Protein AF-A0A9P8KBS5-F1 (afdb_monomer_lite)

Foldseek 3Di:
DPDPVVVVVVVVVVVVVDPPLAAAEDELVRVLVCLAPQQAKEKEWEAEPPDPVVVVLRVQLSLLSVLCVPPSYHHYYYYQPPDPVSVVSCVVVVNPDPGWIKMGNGNPDMDTDPADSGNVGVNVLRSQQSDDLEAEDDPVCPVVQLLPAQKRKEFQEAPVCCPLVVQLSVLSVVCRSPYYHYYYPDPVVCVVVVADYRWMWMRGNLDPDIDTDDPVDDRGSVSVVVVVVVVVDQLEEADDRVCPVVCLVVDQKEKEWEAADPVVQSVCSVQCNVVSVVCPPPYRYYYYHCVVCVVVVVLQVDDRPLDGWIKMARSVVRDIGTDPSVDDDDNVSVSVSVVVVVVCVVDDDPQVPDPPPADEDCFFDWDDHPPDFKTKHWHWDALDPVCRVVCPPDPLRIKGKIKMKGAQPPDDPFDDAALAAAEEDAPLPQDAFRVLCSQQVCLVCLLQDSRGMYMYIGFGQHFRMPPHLALQFDAPVLDLPDGDPVSVVRSVVVVLVLVVVLVVLFFCVLDPCSVVSLLVSLQVSLVSSVVVCVSCPSSDSLQRQALLNSLVVQLSVLVSVLVVSVVSVVPDDDDDDCPVSVQLRQAHNYEYFANRQVSQLSNCQVCQARHDAAEYWQHQQLADLQSLLPLPFQLQLVVLVLVLLQVLQVLACVQQVLHHPPDHSVVSVVLLVVLLVVLSVPWDWDAAPPPRHTDTHHSSLLLLLSSLCQQQVQPSSSVNSNLSNCSSVVVSNVNSPCVQQSVLSNDLDRPQDDDDVRDDDSPSSSLSHSLQQHDQAADDSVVLVVSLVSNVVSDPCSRSSSSNRSSRHNNDRHRPDRHDRPHDPPDDDDDQAREHPAAYEYEYECRESGRHPLSRLVSLVRHPFHAYEYEPDTHGTPLSFAFLVVSVVSNCCSPVVDGWGRWDADPPDDSSHTDTHYTYTCAGHSGHNDLPPDPPPPDPDPDDDDPVVVVVSVVVNVSSSSSRVSSVSSSVVVSCSSGPVNPPVVVVVVPDD

Structure (mmCIF, N/CA/C/O backbone):
data_AF-A0A9P8KBS5-F1
#
_entry.id   AF-A0A9P8KBS5-F1
#
loop_
_atom_site.group_PDB
_atom_site.id
_atom_site.type_symbol
_atom_site.label_atom_id
_atom_site.label_alt_id
_atom_site.label_comp_id
_atom_site.label_asym_id
_atom_site.label_entity_id
_atom_site.label_seq_id
_atom_site.pdbx_PDB_ins_code
_atom_site.Cartn_x
_atom_site.Cartn_y
_atom_site.Cartn_z
_atom_site.occupancy
_atom_site.B_iso_or_equiv
_atom_site.auth_seq_id
_atom_site.auth_comp_id
_atom_site.auth_asym_id
_atom_site.auth_atom_id
_atom_site.pdbx_PDB_model_num
ATOM 1 N N . MET A 1 1 ? 46.486 -73.245 -35.243 1.00 39.69 1 MET A N 1
ATOM 2 C CA . MET A 1 1 ? 47.814 -72.654 -35.533 1.00 39.69 1 MET A CA 1
ATOM 3 C C . MET A 1 1 ? 47.855 -72.315 -37.018 1.00 39.69 1 MET A C 1
ATOM 5 O O . MET A 1 1 ? 47.537 -73.196 -37.800 1.00 39.69 1 MET A O 1
ATOM 9 N N . ASN A 1 2 ? 48.178 -71.066 -37.376 1.00 36.69 2 ASN A N 1
ATOM 10 C CA . ASN A 1 2 ? 48.236 -70.492 -38.742 1.00 36.69 2 ASN A CA 1
ATOM 11 C C . ASN A 1 2 ? 46.944 -69.939 -39.381 1.00 36.69 2 ASN A C 1
ATOM 13 O O . ASN A 1 2 ? 46.744 -70.133 -40.569 1.00 36.69 2 ASN A O 1
ATOM 17 N N . PHE A 1 3 ? 46.120 -69.183 -38.640 1.00 28.62 3 PHE A N 1
ATOM 18 C CA . PHE A 1 3 ? 45.193 -68.211 -39.271 1.00 28.62 3 PHE A CA 1
ATOM 19 C C . PHE A 1 3 ? 45.006 -66.898 -38.477 1.00 28.62 3 PHE A C 1
ATOM 21 O O . PHE A 1 3 ? 44.711 -65.875 -39.081 1.00 28.62 3 PHE A O 1
ATOM 28 N N . HIS A 1 4 ? 45.287 -66.867 -37.164 1.00 35.66 4 HIS A N 1
ATOM 29 C CA . HIS A 1 4 ? 45.156 -65.644 -36.346 1.00 35.66 4 HIS A CA 1
ATOM 30 C C . HIS A 1 4 ? 46.374 -64.698 -36.337 1.00 35.66 4 HIS A C 1
ATOM 32 O O . HIS A 1 4 ? 46.210 -63.522 -36.033 1.00 35.66 4 HIS A O 1
ATOM 38 N N . LEU A 1 5 ? 47.577 -65.142 -36.727 1.00 34.41 5 LEU A N 1
ATOM 39 C CA . LEU A 1 5 ? 48.758 -64.258 -36.743 1.00 34.41 5 LEU A CA 1
ATOM 40 C C . LEU A 1 5 ? 48.853 -63.344 -37.981 1.00 34.41 5 LEU A C 1
ATOM 42 O O . LEU A 1 5 ? 49.542 -62.330 -37.925 1.00 34.41 5 LEU A O 1
ATOM 46 N N . CYS A 1 6 ? 48.155 -63.649 -39.082 1.00 28.91 6 CYS A N 1
ATOM 47 C CA . CYS A 1 6 ? 48.215 -62.823 -40.297 1.00 28.91 6 CYS A CA 1
ATOM 48 C C . CYS A 1 6 ? 47.288 -61.599 -40.267 1.00 28.91 6 CYS A C 1
ATOM 50 O O . CYS A 1 6 ? 47.538 -60.655 -41.011 1.00 28.91 6 CYS A O 1
ATOM 52 N N . PHE A 1 7 ? 46.249 -61.583 -39.424 1.00 35.88 7 PHE A N 1
ATOM 53 C CA . PHE A 1 7 ? 45.349 -60.427 -39.304 1.00 35.88 7 PHE A CA 1
ATOM 54 C C . PHE A 1 7 ? 45.917 -59.353 -38.359 1.00 35.88 7 PHE A C 1
ATOM 56 O O . PHE A 1 7 ? 45.890 -58.171 -38.691 1.00 35.88 7 PHE A O 1
ATOM 63 N N . PHE A 1 8 ? 46.548 -59.760 -37.251 1.00 39.03 8 PHE A N 1
ATOM 64 C CA . PHE A 1 8 ? 47.143 -58.835 -36.275 1.00 39.03 8 PHE A CA 1
ATOM 65 C C . PHE A 1 8 ? 48.398 -58.119 -36.785 1.00 39.03 8 PHE A C 1
ATOM 67 O O . PHE A 1 8 ? 48.565 -56.924 -36.552 1.00 39.03 8 PHE A O 1
ATOM 74 N N . PHE A 1 9 ? 49.252 -58.806 -37.553 1.00 36.53 9 PHE A N 1
ATOM 75 C CA . PHE A 1 9 ? 50.387 -58.134 -38.189 1.00 36.53 9 PHE A CA 1
ATOM 76 C C . PHE A 1 9 ? 49.950 -57.178 -39.300 1.00 36.53 9 PHE A C 1
ATOM 78 O O . PHE A 1 9 ? 50.625 -56.177 -39.504 1.00 36.53 9 PHE A O 1
ATOM 85 N N . ASN A 1 10 ? 48.820 -57.431 -39.976 1.00 35.53 10 ASN A N 1
ATOM 86 C CA . ASN A 1 10 ? 48.318 -56.528 -41.010 1.00 35.53 10 ASN A CA 1
ATOM 87 C C . ASN A 1 10 ? 47.709 -55.248 -40.435 1.00 35.53 10 ASN A C 1
ATOM 89 O O . ASN A 1 10 ? 47.923 -54.213 -41.046 1.00 35.53 10 ASN A O 1
ATOM 93 N N . LEU A 1 11 ? 47.050 -55.261 -39.269 1.00 41.53 11 LEU A N 1
ATOM 94 C CA . LEU A 1 11 ? 46.499 -54.033 -38.671 1.00 41.53 11 LEU A CA 1
ATOM 95 C C . LEU A 1 11 ? 47.611 -53.083 -38.179 1.00 41.53 11 LEU A C 1
ATOM 97 O O . LEU A 1 11 ? 47.578 -51.891 -38.468 1.00 41.53 11 LEU A O 1
ATOM 101 N N . LEU A 1 12 ? 48.656 -53.621 -37.536 1.00 39.19 12 LEU A N 1
ATOM 102 C CA . LEU A 1 12 ? 49.833 -52.853 -37.094 1.00 39.19 12 LEU A CA 1
ATOM 103 C C . LEU A 1 12 ? 50.744 -52.405 -38.256 1.00 39.19 12 LEU A C 1
ATOM 105 O O . LEU A 1 12 ? 51.373 -51.352 -38.157 1.00 39.19 12 LEU A O 1
ATOM 109 N N . HIS A 1 13 ? 50.815 -53.159 -39.367 1.00 38.00 13 HIS A N 1
ATOM 110 C CA . HIS A 1 13 ? 51.501 -52.698 -40.587 1.00 38.00 13 HIS A CA 1
ATOM 111 C C . HIS A 1 13 ? 50.674 -51.682 -41.386 1.00 38.00 13 HIS A C 1
ATOM 113 O O . HIS A 1 13 ? 51.266 -50.756 -41.934 1.00 38.00 13 HIS A O 1
ATOM 119 N N . TYR A 1 14 ? 49.339 -51.802 -41.426 1.00 38.22 14 TYR A N 1
ATOM 120 C CA . TYR A 1 14 ? 48.473 -50.794 -42.051 1.00 38.22 14 TYR A CA 1
ATOM 121 C C . TYR A 1 14 ? 48.522 -49.472 -41.273 1.00 38.22 14 TYR A C 1
ATOM 123 O O . TYR A 1 14 ? 48.736 -48.428 -41.876 1.00 38.22 14 TYR A O 1
ATOM 131 N N . LEU A 1 15 ? 48.461 -49.505 -39.936 1.00 41.75 15 LEU A N 1
ATOM 132 C CA . LEU A 1 15 ? 48.542 -48.303 -39.090 1.00 41.75 15 LEU A CA 1
ATOM 133 C C . LEU A 1 15 ? 49.925 -47.624 -39.097 1.00 41.75 15 LEU A C 1
ATOM 135 O O . LEU A 1 15 ? 50.014 -46.427 -38.849 1.00 41.75 15 LEU A O 1
ATOM 139 N N . ARG A 1 16 ? 51.011 -48.344 -39.423 1.00 36.94 16 ARG A N 1
ATOM 140 C CA . ARG A 1 16 ? 52.339 -47.727 -39.632 1.00 36.94 16 ARG A CA 1
ATOM 141 C C . ARG A 1 16 ? 52.550 -47.156 -41.037 1.00 36.94 16 ARG A C 1
ATOM 143 O O . ARG A 1 16 ? 53.460 -46.351 -41.208 1.00 36.94 16 ARG A O 1
ATOM 150 N N . LEU A 1 17 ? 51.757 -47.564 -42.031 1.00 34.84 17 LEU A N 1
ATOM 151 C CA . LEU A 1 17 ? 51.880 -47.106 -43.426 1.00 34.84 17 LEU A CA 1
ATOM 152 C C . LEU A 1 17 ? 50.795 -46.107 -43.848 1.00 34.84 17 LEU A C 1
ATOM 154 O O . LEU A 1 17 ? 50.925 -45.478 -44.896 1.00 34.84 17 LEU A O 1
ATOM 158 N N . THR A 1 18 ? 49.790 -45.879 -43.009 1.00 35.66 18 THR A N 1
ATOM 159 C CA . THR A 1 18 ? 48.864 -44.754 -43.122 1.00 35.66 18 THR A CA 1
ATOM 160 C C . THR A 1 18 ? 48.699 -44.129 -41.741 1.00 35.66 18 THR A C 1
ATOM 162 O O . THR A 1 18 ? 48.008 -44.695 -40.898 1.00 35.66 18 THR A O 1
ATOM 165 N N . GLN A 1 19 ? 49.305 -42.959 -41.504 1.00 41.16 19 GLN A N 1
ATOM 166 C CA . GLN A 1 19 ? 48.768 -41.996 -40.536 1.00 41.16 19 GLN A CA 1
ATOM 167 C C . GLN A 1 19 ? 47.370 -41.608 -41.041 1.00 41.16 19 GLN A C 1
ATOM 169 O O . GLN A 1 19 ? 47.209 -40.627 -41.764 1.00 41.16 19 GLN A O 1
ATOM 174 N N . ALA A 1 20 ? 46.367 -42.438 -40.764 1.00 41.97 20 ALA A N 1
ATOM 175 C CA . ALA A 1 20 ? 44.988 -42.011 -40.880 1.00 41.97 20 ALA A CA 1
ATOM 176 C C . ALA A 1 20 ? 44.767 -41.057 -39.704 1.00 41.97 20 ALA A C 1
ATOM 178 O O . ALA A 1 20 ? 44.837 -41.466 -38.546 1.00 41.97 20 ALA A O 1
ATOM 179 N N . LEU A 1 21 ? 44.619 -39.772 -40.013 1.00 54.41 21 LEU A N 1
ATOM 180 C CA . LEU A 1 21 ? 44.254 -38.709 -39.079 1.00 54.41 21 LEU A CA 1
ATOM 181 C C . LEU A 1 21 ? 42.782 -38.877 -38.659 1.00 54.41 21 LEU A C 1
ATOM 183 O O . LEU A 1 21 ? 41.982 -37.981 -38.879 1.00 54.41 21 LEU A O 1
ATOM 187 N N . ASP A 1 22 ? 42.432 -40.031 -38.090 1.00 67.12 22 ASP A N 1
ATOM 188 C CA . ASP A 1 22 ? 41.061 -40.380 -37.718 1.00 67.12 22 ASP A CA 1
ATOM 189 C C . ASP A 1 22 ? 40.989 -40.892 -36.272 1.00 67.12 22 ASP A C 1
ATOM 191 O O . ASP A 1 22 ? 41.927 -41.497 -35.745 1.00 67.12 22 ASP A O 1
ATOM 195 N N . VAL A 1 23 ? 39.840 -40.667 -35.632 1.00 78.69 23 VAL A N 1
ATOM 196 C CA . VAL A 1 23 ? 39.516 -41.212 -34.308 1.00 78.69 23 VAL A CA 1
ATOM 197 C C . VAL A 1 23 ? 39.249 -42.715 -34.434 1.00 78.69 23 VAL A C 1
ATOM 199 O O . VAL A 1 23 ? 38.368 -43.141 -35.182 1.00 78.69 23 VAL A O 1
ATOM 202 N N . LEU A 1 24 ? 39.993 -43.541 -33.694 1.00 82.06 24 LEU A N 1
ATOM 203 C CA . LEU A 1 24 ? 39.864 -45.000 -33.776 1.00 82.06 24 LEU A CA 1
ATOM 204 C C . LEU A 1 24 ? 38.677 -45.490 -32.945 1.00 82.06 24 LEU A C 1
ATOM 206 O O . LEU A 1 24 ? 38.582 -45.181 -31.764 1.00 82.06 24 LEU A O 1
ATOM 210 N N . ASN A 1 25 ? 37.796 -46.302 -33.523 1.00 81.81 25 ASN A N 1
ATOM 211 C CA . ASN A 1 25 ? 36.689 -46.916 -32.787 1.00 81.81 25 ASN A CA 1
ATOM 212 C C . ASN A 1 25 ? 37.057 -48.361 -32.428 1.00 81.81 25 ASN A C 1
ATOM 214 O O . ASN A 1 25 ? 37.294 -49.168 -33.327 1.00 81.81 25 ASN A O 1
ATOM 218 N N . LEU A 1 26 ? 37.140 -48.671 -31.134 1.00 80.56 26 LEU A N 1
ATOM 219 C CA . LEU A 1 26 ? 37.533 -49.985 -30.621 1.00 80.56 26 LEU A CA 1
ATOM 220 C C . LEU A 1 26 ? 36.399 -50.616 -29.803 1.00 80.56 26 LEU A C 1
ATOM 222 O O . LEU A 1 26 ? 35.664 -49.935 -29.085 1.00 80.56 26 LEU A O 1
ATOM 226 N N . SER A 1 27 ? 36.285 -51.941 -29.870 1.00 76.88 27 SER A N 1
ATOM 227 C CA . SER A 1 27 ? 35.490 -52.723 -28.918 1.00 76.88 27 SER A CA 1
ATOM 228 C C . SER A 1 27 ? 36.181 -52.826 -27.554 1.00 76.88 27 SER A C 1
ATOM 230 O O . SER A 1 27 ? 37.383 -52.581 -27.413 1.00 76.88 27 SER A O 1
ATOM 232 N N . GLY A 1 28 ? 35.434 -53.246 -26.530 1.00 68.12 28 GLY A N 1
ATOM 233 C CA . GLY A 1 28 ? 35.972 -53.418 -25.183 1.00 68.12 28 GLY A CA 1
ATOM 234 C C . GLY A 1 28 ? 37.139 -54.397 -25.064 1.00 68.12 28 GLY A C 1
ATOM 235 O O . GLY A 1 28 ? 38.051 -54.179 -24.265 1.00 68.12 28 GLY A O 1
ATOM 236 N N . ALA A 1 29 ? 37.121 -55.473 -25.854 1.00 69.12 29 ALA A N 1
ATOM 237 C CA . ALA A 1 29 ? 38.201 -56.456 -25.893 1.00 69.12 29 ALA A CA 1
ATOM 238 C C . ALA A 1 29 ? 39.455 -55.886 -26.575 1.00 69.12 29 ALA A C 1
ATOM 240 O O . ALA A 1 29 ? 40.565 -56.080 -26.084 1.00 69.12 29 ALA A O 1
ATOM 241 N N . GLU A 1 30 ? 39.271 -55.120 -27.653 1.00 78.69 30 GLU A N 1
ATOM 242 C CA . GLU A 1 30 ? 40.368 -54.510 -28.406 1.00 78.69 30 GLU A CA 1
ATOM 243 C C . GLU A 1 30 ? 41.089 -53.426 -27.605 1.00 78.69 30 GLU A C 1
ATOM 245 O O . GLU A 1 30 ? 42.309 -53.343 -27.698 1.00 78.69 30 GLU A O 1
ATOM 250 N N . LEU A 1 31 ? 40.380 -52.642 -26.777 1.00 81.88 31 LEU A N 1
ATOM 251 C CA . LEU A 1 31 ? 41.000 -51.615 -25.931 1.00 81.88 31 LEU A CA 1
ATOM 252 C C . LEU A 1 31 ? 42.059 -52.211 -24.990 1.00 81.88 31 LEU A C 1
ATOM 254 O O . LEU A 1 31 ? 43.139 -51.641 -24.841 1.00 81.88 31 LEU A O 1
ATOM 258 N N . ARG A 1 32 ? 41.766 -53.360 -24.371 1.00 74.81 32 ARG A N 1
ATOM 259 C CA . ARG A 1 32 ? 42.677 -54.017 -23.422 1.00 74.81 32 ARG A CA 1
ATOM 260 C C . ARG A 1 32 ? 43.975 -54.434 -24.110 1.00 74.81 32 ARG A C 1
ATOM 262 O O . ARG A 1 32 ? 45.048 -54.018 -23.678 1.00 74.81 32 ARG A O 1
ATOM 269 N N . ASP A 1 33 ? 43.862 -55.141 -25.230 1.00 77.12 33 ASP A N 1
ATOM 270 C CA . ASP A 1 33 ? 45.011 -55.572 -26.034 1.00 77.12 33 ASP A CA 1
ATOM 271 C C . ASP A 1 33 ? 45.800 -54.365 -26.591 1.00 77.12 33 ASP A C 1
ATOM 273 O O . ASP A 1 33 ? 47.031 -54.397 -26.699 1.00 77.12 33 ASP A O 1
ATOM 277 N N . PHE A 1 34 ? 45.111 -53.258 -26.903 1.00 77.62 34 PHE A N 1
ATOM 278 C CA . PHE A 1 34 ? 45.741 -52.010 -27.344 1.00 77.62 34 PHE A CA 1
ATOM 279 C C . PHE A 1 34 ? 46.562 -51.343 -26.238 1.00 77.62 34 PHE A C 1
ATOM 281 O O . PHE A 1 34 ? 47.693 -50.928 -26.484 1.00 77.62 34 PHE A O 1
ATOM 288 N N . THR A 1 35 ? 46.032 -51.275 -25.013 1.00 79.62 35 THR A N 1
ATOM 289 C CA . THR A 1 35 ? 46.755 -50.688 -23.870 1.00 79.62 35 THR A CA 1
ATOM 290 C C . THR A 1 35 ? 47.988 -51.497 -23.458 1.00 79.62 35 THR A C 1
ATOM 292 O O . THR A 1 35 ? 48.911 -50.931 -22.879 1.00 79.62 35 THR A O 1
ATOM 295 N N . GLU A 1 36 ? 48.037 -52.797 -23.771 1.00 78.56 36 GLU A N 1
ATOM 296 C CA . GLU A 1 36 ? 49.203 -53.655 -23.515 1.00 78.56 36 GLU A CA 1
ATOM 297 C C . GLU A 1 36 ? 50.294 -53.533 -24.591 1.00 78.56 36 GLU A C 1
ATOM 299 O O . GLU A 1 36 ? 51.474 -53.734 -24.302 1.00 78.56 36 GLU A O 1
ATOM 304 N N . SER A 1 37 ? 49.917 -53.215 -25.833 1.00 74.62 37 SER A N 1
ATOM 305 C CA . SER A 1 37 ? 50.824 -53.234 -26.991 1.00 74.62 37 SER A CA 1
ATOM 306 C C . SER A 1 37 ? 51.303 -51.853 -27.452 1.00 74.62 37 SER A C 1
ATOM 308 O O . SER A 1 37 ? 52.342 -51.759 -28.112 1.00 74.62 37 SER A O 1
ATOM 310 N N . TYR A 1 38 ? 50.587 -50.777 -27.114 1.00 79.44 38 TYR A N 1
ATOM 311 C CA . TYR A 1 38 ? 50.962 -49.410 -27.471 1.00 79.44 38 TYR A CA 1
ATOM 312 C C . TYR A 1 38 ? 51.816 -48.753 -26.376 1.00 79.44 38 TYR A C 1
ATOM 314 O O . TYR A 1 38 ? 51.430 -48.692 -25.215 1.00 79.44 38 TYR A O 1
ATOM 322 N N . HIS A 1 39 ? 52.986 -48.231 -26.757 1.00 70.94 39 HIS A N 1
ATOM 323 C CA . HIS A 1 39 ? 53.955 -47.620 -25.833 1.00 70.94 39 HIS A CA 1
ATOM 324 C C . HIS A 1 39 ? 53.782 -46.095 -25.650 1.00 70.94 39 HIS A C 1
ATOM 326 O O . HIS A 1 39 ? 54.673 -45.451 -25.104 1.00 70.94 39 HIS A O 1
ATOM 332 N N . GLY A 1 40 ? 52.689 -45.508 -26.147 1.00 75.50 40 GLY A N 1
ATOM 333 C CA . GLY A 1 40 ? 52.348 -44.087 -25.982 1.00 75.50 40 GLY A CA 1
ATOM 334 C C . GLY A 1 40 ? 51.060 -43.882 -25.179 1.00 75.50 40 GLY A C 1
ATOM 335 O O . GLY A 1 40 ? 50.432 -44.845 -24.739 1.00 75.50 40 GLY A O 1
ATOM 336 N N . SER A 1 41 ? 50.648 -42.628 -25.002 1.00 83.94 41 SER A N 1
ATOM 337 C CA . SER A 1 41 ? 49.418 -42.289 -24.275 1.00 83.94 41 SER A CA 1
ATOM 338 C C . SER A 1 41 ? 48.172 -42.459 -25.150 1.00 83.94 41 SER A C 1
ATOM 340 O O . SER A 1 41 ? 48.159 -42.058 -26.314 1.00 83.94 41 SER A O 1
ATOM 342 N N . ILE A 1 42 ? 47.095 -43.006 -24.587 1.00 88.81 42 ILE A N 1
ATOM 343 C CA . ILE A 1 42 ? 45.813 -43.212 -25.278 1.00 88.81 42 ILE A CA 1
ATOM 344 C C . ILE A 1 42 ? 44.729 -42.386 -24.583 1.00 88.81 42 ILE A C 1
ATOM 346 O O . ILE A 1 42 ? 44.486 -42.559 -23.392 1.00 88.81 42 ILE A O 1
ATOM 350 N N . PHE A 1 43 ? 44.059 -41.505 -25.319 1.00 90.81 43 PHE A N 1
ATOM 351 C CA . PHE A 1 43 ? 42.882 -40.765 -24.871 1.00 90.81 43 PHE A CA 1
ATOM 352 C C . PHE A 1 43 ? 41.618 -41.484 -25.351 1.00 90.81 43 PHE A C 1
ATOM 354 O O . PHE A 1 43 ? 41.474 -41.733 -26.545 1.00 90.81 43 PHE A O 1
ATOM 361 N N . VAL A 1 44 ? 40.712 -41.826 -24.438 1.00 92.56 44 VAL A N 1
ATOM 362 C CA . VAL A 1 44 ? 39.555 -42.690 -24.702 1.00 92.56 44 VAL A CA 1
ATOM 363 C C . VAL A 1 44 ? 38.254 -41.979 -24.340 1.00 92.56 44 VAL A C 1
ATOM 365 O O . VAL A 1 44 ? 38.076 -41.565 -23.196 1.00 92.56 44 VAL A O 1
ATOM 368 N N . GLU A 1 45 ? 37.318 -41.894 -25.285 1.00 93.56 45 GLU A N 1
ATOM 369 C CA . GLU A 1 45 ? 35.908 -41.586 -25.023 1.00 93.56 45 GLU A CA 1
ATOM 370 C C . GLU A 1 45 ? 35.099 -42.881 -24.879 1.00 93.56 45 GLU A C 1
ATOM 372 O O . GLU A 1 45 ? 34.974 -43.673 -25.815 1.00 93.56 45 GLU A O 1
ATOM 377 N N . PHE A 1 46 ? 34.470 -43.056 -23.722 1.00 93.00 46 PHE A N 1
ATOM 378 C CA . PHE A 1 46 ? 33.476 -44.095 -23.478 1.00 93.00 46 PHE A CA 1
ATOM 379 C C . PHE A 1 46 ? 32.064 -43.560 -23.729 1.00 93.00 46 PHE A C 1
ATOM 381 O O . PHE A 1 46 ? 31.599 -42.705 -22.974 1.00 93.00 46 PHE A O 1
ATOM 388 N N . TRP A 1 47 ? 31.358 -44.088 -24.732 1.00 90.25 47 TRP A N 1
ATOM 389 C CA . TRP A 1 47 ? 30.060 -43.573 -25.198 1.00 90.25 47 TRP A CA 1
ATOM 390 C C . TRP A 1 47 ? 28.958 -44.656 -25.249 1.00 90.25 47 TRP A C 1
ATOM 392 O O . TRP A 1 47 ? 29.224 -45.835 -25.020 1.00 90.25 47 TRP A O 1
ATOM 402 N N . ALA A 1 48 ? 27.698 -44.267 -25.482 1.00 86.25 48 ALA A N 1
ATOM 403 C CA . ALA A 1 48 ? 26.535 -45.167 -25.612 1.00 86.25 48 ALA A CA 1
ATOM 404 C C . ALA A 1 48 ? 25.498 -44.582 -26.597 1.00 86.25 48 ALA A C 1
ATOM 406 O O . ALA A 1 48 ? 25.541 -43.386 -26.858 1.00 86.25 48 ALA A O 1
ATOM 407 N N . SER A 1 49 ? 24.560 -45.370 -27.133 1.00 82.31 49 SER A N 1
ATOM 408 C CA . SER A 1 49 ? 23.529 -44.898 -28.071 1.00 82.31 49 SER A CA 1
ATOM 409 C C . SER A 1 49 ? 22.102 -45.066 -27.515 1.00 82.31 49 SER A C 1
ATOM 411 O O . SER A 1 49 ? 21.747 -46.154 -27.057 1.00 82.31 49 SER A O 1
ATOM 413 N N . PRO A 1 50 ? 21.233 -44.035 -27.592 1.00 75.44 50 PRO A N 1
ATOM 414 C CA . PRO A 1 50 ? 21.479 -42.688 -28.124 1.00 75.44 50 PRO A CA 1
ATOM 415 C C . PRO A 1 50 ? 22.218 -41.777 -27.123 1.00 75.44 50 PRO A C 1
ATOM 417 O O . PRO A 1 50 ? 21.937 -41.821 -25.925 1.00 75.44 50 PRO A O 1
ATOM 420 N N . CYS A 1 51 ? 23.116 -40.907 -27.608 1.00 78.88 51 CYS A N 1
ATOM 421 C CA . CYS A 1 51 ? 23.849 -39.948 -26.772 1.00 78.88 51 CYS A CA 1
ATOM 422 C C . CYS A 1 51 ? 24.069 -38.604 -27.479 1.00 78.88 51 CYS A C 1
ATOM 424 O O . CYS A 1 51 ? 25.064 -38.398 -28.166 1.00 78.88 51 CYS A O 1
ATOM 426 N N . LEU A 1 52 ? 23.170 -37.652 -27.212 1.00 72.06 52 LEU A N 1
ATOM 427 C CA . LEU A 1 52 ? 23.231 -36.301 -27.780 1.00 72.06 52 LEU A CA 1
ATOM 428 C C . LEU A 1 52 ? 24.543 -35.572 -27.431 1.00 72.06 52 LEU A C 1
ATOM 430 O O . LEU A 1 52 ? 25.069 -34.824 -28.240 1.00 72.06 52 LEU A O 1
ATOM 434 N N . ALA A 1 53 ? 25.083 -35.788 -26.226 1.00 71.81 53 ALA A N 1
ATOM 435 C CA . ALA A 1 53 ? 26.335 -35.166 -25.788 1.00 71.81 53 ALA A CA 1
ATOM 436 C C . ALA A 1 53 ? 27.576 -35.736 -26.500 1.00 71.81 53 ALA A C 1
ATOM 438 O O . ALA A 1 53 ? 28.557 -35.019 -26.664 1.00 71.81 53 ALA A O 1
ATOM 439 N N . CYS A 1 54 ? 27.523 -36.999 -26.933 1.00 81.44 54 CYS A N 1
ATOM 440 C CA . CYS A 1 54 ? 28.597 -37.655 -27.674 1.00 81.44 54 CYS A CA 1
ATOM 441 C C . CYS A 1 54 ? 28.666 -37.097 -29.107 1.00 81.44 54 CYS A C 1
ATOM 443 O O . CYS A 1 54 ? 29.746 -36.777 -29.589 1.00 81.44 54 CYS A O 1
ATOM 445 N N . ASP A 1 55 ? 27.509 -36.839 -29.731 1.00 78.81 55 ASP A N 1
ATOM 446 C CA . ASP A 1 55 ? 27.426 -36.232 -31.070 1.00 78.81 55 ASP A CA 1
ATOM 447 C C . ASP A 1 55 ? 28.088 -34.835 -31.131 1.00 78.81 55 ASP A C 1
ATOM 449 O O . ASP A 1 55 ? 28.628 -34.436 -32.162 1.00 78.81 55 ASP A O 1
ATOM 453 N N . TYR A 1 56 ? 28.084 -34.084 -30.019 1.00 77.25 56 TYR A N 1
ATOM 454 C CA . TYR A 1 56 ? 28.794 -32.801 -29.910 1.00 77.25 56 TYR A CA 1
ATOM 455 C C . TYR A 1 56 ? 30.315 -32.949 -29.734 1.00 77.25 56 TYR A C 1
ATOM 457 O O . TYR A 1 56 ? 31.047 -31.995 -30.009 1.00 77.25 56 TYR A O 1
ATOM 465 N N . LEU A 1 57 ? 30.795 -34.105 -29.263 1.00 84.12 57 LEU A N 1
ATOM 466 C CA . LEU A 1 57 ? 32.203 -34.354 -28.947 1.00 84.12 57 LEU A CA 1
ATOM 467 C C . LEU A 1 57 ? 32.992 -34.899 -30.147 1.00 84.12 57 LEU A C 1
ATOM 469 O O . LEU A 1 57 ? 34.188 -34.635 -30.261 1.00 84.12 57 LEU A O 1
ATOM 473 N N . ASP A 1 58 ? 32.322 -35.572 -31.078 1.00 83.38 58 ASP A N 1
ATOM 474 C CA . ASP A 1 58 ? 32.909 -36.120 -32.308 1.00 83.38 58 ASP A CA 1
ATOM 475 C C . ASP A 1 58 ? 33.795 -35.128 -33.085 1.00 83.38 58 ASP A C 1
ATOM 477 O O . ASP A 1 58 ? 34.985 -35.415 -33.256 1.00 83.38 58 ASP A O 1
ATOM 481 N N . PRO A 1 59 ? 33.318 -33.922 -33.466 1.00 83.50 59 PRO A N 1
ATOM 482 C CA . PRO A 1 59 ? 34.156 -32.963 -34.192 1.00 83.50 59 PRO A CA 1
ATOM 483 C C . PRO A 1 59 ? 35.336 -32.440 -33.355 1.00 83.50 59 PRO A C 1
ATOM 485 O O . PRO A 1 59 ? 36.340 -31.981 -33.901 1.00 83.50 59 PRO A O 1
ATOM 488 N N . VAL A 1 60 ? 35.241 -32.498 -32.022 1.00 84.69 60 VAL A N 1
ATOM 489 C CA . VAL A 1 60 ? 36.318 -32.081 -31.116 1.00 84.69 60 VAL A CA 1
ATOM 490 C C . VAL A 1 60 ? 37.446 -33.108 -31.114 1.00 84.69 60 VAL A C 1
ATOM 492 O O . VAL A 1 60 ? 38.612 -32.721 -31.197 1.00 84.69 60 VAL A O 1
ATOM 495 N N . LEU A 1 61 ? 37.115 -34.400 -31.033 1.00 86.69 61 LEU A N 1
ATOM 496 C CA . LEU A 1 61 ? 38.103 -35.480 -31.029 1.00 86.69 61 LEU A CA 1
ATOM 497 C C . LEU A 1 61 ? 38.816 -35.594 -32.378 1.00 86.69 61 LEU A C 1
ATOM 499 O O . LEU A 1 61 ? 40.037 -35.748 -32.396 1.00 86.69 61 LEU A O 1
ATOM 503 N N . GLU A 1 62 ? 38.090 -35.431 -33.487 1.00 84.75 62 GLU A N 1
ATOM 504 C CA . GLU A 1 62 ? 38.678 -35.353 -34.832 1.00 84.75 62 GLU A CA 1
ATOM 505 C C . GLU A 1 62 ? 39.703 -34.215 -34.924 1.00 84.75 62 GLU A C 1
ATOM 507 O O . GLU A 1 62 ? 40.843 -34.412 -35.346 1.00 84.75 62 GLU A O 1
ATOM 512 N N . GLN A 1 63 ? 39.351 -33.025 -34.428 1.00 82.94 63 GLN A N 1
ATOM 513 C CA . GLN A 1 63 ? 40.281 -31.901 -34.392 1.00 82.94 63 GLN A CA 1
ATOM 514 C C . GLN A 1 63 ? 41.486 -32.162 -33.466 1.00 82.94 63 GLN A C 1
ATOM 516 O O . GLN A 1 63 ? 42.598 -31.737 -33.784 1.00 82.94 63 GLN A O 1
ATOM 521 N N . THR A 1 64 ? 41.315 -32.872 -32.343 1.00 82.81 64 THR A N 1
ATOM 522 C CA . THR A 1 64 ? 42.426 -33.240 -31.447 1.00 82.81 64 THR A CA 1
ATOM 523 C C . THR A 1 64 ? 43.441 -34.149 -32.128 1.00 82.81 64 THR A C 1
ATOM 525 O O . THR A 1 64 ? 44.637 -33.935 -31.929 1.00 82.81 64 THR A O 1
ATOM 528 N N . VAL A 1 65 ? 43.003 -35.115 -32.946 1.00 84.75 65 VAL A N 1
ATOM 529 C CA . VAL A 1 65 ? 43.903 -36.031 -33.675 1.00 84.75 65 VAL A CA 1
ATOM 530 C C . VAL A 1 65 ? 44.917 -35.252 -34.518 1.00 84.75 65 VAL A C 1
ATOM 532 O O . VAL A 1 65 ? 46.109 -35.554 -34.481 1.00 84.75 65 VAL A O 1
ATOM 535 N N . HIS A 1 66 ? 44.477 -34.185 -35.192 1.00 79.44 66 HIS A N 1
ATOM 536 C CA . HIS A 1 66 ? 45.362 -33.307 -35.967 1.00 79.44 66 HIS A CA 1
ATOM 537 C C . HIS A 1 66 ? 46.375 -32.531 -35.117 1.00 79.44 66 HIS A C 1
ATOM 539 O O . HIS A 1 66 ? 47.435 -32.160 -35.614 1.00 79.44 66 HIS A O 1
ATOM 545 N N . LEU A 1 67 ? 46.063 -32.255 -33.850 1.00 76.75 67 LEU A N 1
ATOM 546 C CA . LEU A 1 67 ? 46.912 -31.446 -32.977 1.00 76.75 67 LEU A CA 1
ATOM 547 C C . LEU A 1 67 ? 47.997 -32.261 -32.267 1.00 76.75 67 LEU A C 1
ATOM 549 O O . LEU A 1 67 ? 48.983 -31.668 -31.834 1.00 76.75 67 LEU A O 1
ATOM 553 N N . VAL A 1 68 ? 47.832 -33.581 -32.130 1.00 79.25 68 VAL A N 1
ATOM 554 C CA . VAL A 1 68 ? 48.743 -34.472 -31.374 1.00 79.25 68 VAL A CA 1
ATOM 555 C C . VAL A 1 68 ? 49.448 -35.520 -32.244 1.00 79.25 68 VAL A C 1
ATOM 557 O O . VAL A 1 68 ? 50.103 -36.418 -31.717 1.00 79.25 68 VAL A O 1
ATOM 560 N N . SER A 1 69 ? 49.333 -35.416 -33.572 1.00 67.75 69 SER A N 1
ATOM 561 C CA . SER A 1 69 ? 49.796 -36.430 -34.533 1.00 67.75 69 SER A CA 1
ATOM 562 C C . SER A 1 69 ? 51.295 -36.749 -34.469 1.00 67.75 69 SER A C 1
ATOM 564 O O . SER A 1 69 ? 51.696 -37.853 -34.834 1.00 67.75 69 SER A O 1
ATOM 566 N N . ASP A 1 70 ? 52.114 -35.812 -33.983 1.00 69.69 70 ASP A N 1
ATOM 567 C CA . ASP A 1 70 ? 53.574 -35.951 -33.882 1.00 69.69 70 ASP A CA 1
ATOM 568 C C . ASP A 1 70 ? 54.049 -36.409 -32.488 1.00 69.69 70 ASP A C 1
ATOM 570 O O . ASP A 1 70 ? 55.234 -36.666 -32.282 1.00 69.69 70 ASP A O 1
ATOM 574 N N . ASP A 1 71 ? 53.135 -36.542 -31.524 1.00 69.62 71 ASP A N 1
ATOM 575 C CA . ASP A 1 71 ? 53.458 -36.656 -30.099 1.00 69.62 71 ASP A CA 1
ATOM 576 C C . ASP A 1 71 ? 53.243 -38.071 -29.532 1.00 69.62 71 ASP A C 1
ATOM 578 O O . ASP A 1 71 ? 53.150 -38.230 -28.321 1.00 69.62 71 ASP A O 1
ATOM 582 N N . ASN A 1 72 ? 53.155 -39.108 -30.377 1.00 78.75 72 ASN A N 1
ATOM 583 C CA . ASN A 1 72 ? 52.911 -40.507 -29.976 1.00 78.75 72 ASN A CA 1
ATOM 584 C C . ASN A 1 72 ? 51.695 -40.667 -29.028 1.00 78.75 72 ASN A C 1
ATOM 586 O O . ASN A 1 72 ? 51.769 -41.355 -28.006 1.00 78.75 72 ASN A O 1
ATOM 590 N N . ILE A 1 73 ? 50.595 -39.987 -29.373 1.00 83.81 73 ILE A N 1
ATOM 591 C CA . ILE A 1 73 ? 49.309 -40.000 -28.666 1.00 83.81 73 ILE A CA 1
ATOM 592 C C . ILE A 1 73 ? 48.218 -40.518 -29.609 1.00 83.81 73 ILE A C 1
ATOM 594 O O . ILE A 1 73 ? 48.151 -40.100 -30.764 1.00 83.81 73 ILE A O 1
ATOM 598 N N . LEU A 1 74 ? 47.329 -41.377 -29.105 1.00 86.19 74 LEU A N 1
ATOM 599 C CA . LEU A 1 74 ? 46.171 -41.885 -29.851 1.00 86.19 74 LEU A CA 1
ATOM 600 C C . LEU A 1 74 ? 44.849 -41.422 -29.245 1.00 86.19 74 LEU A C 1
ATOM 602 O O . LEU A 1 74 ? 44.707 -41.395 -28.026 1.00 86.19 74 LEU A O 1
ATOM 606 N N . ILE A 1 75 ? 43.873 -41.114 -30.103 1.00 89.62 75 ILE A N 1
ATOM 607 C CA . ILE A 1 75 ? 42.500 -40.776 -29.710 1.00 89.62 75 ILE A CA 1
ATOM 608 C C . ILE A 1 75 ? 41.571 -41.919 -30.129 1.00 89.62 75 ILE A C 1
ATOM 610 O O . ILE A 1 75 ? 41.558 -42.325 -31.294 1.00 89.62 75 ILE A O 1
ATOM 614 N N . VAL A 1 76 ? 40.815 -42.451 -29.171 1.00 90.94 76 VAL A N 1
ATOM 615 C CA . VAL A 1 76 ? 40.015 -43.671 -29.311 1.00 90.94 76 VAL A CA 1
ATOM 616 C C . VAL A 1 76 ? 38.595 -43.455 -28.783 1.00 90.94 76 VAL A C 1
ATOM 618 O O . VAL A 1 76 ? 38.393 -42.781 -27.776 1.00 90.94 76 VAL A O 1
ATOM 621 N N . LYS A 1 77 ? 37.609 -44.085 -29.422 1.00 91.62 77 LYS A N 1
ATOM 622 C CA . LYS A 1 77 ? 36.228 -44.218 -28.948 1.00 91.62 77 LYS A CA 1
ATOM 623 C C . LYS A 1 77 ? 35.914 -45.671 -28.622 1.00 91.62 77 LYS A C 1
ATOM 625 O O . LYS A 1 77 ? 36.313 -46.568 -29.360 1.00 91.62 77 LYS A O 1
ATOM 630 N N . VAL A 1 78 ? 35.174 -45.894 -27.538 1.00 90.19 78 VAL A N 1
ATOM 631 C CA . VAL A 1 78 ? 34.728 -47.222 -27.098 1.00 90.19 78 VAL A CA 1
ATOM 632 C C . VAL A 1 78 ? 33.250 -47.187 -26.736 1.00 90.19 78 VAL A C 1
ATOM 634 O O . VAL A 1 78 ? 32.816 -46.417 -25.877 1.00 90.19 78 VAL A O 1
ATOM 637 N N . GLN A 1 79 ? 32.466 -48.039 -27.395 1.00 88.06 79 GLN A N 1
ATOM 638 C CA . GLN A 1 79 ? 31.023 -48.109 -27.190 1.00 88.06 79 GLN A CA 1
ATOM 639 C C . GLN A 1 79 ? 30.675 -49.047 -26.026 1.00 88.06 79 GLN A C 1
ATOM 641 O O . GLN A 1 79 ? 30.913 -50.249 -26.083 1.00 88.06 79 GLN A O 1
ATOM 646 N N . CYS A 1 80 ? 30.053 -48.509 -24.980 1.00 87.81 80 CYS A N 1
ATOM 647 C CA . CYS A 1 80 ? 29.768 -49.228 -23.738 1.00 87.81 80 CYS A CA 1
ATOM 648 C C . CYS A 1 80 ? 28.463 -50.034 -23.731 1.00 87.81 80 CYS A C 1
ATOM 650 O O . CYS A 1 80 ? 28.159 -50.665 -22.720 1.00 87.81 80 CYS A O 1
ATOM 652 N N . ASP A 1 81 ? 27.634 -49.969 -24.773 1.00 84.94 81 ASP A N 1
ATOM 653 C CA . ASP A 1 81 ? 26.289 -50.559 -24.775 1.00 84.94 81 ASP A CA 1
ATOM 654 C C . ASP A 1 81 ? 26.005 -51.522 -25.935 1.00 84.94 81 ASP A C 1
ATOM 656 O O . ASP A 1 81 ? 24.878 -52.012 -26.057 1.00 84.94 81 ASP A O 1
ATOM 660 N N . ASN A 1 82 ? 27.028 -51.848 -26.725 1.00 80.50 82 ASN A N 1
ATOM 661 C CA . ASN A 1 82 ? 26.914 -52.742 -27.874 1.00 80.50 82 ASN A CA 1
ATOM 662 C C . ASN A 1 82 ? 26.693 -54.213 -27.457 1.00 80.50 82 ASN A C 1
ATOM 664 O O . ASN A 1 82 ? 25.893 -54.928 -28.060 1.00 80.50 82 ASN A O 1
ATOM 668 N N . SER A 1 83 ? 27.325 -54.661 -26.366 1.00 81.81 83 SER A N 1
ATOM 669 C CA . SER A 1 83 ? 27.153 -56.002 -25.792 1.00 81.81 83 SER A CA 1
ATOM 670 C C . SER A 1 83 ? 27.149 -55.984 -24.253 1.00 81.81 83 SER A C 1
ATOM 672 O O . SER A 1 83 ? 27.439 -54.968 -23.622 1.00 81.81 83 SER A O 1
ATOM 674 N N . ASN A 1 84 ? 26.799 -57.107 -23.612 1.00 80.88 84 ASN A N 1
ATOM 675 C CA . ASN A 1 84 ? 26.911 -57.223 -22.150 1.00 80.88 84 ASN A CA 1
ATOM 676 C C . ASN A 1 84 ? 28.374 -57.222 -21.680 1.00 80.88 84 ASN A C 1
ATOM 678 O O . ASN A 1 84 ? 28.661 -56.683 -20.616 1.00 80.88 84 ASN A O 1
ATOM 682 N N . GLU A 1 85 ? 29.290 -57.750 -22.493 1.00 80.56 85 GLU A N 1
ATOM 683 C CA . GLU A 1 85 ? 30.727 -57.732 -22.207 1.00 80.56 85 GLU A CA 1
ATOM 684 C C . GLU A 1 85 ? 31.280 -56.296 -22.225 1.00 80.56 85 GLU A C 1
ATOM 686 O O . GLU A 1 85 ? 32.023 -55.918 -21.318 1.00 80.56 85 GLU A O 1
ATOM 691 N N . ASP A 1 86 ? 30.839 -55.452 -23.169 1.00 82.56 86 ASP A N 1
ATOM 692 C CA . ASP A 1 86 ? 31.223 -54.031 -23.218 1.00 82.56 86 ASP A CA 1
ATOM 693 C C . ASP A 1 86 ? 30.693 -53.246 -22.005 1.00 82.56 86 ASP A C 1
ATOM 695 O O . ASP A 1 86 ? 31.392 -52.399 -21.441 1.00 82.56 86 ASP A O 1
ATOM 699 N N . ARG A 1 87 ? 29.475 -53.563 -21.540 1.00 83.38 87 ARG A N 1
ATOM 700 C CA . ARG A 1 87 ? 28.888 -52.948 -20.335 1.00 83.38 87 ARG A CA 1
ATOM 701 C C . ARG A 1 87 ? 29.683 -53.282 -19.077 1.00 83.38 87 ARG A C 1
ATOM 703 O O . ARG A 1 87 ? 29.927 -52.391 -18.258 1.00 83.38 87 ARG A O 1
ATOM 710 N N . ASP A 1 88 ? 30.070 -54.544 -18.919 1.00 83.56 88 ASP A N 1
ATOM 711 C CA . ASP A 1 88 ? 30.840 -55.009 -17.764 1.00 83.56 88 ASP A CA 1
ATOM 712 C C . ASP A 1 88 ? 32.272 -54.457 -17.787 1.00 83.56 88 ASP A C 1
ATOM 714 O O . ASP A 1 88 ? 32.791 -54.034 -16.752 1.00 83.56 88 ASP A O 1
ATOM 718 N N . MET A 1 89 ? 32.877 -54.345 -18.971 1.00 86.19 89 MET A N 1
ATOM 719 C CA . MET A 1 89 ? 34.184 -53.719 -19.161 1.00 86.19 89 MET A CA 1
ATOM 720 C C . MET A 1 89 ? 34.163 -52.224 -18.807 1.00 86.19 89 MET A C 1
ATOM 722 O O . MET A 1 89 ? 34.960 -51.795 -17.971 1.00 86.19 89 MET A O 1
ATOM 726 N N . CYS A 1 90 ? 33.204 -51.442 -19.314 1.00 86.75 90 CYS A N 1
ATOM 727 C CA . CYS A 1 90 ? 33.089 -50.028 -18.940 1.00 86.75 90 CYS A CA 1
ATOM 728 C C . CYS A 1 90 ? 32.840 -49.845 -17.431 1.00 86.75 90 CYS A C 1
ATOM 730 O O . CYS A 1 90 ? 33.395 -48.937 -16.812 1.00 86.75 90 CYS A O 1
ATOM 732 N N . ARG A 1 91 ? 32.055 -50.733 -16.800 1.00 84.19 91 ARG A N 1
ATOM 733 C CA . ARG A 1 91 ? 31.893 -50.735 -15.336 1.00 84.19 91 ARG A CA 1
ATOM 734 C C . ARG A 1 91 ? 33.203 -51.030 -14.608 1.00 84.19 91 ARG A C 1
ATOM 736 O O . ARG A 1 91 ? 33.458 -50.399 -13.587 1.00 84.19 91 ARG A O 1
ATOM 743 N N . SER A 1 92 ? 34.034 -51.936 -15.126 1.00 84.62 92 SER A N 1
ATOM 744 C CA . SER A 1 92 ? 35.327 -52.279 -14.517 1.00 84.62 92 SER A CA 1
ATOM 745 C C . SER A 1 92 ? 36.323 -51.110 -14.501 1.00 84.62 92 SER A C 1
ATOM 747 O O . SER A 1 92 ? 37.096 -50.993 -13.554 1.00 84.62 92 SER A O 1
ATOM 749 N N . TYR A 1 93 ? 36.237 -50.194 -15.472 1.00 84.62 93 TYR A N 1
ATOM 750 C CA . TYR A 1 93 ? 37.009 -48.943 -15.496 1.00 84.62 93 TYR A CA 1
ATOM 751 C C . TYR A 1 93 ? 36.349 -47.790 -14.714 1.00 84.62 93 TYR A C 1
ATOM 753 O O . TYR A 1 93 ? 36.871 -46.679 -14.699 1.00 84.62 93 TYR A O 1
ATOM 761 N N . GLY A 1 94 ? 35.218 -48.031 -14.039 1.00 84.19 94 GLY A N 1
ATOM 762 C CA . GLY A 1 94 ? 34.530 -47.024 -13.222 1.00 84.19 94 GLY A CA 1
ATOM 763 C C . GLY A 1 94 ? 33.624 -46.062 -14.003 1.00 84.19 94 GLY A C 1
ATOM 764 O O . GLY A 1 94 ? 33.241 -45.022 -13.473 1.00 84.19 94 GLY A O 1
ATOM 765 N N . VAL A 1 95 ? 33.239 -46.393 -15.242 1.00 86.44 95 VAL A N 1
ATOM 766 C CA . VAL A 1 95 ? 32.419 -45.521 -16.103 1.00 86.44 95 VAL A CA 1
ATOM 767 C C . VAL A 1 95 ? 30.935 -45.574 -15.707 1.00 86.44 95 VAL A C 1
ATOM 769 O O . VAL A 1 95 ? 30.165 -46.441 -16.147 1.00 86.44 95 VAL A O 1
ATOM 772 N N . THR A 1 96 ? 30.500 -44.608 -14.897 1.00 78.56 96 THR A N 1
ATOM 773 C CA . THR A 1 96 ? 29.122 -44.511 -14.371 1.00 78.56 96 THR A CA 1
ATOM 774 C C . THR A 1 96 ? 28.173 -43.694 -15.253 1.00 78.56 96 THR A C 1
ATOM 776 O O . THR A 1 96 ? 26.976 -43.975 -15.268 1.00 78.56 96 THR A O 1
ATOM 779 N N . SER A 1 97 ? 28.690 -42.757 -16.051 1.00 78.88 97 SER A N 1
ATOM 780 C CA . SER A 1 97 ? 27.932 -41.910 -16.988 1.00 78.88 97 SER A CA 1
ATOM 781 C C . SER A 1 97 ? 28.622 -41.864 -18.362 1.00 78.88 97 SER A C 1
ATOM 783 O O . SER A 1 97 ? 29.779 -42.258 -18.478 1.00 78.88 97 SER A O 1
ATOM 785 N N . LYS A 1 98 ? 27.900 -41.525 -19.436 1.00 85.31 98 LYS A N 1
ATOM 786 C CA . LYS A 1 98 ? 28.436 -41.471 -20.810 1.00 85.31 98 LYS A CA 1
ATOM 787 C C . LYS A 1 98 ? 28.021 -40.134 -21.459 1.00 85.31 98 LYS A C 1
ATOM 789 O O . LYS A 1 98 ? 26.857 -39.770 -21.281 1.00 85.31 98 LYS A O 1
ATOM 794 N N . PRO A 1 99 ? 28.914 -39.429 -22.183 1.00 88.44 99 PRO A N 1
ATOM 795 C CA . PRO A 1 99 ? 30.303 -39.806 -22.441 1.00 88.44 99 PRO A CA 1
ATOM 796 C C . PRO A 1 99 ? 31.201 -39.630 -21.202 1.00 88.44 99 PRO A C 1
ATOM 798 O O . PRO A 1 99 ? 30.990 -38.720 -20.406 1.00 88.44 99 PRO A O 1
ATOM 801 N N . THR A 1 100 ? 32.202 -40.498 -21.031 1.00 90.19 100 THR A N 1
ATOM 802 C CA . THR A 1 100 ? 33.293 -40.325 -20.046 1.00 90.19 100 THR A CA 1
ATOM 803 C C . THR A 1 100 ? 34.630 -40.339 -20.778 1.00 90.19 100 THR A C 1
ATOM 805 O O . THR A 1 100 ? 34.865 -41.229 -21.590 1.00 90.19 100 THR A O 1
ATOM 808 N N . LEU A 1 101 ? 35.510 -39.383 -20.474 1.00 92.00 101 LEU A N 1
ATOM 809 C CA . LEU A 1 101 ? 36.829 -39.257 -21.096 1.00 92.00 101 LEU A CA 1
ATOM 810 C C . LEU A 1 101 ? 37.919 -39.740 -20.142 1.00 92.00 101 LEU A C 1
ATOM 812 O O . LEU A 1 101 ? 37.926 -39.363 -18.970 1.00 92.00 101 LEU A O 1
ATOM 816 N N . MET A 1 102 ? 38.844 -40.561 -20.626 1.00 91.00 102 MET A N 1
ATOM 817 C CA . MET A 1 102 ? 39.929 -41.126 -19.821 1.00 91.00 102 MET A CA 1
ATOM 818 C C . MET A 1 102 ? 41.249 -41.135 -20.585 1.00 91.00 102 MET A C 1
ATOM 820 O O . MET A 1 102 ? 41.266 -41.156 -21.810 1.00 91.00 102 MET A O 1
ATOM 824 N N . VAL A 1 103 ? 42.359 -41.153 -19.853 1.00 89.00 103 VAL A N 1
ATOM 825 C CA . VAL A 1 103 ? 43.710 -41.292 -20.408 1.00 89.00 103 VAL A CA 1
ATOM 826 C C . VAL A 1 103 ? 44.356 -42.551 -19.873 1.00 89.00 103 VAL A C 1
ATOM 828 O O . VAL A 1 103 ? 44.286 -42.792 -18.672 1.00 89.00 103 VAL A O 1
ATOM 831 N N . PHE A 1 104 ? 44.999 -43.313 -20.753 1.00 86.75 104 PHE A N 1
ATOM 832 C CA . PHE A 1 104 ? 45.738 -44.534 -20.457 1.00 86.75 104 PHE A CA 1
ATOM 833 C C . PHE A 1 104 ? 47.211 -44.359 -20.835 1.00 86.75 104 PHE A C 1
ATOM 835 O O . PHE A 1 104 ? 47.527 -44.021 -21.973 1.00 86.75 104 PHE A O 1
ATOM 842 N N . ASN A 1 105 ? 48.102 -44.651 -19.891 1.00 78.69 105 ASN A N 1
ATOM 843 C CA . ASN A 1 105 ? 49.557 -44.697 -20.057 1.00 78.69 105 ASN A CA 1
ATOM 844 C C . ASN A 1 105 ? 50.052 -46.129 -19.775 1.00 78.69 105 ASN A C 1
ATOM 846 O O . ASN A 1 105 ? 50.919 -46.357 -18.936 1.00 78.69 105 ASN A O 1
ATOM 850 N N . GLY A 1 106 ? 49.424 -47.113 -20.426 1.00 74.50 106 GLY A N 1
ATOM 851 C CA . GLY A 1 106 ? 49.612 -48.548 -20.185 1.00 74.50 106 GLY A CA 1
ATOM 852 C C . GLY A 1 106 ? 48.374 -49.233 -19.578 1.00 74.50 106 GLY A C 1
ATOM 853 O O . GLY A 1 106 ? 47.384 -48.571 -19.259 1.00 74.50 106 GLY A O 1
ATOM 854 N N . PRO A 1 107 ? 48.405 -50.565 -19.383 1.00 70.25 107 PRO A N 1
ATOM 855 C CA . PRO A 1 107 ? 47.212 -51.371 -19.076 1.00 70.25 107 PRO A CA 1
ATOM 856 C C . PRO A 1 107 ? 46.651 -51.175 -17.657 1.00 70.25 107 PRO A C 1
ATOM 858 O O . PRO A 1 107 ? 45.511 -51.549 -17.374 1.00 70.25 107 PRO A O 1
ATOM 861 N N . HIS A 1 108 ? 47.437 -50.591 -16.748 1.00 72.75 108 HIS A N 1
ATOM 862 C CA . HIS A 1 108 ? 47.066 -50.387 -15.341 1.00 72.75 108 HIS A CA 1
ATOM 863 C C . HIS A 1 108 ? 47.193 -48.933 -14.870 1.00 72.75 108 HIS A C 1
ATOM 865 O O . HIS A 1 108 ? 46.916 -48.649 -13.708 1.00 72.75 108 HIS A O 1
ATOM 871 N N . GLN A 1 109 ? 47.602 -48.015 -15.749 1.00 77.81 109 GLN A N 1
ATOM 872 C CA . GLN A 1 109 ? 47.779 -46.604 -15.418 1.00 77.81 109 GLN A CA 1
ATOM 873 C C . GLN A 1 109 ? 46.790 -45.779 -16.231 1.00 77.81 109 GLN A C 1
ATOM 875 O O . GLN A 1 109 ? 47.044 -45.458 -17.391 1.00 77.81 109 GLN A O 1
ATOM 880 N N . TYR A 1 110 ? 45.653 -45.455 -15.620 1.00 84.88 110 TYR A N 1
ATOM 881 C CA . TYR A 1 110 ? 44.624 -44.651 -16.260 1.00 84.88 110 TYR A CA 1
ATOM 882 C C . TYR A 1 110 ? 43.944 -43.686 -15.294 1.00 84.88 110 TYR A C 1
ATOM 884 O O . TYR A 1 110 ? 43.849 -43.949 -14.096 1.00 84.88 110 TYR A O 1
ATOM 892 N N . GLN A 1 111 ? 43.460 -42.567 -15.828 1.00 79.88 111 GLN A N 1
ATOM 893 C CA . GLN A 1 111 ? 42.772 -41.527 -15.063 1.00 79.88 111 GLN A CA 1
ATOM 894 C C . GLN A 1 111 ? 41.661 -40.863 -15.878 1.00 79.88 111 GLN A C 1
ATOM 896 O O . GLN A 1 111 ? 41.757 -40.757 -17.101 1.00 79.88 111 GLN A O 1
ATOM 901 N N . THR A 1 112 ? 40.612 -40.394 -15.202 1.00 80.25 112 THR A N 1
ATOM 902 C CA . THR A 1 112 ? 39.523 -39.638 -15.836 1.00 80.25 112 THR A CA 1
ATOM 903 C C . THR A 1 112 ? 39.994 -38.236 -16.203 1.00 80.25 112 THR A C 1
ATOM 905 O O . THR A 1 112 ? 40.563 -37.525 -15.377 1.00 80.25 112 THR A O 1
ATOM 908 N N . TYR A 1 113 ? 39.723 -37.816 -17.435 1.00 83.44 113 TYR A N 1
ATOM 909 C CA . TYR A 1 113 ? 39.943 -36.447 -17.873 1.00 83.44 113 TYR A CA 1
ATOM 910 C C . TYR A 1 113 ? 38.756 -35.573 -17.459 1.00 83.44 113 TYR A C 1
ATOM 912 O O . TYR A 1 113 ? 37.631 -35.776 -17.910 1.00 83.44 113 TYR A O 1
ATOM 920 N N . VAL A 1 114 ? 39.025 -34.589 -16.604 1.00 67.31 114 VAL A N 1
ATOM 921 C CA . VAL A 1 114 ? 38.037 -33.624 -16.082 1.00 67.31 114 VAL A CA 1
ATOM 922 C C . VAL A 1 114 ? 38.187 -32.223 -16.690 1.00 67.31 114 VAL A C 1
ATOM 924 O O . VAL A 1 114 ? 37.524 -31.286 -16.259 1.00 67.31 114 VAL A O 1
ATOM 927 N N . GLY A 1 115 ? 39.053 -32.071 -17.698 1.00 62.19 115 GLY A N 1
ATOM 928 C CA . GLY A 1 115 ? 39.276 -30.803 -18.388 1.00 62.19 115 GLY A CA 1
ATOM 929 C C . GLY A 1 115 ? 38.229 -30.496 -19.464 1.00 62.19 115 GLY A C 1
ATOM 930 O O . GLY A 1 115 ? 37.308 -31.268 -19.740 1.00 62.19 115 GLY A O 1
ATOM 931 N N . ARG A 1 116 ? 38.370 -29.333 -20.102 1.00 61.56 116 ARG A N 1
ATOM 932 C CA . ARG A 1 116 ? 37.431 -28.859 -21.127 1.00 61.56 116 ARG A CA 1
ATOM 933 C C . ARG A 1 116 ? 37.440 -29.751 -22.360 1.00 61.56 116 ARG A C 1
ATOM 935 O O . ARG A 1 116 ? 38.485 -30.026 -22.938 1.00 61.56 116 ARG A O 1
ATOM 942 N N . GLN A 1 117 ? 36.247 -30.082 -22.836 1.00 79.62 117 GLN A N 1
ATOM 943 C CA . GLN A 1 117 ? 36.016 -30.864 -24.049 1.00 79.62 117 GLN A CA 1
ATOM 944 C C . GLN A 1 117 ? 36.213 -30.009 -25.318 1.00 79.62 117 GLN A C 1
ATOM 946 O O . GLN A 1 117 ? 35.283 -29.771 -26.082 1.00 79.62 117 GLN A O 1
ATOM 951 N N . ARG A 1 118 ? 37.427 -29.473 -25.507 1.00 75.75 118 ARG A N 1
ATOM 952 C CA . ARG A 1 118 ? 37.867 -28.718 -26.694 1.00 75.75 118 ARG A CA 1
ATOM 953 C C . ARG A 1 118 ? 39.193 -29.271 -27.200 1.00 75.75 118 ARG A C 1
ATOM 955 O O . ARG A 1 118 ? 40.040 -29.670 -26.403 1.00 75.75 118 ARG A O 1
ATOM 962 N N . ALA A 1 119 ? 39.416 -29.192 -28.509 1.00 73.62 119 ALA A N 1
ATOM 963 C CA . ALA A 1 119 ? 40.529 -29.887 -29.142 1.00 73.62 119 ALA A CA 1
ATOM 964 C C . ALA A 1 119 ? 41.899 -29.426 -28.627 1.00 73.62 119 ALA A C 1
ATOM 966 O O . ALA A 1 119 ? 42.747 -30.249 -28.281 1.00 73.62 119 ALA A O 1
ATOM 967 N N . ASN A 1 120 ? 42.070 -28.107 -28.481 1.00 61.44 120 ASN A N 1
ATOM 968 C CA . ASN A 1 120 ? 43.290 -27.497 -27.950 1.00 61.44 120 ASN A CA 1
ATOM 969 C C . ASN A 1 120 ? 43.552 -27.902 -26.490 1.00 61.44 120 ASN A C 1
ATOM 971 O O . ASN A 1 120 ? 44.679 -28.260 -26.161 1.00 61.44 120 ASN A O 1
ATOM 975 N N . SER A 1 121 ? 42.521 -27.911 -25.637 1.00 62.06 121 SER A N 1
ATOM 976 C CA . SER A 1 121 ? 42.635 -28.270 -24.214 1.00 62.06 121 SER A CA 1
ATOM 977 C C . SER A 1 121 ? 43.026 -29.735 -24.016 1.00 62.06 121 SER A C 1
ATOM 979 O O . SER A 1 121 ? 43.908 -30.035 -23.212 1.00 62.06 121 SER A O 1
ATOM 981 N N . ILE A 1 122 ? 42.423 -30.643 -24.789 1.00 76.25 122 ILE A N 1
ATOM 982 C CA . ILE A 1 122 ? 42.776 -32.067 -24.770 1.00 76.25 122 ILE A CA 1
ATOM 983 C C . ILE A 1 122 ? 44.205 -32.259 -25.304 1.00 76.25 122 ILE A C 1
ATOM 985 O O . ILE A 1 122 ? 45.012 -32.942 -24.675 1.00 76.25 122 ILE A O 1
ATOM 989 N N . SER A 1 123 ? 44.561 -31.607 -26.420 1.00 75.56 123 SER A N 1
ATOM 990 C CA . SER A 1 123 ? 45.895 -31.737 -27.024 1.00 75.56 123 SER A CA 1
ATOM 991 C C . SER A 1 123 ? 47.018 -31.253 -26.103 1.00 75.56 123 SER A C 1
ATOM 993 O O . SER A 1 123 ? 48.035 -31.927 -25.958 1.00 75.56 123 SER A O 1
ATOM 995 N N . TRP A 1 124 ? 46.826 -30.116 -25.431 1.00 65.25 124 TRP A N 1
ATOM 996 C CA . TRP A 1 124 ? 47.816 -29.537 -24.530 1.00 65.25 124 TRP A CA 1
ATOM 997 C C . TRP A 1 124 ? 48.061 -30.434 -23.314 1.00 65.25 124 TRP A C 1
ATOM 999 O O . TRP A 1 124 ? 49.211 -30.718 -22.979 1.00 65.25 124 TRP A O 1
ATOM 1009 N N . PHE A 1 125 ? 46.983 -30.946 -22.712 1.00 72.50 125 PHE A N 1
ATOM 1010 C CA . PHE A 1 125 ? 47.058 -31.882 -21.593 1.00 72.50 125 PHE A CA 1
ATOM 1011 C C . PHE A 1 125 ? 47.837 -33.148 -21.965 1.00 72.50 125 PHE A C 1
ATOM 1013 O O . PHE A 1 125 ? 48.758 -33.550 -21.253 1.00 72.50 125 PHE A O 1
ATOM 1020 N N . MET A 1 126 ? 47.524 -33.737 -23.122 1.00 76.25 126 MET A N 1
ATOM 1021 C CA . MET A 1 126 ? 48.172 -34.964 -23.578 1.00 76.25 126 MET A CA 1
ATOM 1022 C C . MET A 1 126 ? 49.658 -34.756 -23.908 1.00 76.25 126 MET A C 1
ATOM 1024 O O . MET A 1 126 ? 50.492 -35.557 -23.492 1.00 76.25 126 MET A O 1
ATOM 1028 N N . LYS A 1 127 ? 50.024 -33.648 -24.569 1.00 74.19 127 LYS A N 1
ATOM 1029 C CA . LYS A 1 127 ? 51.434 -33.309 -24.851 1.00 74.19 127 LYS A CA 1
ATOM 1030 C C . LYS A 1 127 ? 52.255 -33.075 -23.584 1.00 74.19 127 LYS A C 1
ATOM 1032 O O . LYS A 1 127 ? 53.452 -33.350 -23.566 1.00 74.19 127 LYS A O 1
ATOM 1037 N N . ARG A 1 128 ? 51.633 -32.539 -22.529 1.00 67.44 128 ARG A N 1
ATOM 1038 C CA . ARG A 1 128 ? 52.289 -32.288 -21.240 1.00 67.44 128 ARG A CA 1
ATOM 1039 C C . ARG A 1 128 ? 52.582 -33.585 -20.488 1.00 67.44 128 ARG A C 1
ATOM 1041 O O . ARG A 1 128 ? 53.667 -33.711 -19.932 1.00 67.44 128 ARG A O 1
ATOM 1048 N N . LEU A 1 129 ? 51.650 -34.539 -20.515 1.00 66.44 129 LEU A N 1
ATOM 1049 C CA . LEU A 1 129 ? 51.802 -35.850 -19.876 1.00 66.44 129 LEU A CA 1
ATOM 1050 C C . LEU A 1 129 ? 52.878 -36.735 -20.522 1.00 66.44 129 LEU A C 1
ATOM 1052 O O . LEU A 1 129 ? 53.393 -37.626 -19.857 1.00 66.44 129 LEU A O 1
ATOM 1056 N N . ASN A 1 130 ? 53.229 -36.496 -21.789 1.00 68.31 130 ASN A N 1
ATOM 1057 C CA . ASN A 1 130 ? 54.180 -37.330 -22.531 1.00 68.31 130 ASN A CA 1
ATOM 1058 C C . ASN A 1 130 ? 55.654 -36.851 -22.447 1.00 68.31 130 ASN A C 1
ATOM 1060 O O . ASN A 1 130 ? 56.492 -37.269 -23.246 1.00 68.31 130 ASN A O 1
ATOM 1064 N N . ARG A 1 131 ? 55.990 -35.941 -21.517 1.00 65.31 131 ARG A N 1
ATOM 1065 C CA . ARG A 1 131 ? 57.363 -35.433 -21.282 1.00 65.31 131 ARG A CA 1
ATOM 1066 C C . ARG A 1 131 ? 58.055 -36.182 -20.122 1.00 65.31 131 ARG A C 1
ATOM 1068 O O . ARG A 1 131 ? 57.363 -36.797 -19.325 1.00 65.31 131 ARG A O 1
ATOM 1075 N N . PRO A 1 132 ? 59.402 -36.176 -20.015 1.00 63.47 132 PRO A N 1
ATOM 1076 C CA . PRO A 1 132 ? 60.109 -36.715 -18.845 1.00 63.47 132 PRO A CA 1
ATOM 1077 C C . PRO A 1 132 ? 59.943 -35.817 -17.605 1.00 63.47 132 PRO A C 1
ATOM 1079 O O . PRO A 1 132 ? 59.924 -34.592 -17.732 1.00 63.47 132 PRO A O 1
ATOM 1082 N N . SER A 1 133 ? 59.881 -36.423 -16.412 1.00 63.88 133 SER A N 1
ATOM 1083 C CA . SER A 1 133 ? 59.587 -35.736 -15.142 1.00 63.88 133 SER A CA 1
ATOM 1084 C C . SER A 1 133 ? 60.686 -34.790 -14.657 1.00 63.88 133 SER A C 1
ATOM 1086 O O . SER A 1 133 ? 60.380 -33.789 -14.013 1.00 63.88 133 SER A O 1
ATOM 1088 N N . VAL A 1 134 ? 61.952 -35.054 -15.006 1.00 79.00 134 VAL A N 1
ATOM 1089 C CA . VAL A 1 134 ? 63.109 -34.204 -14.673 1.00 79.00 134 VAL A CA 1
ATOM 1090 C C . VAL A 1 134 ? 64.041 -34.070 -15.874 1.00 79.00 134 VAL A C 1
ATOM 1092 O O . VAL A 1 134 ? 64.365 -35.056 -16.536 1.00 79.00 134 VAL A O 1
ATOM 1095 N N . ILE A 1 135 ? 64.508 -32.849 -16.132 1.00 83.44 135 ILE A N 1
ATOM 1096 C CA . ILE A 1 135 ? 65.446 -32.515 -17.209 1.00 83.44 135 ILE A CA 1
ATOM 1097 C C . ILE A 1 135 ? 66.836 -32.254 -16.614 1.00 83.44 135 ILE A C 1
ATOM 1099 O O . ILE A 1 135 ? 66.980 -31.516 -15.641 1.00 83.44 135 ILE A O 1
ATOM 1103 N N . GLU A 1 136 ? 67.886 -32.827 -17.197 1.00 82.88 136 GLU A N 1
ATOM 1104 C CA . GLU A 1 136 ? 69.264 -32.507 -16.804 1.00 82.88 136 GLU A CA 1
ATOM 1105 C C . GLU A 1 136 ? 69.657 -31.105 -17.297 1.00 82.88 136 GLU A C 1
ATOM 1107 O O . GLU A 1 136 ? 69.474 -30.768 -18.471 1.00 82.88 136 GLU A O 1
ATOM 1112 N N . ILE A 1 137 ? 70.188 -30.276 -16.396 1.00 88.94 137 ILE A N 1
ATOM 1113 C CA . ILE A 1 137 ? 70.462 -28.860 -16.645 1.00 88.94 137 ILE A CA 1
ATOM 1114 C C . ILE A 1 137 ? 71.945 -28.627 -16.909 1.00 88.94 137 ILE A C 1
ATOM 1116 O O . ILE A 1 137 ? 72.805 -28.863 -16.054 1.00 88.94 137 ILE A O 1
ATOM 1120 N N . THR A 1 138 ? 72.212 -28.077 -18.091 1.00 86.38 138 THR A N 1
ATOM 1121 C CA . THR A 1 138 ? 73.516 -27.617 -18.560 1.00 86.38 138 THR A CA 1
ATOM 1122 C C . THR A 1 138 ? 73.481 -26.113 -18.817 1.00 86.38 138 THR A C 1
ATOM 1124 O O . THR A 1 138 ? 72.427 -25.475 -18.828 1.00 86.38 138 THR A O 1
ATOM 1127 N N . LYS A 1 139 ? 74.649 -25.515 -19.059 1.00 81.81 139 LYS A N 1
ATOM 1128 C CA . LYS A 1 139 ? 74.755 -24.080 -19.349 1.00 81.81 139 LYS A CA 1
ATOM 1129 C C . LYS A 1 139 ? 74.000 -23.677 -20.623 1.00 81.81 139 LYS A C 1
ATOM 1131 O O . LYS A 1 139 ? 73.585 -22.534 -20.756 1.00 81.81 139 LYS A O 1
ATOM 1136 N N . GLU A 1 140 ? 73.829 -24.607 -21.555 1.00 78.44 140 GLU A N 1
ATOM 1137 C CA . GLU A 1 140 ? 73.216 -24.374 -22.861 1.00 78.44 140 GLU A CA 1
ATOM 1138 C C . GLU A 1 140 ? 71.685 -24.456 -22.831 1.00 78.44 140 GLU A C 1
ATOM 1140 O O . GLU A 1 140 ? 71.038 -23.856 -23.687 1.00 78.44 140 GLU A O 1
ATOM 1145 N N . ASN A 1 141 ? 71.096 -25.193 -21.880 1.00 81.19 141 ASN A N 1
ATOM 1146 C CA . ASN A 1 141 ? 69.650 -25.436 -21.838 1.00 81.19 141 ASN A CA 1
ATOM 1147 C C . ASN A 1 141 ? 68.933 -24.784 -20.644 1.00 81.19 141 ASN A C 1
ATOM 1149 O O . ASN A 1 141 ? 67.701 -24.755 -20.631 1.00 81.19 141 ASN A O 1
ATOM 1153 N N . ILE A 1 142 ? 69.675 -24.242 -19.672 1.00 82.31 142 ILE A N 1
ATOM 1154 C CA . ILE A 1 142 ? 69.105 -23.723 -18.426 1.00 82.31 142 ILE A CA 1
ATOM 1155 C C . ILE A 1 142 ? 68.058 -22.630 -18.665 1.00 82.31 142 ILE A C 1
ATOM 1157 O O . ILE A 1 142 ? 66.989 -22.677 -18.065 1.00 82.31 142 ILE A O 1
ATOM 1161 N N . ASP A 1 143 ? 68.295 -21.707 -19.599 1.00 80.50 143 ASP A N 1
ATOM 1162 C CA . ASP A 1 143 ? 67.348 -20.625 -19.890 1.00 80.50 143 ASP A CA 1
ATOM 1163 C C . ASP A 1 143 ? 66.062 -21.141 -20.544 1.00 80.50 143 ASP A C 1
ATOM 1165 O O . ASP A 1 143 ? 64.969 -20.675 -20.234 1.00 80.50 143 ASP A O 1
ATOM 1169 N N . HIS A 1 144 ? 66.163 -22.178 -21.378 1.00 75.31 144 HIS A N 1
ATOM 1170 C CA . HIS A 1 144 ? 64.988 -22.833 -21.948 1.00 75.31 144 HIS A CA 1
ATOM 1171 C C . HIS A 1 144 ? 64.162 -23.546 -20.866 1.00 75.31 144 HIS A C 1
ATOM 1173 O O . HIS A 1 144 ? 62.930 -23.507 -20.889 1.00 75.31 144 HIS A O 1
ATOM 1179 N N . VAL A 1 145 ? 64.821 -24.178 -19.890 1.00 76.00 145 VAL A N 1
ATOM 1180 C CA . VAL A 1 145 ? 64.124 -24.853 -18.787 1.00 76.00 145 VAL A CA 1
ATOM 1181 C C . VAL A 1 145 ? 63.509 -23.854 -17.804 1.00 76.00 145 VAL A C 1
ATOM 1183 O O . VAL A 1 145 ? 62.375 -24.072 -17.391 1.00 76.00 145 VAL A O 1
ATOM 1186 N N . LYS A 1 146 ? 64.159 -22.716 -17.516 1.00 80.50 146 LYS A N 1
ATOM 1187 C CA . LYS A 1 146 ? 63.563 -21.616 -16.725 1.00 80.50 146 LYS A CA 1
ATOM 1188 C C . LYS A 1 146 ? 62.255 -21.094 -17.329 1.00 80.50 146 LYS A C 1
ATOM 1190 O O . LYS A 1 146 ? 61.371 -20.664 -16.600 1.00 80.50 146 LYS A O 1
ATOM 1195 N N . MET A 1 147 ? 62.130 -21.140 -18.657 1.00 68.31 147 MET A N 1
ATOM 1196 C CA . MET A 1 147 ? 60.930 -20.718 -19.391 1.00 68.31 147 MET A CA 1
ATOM 1197 C C . MET A 1 147 ? 59.898 -21.843 -19.586 1.00 68.31 147 MET A C 1
ATOM 1199 O O . MET A 1 147 ? 58.855 -21.625 -20.208 1.00 68.31 147 MET A O 1
ATOM 1203 N N . SER A 1 148 ? 60.180 -23.055 -19.099 1.00 61.69 148 SER A N 1
ATOM 1204 C CA . SER A 1 148 ? 59.310 -24.219 -19.253 1.00 61.69 148 SER A CA 1
ATOM 1205 C C . SER A 1 148 ? 58.360 -24.329 -18.054 1.00 61.69 148 SER A C 1
ATOM 1207 O O . SER A 1 148 ? 58.796 -24.626 -16.953 1.00 61.69 148 SER A O 1
ATOM 1209 N N . GLY A 1 149 ? 57.055 -24.128 -18.262 1.00 62.38 149 GLY A N 1
ATOM 1210 C CA . GLY A 1 149 ? 56.036 -24.170 -17.194 1.00 62.38 149 GLY A CA 1
ATOM 1211 C C . GLY A 1 149 ? 55.834 -22.833 -16.460 1.00 62.38 149 GLY A C 1
ATOM 1212 O O . GLY A 1 149 ? 56.523 -21.859 -16.749 1.00 62.38 149 GLY A O 1
ATOM 1213 N N . ASP A 1 150 ? 54.853 -22.772 -15.550 1.00 65.12 150 ASP A N 1
ATOM 1214 C CA . ASP A 1 150 ? 54.555 -21.556 -14.761 1.00 65.12 150 ASP A CA 1
ATOM 1215 C C . ASP A 1 150 ? 55.566 -21.353 -13.617 1.00 65.12 150 ASP A C 1
ATOM 1217 O O . ASP A 1 150 ? 55.995 -20.232 -13.340 1.00 65.12 150 ASP A O 1
ATOM 1221 N N . LEU A 1 151 ? 56.018 -22.462 -13.020 1.00 75.19 151 LEU A N 1
ATOM 1222 C CA . LEU A 1 151 ? 57.191 -22.533 -12.151 1.00 75.19 151 LEU A CA 1
ATOM 1223 C C . LEU A 1 151 ? 58.165 -23.580 -12.709 1.00 75.19 151 LEU A C 1
ATOM 1225 O O . LEU A 1 151 ? 57.775 -24.727 -12.963 1.00 75.19 151 LEU A O 1
ATOM 1229 N N . ALA A 1 152 ? 59.427 -23.184 -12.860 1.00 83.88 152 ALA A N 1
ATOM 1230 C CA . ALA A 1 152 ? 60.548 -24.063 -13.160 1.00 83.88 152 ALA A CA 1
ATOM 1231 C C . ALA A 1 152 ? 61.414 -24.232 -11.905 1.00 83.88 152 ALA A C 1
ATOM 1233 O O . ALA A 1 152 ? 61.919 -23.261 -11.341 1.00 83.88 152 ALA A O 1
ATOM 1234 N N . VAL A 1 153 ? 61.580 -25.470 -11.452 1.00 89.00 153 VAL A N 1
ATOM 1235 C CA . VAL A 1 153 ? 62.261 -25.817 -10.202 1.00 89.00 153 VAL A CA 1
ATOM 1236 C C . VAL A 1 153 ? 63.578 -26.500 -10.537 1.00 89.00 153 VAL A C 1
ATOM 1238 O O . VAL A 1 153 ? 63.579 -27.608 -11.066 1.00 89.00 153 VAL A O 1
ATOM 1241 N N . ILE A 1 154 ? 64.705 -25.856 -10.239 1.00 91.44 154 ILE A N 1
ATOM 1242 C CA . ILE A 1 154 ? 66.040 -26.380 -10.545 1.00 91.44 154 ILE A CA 1
ATOM 1243 C C . ILE A 1 154 ? 66.764 -26.751 -9.254 1.00 91.44 154 ILE A C 1
ATOM 1245 O O . ILE A 1 154 ? 67.077 -25.890 -8.431 1.00 91.44 154 ILE A O 1
ATOM 1249 N N . GLY A 1 155 ? 67.046 -28.042 -9.089 1.00 89.56 155 GLY A N 1
ATOM 1250 C CA . GLY A 1 155 ? 67.873 -28.569 -8.011 1.00 89.56 155 GLY A CA 1
ATOM 1251 C C . GLY A 1 155 ? 69.349 -28.586 -8.401 1.00 89.56 155 GLY A C 1
ATOM 1252 O O . GLY A 1 155 ? 69.733 -29.242 -9.366 1.00 89.56 155 GLY A O 1
ATOM 1253 N N . PHE A 1 156 ? 70.187 -27.902 -7.631 1.00 90.12 156 PHE A N 1
ATOM 1254 C CA . PHE A 1 156 ? 71.640 -27.983 -7.718 1.00 90.12 156 PHE A CA 1
ATOM 1255 C C . PHE A 1 156 ? 72.143 -28.907 -6.608 1.00 90.12 156 PHE A C 1
ATOM 1257 O O . PHE A 1 156 ? 72.269 -28.482 -5.461 1.00 90.12 156 PHE A O 1
ATOM 1264 N N . VAL A 1 157 ? 72.371 -30.184 -6.920 1.00 83.75 157 VAL A N 1
ATOM 1265 C CA . VAL A 1 157 ? 72.657 -31.233 -5.924 1.00 83.75 157 VAL A CA 1
ATOM 1266 C C . VAL A 1 157 ? 73.867 -32.054 -6.362 1.00 83.75 157 VAL A C 1
ATOM 1268 O O . VAL A 1 157 ? 73.987 -32.407 -7.531 1.00 83.75 157 VAL A O 1
ATOM 1271 N N . ASP A 1 158 ? 74.772 -32.351 -5.428 1.00 79.38 158 ASP A N 1
ATOM 1272 C CA . ASP A 1 158 ? 75.949 -33.187 -5.689 1.00 79.38 158 ASP A CA 1
ATOM 1273 C C . ASP A 1 158 ? 75.525 -34.631 -6.009 1.00 79.38 158 ASP A C 1
ATOM 1275 O O . ASP A 1 158 ? 74.633 -35.185 -5.365 1.00 79.38 158 ASP A O 1
ATOM 1279 N N . ASP A 1 159 ? 76.185 -35.274 -6.972 1.00 73.06 159 ASP A N 1
ATOM 1280 C CA . ASP A 1 159 ? 75.914 -36.673 -7.316 1.00 73.06 159 ASP A CA 1
ATOM 1281 C C . ASP A 1 159 ? 76.227 -37.644 -6.164 1.00 73.06 159 ASP A C 1
ATOM 1283 O O . ASP A 1 159 ? 75.706 -38.761 -6.144 1.00 73.06 159 ASP A O 1
ATOM 1287 N N . LEU A 1 160 ? 77.052 -37.220 -5.198 1.00 68.12 160 LEU A N 1
ATOM 1288 C CA . LEU A 1 160 ? 77.399 -37.982 -3.996 1.00 68.12 160 LEU A CA 1
ATOM 1289 C C . LEU A 1 160 ? 76.384 -37.824 -2.846 1.00 68.12 160 LEU A C 1
ATOM 1291 O O . LEU A 1 160 ? 76.438 -38.604 -1.894 1.00 68.12 160 LEU A O 1
ATOM 1295 N N . ASP A 1 161 ? 75.462 -36.858 -2.923 1.00 71.56 161 ASP A N 1
ATOM 1296 C CA . ASP A 1 161 ? 74.397 -36.641 -1.934 1.00 71.56 161 ASP A CA 1
ATOM 1297 C C . ASP A 1 161 ? 73.118 -37.382 -2.356 1.00 71.56 161 ASP A C 1
ATOM 1299 O O . ASP A 1 161 ? 72.167 -36.827 -2.916 1.00 71.56 161 ASP A O 1
ATOM 1303 N N . THR A 1 162 ? 73.124 -38.700 -2.135 1.00 72.44 162 THR A N 1
ATOM 1304 C CA . THR A 1 162 ? 72.059 -39.600 -2.596 1.00 72.44 162 THR A CA 1
ATOM 1305 C C . THR A 1 162 ? 70.713 -39.351 -1.917 1.00 72.44 162 THR A C 1
ATOM 1307 O O . THR A 1 162 ? 69.682 -39.686 -2.495 1.00 72.44 162 THR A O 1
ATOM 1310 N N . GLU A 1 163 ? 70.706 -38.778 -0.710 1.00 74.25 163 GLU A N 1
ATOM 1311 C CA . GLU A 1 163 ? 69.486 -38.514 0.062 1.00 74.25 163 GLU A CA 1
ATOM 1312 C C . GLU A 1 163 ? 68.752 -37.287 -0.494 1.00 74.25 163 GLU A C 1
ATOM 1314 O O . GLU A 1 163 ? 67.607 -37.408 -0.932 1.00 74.25 163 GLU A O 1
ATOM 1319 N N . ALA A 1 164 ? 69.435 -36.142 -0.617 1.00 71.25 164 ALA A N 1
ATOM 1320 C CA . ALA A 1 164 ? 68.847 -34.925 -1.183 1.00 71.25 164 ALA A CA 1
ATOM 1321 C C . ALA A 1 164 ? 68.438 -35.105 -2.656 1.00 71.25 164 ALA A C 1
ATOM 1323 O O . ALA A 1 164 ? 67.391 -34.613 -3.086 1.00 71.25 164 ALA A O 1
ATOM 1324 N N . LYS A 1 165 ? 69.237 -35.856 -3.429 1.00 81.81 165 LYS A N 1
ATOM 1325 C CA . LYS A 1 165 ? 68.929 -36.183 -4.827 1.00 81.81 165 LYS A CA 1
ATOM 1326 C C . LYS A 1 165 ? 67.692 -37.077 -4.939 1.00 81.81 165 LYS A C 1
ATOM 1328 O O . LYS A 1 165 ? 66.844 -36.825 -5.789 1.00 81.81 165 LYS A O 1
ATOM 1333 N N . SER A 1 166 ? 67.553 -38.087 -4.078 1.00 80.12 166 SER A N 1
ATOM 1334 C CA . SER A 1 166 ? 66.382 -38.975 -4.070 1.00 80.12 166 SER A CA 1
ATOM 1335 C C . SER A 1 166 ? 65.097 -38.235 -3.688 1.00 80.12 166 SER A C 1
ATOM 1337 O O . SER A 1 166 ? 64.072 -38.416 -4.343 1.00 80.12 166 SER A O 1
ATOM 1339 N N . GLU A 1 167 ? 65.143 -37.377 -2.668 1.00 81.88 167 GLU A N 1
ATOM 1340 C CA . GLU A 1 167 ? 63.990 -36.575 -2.230 1.00 81.88 167 GLU A CA 1
ATOM 1341 C C . GLU A 1 167 ? 63.533 -35.583 -3.314 1.00 81.88 167 GLU A C 1
ATOM 1343 O O . GLU A 1 167 ? 62.336 -35.461 -3.587 1.00 81.88 167 GLU A O 1
ATOM 1348 N N . PHE A 1 168 ? 64.478 -34.925 -3.997 1.00 84.44 168 PHE A N 1
ATOM 1349 C CA . PHE A 1 168 ? 64.173 -34.022 -5.110 1.00 84.44 168 PHE A CA 1
ATOM 1350 C C . PHE A 1 168 ? 63.534 -34.760 -6.294 1.00 84.44 168 PHE A C 1
ATOM 1352 O O . PHE A 1 168 ? 62.501 -34.327 -6.801 1.00 84.44 168 PHE A O 1
ATOM 1359 N N . LEU A 1 169 ? 64.107 -35.897 -6.708 1.00 83.12 169 LEU A N 1
ATOM 1360 C CA . LEU A 1 169 ? 63.578 -36.698 -7.817 1.00 83.12 169 LEU A CA 1
ATOM 1361 C C . LEU A 1 169 ? 62.196 -37.289 -7.495 1.00 83.12 169 LEU A C 1
ATOM 1363 O O . LEU A 1 169 ? 61.313 -37.266 -8.344 1.00 83.12 169 LEU A O 1
ATOM 1367 N N . SER A 1 170 ? 61.982 -37.758 -6.262 1.00 78.38 170 SER A N 1
ATOM 1368 C CA . SER A 1 170 ? 60.678 -38.251 -5.791 1.00 78.38 170 SER A CA 1
ATOM 1369 C C . SER A 1 170 ? 59.600 -37.161 -5.832 1.00 78.38 170 SER A C 1
ATOM 1371 O O . SER A 1 170 ? 58.472 -37.398 -6.263 1.00 78.38 170 SER A O 1
ATOM 1373 N N . THR A 1 171 ? 59.963 -35.936 -5.445 1.00 77.12 171 THR A N 1
ATOM 1374 C CA . THR A 1 171 ? 59.060 -34.774 -5.492 1.00 77.12 171 THR A CA 1
ATOM 1375 C C . THR A 1 171 ? 58.756 -34.342 -6.922 1.00 77.12 171 THR A C 1
ATOM 1377 O O . THR A 1 171 ? 57.627 -33.981 -7.240 1.00 77.12 171 THR A O 1
ATOM 1380 N N . ALA A 1 172 ? 59.751 -34.398 -7.805 1.00 80.75 172 ALA A N 1
ATOM 1381 C CA . ALA A 1 172 ? 59.551 -34.100 -9.215 1.00 80.75 172 ALA A CA 1
ATOM 1382 C C . ALA A 1 172 ? 58.635 -35.123 -9.903 1.00 80.75 172 ALA A C 1
ATOM 1384 O O . ALA A 1 172 ? 57.831 -34.750 -10.753 1.00 80.75 172 ALA A O 1
ATOM 1385 N N . GLU A 1 173 ? 58.713 -36.395 -9.504 1.00 74.81 173 GLU A N 1
ATOM 1386 C CA . GLU A 1 173 ? 57.825 -37.448 -9.999 1.00 74.81 173 GLU A CA 1
ATOM 1387 C C . GLU A 1 173 ? 56.386 -37.267 -9.489 1.00 74.81 173 GLU A C 1
ATOM 1389 O O . GLU A 1 173 ? 55.436 -37.392 -10.260 1.00 74.81 173 GLU A O 1
ATOM 1394 N N . SER A 1 174 ? 56.200 -36.917 -8.210 1.00 69.31 174 SER A N 1
ATOM 1395 C CA . SER A 1 174 ? 54.863 -36.693 -7.637 1.00 69.31 174 SER A CA 1
ATOM 1396 C C . SER A 1 174 ? 54.170 -35.437 -8.178 1.00 69.31 174 SER A C 1
ATOM 1398 O O . SER A 1 174 ? 52.942 -35.389 -8.233 1.00 69.31 174 SER A O 1
ATOM 1400 N N . LEU A 1 175 ? 54.948 -34.446 -8.619 1.00 69.44 175 LEU A N 1
ATOM 1401 C CA . LEU A 1 175 ? 54.476 -33.205 -9.242 1.00 69.44 175 LEU A CA 1
ATOM 1402 C C . LEU A 1 175 ? 54.674 -33.201 -10.768 1.00 69.44 175 LEU A C 1
ATOM 1404 O O . LEU A 1 175 ? 54.631 -32.142 -11.410 1.00 69.44 175 LEU A O 1
ATOM 1408 N N . HIS A 1 176 ? 54.879 -34.380 -11.366 1.00 71.06 176 HIS A N 1
ATOM 1409 C CA . HIS A 1 176 ? 55.083 -34.524 -12.799 1.00 71.06 176 HIS A CA 1
ATOM 1410 C C . HIS A 1 176 ? 53.835 -34.069 -13.566 1.00 71.06 176 HIS A C 1
ATOM 1412 O O . HIS A 1 176 ? 52.712 -34.495 -13.303 1.00 71.06 176 HIS A O 1
ATOM 1418 N N . GLY A 1 177 ? 54.031 -33.152 -14.515 1.00 58.34 177 GLY A N 1
ATOM 1419 C CA . GLY A 1 177 ? 52.932 -32.532 -15.246 1.00 58.34 177 GLY A CA 1
ATOM 1420 C C . GLY A 1 177 ? 52.284 -31.356 -14.508 1.00 58.34 177 GLY A C 1
ATOM 1421 O O . GLY A 1 177 ? 51.328 -30.808 -15.042 1.00 58.34 177 GLY A O 1
ATOM 1422 N N . ILE A 1 178 ? 52.811 -30.917 -13.354 1.00 62.34 178 ILE A N 1
ATOM 1423 C CA . ILE A 1 178 ? 52.364 -29.716 -12.611 1.00 62.34 178 ILE A CA 1
ATOM 1424 C C . ILE A 1 178 ? 53.427 -28.602 -12.647 1.00 62.34 178 ILE A C 1
ATOM 1426 O O . ILE A 1 178 ? 53.096 -27.458 -12.957 1.00 62.34 178 ILE A O 1
ATOM 1430 N N . HIS A 1 179 ? 54.709 -28.928 -12.469 1.00 75.19 179 HIS A N 1
ATOM 1431 C CA . HIS A 1 179 ? 55.834 -27.988 -12.627 1.00 75.19 179 HIS A CA 1
ATOM 1432 C C . HIS A 1 179 ? 56.924 -28.587 -13.523 1.00 75.19 179 HIS A C 1
ATOM 1434 O O . HIS A 1 179 ? 56.954 -29.801 -13.731 1.00 75.19 179 HIS A O 1
ATOM 1440 N N . ALA A 1 180 ? 57.802 -27.752 -14.086 1.00 78.81 180 ALA A N 1
ATOM 1441 C CA . ALA A 1 180 ? 58.984 -28.260 -14.780 1.00 78.81 180 ALA A CA 1
ATOM 1442 C C . ALA A 1 180 ? 60.123 -28.433 -13.779 1.00 78.81 180 ALA A C 1
ATOM 1444 O O . ALA A 1 180 ? 60.474 -27.485 -13.078 1.00 78.81 180 ALA A O 1
ATOM 1445 N N . PHE A 1 181 ? 60.720 -29.622 -13.733 1.00 86.38 181 PHE A N 1
ATOM 1446 C CA . PHE A 1 181 ? 61.846 -29.899 -12.851 1.00 86.38 181 PHE A CA 1
ATOM 1447 C C . PHE A 1 181 ? 63.138 -30.051 -13.644 1.00 86.38 181 PHE A C 1
ATOM 1449 O O . PHE A 1 181 ? 63.207 -30.770 -14.642 1.00 86.38 181 PHE A O 1
ATOM 1456 N N . GLY A 1 182 ? 64.170 -29.364 -13.171 1.00 88.81 182 GLY A N 1
ATOM 1457 C CA . GLY A 1 182 ? 65.536 -29.452 -13.651 1.00 88.81 182 GLY A CA 1
ATOM 1458 C C . GLY A 1 182 ? 66.474 -29.929 -12.547 1.00 88.81 182 GLY A C 1
ATOM 1459 O O . GLY A 1 182 ? 66.274 -29.591 -11.383 1.00 88.81 182 GLY A O 1
ATOM 1460 N N . ILE A 1 183 ? 67.522 -30.674 -12.887 1.00 90.00 183 ILE A N 1
ATOM 1461 C CA . ILE A 1 183 ? 68.586 -31.021 -11.937 1.00 90.00 183 ILE A CA 1
ATOM 1462 C C . ILE A 1 183 ? 69.977 -30.801 -12.538 1.00 90.00 183 ILE A C 1
ATOM 1464 O O . ILE A 1 183 ? 70.206 -31.107 -13.705 1.00 90.00 183 ILE A O 1
ATOM 1468 N N . SER A 1 184 ? 70.914 -30.274 -11.750 1.00 89.50 184 SER A N 1
ATOM 1469 C CA . SER A 1 184 ? 72.325 -30.130 -12.128 1.00 89.50 184 SER A CA 1
ATOM 1470 C C . SER A 1 184 ? 73.248 -30.500 -10.971 1.00 89.50 184 SER A C 1
ATOM 1472 O O . SER A 1 184 ? 73.012 -30.086 -9.838 1.00 89.50 184 SER A O 1
ATOM 1474 N N . SER A 1 185 ? 74.349 -31.196 -11.260 1.00 87.69 185 SER A N 1
ATOM 1475 C CA . SER A 1 185 ? 75.430 -31.445 -10.294 1.00 87.69 185 SER A CA 1
ATOM 1476 C C . SER A 1 185 ? 76.611 -30.470 -10.423 1.00 87.69 185 SER A C 1
ATOM 1478 O O . SER A 1 185 ? 77.623 -30.602 -9.734 1.00 87.69 185 SER A O 1
ATOM 1480 N N . SER A 1 186 ? 76.491 -29.433 -11.265 1.00 88.06 186 SER A N 1
ATOM 1481 C CA . SER A 1 186 ? 77.554 -28.446 -11.489 1.00 88.06 186 SER A CA 1
ATOM 1482 C C . SER A 1 186 ? 77.550 -27.317 -10.450 1.00 88.06 186 SER A C 1
ATOM 1484 O O . SER A 1 186 ? 76.679 -26.443 -10.447 1.00 88.06 186 SER A O 1
ATOM 1486 N N . ARG A 1 187 ? 78.591 -27.278 -9.608 1.00 85.62 187 ARG A N 1
ATOM 1487 C CA . ARG A 1 187 ? 78.813 -26.206 -8.617 1.00 85.62 187 ARG A CA 1
ATOM 1488 C C . ARG A 1 187 ? 79.082 -24.839 -9.263 1.00 85.62 187 ARG A C 1
ATOM 1490 O O . ARG A 1 187 ? 78.690 -23.807 -8.712 1.00 85.62 187 ARG A O 1
ATOM 1497 N N . ASP A 1 188 ? 79.717 -24.827 -10.433 1.00 85.69 188 ASP A N 1
ATOM 1498 C CA . ASP A 1 188 ? 79.993 -23.598 -11.185 1.00 85.69 188 ASP A CA 1
ATOM 1499 C C . ASP A 1 188 ? 78.702 -22.998 -11.756 1.00 85.69 188 ASP A C 1
ATOM 1501 O O . ASP A 1 188 ? 78.511 -21.782 -11.713 1.00 85.69 188 ASP A O 1
ATOM 1505 N N . LEU A 1 189 ? 77.784 -23.852 -12.229 1.00 86.50 189 LEU A N 1
ATOM 1506 C CA . LEU A 1 189 ? 76.482 -23.418 -12.735 1.00 86.50 189 LEU A CA 1
ATOM 1507 C C . LEU A 1 189 ? 75.603 -22.870 -11.602 1.00 86.50 189 LEU A C 1
ATOM 1509 O O . LEU A 1 189 ? 75.038 -21.788 -11.744 1.00 86.50 189 LEU A O 1
ATOM 1513 N N . ALA A 1 190 ? 75.582 -23.541 -10.446 1.00 84.81 190 ALA A N 1
ATOM 1514 C CA . ALA A 1 190 ? 74.891 -23.049 -9.252 1.00 84.81 190 ALA A CA 1
ATOM 1515 C C . ALA A 1 190 ? 75.393 -21.659 -8.824 1.00 84.81 190 ALA A C 1
ATOM 1517 O O . ALA A 1 190 ? 74.601 -20.761 -8.543 1.00 84.81 190 ALA A O 1
ATOM 1518 N N . SER A 1 191 ? 76.714 -21.450 -8.855 1.00 83.88 191 SER A N 1
ATOM 1519 C CA . SER A 1 191 ? 77.327 -20.161 -8.514 1.00 83.88 191 SER A CA 1
ATOM 1520 C C . SER A 1 191 ? 76.948 -19.056 -9.508 1.00 83.88 191 SER A C 1
ATOM 1522 O O . SER A 1 191 ? 76.728 -17.921 -9.095 1.00 83.88 191 SER A O 1
ATOM 1524 N N . SER A 1 192 ? 76.834 -19.372 -10.806 1.00 84.94 192 SER A N 1
ATOM 1525 C CA . SER A 1 192 ? 76.402 -18.398 -11.823 1.00 84.94 192 SER A CA 1
ATOM 1526 C C . SER A 1 192 ? 74.938 -17.968 -11.687 1.00 84.94 192 SER A C 1
ATOM 1528 O O . SER A 1 192 ? 74.580 -16.878 -12.123 1.00 84.94 192 SER A O 1
ATOM 1530 N N . GLU A 1 193 ? 74.123 -18.790 -11.028 1.00 84.94 193 GLU A N 1
ATOM 1531 C CA . GLU A 1 193 ? 72.702 -18.550 -10.763 1.00 84.94 193 GLU A CA 1
ATOM 1532 C C . GLU A 1 193 ? 72.439 -17.975 -9.358 1.00 84.94 193 GLU A C 1
ATOM 1534 O O . GLU A 1 193 ? 71.288 -17.853 -8.947 1.00 84.94 193 GLU A O 1
ATOM 1539 N N . ASN A 1 194 ? 73.491 -17.626 -8.601 1.00 82.56 194 ASN A N 1
ATOM 1540 C CA . ASN A 1 194 ? 73.409 -17.225 -7.187 1.00 82.56 194 ASN A CA 1
ATOM 1541 C C . ASN A 1 194 ? 72.697 -18.258 -6.280 1.00 82.56 194 ASN A C 1
ATOM 1543 O O . ASN A 1 194 ? 72.125 -17.898 -5.248 1.00 82.56 194 ASN A O 1
ATOM 1547 N N . ALA A 1 195 ? 72.751 -19.543 -6.636 1.00 80.75 195 ALA A N 1
ATOM 1548 C CA . ALA A 1 195 ? 72.145 -20.635 -5.882 1.00 80.75 195 ALA A CA 1
ATOM 1549 C C . ALA A 1 195 ? 73.101 -21.208 -4.819 1.00 80.75 195 ALA A C 1
ATOM 1551 O O . ALA A 1 195 ? 74.322 -21.221 -4.996 1.00 80.75 195 ALA A O 1
ATOM 1552 N N . SER A 1 196 ? 72.555 -21.742 -3.720 1.00 79.75 196 SER A N 1
ATOM 1553 C CA . SER A 1 196 ? 73.334 -22.567 -2.785 1.00 79.75 196 SER A CA 1
ATOM 1554 C C . SER A 1 196 ? 73.628 -23.951 -3.384 1.00 79.75 196 SER A C 1
ATOM 1556 O O . SER A 1 196 ? 72.893 -24.428 -4.245 1.00 79.75 196 SER A O 1
ATOM 1558 N N . PHE A 1 197 ? 74.699 -24.609 -2.924 1.00 79.56 197 PHE A N 1
ATOM 1559 C CA . PHE A 1 197 ? 75.084 -25.952 -3.378 1.00 79.56 197 PHE A CA 1
ATOM 1560 C C . PHE A 1 197 ? 75.409 -26.859 -2.170 1.00 79.56 197 PHE A C 1
ATOM 1562 O O . PHE A 1 197 ? 76.480 -26.687 -1.572 1.00 79.56 197 PHE A O 1
ATOM 1569 N N . PRO A 1 198 ? 74.529 -27.805 -1.786 1.00 79.88 198 PRO A N 1
ATOM 1570 C CA . PRO A 1 198 ? 73.257 -28.130 -2.432 1.00 79.88 198 PRO A CA 1
ATOM 1571 C C . PRO A 1 198 ? 72.186 -27.040 -2.240 1.00 79.88 198 PRO A C 1
ATOM 1573 O O . PRO A 1 198 ? 72.215 -26.271 -1.273 1.00 79.88 198 PRO A O 1
ATOM 1576 N N . GLY A 1 199 ? 71.241 -26.947 -3.169 1.00 81.81 199 GLY A N 1
ATOM 1577 C CA . GLY A 1 199 ? 70.169 -25.955 -3.111 1.00 81.81 199 GLY A CA 1
ATOM 1578 C C . GLY A 1 199 ? 69.132 -26.129 -4.207 1.00 81.81 199 GLY A C 1
ATOM 1579 O O . GLY A 1 199 ? 69.395 -26.761 -5.225 1.00 81.81 199 GLY A O 1
ATOM 1580 N N . VAL A 1 200 ? 67.948 -25.556 -4.003 1.00 88.38 200 VAL A N 1
ATOM 1581 C CA . VAL A 1 200 ? 66.878 -25.532 -5.006 1.00 88.38 200 VAL A CA 1
ATOM 1582 C C . VAL A 1 200 ? 66.528 -24.085 -5.317 1.00 88.38 200 VAL A C 1
ATOM 1584 O O . VAL A 1 200 ? 66.340 -23.278 -4.406 1.00 88.38 200 VAL A O 1
ATOM 1587 N N . MET A 1 201 ? 66.442 -23.772 -6.604 1.00 87.56 201 MET A N 1
ATOM 1588 C CA . MET A 1 201 ? 65.993 -22.482 -7.114 1.00 87.56 201 MET A CA 1
ATOM 1589 C C . MET A 1 201 ? 64.655 -22.650 -7.816 1.00 87.56 201 MET A C 1
ATOM 1591 O O . MET A 1 201 ? 64.463 -23.590 -8.586 1.00 87.56 201 MET A O 1
ATOM 1595 N N . VAL A 1 202 ? 63.744 -21.718 -7.570 1.00 86.31 202 VAL A N 1
ATOM 1596 C CA . VAL A 1 202 ? 62.443 -21.654 -8.229 1.00 86.31 202 VAL A CA 1
ATOM 1597 C C . VAL A 1 202 ? 62.411 -20.412 -9.101 1.00 86.31 202 VAL A C 1
ATOM 1599 O O . VAL A 1 202 ? 62.621 -19.294 -8.630 1.00 86.31 202 VAL A O 1
ATOM 1602 N N . TYR A 1 203 ? 62.149 -20.624 -10.381 1.00 82.88 203 TYR A N 1
ATOM 1603 C CA . TYR A 1 203 ? 62.028 -19.585 -11.386 1.00 82.88 203 TYR A CA 1
ATOM 1604 C C . TYR A 1 203 ? 60.562 -19.486 -11.779 1.00 82.88 203 TYR A C 1
ATOM 1606 O O . TYR A 1 203 ? 59.955 -20.473 -12.194 1.00 82.88 203 TYR A O 1
ATOM 1614 N N . ASN A 1 204 ? 59.988 -18.301 -11.617 1.00 74.38 204 ASN A N 1
ATOM 1615 C CA . ASN A 1 204 ? 58.634 -18.015 -12.061 1.00 74.38 204 ASN A CA 1
ATOM 1616 C C . ASN A 1 204 ? 58.716 -17.332 -13.426 1.00 74.38 204 ASN A C 1
ATOM 1618 O O . ASN A 1 204 ? 59.439 -16.351 -13.576 1.00 74.38 204 ASN A O 1
ATOM 1622 N N . ARG A 1 205 ? 57.974 -17.842 -14.414 1.00 64.81 205 ARG A N 1
ATOM 1623 C CA . ARG A 1 205 ? 57.984 -17.307 -15.784 1.00 64.81 205 ARG A CA 1
ATOM 1624 C C . ARG A 1 205 ? 57.606 -15.821 -15.853 1.00 64.81 205 ARG A C 1
ATOM 1626 O O . ARG A 1 205 ? 58.061 -15.119 -16.753 1.00 64.81 205 ARG A O 1
ATOM 1633 N N . ASP A 1 206 ? 56.784 -15.357 -14.918 1.00 54.78 206 ASP A N 1
ATOM 1634 C CA . ASP A 1 206 ? 56.222 -14.008 -14.900 1.00 54.78 206 ASP A CA 1
ATOM 1635 C C . ASP A 1 206 ? 57.009 -13.045 -13.977 1.00 54.78 206 ASP A C 1
ATOM 1637 O O . ASP A 1 206 ? 56.609 -11.895 -13.796 1.00 54.78 206 ASP A O 1
ATOM 1641 N N . SER A 1 207 ? 58.147 -13.485 -13.415 1.00 57.97 207 SER A N 1
ATOM 1642 C CA . SER A 1 207 ? 59.044 -12.694 -12.558 1.00 57.97 207 SER A CA 1
ATOM 1643 C C . SER A 1 207 ? 60.503 -12.814 -13.011 1.00 57.97 207 SER A C 1
ATOM 1645 O O . SER A 1 207 ? 61.037 -13.912 -13.119 1.00 57.97 207 SER A O 1
ATOM 1647 N N . ASP A 1 208 ? 61.203 -11.684 -13.152 1.00 55.53 208 ASP A N 1
ATOM 1648 C CA . ASP A 1 208 ? 62.652 -11.661 -13.440 1.00 55.53 208 ASP A CA 1
ATOM 1649 C C . ASP A 1 208 ? 63.521 -12.127 -12.246 1.00 55.53 208 ASP A C 1
ATOM 1651 O O . ASP A 1 208 ? 64.748 -12.179 -12.335 1.00 55.53 208 ASP A O 1
ATOM 1655 N N . SER A 1 209 ? 62.904 -12.441 -11.100 1.00 60.22 209 SER A N 1
ATOM 1656 C CA . SER A 1 209 ? 63.590 -12.800 -9.851 1.00 60.22 209 SER A CA 1
ATOM 1657 C C . SER A 1 209 ? 63.438 -14.288 -9.537 1.00 60.22 209 SER A C 1
ATOM 1659 O O . SER A 1 209 ? 62.317 -14.774 -9.382 1.00 60.22 209 SER A O 1
ATOM 1661 N N . ALA A 1 210 ? 64.563 -14.992 -9.381 1.00 76.38 210 ALA A N 1
ATOM 1662 C CA . ALA A 1 210 ? 64.597 -16.373 -8.903 1.00 76.38 210 ALA A CA 1
ATOM 1663 C C . ALA A 1 210 ? 64.534 -16.424 -7.368 1.00 76.38 210 ALA A C 1
ATOM 1665 O O . ALA A 1 210 ? 65.162 -15.612 -6.685 1.00 76.38 210 ALA A O 1
ATOM 1666 N N . ILE A 1 211 ? 63.795 -17.389 -6.825 1.00 82.69 211 ILE A N 1
ATOM 1667 C CA . ILE A 1 211 ? 63.577 -17.543 -5.384 1.00 82.69 211 ILE A CA 1
ATOM 1668 C C . ILE A 1 211 ? 64.330 -18.783 -4.908 1.00 82.69 211 ILE A C 1
ATOM 1670 O O . ILE A 1 211 ? 64.125 -19.881 -5.426 1.00 82.69 211 ILE A O 1
ATOM 1674 N N . SER A 1 212 ? 65.212 -18.614 -3.924 1.00 82.56 212 SER A N 1
ATOM 1675 C CA . SER A 1 212 ? 65.956 -19.726 -3.337 1.00 82.56 212 SER A CA 1
ATOM 1676 C C . SER A 1 212 ? 65.145 -20.436 -2.256 1.00 82.56 212 SER A C 1
ATOM 1678 O O . SER A 1 212 ? 64.488 -19.804 -1.425 1.00 82.56 212 SER A O 1
ATOM 1680 N N . PHE A 1 213 ? 65.217 -21.767 -2.244 1.00 81.81 213 PHE A N 1
ATOM 1681 C CA . PHE A 1 213 ? 64.712 -22.564 -1.133 1.00 81.81 213 PHE A CA 1
ATOM 1682 C C . PHE A 1 213 ? 65.481 -22.192 0.152 1.00 81.81 213 PHE A C 1
ATOM 1684 O O . PHE A 1 213 ? 66.717 -22.163 0.125 1.00 81.81 213 PHE A O 1
ATOM 1691 N N . PRO A 1 214 ? 64.800 -21.886 1.275 1.00 79.38 214 PRO A N 1
ATOM 1692 C CA . PRO A 1 214 ? 65.458 -21.370 2.470 1.00 79.38 214 PRO A CA 1
ATOM 1693 C C . PRO A 1 214 ? 66.505 -22.338 3.029 1.00 79.38 214 PRO A C 1
ATOM 1695 O O . PRO A 1 214 ? 66.200 -23.483 3.353 1.00 79.38 214 PRO A O 1
ATOM 1698 N N . THR A 1 215 ? 67.728 -21.851 3.255 1.00 72.12 215 THR A N 1
ATOM 1699 C CA . THR A 1 215 ? 68.824 -22.643 3.850 1.00 72.12 215 THR A CA 1
ATOM 1700 C C . THR A 1 215 ? 68.575 -23.036 5.311 1.00 72.12 215 THR A C 1
ATOM 1702 O O . THR A 1 215 ? 69.295 -23.868 5.859 1.00 72.12 215 THR A O 1
ATOM 1705 N N . SER A 1 216 ? 67.559 -22.451 5.952 1.00 72.25 216 SER A N 1
ATOM 1706 C CA . SER A 1 216 ? 67.080 -22.813 7.288 1.00 72.25 216 SER A CA 1
ATOM 1707 C C . SER A 1 216 ? 66.170 -24.048 7.308 1.00 72.25 216 SER A C 1
ATOM 1709 O O . SER A 1 216 ? 65.862 -24.539 8.394 1.00 72.25 216 SER A O 1
ATOM 1711 N N . MET A 1 217 ? 65.729 -24.544 6.147 1.00 73.00 217 MET A N 1
ATOM 1712 C CA . MET A 1 217 ? 64.847 -25.706 6.017 1.00 73.00 217 MET A CA 1
ATOM 1713 C C . MET A 1 217 ? 65.610 -26.894 5.424 1.00 73.00 217 MET A C 1
ATOM 1715 O O . MET A 1 217 ? 66.410 -26.744 4.504 1.00 73.00 217 MET A O 1
ATOM 1719 N N . THR A 1 218 ? 65.358 -28.098 5.936 1.00 77.69 218 THR A N 1
ATOM 1720 C CA . THR A 1 218 ? 65.906 -29.333 5.357 1.00 77.69 218 THR A CA 1
ATOM 1721 C C . THR A 1 218 ? 65.141 -29.682 4.082 1.00 77.69 218 THR A C 1
ATOM 1723 O O . THR A 1 218 ? 63.908 -29.643 4.081 1.00 77.69 218 THR A O 1
ATOM 1726 N N . LEU A 1 219 ? 65.854 -30.022 3.004 1.00 74.44 219 LEU A N 1
ATOM 1727 C CA . LEU A 1 219 ? 65.255 -30.426 1.733 1.00 74.44 219 LEU A CA 1
ATOM 1728 C C . LEU A 1 219 ? 64.672 -31.842 1.858 1.00 74.44 219 LEU A C 1
ATOM 1730 O O . LEU A 1 219 ? 65.404 -32.824 1.845 1.00 74.44 219 LEU A O 1
ATOM 1734 N N . THR A 1 220 ? 63.353 -31.926 1.999 1.00 77.56 220 THR A N 1
ATOM 1735 C CA . THR A 1 220 ? 62.566 -33.170 2.011 1.00 77.56 220 THR A CA 1
ATOM 1736 C C . THR A 1 220 ? 61.414 -33.001 1.034 1.00 77.56 220 THR A C 1
ATOM 1738 O O . THR A 1 220 ? 61.022 -31.862 0.762 1.00 77.56 220 THR A O 1
ATOM 1741 N N . GLY A 1 221 ? 60.812 -34.085 0.546 1.00 70.06 221 GLY A N 1
ATOM 1742 C CA . GLY A 1 221 ? 59.692 -33.944 -0.384 1.00 70.06 221 GLY A CA 1
ATOM 1743 C C . GLY A 1 221 ? 58.498 -33.174 0.190 1.00 70.06 221 GLY A C 1
ATOM 1744 O O . GLY A 1 221 ? 57.856 -32.403 -0.520 1.00 70.06 221 GLY A O 1
ATOM 1745 N N . GLN A 1 222 ? 58.254 -33.276 1.501 1.00 70.06 222 GLN A N 1
ATOM 1746 C CA . GLN A 1 222 ? 57.186 -32.531 2.169 1.00 70.06 222 GLN A CA 1
ATOM 1747 C C . GLN A 1 222 ? 57.498 -31.031 2.295 1.00 70.06 222 GLN A C 1
ATOM 1749 O O . GLN A 1 222 ? 56.635 -30.200 2.016 1.00 70.06 222 GLN A O 1
ATOM 1754 N N . SER A 1 223 ? 58.719 -30.667 2.701 1.00 78.00 223 SER A N 1
ATOM 1755 C CA . SER A 1 223 ? 59.114 -29.259 2.853 1.00 78.00 223 SER A CA 1
ATOM 1756 C C . SER A 1 223 ? 59.272 -28.556 1.505 1.00 78.00 223 SER A C 1
ATOM 1758 O O . SER A 1 223 ? 58.895 -27.391 1.381 1.00 78.00 223 SER A O 1
ATOM 1760 N N . LEU A 1 224 ? 59.775 -29.263 0.488 1.00 79.12 224 LEU A N 1
ATOM 1761 C CA . LEU A 1 224 ? 59.848 -28.759 -0.878 1.00 79.12 224 LEU A CA 1
ATOM 1762 C C . LEU A 1 224 ? 58.447 -28.594 -1.473 1.00 79.12 224 LEU A C 1
ATOM 1764 O O . LEU A 1 224 ? 58.162 -27.536 -2.021 1.00 79.12 224 LEU A O 1
ATOM 1768 N N . GLY A 1 225 ? 57.556 -29.575 -1.298 1.00 70.38 225 GLY A N 1
ATOM 1769 C CA . GLY A 1 225 ? 56.157 -29.471 -1.723 1.00 70.38 225 GLY A CA 1
ATOM 1770 C C . GLY A 1 225 ? 55.445 -28.256 -1.118 1.00 70.38 225 GLY A C 1
ATOM 1771 O O . GLY A 1 225 ? 54.908 -27.437 -1.855 1.00 70.38 225 GLY A O 1
ATOM 1772 N N . GLN A 1 226 ? 55.537 -28.064 0.204 1.00 71.31 226 GLN A N 1
ATOM 1773 C CA . GLN A 1 226 ? 54.943 -26.906 0.894 1.00 71.31 226 GLN A CA 1
ATOM 1774 C C . GLN A 1 226 ? 55.543 -25.567 0.448 1.00 71.31 226 GLN A C 1
ATOM 1776 O O . GLN A 1 226 ? 54.838 -24.564 0.341 1.00 71.31 226 GLN A O 1
ATOM 1781 N N . PHE A 1 227 ? 56.853 -25.531 0.196 1.00 76.44 227 PHE A N 1
ATOM 1782 C CA . PHE A 1 227 ? 57.510 -24.331 -0.309 1.00 76.44 227 PHE A CA 1
ATOM 1783 C C . PHE A 1 227 ? 57.044 -23.988 -1.726 1.00 76.44 227 PHE A C 1
ATOM 1785 O O . PHE A 1 227 ? 56.744 -22.826 -1.997 1.00 76.44 227 PHE A O 1
ATOM 1792 N N . LEU A 1 228 ? 56.946 -24.987 -2.607 1.00 73.00 228 LEU A N 1
ATOM 1793 C CA . LEU A 1 228 ? 56.460 -24.810 -3.973 1.00 73.00 228 LEU A CA 1
ATOM 1794 C C . LEU A 1 228 ? 54.995 -24.376 -3.991 1.00 73.00 228 LEU A C 1
ATOM 1796 O O . LEU A 1 228 ? 54.681 -23.424 -4.695 1.00 73.00 228 LEU A O 1
ATOM 1800 N N . GLU A 1 229 ? 54.137 -24.966 -3.155 1.00 65.12 229 GLU A N 1
ATOM 1801 C CA . GLU A 1 229 ? 52.757 -24.502 -2.954 1.00 65.12 229 GLU A CA 1
ATOM 1802 C C . GLU A 1 229 ? 52.715 -23.024 -2.537 1.00 65.12 229 GLU A C 1
ATOM 1804 O O . GLU A 1 229 ? 51.993 -22.236 -3.142 1.00 65.12 229 GLU A O 1
ATOM 1809 N N . ALA A 1 230 ? 53.552 -22.602 -1.581 1.00 62.88 230 ALA A N 1
ATOM 1810 C CA . ALA A 1 230 ? 53.614 -21.205 -1.143 1.00 62.88 230 ALA A CA 1
ATOM 1811 C C . ALA A 1 230 ? 54.102 -20.233 -2.237 1.00 62.88 230 ALA A C 1
ATOM 1813 O O . ALA A 1 230 ? 53.694 -19.072 -2.242 1.00 62.88 230 ALA A O 1
ATOM 1814 N N . GLN A 1 231 ? 54.959 -20.686 -3.161 1.00 64.00 231 GLN A N 1
ATOM 1815 C CA . GLN A 1 231 ? 55.404 -19.887 -4.314 1.00 64.00 231 GLN A CA 1
ATOM 1816 C C . GLN A 1 231 ? 54.421 -19.927 -5.496 1.00 64.00 231 GLN A C 1
ATOM 1818 O O . GLN A 1 231 ? 54.515 -19.098 -6.400 1.00 64.00 231 GLN A O 1
ATOM 1823 N N . ASN A 1 232 ? 53.457 -20.851 -5.484 1.00 57.12 232 ASN A N 1
ATOM 1824 C CA . ASN A 1 232 ? 52.460 -21.038 -6.540 1.00 57.12 232 ASN A CA 1
ATOM 1825 C C . ASN A 1 232 ? 51.254 -20.082 -6.426 1.00 57.12 232 ASN A C 1
ATOM 1827 O O . ASN A 1 232 ? 50.301 -20.186 -7.200 1.00 57.12 232 ASN A O 1
ATOM 1831 N N . HIS A 1 233 ? 51.285 -19.131 -5.485 1.00 56.03 233 HIS A N 1
ATOM 1832 C CA . HIS A 1 233 ? 50.223 -18.145 -5.272 1.00 56.03 233 HIS A CA 1
ATOM 1833 C C . HIS A 1 233 ? 50.732 -16.708 -5.486 1.00 56.03 233 HIS A C 1
ATOM 1835 O O . HIS A 1 233 ? 51.091 -16.026 -4.522 1.00 56.03 233 HIS A O 1
ATOM 1841 N N . PRO A 1 234 ? 50.760 -16.201 -6.734 1.00 59.16 234 PRO A N 1
ATOM 1842 C CA . PRO A 1 234 ? 50.971 -14.779 -6.982 1.00 59.16 234 PRO A CA 1
ATOM 1843 C C . PRO A 1 234 ? 49.882 -13.955 -6.278 1.00 59.16 234 PRO A C 1
ATOM 1845 O O . PRO A 1 234 ? 48.708 -14.315 -6.326 1.00 59.16 234 PRO A O 1
ATOM 1848 N N . LEU A 1 235 ? 50.249 -12.818 -5.672 1.00 67.69 235 LEU A N 1
ATOM 1849 C CA . LEU A 1 235 ? 49.287 -11.865 -5.080 1.00 67.69 235 LEU A CA 1
ATOM 1850 C C . LEU A 1 235 ? 48.254 -11.359 -6.101 1.00 67.69 235 LEU A C 1
ATOM 1852 O O . LEU A 1 235 ? 47.142 -10.989 -5.730 1.00 67.69 235 LEU A O 1
ATOM 1856 N N . ILE A 1 236 ? 48.650 -11.338 -7.375 1.00 77.62 236 ILE A N 1
ATOM 1857 C CA . ILE A 1 236 ? 47.805 -11.084 -8.539 1.00 77.62 236 ILE A CA 1
ATOM 1858 C C . ILE A 1 236 ? 48.226 -12.101 -9.601 1.00 77.62 236 ILE A C 1
ATOM 1860 O O . ILE A 1 236 ? 49.364 -12.044 -10.068 1.00 77.62 236 ILE A O 1
ATOM 1864 N N . ARG A 1 237 ? 47.353 -13.045 -9.954 1.00 74.56 237 ARG A N 1
ATOM 1865 C CA . ARG A 1 237 ? 47.594 -14.081 -10.974 1.00 74.56 237 ARG A CA 1
ATOM 1866 C C . ARG A 1 237 ? 46.662 -13.857 -12.166 1.00 74.56 237 ARG A C 1
ATOM 1868 O O . ARG A 1 237 ? 45.617 -13.214 -12.058 1.00 74.56 237 ARG A O 1
ATOM 1875 N N . GLU A 1 238 ? 47.076 -14.324 -13.334 1.00 80.12 238 GLU A N 1
ATOM 1876 C CA . GLU A 1 238 ? 46.206 -14.340 -14.506 1.00 80.12 238 GLU A CA 1
ATOM 1877 C C . GLU A 1 238 ? 45.097 -15.388 -14.326 1.00 80.12 238 GLU A C 1
ATOM 1879 O O . GLU A 1 238 ? 45.342 -16.523 -13.906 1.00 80.12 238 GLU A O 1
ATOM 1884 N N . ILE A 1 239 ? 43.865 -14.976 -14.600 1.00 78.06 239 ILE A N 1
ATOM 1885 C CA . ILE A 1 239 ? 42.670 -15.803 -14.547 1.00 78.06 239 ILE A CA 1
ATOM 1886 C C . ILE A 1 239 ? 42.384 -16.289 -15.960 1.00 78.06 239 ILE A C 1
ATOM 1888 O O . ILE A 1 239 ? 41.980 -15.525 -16.839 1.00 78.06 239 ILE A O 1
ATOM 1892 N N . ASP A 1 240 ? 42.584 -17.584 -16.143 1.00 74.12 240 ASP A N 1
ATOM 1893 C CA . ASP A 1 240 ? 42.292 -18.315 -17.360 1.00 74.12 240 ASP A CA 1
ATOM 1894 C C . ASP A 1 240 ? 41.477 -19.573 -17.025 1.00 74.12 240 ASP A C 1
ATOM 1896 O O . ASP A 1 240 ? 40.977 -19.760 -15.914 1.00 74.12 240 ASP A O 1
ATOM 1900 N N . PHE A 1 241 ? 41.291 -20.447 -18.007 1.00 52.94 241 PHE A N 1
ATOM 1901 C CA . PHE A 1 241 ? 40.489 -21.649 -17.826 1.00 52.94 241 PHE A CA 1
ATOM 1902 C C . PHE A 1 241 ? 41.102 -22.712 -16.909 1.00 52.94 241 PHE A C 1
ATOM 1904 O O . PHE A 1 241 ? 40.341 -23.548 -16.422 1.00 52.94 241 PHE A O 1
ATOM 1911 N N . ASP A 1 242 ? 42.410 -22.668 -16.672 1.00 52.78 242 ASP A N 1
ATOM 1912 C CA . ASP A 1 242 ? 43.138 -23.590 -15.804 1.00 52.78 242 ASP A CA 1
ATOM 1913 C C . ASP A 1 242 ? 43.254 -23.031 -14.375 1.00 52.78 242 ASP A C 1
ATOM 1915 O O . ASP A 1 242 ? 43.320 -23.799 -13.417 1.00 52.78 242 ASP A O 1
ATOM 1919 N N . THR A 1 243 ? 43.221 -21.703 -14.203 1.00 62.06 243 THR A N 1
ATOM 1920 C CA . THR A 1 243 ? 43.360 -21.048 -12.890 1.00 62.06 243 THR A CA 1
ATOM 1921 C C . THR A 1 243 ? 42.030 -20.644 -12.241 1.00 62.06 243 THR A C 1
ATOM 1923 O O . THR A 1 243 ? 41.979 -20.453 -11.024 1.00 62.06 243 THR A O 1
ATOM 1926 N N . PHE A 1 244 ? 40.935 -20.556 -13.009 1.00 63.94 244 PHE A N 1
ATOM 1927 C CA . PHE A 1 244 ? 39.629 -20.075 -12.529 1.00 63.94 244 PHE A CA 1
ATOM 1928 C C . PHE A 1 244 ? 39.025 -20.917 -11.396 1.00 63.94 244 PHE A C 1
ATOM 1930 O O . PHE A 1 244 ? 38.528 -20.360 -10.419 1.00 63.94 244 PHE A O 1
ATOM 1937 N N . ASP A 1 245 ? 39.082 -22.250 -11.481 1.00 59.09 245 ASP A N 1
ATOM 1938 C CA . ASP A 1 245 ? 38.502 -23.121 -10.447 1.00 59.09 245 ASP A CA 1
ATOM 1939 C C . ASP A 1 245 ? 39.276 -23.066 -9.124 1.00 59.09 245 ASP A C 1
ATOM 1941 O O . ASP A 1 245 ? 38.675 -23.185 -8.052 1.00 59.09 245 ASP A O 1
ATOM 1945 N N . ASP A 1 246 ? 40.589 -22.845 -9.182 1.00 59.66 246 ASP A N 1
ATOM 1946 C CA . ASP A 1 246 ? 41.419 -22.640 -7.994 1.00 59.66 246 ASP A CA 1
ATOM 1947 C C . ASP A 1 246 ? 41.119 -21.280 -7.357 1.00 59.66 246 ASP A C 1
ATOM 1949 O O . ASP A 1 246 ? 40.968 -21.180 -6.138 1.00 59.66 246 ASP A O 1
ATOM 1953 N N . TYR A 1 247 ? 40.943 -20.242 -8.176 1.00 64.06 247 TYR A N 1
ATOM 1954 C CA . TYR A 1 247 ? 40.517 -18.914 -7.738 1.00 64.06 247 TYR A CA 1
ATOM 1955 C C . TYR A 1 247 ? 39.140 -18.936 -7.065 1.00 64.06 247 TYR A C 1
ATOM 1957 O O . TYR A 1 247 ? 38.975 -18.390 -5.974 1.00 64.06 247 TYR A O 1
ATOM 1965 N N . ARG A 1 248 ? 38.183 -19.657 -7.660 1.00 61.62 248 ARG A N 1
ATOM 1966 C CA . ARG A 1 248 ? 36.818 -19.816 -7.145 1.00 61.62 248 ARG A CA 1
ATOM 1967 C C . ARG A 1 248 ? 36.763 -20.535 -5.796 1.00 61.62 248 ARG A C 1
ATOM 1969 O O . ARG A 1 248 ? 35.892 -20.257 -4.979 1.00 61.62 248 ARG A O 1
ATOM 1976 N N . LYS A 1 249 ? 37.669 -21.489 -5.566 1.00 60.97 249 LYS A N 1
ATOM 1977 C CA . LYS A 1 249 ? 37.744 -22.256 -4.309 1.00 60.97 249 LYS A CA 1
ATOM 1978 C C . LYS A 1 249 ? 38.527 -21.536 -3.214 1.00 60.97 249 LYS A C 1
ATOM 1980 O O . LYS A 1 249 ? 38.243 -21.750 -2.039 1.00 60.97 249 LYS A O 1
ATOM 1985 N N . SER A 1 250 ? 39.532 -20.745 -3.588 1.00 57.03 250 SER A N 1
ATOM 1986 C CA . SER A 1 250 ? 40.474 -20.120 -2.651 1.00 57.03 250 SER A CA 1
ATOM 1987 C C . SER A 1 250 ? 40.068 -18.716 -2.198 1.00 57.03 250 SER A C 1
ATOM 1989 O O . SER A 1 250 ? 40.575 -18.256 -1.175 1.00 57.03 250 SER A O 1
ATOM 1991 N N . ALA A 1 251 ? 39.154 -18.043 -2.905 1.00 63.09 251 ALA A N 1
ATOM 1992 C CA . ALA A 1 251 ? 38.747 -16.681 -2.584 1.00 63.09 251 ALA A CA 1
ATOM 1993 C C . ALA A 1 251 ? 37.239 -16.459 -2.800 1.00 63.09 251 ALA A C 1
ATOM 1995 O O . ALA A 1 251 ? 36.763 -16.617 -3.921 1.00 63.09 251 ALA A O 1
ATOM 1996 N N . PRO A 1 252 ? 36.483 -16.041 -1.768 1.00 68.38 252 PRO A N 1
ATOM 1997 C CA . PRO A 1 252 ? 35.069 -15.714 -1.921 1.00 68.38 252 PRO A CA 1
ATOM 1998 C C . PRO A 1 252 ? 34.838 -14.384 -2.650 1.00 68.38 252 PRO A C 1
ATOM 2000 O O . PRO A 1 252 ? 33.776 -14.212 -3.224 1.00 68.38 252 PRO A O 1
ATOM 2003 N N . VAL A 1 253 ? 35.813 -13.463 -2.669 1.00 81.56 253 VAL A N 1
ATOM 2004 C CA . VAL A 1 253 ? 35.693 -12.149 -3.327 1.00 81.56 253 VAL A CA 1
ATOM 2005 C C . VAL A 1 253 ? 36.884 -11.897 -4.261 1.00 81.56 253 VAL A C 1
ATOM 2007 O O . VAL A 1 253 ? 38.041 -11.912 -3.824 1.00 81.56 253 VAL A O 1
ATOM 2010 N N . LEU A 1 254 ? 36.603 -11.649 -5.543 1.00 86.00 254 LEU A N 1
ATOM 2011 C CA . LEU A 1 254 ? 37.564 -11.525 -6.640 1.00 86.00 254 LEU A CA 1
ATOM 2012 C C . LEU A 1 254 ? 37.555 -10.131 -7.263 1.00 86.00 254 LEU A C 1
ATOM 2014 O O . LEU A 1 254 ? 36.530 -9.683 -7.754 1.00 86.00 254 LEU A O 1
ATOM 2018 N N . GLY A 1 255 ? 38.709 -9.471 -7.330 1.00 90.75 255 GLY A N 1
ATOM 2019 C CA . GLY A 1 255 ? 38.920 -8.271 -8.143 1.00 90.75 255 GLY A CA 1
ATOM 2020 C C . GLY A 1 255 ? 39.472 -8.630 -9.523 1.00 90.75 255 GLY A C 1
ATOM 2021 O O . GLY A 1 255 ? 40.644 -8.989 -9.637 1.00 90.75 255 GLY A O 1
ATOM 2022 N N . LEU A 1 256 ? 38.655 -8.505 -10.567 1.00 92.44 256 LEU A N 1
ATOM 2023 C CA . LEU A 1 256 ? 38.952 -8.907 -11.942 1.00 92.44 256 LEU A CA 1
ATOM 2024 C C . LEU A 1 256 ? 39.369 -7.706 -12.798 1.00 92.44 256 LEU A C 1
ATOM 2026 O O . LEU A 1 256 ? 38.596 -6.768 -12.992 1.00 92.44 256 LEU A O 1
ATOM 2030 N N . ILE A 1 257 ? 40.588 -7.747 -13.338 1.00 94.31 257 ILE A N 1
ATOM 2031 C CA . ILE A 1 257 ? 41.174 -6.689 -14.173 1.00 94.31 257 ILE A CA 1
ATOM 2032 C C . ILE A 1 257 ? 41.204 -7.161 -15.629 1.00 94.31 257 ILE A C 1
ATOM 2034 O O . ILE A 1 257 ? 42.071 -7.944 -16.007 1.00 94.31 257 ILE A O 1
ATOM 2038 N N . PHE A 1 258 ? 40.291 -6.669 -16.461 1.00 94.25 258 PHE A N 1
ATOM 2039 C CA . PHE A 1 258 ? 40.222 -7.000 -17.883 1.00 94.25 258 PHE A CA 1
ATOM 2040 C C . PHE A 1 258 ? 41.128 -6.085 -18.707 1.00 94.25 258 PHE A C 1
ATOM 2042 O O . PHE A 1 258 ? 40.963 -4.862 -18.719 1.00 94.25 258 PHE A O 1
ATOM 2049 N N . VAL A 1 259 ? 42.071 -6.685 -19.427 1.00 92.88 259 VAL A N 1
ATOM 2050 C CA . VAL A 1 259 ? 43.117 -5.994 -20.195 1.00 92.88 259 VAL A CA 1
ATOM 2051 C C . VAL A 1 259 ? 43.420 -6.771 -21.475 1.00 92.88 259 VAL A C 1
ATOM 2053 O O . VAL A 1 259 ? 43.424 -8.000 -21.469 1.00 92.88 259 VAL A O 1
ATOM 2056 N N . GLN A 1 260 ? 43.671 -6.071 -22.585 1.00 87.81 260 GLN A N 1
ATOM 2057 C CA . GLN A 1 260 ? 43.891 -6.721 -23.885 1.00 87.81 260 GLN A CA 1
ATOM 2058 C C . GLN A 1 260 ? 45.338 -7.180 -24.046 1.00 87.81 260 GLN A C 1
ATOM 2060 O O . GLN A 1 260 ? 45.625 -8.335 -24.366 1.00 87.81 260 GLN A O 1
ATOM 2065 N N . THR A 1 261 ? 46.296 -6.288 -23.796 1.00 85.50 261 THR A N 1
ATOM 2066 C CA . THR A 1 261 ? 47.691 -6.584 -24.123 1.00 85.50 261 THR A CA 1
ATOM 2067 C C . THR A 1 261 ? 48.427 -7.269 -22.972 1.00 85.50 261 THR A C 1
ATOM 2069 O O . THR A 1 261 ? 48.165 -7.046 -21.788 1.00 85.50 261 THR A O 1
ATOM 2072 N N . LYS A 1 262 ? 49.425 -8.092 -23.313 1.00 77.62 262 LYS A N 1
ATOM 2073 C CA . LYS A 1 262 ? 50.344 -8.685 -22.325 1.00 77.62 262 LYS A CA 1
ATOM 2074 C C . LYS A 1 262 ? 51.123 -7.614 -21.543 1.00 77.62 262 LYS A C 1
ATOM 2076 O O . LYS A 1 262 ? 51.399 -7.790 -20.361 1.00 77.62 262 LYS A O 1
ATOM 2081 N N . ALA A 1 263 ? 51.447 -6.490 -22.187 1.00 77.69 263 ALA A N 1
ATOM 2082 C CA . ALA A 1 263 ? 52.137 -5.370 -21.551 1.00 77.69 263 ALA A CA 1
ATOM 2083 C C . ALA A 1 263 ? 51.270 -4.680 -20.479 1.00 77.69 263 ALA A C 1
ATOM 2085 O O . ALA A 1 263 ? 51.773 -4.358 -19.406 1.00 77.69 263 ALA A O 1
ATOM 2086 N N . GLU A 1 264 ? 49.969 -4.505 -20.727 1.00 80.62 264 GLU A N 1
ATOM 2087 C CA . GLU A 1 264 ? 49.026 -3.953 -19.742 1.00 80.62 264 GLU A CA 1
ATOM 2088 C C . GLU A 1 264 ? 48.775 -4.917 -18.578 1.00 80.62 264 GLU A C 1
ATOM 2090 O O . GLU A 1 264 ? 48.764 -4.481 -17.426 1.00 80.62 264 GLU A O 1
ATOM 2095 N N . ARG A 1 265 ? 48.658 -6.227 -18.850 1.00 84.69 265 ARG A N 1
ATOM 2096 C CA . ARG A 1 265 ? 48.609 -7.266 -17.802 1.00 84.69 265 ARG A CA 1
ATOM 2097 C C . ARG A 1 265 ? 49.800 -7.164 -16.857 1.00 84.69 265 ARG A C 1
ATOM 2099 O O . ARG A 1 265 ? 49.610 -7.086 -15.645 1.00 84.69 265 ARG A O 1
ATOM 2106 N N . LEU A 1 266 ? 51.014 -7.087 -17.403 1.00 78.06 266 LEU A N 1
ATOM 2107 C CA . LEU A 1 266 ? 52.242 -6.914 -16.620 1.00 78.06 266 LEU A CA 1
ATOM 2108 C C . LEU A 1 266 ? 52.258 -5.581 -15.858 1.00 78.06 266 LEU A C 1
ATOM 2110 O O . LEU A 1 266 ? 52.654 -5.540 -14.694 1.00 78.06 266 LEU A O 1
ATOM 2114 N N . HIS A 1 267 ? 51.793 -4.492 -16.478 1.00 84.75 267 HIS A N 1
ATOM 2115 C CA . HIS A 1 267 ? 51.725 -3.183 -15.834 1.00 84.75 267 HIS A CA 1
ATOM 2116 C C . HIS A 1 267 ? 50.834 -3.200 -14.584 1.00 84.75 267 HIS A C 1
ATOM 2118 O O . HIS A 1 267 ? 51.290 -2.787 -13.518 1.00 84.75 267 HIS A O 1
ATOM 2124 N N . PHE A 1 268 ? 49.600 -3.703 -14.682 1.00 85.06 268 PHE A N 1
ATOM 2125 C CA . PHE A 1 268 ? 48.674 -3.770 -13.546 1.00 85.06 268 PHE A CA 1
ATOM 2126 C C . PHE A 1 268 ? 49.090 -4.815 -12.511 1.00 85.06 268 PHE A C 1
ATOM 2128 O O . PHE A 1 268 ? 49.021 -4.531 -11.317 1.00 85.06 268 PHE A O 1
ATOM 2135 N N . THR A 1 269 ? 49.615 -5.965 -12.945 1.00 82.56 269 THR A N 1
ATOM 2136 C CA . THR A 1 269 ? 50.161 -6.993 -12.044 1.00 82.56 269 THR A CA 1
ATOM 2137 C C . THR A 1 269 ? 51.282 -6.436 -11.171 1.00 82.56 269 THR A C 1
ATOM 2139 O O . THR A 1 269 ? 51.310 -6.715 -9.978 1.00 82.56 269 THR A O 1
ATOM 2142 N N . ASN A 1 270 ? 52.173 -5.605 -11.722 1.00 80.75 270 ASN A N 1
ATOM 2143 C CA . ASN A 1 270 ? 53.270 -4.998 -10.964 1.00 80.75 270 ASN A CA 1
ATOM 2144 C C . ASN A 1 270 ? 52.819 -3.795 -10.128 1.00 80.75 270 ASN A C 1
ATOM 2146 O O . ASN A 1 270 ? 53.258 -3.621 -8.992 1.00 80.75 270 ASN A O 1
ATOM 2150 N N . SER A 1 271 ? 51.934 -2.964 -10.678 1.00 82.94 271 SER A N 1
ATOM 2151 C CA . SER A 1 271 ? 51.581 -1.669 -10.085 1.00 82.94 271 SER A CA 1
ATOM 2152 C C . SER A 1 271 ? 50.541 -1.783 -8.961 1.00 82.94 271 SER A C 1
ATOM 2154 O O . SER A 1 271 ? 50.448 -0.886 -8.128 1.00 82.94 271 SER A O 1
ATOM 2156 N N . LEU A 1 272 ? 49.781 -2.884 -8.900 1.00 86.06 272 LEU A N 1
ATOM 2157 C CA . LEU A 1 272 ? 48.795 -3.159 -7.846 1.00 86.06 272 LEU A CA 1
ATOM 2158 C C . LEU A 1 272 ? 49.323 -4.062 -6.723 1.00 86.06 272 LEU A C 1
ATOM 2160 O O . LEU A 1 272 ? 48.568 -4.368 -5.804 1.00 86.06 272 LEU A O 1
ATOM 2164 N N . GLN A 1 273 ? 50.599 -4.466 -6.742 1.00 83.44 273 GLN A N 1
ATOM 2165 C CA . GLN A 1 273 ? 51.172 -5.370 -5.732 1.00 83.44 273 GLN A CA 1
ATOM 2166 C C . GLN A 1 273 ? 50.935 -4.890 -4.293 1.00 83.44 273 GLN A C 1
ATOM 2168 O O . GLN A 1 273 ? 50.521 -5.668 -3.436 1.00 83.44 273 GLN A O 1
ATOM 2173 N N . ASP A 1 274 ? 51.156 -3.603 -4.021 1.00 79.56 274 ASP A N 1
ATOM 2174 C CA . ASP A 1 274 ? 50.993 -3.047 -2.673 1.00 79.56 274 ASP A CA 1
ATOM 2175 C C . ASP A 1 274 ? 49.518 -2.949 -2.250 1.00 79.56 274 ASP A C 1
ATOM 2177 O O . ASP A 1 274 ? 49.201 -3.121 -1.070 1.00 79.56 274 ASP A O 1
ATOM 2181 N N . VAL A 1 275 ? 48.610 -2.734 -3.208 1.00 81.44 275 VAL A N 1
ATOM 2182 C CA . VAL A 1 275 ? 47.155 -2.748 -2.987 1.00 81.44 275 VAL A CA 1
ATOM 2183 C C . VAL A 1 275 ? 46.692 -4.176 -2.689 1.00 81.44 275 VAL A C 1
ATOM 2185 O O . VAL A 1 275 ? 46.040 -4.410 -1.673 1.00 81.44 275 VAL A O 1
ATOM 2188 N N . ALA A 1 276 ? 47.106 -5.148 -3.505 1.00 82.38 276 ALA A N 1
ATOM 2189 C CA . ALA A 1 276 ? 46.778 -6.559 -3.324 1.00 82.38 276 ALA A CA 1
ATOM 2190 C C . ALA A 1 276 ? 47.278 -7.105 -1.977 1.00 82.38 276 ALA A C 1
ATOM 2192 O O . ALA A 1 276 ? 46.543 -7.819 -1.302 1.00 82.38 276 ALA A O 1
ATOM 2193 N N . ARG A 1 277 ? 48.477 -6.707 -1.519 1.00 79.56 277 ARG A N 1
ATOM 2194 C CA . ARG A 1 277 ? 48.967 -7.053 -0.168 1.00 79.56 277 ARG A CA 1
ATOM 2195 C C . ARG A 1 277 ? 48.120 -6.443 0.944 1.00 79.56 277 ARG A C 1
ATOM 2197 O O . ARG A 1 277 ? 47.881 -7.096 1.953 1.00 79.56 277 ARG A O 1
ATOM 2204 N N . ARG A 1 278 ? 47.670 -5.193 0.789 1.00 80.00 278 ARG A N 1
ATOM 2205 C CA . ARG A 1 278 ? 46.901 -4.488 1.828 1.00 80.00 278 ARG A CA 1
ATOM 2206 C C . ARG A 1 278 ? 45.519 -5.099 2.059 1.00 80.00 278 ARG A C 1
ATOM 2208 O O . ARG A 1 278 ? 45.044 -5.100 3.191 1.00 80.00 278 ARG A O 1
ATOM 2215 N N . TYR A 1 279 ? 44.897 -5.616 1.003 1.00 76.12 279 TYR A N 1
ATOM 2216 C CA . TYR A 1 279 ? 43.566 -6.230 1.052 1.00 76.12 279 TYR A CA 1
ATOM 2217 C C . TYR A 1 279 ? 43.600 -7.764 0.984 1.00 76.12 279 TYR A C 1
ATOM 2219 O O . TYR A 1 279 ? 42.556 -8.398 0.823 1.00 76.12 279 TYR A O 1
ATOM 2227 N N . GLN A 1 280 ? 44.781 -8.366 1.152 1.00 73.31 280 GLN A N 1
ATOM 2228 C CA . GLN A 1 280 ? 44.973 -9.812 1.137 1.00 73.31 280 GLN A CA 1
ATOM 2229 C C . GLN A 1 280 ? 44.088 -10.495 2.192 1.00 73.31 280 GLN A C 1
ATOM 2231 O O . GLN A 1 280 ? 44.044 -10.085 3.353 1.00 73.31 280 GLN A O 1
ATOM 2236 N N . GLY A 1 281 ? 43.357 -11.532 1.778 1.00 64.62 281 GLY A N 1
ATOM 2237 C CA . GLY A 1 281 ? 42.383 -12.238 2.619 1.00 64.62 281 GLY A CA 1
ATOM 2238 C C . GLY A 1 281 ? 40.995 -11.586 2.690 1.00 64.62 281 GLY A C 1
ATOM 2239 O O . GLY A 1 281 ? 40.088 -12.195 3.249 1.00 64.62 281 GLY A O 1
ATOM 2240 N N . ARG A 1 282 ? 40.806 -10.387 2.115 1.00 73.69 282 ARG A N 1
ATOM 2241 C CA . ARG A 1 282 ? 39.486 -9.752 1.931 1.00 73.69 282 ARG A CA 1
ATOM 2242 C C . ARG A 1 282 ? 39.069 -9.703 0.466 1.00 73.69 282 ARG A C 1
ATOM 2244 O O . ARG A 1 282 ? 37.928 -10.016 0.164 1.00 73.69 282 ARG A O 1
ATOM 2251 N N . ILE A 1 283 ? 39.987 -9.323 -0.423 1.00 82.06 283 ILE A N 1
ATOM 2252 C CA . ILE A 1 283 ? 39.796 -9.338 -1.878 1.00 82.06 283 ILE A CA 1
ATOM 2253 C C . ILE A 1 283 ? 41.040 -9.944 -2.518 1.00 82.06 283 ILE A C 1
ATOM 2255 O O . ILE A 1 283 ? 42.164 -9.538 -2.213 1.00 82.06 283 ILE A O 1
ATOM 2259 N N . THR A 1 284 ? 40.830 -10.889 -3.429 1.00 85.38 284 THR A N 1
ATOM 2260 C CA . THR A 1 284 ? 41.903 -11.503 -4.215 1.00 85.38 284 THR A CA 1
ATOM 2261 C C . THR A 1 284 ? 41.870 -10.943 -5.628 1.00 85.38 284 THR A C 1
ATOM 2263 O O . THR A 1 284 ? 40.836 -10.977 -6.285 1.00 85.38 284 THR A O 1
ATOM 2266 N N . PHE A 1 285 ? 42.992 -10.417 -6.113 1.00 88.38 285 PHE A N 1
ATOM 2267 C CA . PHE A 1 285 ? 43.057 -9.786 -7.429 1.00 88.38 285 PHE A CA 1
ATOM 2268 C C . PHE A 1 285 ? 43.513 -10.776 -8.503 1.00 88.38 285 PHE A C 1
ATOM 2270 O O . PHE A 1 285 ? 44.348 -11.651 -8.255 1.00 88.38 285 PHE A O 1
ATOM 2277 N N . GLY A 1 286 ? 43.006 -10.603 -9.719 1.00 88.88 286 GLY A N 1
ATOM 2278 C CA . GLY A 1 286 ? 43.477 -11.329 -10.889 1.00 88.88 286 GLY A CA 1
ATOM 2279 C C . GLY A 1 286 ? 43.316 -10.529 -12.174 1.00 88.88 286 GLY A C 1
ATOM 2280 O O . GLY A 1 286 ? 42.428 -9.684 -12.296 1.00 88.88 286 GLY A O 1
ATOM 2281 N N . THR A 1 287 ? 44.206 -10.771 -13.133 1.00 90.44 287 THR A N 1
ATOM 2282 C CA . THR A 1 287 ? 44.109 -10.168 -14.472 1.00 90.44 287 THR A CA 1
ATOM 2283 C C . THR A 1 287 ? 43.434 -11.133 -15.433 1.00 90.44 287 THR A C 1
ATOM 2285 O O . THR A 1 287 ? 43.599 -12.337 -15.312 1.00 90.44 287 THR A O 1
ATOM 2288 N N . VAL A 1 288 ? 42.654 -10.619 -16.376 1.00 88.94 288 VAL A N 1
ATOM 2289 C CA . VAL A 1 288 ? 41.872 -11.407 -17.330 1.00 88.94 288 VAL A CA 1
ATOM 2290 C C . VAL A 1 288 ? 42.218 -10.941 -18.738 1.00 88.94 288 VAL A C 1
ATOM 2292 O O . VAL A 1 288 ? 42.157 -9.742 -19.032 1.00 88.94 288 VAL A O 1
ATOM 2295 N N . ASP A 1 289 ? 42.558 -11.885 -19.618 1.00 87.12 289 ASP A N 1
ATOM 2296 C CA . ASP A 1 289 ? 42.751 -11.609 -21.042 1.00 87.12 289 ASP A CA 1
ATOM 2297 C C . ASP A 1 289 ? 41.413 -11.215 -21.683 1.00 87.12 289 ASP A C 1
ATOM 2299 O O . ASP A 1 289 ? 40.527 -12.044 -21.904 1.00 87.12 289 ASP A O 1
ATOM 2303 N N . ALA A 1 290 ? 41.252 -9.932 -21.981 1.00 86.25 290 ALA A N 1
ATOM 2304 C CA . ALA A 1 290 ? 40.013 -9.404 -22.523 1.00 86.25 290 ALA A CA 1
ATOM 2305 C C . ALA A 1 290 ? 39.694 -9.906 -23.944 1.00 86.25 290 ALA A C 1
ATOM 2307 O O . ALA A 1 290 ? 38.520 -9.956 -24.313 1.00 86.25 290 ALA A O 1
ATOM 2308 N N . ASP A 1 291 ? 40.690 -10.329 -24.728 1.00 81.25 291 ASP A N 1
ATOM 2309 C CA . ASP A 1 291 ? 40.450 -10.864 -26.073 1.00 81.25 291 ASP A CA 1
ATOM 2310 C C . ASP A 1 291 ? 39.938 -12.312 -26.015 1.00 81.25 291 ASP A C 1
ATOM 2312 O O . ASP A 1 291 ? 39.165 -12.743 -26.872 1.00 81.25 291 ASP A O 1
ATOM 2316 N N . GLN A 1 292 ? 40.322 -13.063 -24.979 1.00 73.56 292 GLN A N 1
ATOM 2317 C CA . GLN A 1 292 ? 39.892 -14.452 -24.787 1.00 73.56 292 GLN A CA 1
ATOM 2318 C C . GLN A 1 292 ? 38.635 -14.583 -23.916 1.00 73.56 292 GLN A C 1
ATOM 2320 O O . GLN A 1 292 ? 37.782 -15.434 -24.180 1.00 73.56 292 GLN A O 1
ATOM 2325 N N . PHE A 1 293 ? 38.506 -13.745 -22.887 1.00 76.81 293 PHE A N 1
ATOM 2326 C CA . PHE A 1 293 ? 37.479 -13.853 -21.845 1.00 76.81 293 PHE A CA 1
ATOM 2327 C C . PHE A 1 293 ? 36.639 -12.587 -21.687 1.00 76.81 293 PHE A C 1
ATOM 2329 O O . PHE A 1 293 ? 35.800 -12.524 -20.790 1.00 76.81 293 PHE A O 1
ATOM 2336 N N . GLY A 1 294 ? 36.802 -11.587 -22.558 1.00 74.38 294 GLY A N 1
ATOM 2337 C CA . GLY A 1 294 ? 36.084 -10.317 -22.454 1.00 74.38 294 GLY A CA 1
ATOM 2338 C C . GLY A 1 294 ? 34.566 -10.471 -22.404 1.00 74.38 294 GLY A C 1
ATOM 2339 O O . GLY A 1 294 ? 33.904 -9.679 -21.752 1.00 74.38 294 GLY A O 1
ATOM 2340 N N . ALA A 1 295 ? 33.992 -11.520 -23.005 1.00 73.25 295 ALA A N 1
ATOM 2341 C CA . ALA A 1 295 ? 32.549 -11.771 -22.952 1.00 73.25 295 ALA A CA 1
ATOM 2342 C C . ALA A 1 295 ? 32.027 -11.978 -21.514 1.00 73.25 295 ALA A C 1
ATOM 2344 O O . ALA A 1 295 ? 30.862 -11.699 -21.238 1.00 73.25 295 ALA A O 1
ATOM 2345 N N . ALA A 1 296 ? 32.885 -12.427 -20.590 1.00 70.12 296 ALA A N 1
ATOM 2346 C CA . ALA A 1 296 ? 32.549 -12.556 -19.175 1.00 70.12 296 ALA A CA 1
ATOM 2347 C C . ALA A 1 296 ? 32.333 -11.193 -18.496 1.00 70.12 296 ALA A C 1
ATOM 2349 O O . ALA A 1 296 ? 31.577 -11.116 -17.533 1.00 70.12 296 ALA A O 1
ATOM 2350 N N . SER A 1 297 ? 32.908 -10.109 -19.031 1.00 76.31 297 SER A N 1
ATOM 2351 C CA . SER A 1 297 ? 32.764 -8.764 -18.467 1.00 76.31 297 SER A CA 1
ATOM 2352 C C . SER A 1 297 ? 31.311 -8.282 -18.458 1.00 76.31 297 SER A C 1
ATOM 2354 O O . SER A 1 297 ? 30.927 -7.528 -17.573 1.00 76.31 297 SER A O 1
ATOM 2356 N N . VAL A 1 298 ? 30.484 -8.748 -19.403 1.00 75.12 298 VAL A N 1
ATOM 2357 C CA . VAL A 1 298 ? 29.063 -8.369 -19.507 1.00 75.12 298 VAL A CA 1
ATOM 2358 C C . VAL A 1 298 ? 28.275 -8.835 -18.285 1.00 75.12 298 VAL A C 1
ATOM 2360 O O . VAL A 1 298 ? 27.449 -8.093 -17.764 1.00 75.12 298 VAL A O 1
ATOM 2363 N N . LYS A 1 299 ? 28.569 -10.043 -17.785 1.00 70.56 299 LYS A N 1
ATOM 2364 C CA . LYS A 1 299 ? 27.962 -10.565 -16.551 1.00 70.56 299 LYS A CA 1
ATOM 2365 C C . LYS A 1 299 ? 28.403 -9.794 -15.313 1.00 70.56 299 LYS A C 1
ATOM 2367 O O . LYS A 1 299 ? 27.698 -9.806 -14.316 1.00 70.56 299 LYS A O 1
ATOM 2372 N N . LEU A 1 300 ? 29.539 -9.109 -15.411 1.00 77.94 300 LEU A N 1
ATOM 2373 C CA . LEU A 1 300 ? 30.100 -8.308 -14.337 1.00 77.94 300 LEU A CA 1
ATOM 2374 C C . LEU A 1 300 ? 29.680 -6.831 -14.404 1.00 77.94 300 LEU A C 1
ATOM 2376 O O . LEU A 1 300 ? 30.269 -5.996 -13.726 1.00 77.94 300 LEU A O 1
ATOM 2380 N N . GLY A 1 301 ? 28.706 -6.488 -15.255 1.00 72.56 301 GLY A N 1
ATOM 2381 C CA . GLY A 1 301 ? 28.233 -5.112 -15.431 1.00 72.56 301 GLY A CA 1
ATOM 2382 C C . GLY A 1 301 ? 29.187 -4.205 -16.218 1.00 72.56 301 GLY A C 1
ATOM 2383 O O . GLY A 1 301 ? 29.029 -2.987 -16.199 1.00 72.56 301 GLY A O 1
ATOM 2384 N N . LEU A 1 302 ? 30.174 -4.771 -16.922 1.00 82.50 302 LEU A N 1
ATOM 2385 C CA . LEU A 1 302 ? 31.124 -4.031 -17.756 1.00 82.50 302 LEU A CA 1
ATOM 2386 C C . LEU A 1 302 ? 30.734 -4.092 -19.239 1.00 82.50 302 LEU A C 1
ATOM 2388 O O . LEU A 1 302 ? 30.351 -5.137 -19.769 1.00 82.50 302 LEU A O 1
ATOM 2392 N N . THR A 1 303 ? 30.935 -2.987 -19.955 1.00 85.25 303 THR A N 1
ATOM 2393 C CA . THR A 1 303 ? 30.721 -2.902 -21.406 1.00 85.25 303 THR A CA 1
ATOM 2394 C C . THR A 1 303 ? 31.806 -3.677 -22.150 1.00 85.25 303 THR A C 1
ATOM 2396 O O . THR A 1 303 ? 32.992 -3.346 -22.056 1.00 85.25 303 THR A O 1
ATOM 2399 N N . TYR A 1 304 ? 31.394 -4.676 -22.931 1.00 84.56 304 TYR A N 1
ATOM 2400 C CA . TYR A 1 304 ? 32.288 -5.463 -23.781 1.00 84.56 304 TYR A CA 1
ATOM 2401 C C . TYR A 1 304 ? 33.027 -4.584 -24.801 1.00 84.56 304 TYR A C 1
ATOM 2403 O O . TYR A 1 304 ? 32.426 -3.729 -25.451 1.00 84.56 304 TYR A O 1
ATOM 2411 N N . GLY A 1 305 ? 34.331 -4.816 -24.971 1.00 80.44 305 GLY A N 1
ATOM 2412 C CA . GLY A 1 305 ? 35.167 -4.090 -25.935 1.00 80.44 305 GLY A CA 1
ATOM 2413 C C . GLY A 1 305 ? 35.723 -2.754 -25.429 1.00 80.44 305 GLY A C 1
ATOM 2414 O O . GLY A 1 305 ? 36.467 -2.100 -26.158 1.00 80.44 305 GLY A O 1
ATOM 2415 N N . LYS A 1 306 ? 35.398 -2.346 -24.194 1.00 87.19 306 LYS A N 1
ATOM 2416 C CA . LYS A 1 306 ? 35.913 -1.124 -23.564 1.00 87.19 306 LYS A CA 1
ATOM 2417 C C . LYS A 1 306 ? 36.955 -1.478 -22.500 1.00 87.19 306 LYS A C 1
ATOM 2419 O O . LYS A 1 306 ? 36.621 -1.706 -21.340 1.00 87.19 306 LYS A O 1
ATOM 2424 N N . TRP A 1 307 ? 38.217 -1.519 -22.922 1.00 90.12 307 TRP A N 1
ATOM 2425 C CA . TRP A 1 307 ? 39.357 -1.936 -22.103 1.00 90.12 307 TRP A CA 1
ATOM 2426 C C . TRP A 1 307 ? 40.346 -0.780 -21.880 1.00 90.12 307 TRP A C 1
ATOM 2428 O O . TRP A 1 307 ? 40.488 0.070 -22.761 1.00 90.12 307 TRP A O 1
ATOM 2438 N N . PRO A 1 308 ? 41.048 -0.743 -20.736 1.00 92.94 308 PRO A N 1
ATOM 2439 C CA . PRO A 1 308 ? 40.987 -1.712 -19.644 1.00 92.94 308 PRO A CA 1
ATOM 2440 C C . PRO A 1 308 ? 39.777 -1.485 -18.712 1.00 92.94 308 PRO A C 1
ATOM 2442 O O . PRO A 1 308 ? 39.229 -0.385 -18.663 1.00 92.94 308 PRO A O 1
ATOM 2445 N N . ALA A 1 309 ? 39.341 -2.524 -17.996 1.00 92.88 309 ALA A N 1
ATOM 2446 C CA . ALA A 1 309 ? 38.176 -2.470 -17.105 1.00 92.88 309 ALA A CA 1
ATOM 2447 C C . ALA A 1 309 ? 38.400 -3.261 -15.805 1.00 92.88 309 ALA A C 1
ATOM 2449 O O . ALA A 1 309 ? 39.191 -4.203 -15.782 1.00 92.88 309 ALA A O 1
ATOM 2450 N N . PHE A 1 310 ? 37.697 -2.894 -14.731 1.00 94.75 310 PHE A N 1
ATOM 2451 C CA . PHE A 1 310 ? 37.829 -3.527 -13.415 1.00 94.75 310 PHE A CA 1
ATOM 2452 C C . PHE A 1 310 ? 36.458 -3.782 -12.786 1.00 94.75 310 PHE A C 1
ATOM 2454 O O . PHE A 1 310 ? 35.591 -2.916 -12.847 1.00 94.75 310 PHE A O 1
ATOM 2461 N N . ALA A 1 311 ? 36.269 -4.942 -12.164 1.00 91.44 311 ALA A N 1
ATOM 2462 C CA . ALA A 1 311 ? 35.087 -5.255 -11.362 1.00 91.44 311 ALA A CA 1
ATOM 2463 C C . ALA A 1 311 ? 35.472 -6.130 -10.165 1.00 91.44 311 ALA A C 1
ATOM 2465 O O . ALA A 1 311 ? 36.475 -6.840 -10.217 1.00 91.44 311 ALA A O 1
ATOM 2466 N N . VAL A 1 312 ? 34.676 -6.093 -9.099 1.00 89.88 312 VAL A N 1
ATOM 2467 C CA . VAL A 1 312 ? 34.790 -7.009 -7.959 1.00 89.88 312 VAL A CA 1
ATOM 2468 C C . VAL A 1 312 ? 33.572 -7.925 -7.928 1.00 89.88 312 VAL A C 1
ATOM 2470 O O . VAL A 1 312 ? 32.453 -7.438 -7.957 1.00 89.88 312 VAL A O 1
ATOM 2473 N N . GLU A 1 313 ? 33.775 -9.233 -7.865 1.00 84.69 313 GLU A N 1
ATOM 2474 C CA . GLU A 1 313 ? 32.730 -10.260 -7.791 1.00 84.69 313 GLU A CA 1
ATOM 2475 C C . GLU A 1 313 ? 32.827 -10.993 -6.450 1.00 84.69 313 GLU A C 1
ATOM 2477 O O . GLU A 1 313 ? 33.910 -11.425 -6.060 1.00 84.69 313 GLU A O 1
ATOM 2482 N N . ASN A 1 314 ? 31.713 -11.146 -5.741 1.00 79.69 314 ASN A N 1
ATOM 2483 C CA . ASN A 1 314 ? 31.589 -12.042 -4.601 1.00 79.69 314 ASN A CA 1
ATOM 2484 C C . ASN A 1 314 ? 30.911 -13.335 -5.064 1.00 79.69 314 ASN A C 1
ATOM 2486 O O . ASN A 1 314 ? 29.757 -13.351 -5.471 1.00 79.69 314 ASN A O 1
ATOM 2490 N N . ILE A 1 315 ? 31.655 -14.432 -5.006 1.00 70.56 315 ILE A N 1
ATOM 2491 C CA . ILE A 1 315 ? 31.255 -15.746 -5.514 1.00 70.56 315 ILE A CA 1
ATOM 2492 C C . ILE A 1 315 ? 30.252 -16.427 -4.568 1.00 70.56 315 ILE A C 1
ATOM 2494 O O . ILE A 1 315 ? 29.563 -17.363 -4.962 1.00 70.56 315 ILE A O 1
ATOM 2498 N N . LEU A 1 316 ? 30.191 -16.022 -3.293 1.00 61.78 316 LEU A N 1
ATOM 2499 C CA . LEU A 1 316 ? 29.303 -16.667 -2.319 1.00 61.78 316 LEU A CA 1
ATOM 2500 C C . LEU A 1 316 ? 27.838 -16.251 -2.474 1.00 61.78 316 LEU A C 1
ATOM 2502 O O . LEU A 1 316 ? 26.957 -17.042 -2.143 1.00 61.78 316 LEU A O 1
ATOM 2506 N N . ASP A 1 317 ? 27.589 -15.030 -2.942 1.00 60.47 317 ASP A N 1
ATOM 2507 C CA . ASP A 1 317 ? 26.257 -14.434 -3.090 1.00 60.47 317 ASP A CA 1
ATOM 2508 C C . ASP A 1 317 ? 25.994 -13.901 -4.513 1.00 60.47 317 ASP A C 1
ATOM 2510 O O . ASP A 1 317 ? 25.010 -13.198 -4.733 1.00 60.47 317 ASP A O 1
ATOM 2514 N N . ASP A 1 318 ? 26.860 -14.249 -5.475 1.00 62.75 318 ASP A N 1
ATOM 2515 C CA . ASP A 1 318 ? 26.838 -13.810 -6.879 1.00 62.75 318 ASP A CA 1
ATOM 2516 C C . ASP A 1 318 ? 26.784 -12.270 -7.067 1.00 62.75 318 ASP A C 1
ATOM 2518 O O . ASP A 1 318 ? 26.383 -11.774 -8.126 1.00 62.75 318 ASP A O 1
ATOM 2522 N N . ALA A 1 319 ? 27.191 -11.479 -6.063 1.00 66.38 319 ALA A N 1
ATOM 2523 C CA . ALA A 1 319 ? 27.173 -10.019 -6.143 1.00 66.38 319 ALA A CA 1
ATOM 2524 C C . ALA A 1 319 ? 28.337 -9.478 -6.987 1.00 66.38 319 ALA A C 1
ATOM 2526 O O . ALA A 1 319 ? 29.487 -9.886 -6.814 1.00 66.38 319 ALA A O 1
ATOM 2527 N N . VAL A 1 320 ? 28.074 -8.496 -7.860 1.00 78.31 320 VAL A N 1
ATOM 2528 C CA . VAL A 1 320 ? 29.110 -7.888 -8.710 1.00 78.31 320 VAL A CA 1
ATOM 2529 C C . VAL A 1 320 ? 29.116 -6.364 -8.636 1.00 78.31 320 VAL A C 1
ATOM 2531 O O . VAL A 1 320 ? 28.082 -5.711 -8.732 1.00 78.31 320 VAL A O 1
ATOM 2534 N N . TYR A 1 321 ? 30.316 -5.799 -8.534 1.00 85.00 321 TYR A N 1
ATOM 2535 C CA . TYR A 1 321 ? 30.596 -4.378 -8.381 1.00 85.00 321 TYR A CA 1
ATOM 2536 C C . TYR A 1 321 ? 31.547 -3.909 -9.499 1.00 85.00 321 TYR A C 1
ATOM 2538 O O . TYR A 1 321 ? 32.769 -4.020 -9.352 1.00 85.00 321 TYR A O 1
ATOM 2546 N N . PRO A 1 322 ? 31.038 -3.399 -10.635 1.00 89.06 322 PRO A N 1
ATOM 2547 C CA . PRO A 1 322 ? 31.875 -2.828 -11.689 1.00 89.06 322 PRO A CA 1
ATOM 2548 C C . PRO A 1 322 ? 32.415 -1.447 -11.303 1.00 89.06 322 PRO A C 1
ATOM 2550 O O . PRO A 1 322 ? 31.684 -0.598 -10.794 1.00 89.06 322 PRO A O 1
ATOM 2553 N N . LEU A 1 323 ? 33.685 -1.180 -11.612 1.00 87.88 323 LEU A N 1
ATOM 2554 C CA . LEU A 1 323 ? 34.212 0.182 -11.616 1.00 87.88 323 LEU A CA 1
ATOM 2555 C C . LEU A 1 323 ? 33.668 0.915 -12.849 1.00 87.88 323 LEU A C 1
ATOM 2557 O O . LEU A 1 323 ? 33.840 0.439 -13.974 1.00 87.88 323 LEU A O 1
ATOM 2561 N N . ASP A 1 324 ? 33.045 2.079 -12.642 1.00 82.62 324 ASP A N 1
ATOM 2562 C CA . ASP A 1 324 ? 32.483 2.892 -13.725 1.00 82.62 324 ASP A CA 1
ATOM 2563 C C . ASP A 1 324 ? 33.528 3.148 -14.824 1.00 82.62 324 ASP A C 1
ATOM 2565 O O . ASP A 1 324 ? 34.570 3.767 -14.603 1.00 82.62 324 ASP A O 1
ATOM 2569 N N . GLN A 1 325 ? 33.227 2.690 -16.042 1.00 83.12 325 GLN A N 1
ATOM 2570 C CA . GLN A 1 325 ? 34.112 2.819 -17.197 1.00 83.12 325 GLN A CA 1
ATOM 2571 C C . GLN A 1 325 ? 34.184 4.260 -17.748 1.00 83.12 325 GLN A C 1
ATOM 2573 O O . GLN A 1 325 ? 34.823 4.486 -18.781 1.00 83.12 325 GLN A O 1
ATOM 2578 N N . GLN A 1 326 ? 33.505 5.241 -17.144 1.00 78.88 326 GLN A N 1
ATOM 2579 C CA . GLN A 1 326 ? 33.776 6.670 -17.348 1.00 78.88 326 GLN A CA 1
ATOM 2580 C C . GLN A 1 326 ? 35.006 7.152 -16.556 1.00 78.88 326 GLN A C 1
ATOM 2582 O O . GLN A 1 326 ? 35.604 8.169 -16.913 1.00 78.88 326 GLN A O 1
ATOM 2587 N N . ILE A 1 327 ? 35.424 6.411 -15.523 1.00 75.88 327 ILE A N 1
ATOM 2588 C CA . ILE A 1 327 ? 36.609 6.700 -14.713 1.00 75.88 327 ILE A CA 1
ATOM 2589 C C . ILE A 1 327 ? 37.852 6.110 -15.390 1.00 75.88 327 ILE A C 1
ATOM 2591 O O . ILE A 1 327 ? 37.864 4.966 -15.842 1.00 75.88 327 ILE A O 1
ATOM 2595 N N . VAL A 1 328 ? 38.941 6.884 -15.438 1.00 85.25 328 VAL A N 1
ATOM 2596 C CA . VAL A 1 328 ? 40.229 6.385 -15.941 1.00 85.25 328 VAL A CA 1
ATOM 2597 C C . VAL A 1 328 ? 40.799 5.369 -14.953 1.00 85.25 328 VAL A C 1
ATOM 2599 O O . VAL A 1 328 ? 41.104 5.702 -13.804 1.00 85.25 328 VAL A O 1
ATOM 2602 N N . MET A 1 329 ? 40.976 4.131 -15.413 1.00 87.88 329 MET A N 1
ATOM 2603 C CA . MET A 1 329 ? 41.443 3.024 -14.585 1.00 87.88 329 MET A CA 1
ATOM 2604 C C . MET A 1 329 ? 42.920 3.202 -14.196 1.00 87.88 329 MET A C 1
ATOM 2606 O O . MET A 1 329 ? 43.834 2.919 -14.968 1.00 87.88 329 MET A O 1
ATOM 2610 N N . THR A 1 330 ? 43.150 3.690 -12.977 1.00 89.69 330 THR A N 1
ATOM 2611 C CA . THR A 1 330 ? 44.475 3.913 -12.376 1.00 89.69 330 THR A CA 1
ATOM 2612 C C . THR A 1 330 ? 44.577 3.188 -11.035 1.00 89.69 330 THR A C 1
ATOM 2614 O O . THR A 1 330 ? 43.556 2.873 -10.426 1.00 89.69 330 THR A O 1
ATOM 2617 N N . VAL A 1 331 ? 45.797 2.955 -10.534 1.00 88.31 331 VAL A N 1
ATOM 2618 C CA . VAL A 1 331 ? 46.009 2.323 -9.215 1.00 88.31 331 VAL A CA 1
ATOM 2619 C C . VAL A 1 331 ? 45.244 3.042 -8.087 1.00 88.31 331 VAL A C 1
ATOM 2621 O O . VAL A 1 331 ? 44.529 2.355 -7.362 1.00 88.31 331 VAL A O 1
ATOM 2624 N N . PRO A 1 332 ? 45.275 4.388 -7.963 1.00 84.88 332 PRO A N 1
ATOM 2625 C CA . PRO A 1 332 ? 44.500 5.085 -6.933 1.00 84.88 332 PRO A CA 1
ATOM 2626 C C . PRO A 1 332 ? 42.981 4.950 -7.101 1.00 84.88 332 PRO A C 1
ATOM 2628 O O . PRO A 1 332 ? 42.269 4.889 -6.105 1.00 84.88 332 PRO A O 1
ATOM 2631 N N . ALA A 1 333 ? 42.476 4.891 -8.339 1.00 80.31 333 ALA A N 1
ATOM 2632 C CA . ALA A 1 333 ? 41.046 4.703 -8.597 1.00 80.31 333 ALA A CA 1
ATOM 2633 C C . ALA A 1 333 ? 40.582 3.294 -8.195 1.00 80.31 333 ALA A C 1
ATOM 2635 O O . ALA A 1 333 ? 39.557 3.152 -7.533 1.00 80.31 333 ALA A O 1
ATOM 2636 N N . ILE A 1 334 ? 41.374 2.268 -8.530 1.00 90.38 334 ILE A N 1
ATOM 2637 C CA . ILE A 1 334 ? 41.128 0.882 -8.108 1.00 90.38 334 ILE A CA 1
ATOM 2638 C C . ILE A 1 334 ? 41.201 0.777 -6.581 1.00 90.38 334 ILE A C 1
ATOM 2640 O O . ILE A 1 334 ? 40.322 0.184 -5.966 1.00 90.38 334 ILE A O 1
ATOM 2644 N N . GLU A 1 335 ? 42.209 1.381 -5.949 1.00 87.88 335 GLU A N 1
ATOM 2645 C CA . GLU A 1 335 ? 42.368 1.347 -4.493 1.00 87.88 335 GLU A CA 1
ATOM 2646 C C . GLU A 1 335 ? 41.230 2.072 -3.759 1.00 87.88 335 GLU A C 1
ATOM 2648 O O . GLU A 1 335 ? 40.740 1.557 -2.757 1.00 87.88 335 GLU A O 1
ATOM 2653 N N . ALA A 1 336 ? 40.775 3.228 -4.254 1.00 76.25 336 ALA A N 1
ATOM 2654 C CA . ALA A 1 336 ? 39.648 3.962 -3.675 1.00 76.25 336 ALA A CA 1
ATOM 2655 C C . ALA A 1 336 ? 38.327 3.185 -3.794 1.00 76.25 336 ALA A C 1
ATOM 2657 O O . ALA A 1 336 ? 37.554 3.139 -2.838 1.00 76.25 336 ALA A O 1
ATOM 2658 N N . PHE A 1 337 ? 38.100 2.537 -4.938 1.00 82.56 337 PHE A N 1
ATOM 2659 C CA . PHE A 1 337 ? 36.937 1.684 -5.176 1.00 82.56 337 PHE A CA 1
ATOM 2660 C C . PHE A 1 337 ? 36.957 0.421 -4.302 1.00 82.56 337 PHE A C 1
ATOM 2662 O O . PHE A 1 337 ? 35.975 0.068 -3.658 1.00 82.56 337 PHE A O 1
ATOM 2669 N N . VAL A 1 338 ? 38.113 -0.228 -4.180 1.00 83.62 338 VAL A N 1
ATOM 2670 C CA . VAL A 1 338 ? 38.299 -1.365 -3.268 1.00 83.62 338 VAL A CA 1
ATOM 2671 C C . VAL A 1 338 ? 38.101 -0.940 -1.812 1.00 83.62 338 VAL A C 1
ATOM 2673 O O . VAL A 1 338 ? 37.454 -1.649 -1.046 1.00 83.62 338 VAL A O 1
ATOM 2676 N N . LEU A 1 339 ? 38.603 0.233 -1.420 1.00 77.94 339 LEU A N 1
ATOM 2677 C CA . LEU A 1 339 ? 38.420 0.772 -0.075 1.00 77.94 339 LEU A CA 1
ATOM 2678 C C . LEU A 1 339 ? 36.944 1.063 0.232 1.00 77.94 339 LEU A C 1
ATOM 2680 O O . LEU A 1 339 ? 36.517 0.805 1.357 1.00 77.94 339 LEU A O 1
ATOM 2684 N N . SER A 1 340 ? 36.156 1.557 -0.731 1.00 71.06 340 SER A N 1
ATOM 2685 C CA . SER A 1 340 ? 34.715 1.762 -0.528 1.00 71.06 340 SER A CA 1
ATOM 2686 C C . SER A 1 340 ? 33.975 0.440 -0.334 1.00 71.06 340 SER A C 1
ATOM 2688 O O . SER A 1 340 ? 33.108 0.352 0.529 1.00 71.06 340 SER A O 1
ATOM 2690 N N . LEU A 1 341 ? 34.367 -0.610 -1.060 1.00 68.94 341 LEU A N 1
ATOM 2691 C CA . LEU A 1 341 ? 33.798 -1.950 -0.891 1.00 68.94 341 LEU A CA 1
ATOM 2692 C C . LEU A 1 341 ? 34.200 -2.568 0.456 1.00 68.94 341 LEU A C 1
ATOM 2694 O O . LEU A 1 341 ? 33.361 -3.100 1.176 1.00 68.94 341 LEU A O 1
ATOM 2698 N N . VAL A 1 342 ? 35.471 -2.447 0.850 1.00 66.12 342 VAL A N 1
ATOM 2699 C CA . VAL A 1 342 ? 35.978 -3.043 2.095 1.00 66.12 342 VAL A CA 1
ATOM 2700 C C . VAL A 1 342 ? 35.481 -2.304 3.340 1.00 66.12 342 VAL A C 1
ATOM 2702 O O . VAL A 1 342 ? 35.184 -2.945 4.347 1.00 66.12 342 VAL A O 1
ATOM 2705 N N . ASN A 1 343 ? 35.339 -0.979 3.295 1.00 58.34 343 ASN A N 1
ATOM 2706 C CA . ASN A 1 343 ? 34.739 -0.228 4.400 1.00 58.34 343 ASN A CA 1
ATOM 2707 C C . ASN A 1 343 ? 33.233 -0.498 4.542 1.00 58.34 343 ASN A C 1
ATOM 2709 O O . ASN A 1 343 ? 32.717 -0.406 5.652 1.00 58.34 343 ASN A O 1
ATOM 2713 N N . ASN A 1 344 ? 32.565 -0.907 3.460 1.00 48.78 344 ASN A N 1
ATOM 2714 C CA . ASN A 1 344 ? 31.186 -1.395 3.490 1.00 48.78 344 ASN A CA 1
ATOM 2715 C C . ASN A 1 344 ? 31.078 -2.889 3.870 1.00 48.78 344 ASN A C 1
ATOM 2717 O O . ASN A 1 344 ? 30.023 -3.318 4.313 1.00 48.78 344 ASN A O 1
ATOM 2721 N N . SER A 1 345 ? 32.163 -3.676 3.792 1.00 41.47 345 SER A N 1
ATOM 2722 C CA . SER A 1 345 ? 32.172 -5.135 4.051 1.00 41.47 345 SER A CA 1
ATOM 2723 C C . SER A 1 345 ? 32.148 -5.570 5.530 1.00 41.47 345 SER A C 1
ATOM 2725 O O . SER A 1 345 ? 32.347 -6.744 5.841 1.00 41.47 345 SER A O 1
ATOM 2727 N N . ALA A 1 346 ? 31.866 -4.651 6.461 1.00 34.44 346 ALA A N 1
ATOM 2728 C CA . ALA A 1 346 ? 31.298 -5.026 7.762 1.00 34.44 346 ALA A CA 1
ATOM 2729 C C . ALA A 1 346 ? 29.768 -5.227 7.693 1.00 34.44 346 ALA A C 1
ATOM 2731 O O . ALA A 1 346 ? 29.154 -5.549 8.709 1.00 34.44 346 ALA A O 1
ATOM 2732 N N . SER A 1 347 ? 29.176 -5.093 6.504 1.00 29.95 347 SER A N 1
ATOM 2733 C CA . SER A 1 347 ? 27.765 -5.319 6.234 1.00 29.95 347 SER A CA 1
ATOM 2734 C C . SER A 1 347 ? 27.596 -6.230 5.012 1.00 29.95 347 SER A C 1
ATOM 2736 O O . SER A 1 347 ? 28.331 -6.144 4.033 1.00 29.95 347 SER A O 1
ATOM 2738 N N . THR A 1 348 ? 26.649 -7.145 5.172 1.00 32.06 348 THR A N 1
ATOM 2739 C CA . THR A 1 348 ? 25.952 -8.046 4.242 1.00 32.06 348 THR A CA 1
ATOM 2740 C C . THR A 1 348 ? 25.803 -7.586 2.785 1.00 32.06 348 THR A C 1
ATOM 2742 O O . THR A 1 348 ? 25.844 -6.393 2.509 1.00 32.06 348 THR A O 1
ATOM 2745 N N . VAL A 1 349 ? 25.581 -8.565 1.887 1.00 30.80 349 VAL A N 1
ATOM 2746 C CA . VAL A 1 349 ? 24.749 -8.506 0.662 1.00 30.80 349 VAL A CA 1
ATOM 2747 C C . VAL A 1 349 ? 24.180 -7.106 0.422 1.00 30.80 349 VAL A C 1
ATOM 2749 O O . VAL A 1 349 ? 23.364 -6.658 1.228 1.00 30.80 349 VAL A O 1
ATOM 2752 N N . ILE A 1 350 ? 24.549 -6.422 -0.669 1.00 33.56 350 ILE A N 1
ATOM 2753 C CA . ILE A 1 350 ? 23.716 -5.300 -1.123 1.00 33.56 350 ILE A CA 1
ATOM 2754 C C . ILE A 1 350 ? 22.442 -5.922 -1.703 1.00 33.56 350 ILE A C 1
ATOM 2756 O O . ILE A 1 350 ? 22.288 -6.092 -2.911 1.00 33.56 350 ILE A O 1
ATOM 2760 N N . GLU A 1 351 ? 21.527 -6.298 -0.808 1.00 36.34 351 GLU A N 1
ATOM 2761 C CA . GLU A 1 351 ? 20.113 -6.111 -1.068 1.00 36.34 351 GLU A CA 1
ATOM 2762 C C . GLU A 1 351 ? 19.989 -4.649 -1.496 1.00 36.34 351 GLU A C 1
ATOM 2764 O O . GLU A 1 351 ? 20.545 -3.758 -0.852 1.00 36.34 351 GLU A O 1
ATOM 2769 N N . PHE A 1 352 ? 19.333 -4.390 -2.627 1.00 42.31 352 PHE A N 1
ATOM 2770 C CA . PHE A 1 352 ? 18.869 -3.042 -2.916 1.00 42.31 352 PHE A CA 1
ATOM 2771 C C . PHE A 1 352 ? 17.946 -2.650 -1.758 1.00 42.31 352 PHE A C 1
ATOM 2773 O O . PHE A 1 352 ? 16.765 -3.014 -1.734 1.00 42.31 352 PHE A O 1
ATOM 2780 N N . ASP A 1 353 ? 18.503 -1.945 -0.778 1.00 50.44 353 ASP A N 1
ATOM 2781 C CA . ASP A 1 353 ? 17.748 -1.303 0.274 1.00 50.44 353 ASP A CA 1
ATOM 2782 C C . ASP A 1 353 ? 17.068 -0.113 -0.378 1.00 50.44 353 ASP A C 1
ATOM 2784 O O . ASP A 1 353 ? 17.578 1.002 -0.393 1.00 50.44 353 ASP A O 1
ATOM 2788 N N . ASN A 1 354 ? 15.872 -0.391 -0.892 1.00 64.31 354 ASN A N 1
ATOM 2789 C CA . ASN A 1 354 ? 14.860 0.555 -1.319 1.00 64.31 354 ASN A CA 1
ATOM 2790 C C . ASN A 1 354 ? 15.095 1.289 -2.660 1.00 64.31 354 ASN A C 1
ATOM 2792 O O . ASN A 1 354 ? 16.180 1.323 -3.226 1.00 64.31 354 ASN A O 1
ATOM 2796 N N . TYR A 1 355 ? 14.023 1.895 -3.181 1.00 73.94 355 TYR A N 1
ATOM 2797 C CA . TYR A 1 355 ? 13.970 2.632 -4.450 1.00 73.94 355 TYR A CA 1
ATOM 2798 C C . TYR A 1 355 ? 15.032 3.730 -4.641 1.00 73.94 355 TYR A C 1
ATOM 2800 O O . TYR A 1 355 ? 15.113 4.262 -5.743 1.00 73.94 355 TYR A O 1
ATOM 2808 N N . VAL A 1 356 ? 15.815 4.121 -3.631 1.00 67.38 356 VAL A N 1
ATOM 2809 C CA . VAL A 1 356 ? 16.845 5.176 -3.724 1.00 67.38 356 VAL A CA 1
ATOM 2810 C C . VAL A 1 356 ? 17.752 5.001 -4.931 1.00 67.38 356 VAL A C 1
ATOM 2812 O O . VAL A 1 356 ? 17.855 5.933 -5.726 1.00 67.38 356 VAL A O 1
ATOM 2815 N N . ASP A 1 357 ? 18.310 3.810 -5.115 1.00 71.44 357 ASP A N 1
ATOM 2816 C CA . ASP A 1 357 ? 19.347 3.569 -6.122 1.00 71.44 357 ASP A CA 1
ATOM 2817 C C . ASP A 1 357 ? 18.783 3.168 -7.496 1.00 71.44 357 ASP A C 1
ATOM 2819 O O . ASP A 1 357 ? 19.535 2.973 -8.451 1.00 71.44 357 ASP A O 1
ATOM 2823 N N . ILE A 1 358 ? 17.457 3.028 -7.620 1.00 81.12 358 ILE A N 1
ATOM 2824 C CA . ILE A 1 358 ? 16.815 2.693 -8.895 1.00 81.12 358 ILE A CA 1
ATOM 2825 C C . ILE A 1 358 ? 16.735 3.972 -9.740 1.00 81.12 358 ILE A C 1
ATOM 2827 O O . ILE A 1 358 ? 16.067 4.924 -9.309 1.00 81.12 358 ILE A O 1
ATOM 2831 N N . PRO A 1 359 ? 17.376 4.025 -10.924 1.00 84.75 359 PRO A N 1
ATOM 2832 C CA . PRO A 1 359 ? 17.230 5.157 -11.826 1.00 84.75 359 PRO A CA 1
ATOM 2833 C C . PRO A 1 359 ? 15.804 5.204 -12.379 1.00 84.75 359 PRO A C 1
ATOM 2835 O O . PRO A 1 359 ? 15.191 4.175 -12.668 1.00 84.75 359 PRO A O 1
ATOM 2838 N N . SER A 1 360 ? 15.267 6.410 -12.515 1.00 88.25 360 SER A N 1
ATOM 2839 C CA . SER A 1 360 ? 14.028 6.646 -13.245 1.00 88.25 360 SER A CA 1
ATOM 2840 C C . SER A 1 360 ? 14.237 6.481 -14.750 1.00 88.25 360 SER A C 1
ATOM 2842 O O . SER A 1 360 ? 15.334 6.660 -15.283 1.00 88.25 360 SER A O 1
ATOM 2844 N N . SER A 1 361 ? 13.187 6.026 -15.431 1.00 89.00 361 SER A N 1
ATOM 2845 C CA . SER A 1 361 ? 13.181 5.843 -16.877 1.00 89.00 361 SER A CA 1
ATOM 2846 C C . SER A 1 361 ? 11.779 6.045 -17.441 1.00 89.00 361 SER A C 1
ATOM 2848 O O . SER A 1 361 ? 10.777 5.743 -16.797 1.00 89.00 361 SER A O 1
ATOM 2850 N N . THR A 1 362 ? 11.700 6.491 -18.693 1.00 87.12 362 THR A N 1
ATOM 2851 C CA . THR A 1 362 ? 10.451 6.551 -19.473 1.00 87.12 362 THR A CA 1
ATOM 2852 C C . THR A 1 362 ? 9.920 5.172 -19.879 1.00 87.12 362 THR A C 1
ATOM 2854 O O . THR A 1 362 ? 8.804 5.064 -20.377 1.00 87.12 362 THR A O 1
ATOM 2857 N N . THR A 1 363 ? 10.702 4.113 -19.656 1.00 88.12 363 THR A N 1
ATOM 2858 C CA . THR A 1 363 ? 10.344 2.711 -19.919 1.00 88.12 363 THR A CA 1
ATOM 2859 C C . THR A 1 363 ? 10.555 1.876 -18.660 1.00 88.12 363 THR A C 1
ATOM 2861 O O . THR A 1 363 ? 11.372 2.232 -17.814 1.00 88.12 363 THR A O 1
ATOM 2864 N N . LEU A 1 364 ? 9.854 0.748 -18.516 1.00 89.00 364 LEU A N 1
ATOM 2865 C CA . LEU A 1 364 ? 10.036 -0.113 -17.345 1.00 89.00 364 LEU A CA 1
ATOM 2866 C C . LEU A 1 364 ? 11.405 -0.806 -17.378 1.00 89.00 364 LEU A C 1
ATOM 2868 O O . LEU A 1 364 ? 11.670 -1.664 -18.222 1.00 89.00 364 LEU A O 1
ATOM 2872 N N . GLN A 1 365 ? 12.255 -0.450 -16.417 1.00 88.50 365 GLN A N 1
ATOM 2873 C CA . GLN A 1 365 ? 13.533 -1.102 -16.150 1.00 88.50 365 GLN A CA 1
ATOM 2874 C C . GLN A 1 365 ? 13.449 -1.784 -14.786 1.00 88.50 365 GLN A C 1
ATOM 2876 O O . GLN A 1 365 ? 13.424 -1.123 -13.751 1.00 88.50 365 GLN A O 1
ATOM 2881 N N . TRP A 1 366 ? 13.328 -3.111 -14.793 1.00 86.56 366 TRP A N 1
ATOM 2882 C CA . TRP A 1 366 ? 13.132 -3.899 -13.579 1.00 86.56 366 TRP A CA 1
ATOM 2883 C C . TRP A 1 366 ? 14.461 -4.252 -12.910 1.00 86.56 366 TRP A C 1
ATOM 2885 O O . TRP A 1 366 ? 15.341 -4.848 -13.530 1.00 86.56 366 TRP A O 1
ATOM 2895 N N . HIS A 1 367 ? 14.559 -3.961 -11.618 1.00 85.25 367 HIS A N 1
ATOM 2896 C CA . HIS A 1 367 ? 15.675 -4.316 -10.743 1.00 85.25 367 HIS A CA 1
ATOM 2897 C C . HIS A 1 367 ? 15.177 -5.229 -9.629 1.00 85.25 367 HIS A C 1
ATOM 2899 O O . HIS A 1 367 ? 14.056 -5.053 -9.161 1.00 85.25 367 HIS A O 1
ATOM 2905 N N . ARG A 1 368 ? 15.985 -6.192 -9.177 1.00 83.31 368 ARG A N 1
ATOM 2906 C CA . ARG A 1 368 ? 15.628 -6.973 -7.982 1.00 83.31 368 ARG A CA 1
ATOM 2907 C C . ARG A 1 368 ? 15.587 -6.059 -6.757 1.00 83.31 368 ARG A C 1
ATOM 2909 O O . ARG A 1 368 ? 16.431 -5.175 -6.628 1.00 83.31 368 ARG A O 1
ATOM 2916 N N . CYS A 1 369 ? 14.619 -6.273 -5.878 1.00 78.44 369 CYS A N 1
ATOM 2917 C CA . CYS A 1 369 ? 14.441 -5.496 -4.654 1.00 78.44 369 CYS A CA 1
ATOM 2918 C C . CYS A 1 369 ? 13.791 -6.356 -3.565 1.00 78.44 369 CYS A C 1
ATOM 2920 O O . CYS A 1 369 ? 13.097 -7.320 -3.876 1.00 78.44 369 CYS A O 1
ATOM 2922 N N . PHE A 1 370 ? 13.974 -5.979 -2.294 1.00 74.88 370 PHE A N 1
ATOM 2923 C CA . PHE A 1 370 ? 13.314 -6.625 -1.147 1.00 74.88 370 PHE A CA 1
ATOM 2924 C C . PHE A 1 370 ? 13.459 -8.165 -1.126 1.00 74.88 370 PHE A C 1
ATOM 2926 O O . PHE A 1 370 ? 12.480 -8.883 -0.914 1.00 74.88 370 PHE A O 1
ATOM 2933 N N . GLY A 1 371 ? 14.673 -8.669 -1.367 1.00 68.69 371 GLY A N 1
ATOM 2934 C CA . GLY A 1 371 ? 14.976 -10.099 -1.475 1.00 68.69 371 GLY A CA 1
ATOM 2935 C C . GLY A 1 371 ? 14.925 -10.635 -2.913 1.00 68.69 371 GLY A C 1
ATOM 2936 O O . GLY A 1 371 ? 15.180 -9.910 -3.876 1.00 68.69 371 GLY A O 1
ATOM 2937 N N . GLU A 1 372 ? 14.637 -11.932 -3.070 1.00 66.38 372 GLU A N 1
ATOM 2938 C CA . GLU A 1 372 ? 14.657 -12.610 -4.381 1.00 66.38 372 GLU A CA 1
ATOM 2939 C C . GLU A 1 372 ? 13.320 -12.581 -5.138 1.00 66.38 372 GLU A C 1
ATOM 2941 O O . GLU A 1 372 ? 13.307 -12.820 -6.347 1.00 66.38 372 GLU A O 1
ATOM 2946 N N . ASP A 1 373 ? 12.218 -12.282 -4.447 1.00 78.62 373 ASP A N 1
ATOM 2947 C CA . ASP A 1 373 ? 10.863 -12.455 -4.981 1.00 78.62 373 ASP A CA 1
ATOM 2948 C C . ASP A 1 373 ? 10.368 -11.256 -5.798 1.00 78.62 373 ASP A C 1
ATOM 2950 O O . ASP A 1 373 ? 9.510 -11.422 -6.664 1.00 78.62 373 ASP A O 1
ATOM 2954 N N . PHE A 1 374 ? 10.871 -10.045 -5.535 1.00 86.50 374 PHE A N 1
ATOM 2955 C CA . PHE A 1 374 ? 10.299 -8.818 -6.090 1.00 86.50 374 PHE A CA 1
ATOM 2956 C C . PHE A 1 374 ? 11.219 -8.116 -7.085 1.00 86.50 374 PHE A C 1
ATOM 2958 O O . PHE A 1 374 ? 12.450 -8.129 -6.993 1.00 86.50 374 PHE A O 1
ATOM 2965 N N . TYR A 1 375 ? 10.572 -7.432 -8.024 1.00 89.19 375 TYR A N 1
ATOM 2966 C CA . TYR A 1 375 ? 11.205 -6.519 -8.959 1.00 89.19 375 TYR A CA 1
ATOM 2967 C C . TYR A 1 375 ? 10.631 -5.117 -8.786 1.00 89.19 375 TYR A C 1
ATOM 2969 O O . TYR A 1 375 ? 9.422 -4.944 -8.660 1.00 89.19 375 TYR A O 1
ATOM 2977 N N . CYS A 1 376 ? 11.488 -4.108 -8.822 1.00 91.44 376 CYS A N 1
ATOM 2978 C CA . CYS A 1 376 ? 11.129 -2.710 -8.662 1.00 91.44 376 CYS A CA 1
ATOM 2979 C C . CYS A 1 376 ? 11.610 -1.893 -9.863 1.00 91.44 376 CYS A C 1
ATOM 2981 O O . CYS A 1 376 ? 12.652 -2.188 -10.449 1.00 91.44 376 CYS A O 1
ATOM 2983 N N . ALA A 1 377 ? 10.857 -0.856 -10.217 1.00 92.94 377 ALA A N 1
ATOM 2984 C CA . ALA A 1 377 ? 11.186 0.086 -11.283 1.00 92.94 377 ALA A CA 1
ATOM 2985 C C . ALA A 1 377 ? 10.716 1.500 -10.911 1.00 92.94 377 ALA A C 1
ATOM 2987 O O . ALA A 1 377 ? 9.724 1.653 -10.194 1.00 92.94 377 ALA A O 1
ATOM 2988 N N . LYS A 1 378 ? 11.389 2.532 -11.431 1.00 93.75 378 LYS A N 1
ATOM 2989 C CA . LYS A 1 378 ? 10.893 3.915 -11.398 1.00 93.75 378 LYS A CA 1
ATOM 2990 C C . LYS A 1 378 ? 10.452 4.351 -12.790 1.00 93.75 378 LYS A C 1
ATOM 2992 O O . LYS A 1 378 ? 11.291 4.519 -13.671 1.00 93.75 378 LYS A O 1
ATOM 2997 N N . LEU A 1 379 ? 9.149 4.546 -12.975 1.00 95.44 379 LEU A N 1
ATOM 2998 C CA . LEU A 1 379 ? 8.577 4.994 -14.246 1.00 95.44 379 LEU A CA 1
ATOM 2999 C C . LEU A 1 379 ? 8.350 6.505 -14.235 1.00 95.44 379 LEU A C 1
ATOM 3001 O O . LEU A 1 379 ? 7.632 7.028 -13.385 1.00 95.44 379 LEU A O 1
ATOM 3005 N N . GLU A 1 380 ? 8.928 7.199 -15.205 1.00 94.06 380 GLU A N 1
ATOM 3006 C CA . GLU A 1 380 ? 8.724 8.629 -15.413 1.00 94.06 380 GLU A CA 1
ATOM 3007 C C . GLU A 1 380 ? 7.370 8.900 -16.072 1.00 94.06 380 GLU A C 1
ATOM 3009 O O . GLU A 1 380 ? 7.086 8.426 -17.173 1.00 94.06 380 GLU A O 1
ATOM 3014 N N . VAL A 1 381 ? 6.543 9.719 -15.422 1.00 92.75 381 VAL A N 1
ATOM 3015 C CA . VAL A 1 381 ? 5.288 10.231 -15.984 1.00 92.75 381 VAL A CA 1
ATOM 3016 C C . VAL A 1 381 ? 5.219 11.755 -15.869 1.00 92.75 381 VAL A C 1
ATOM 3018 O O . VAL A 1 381 ? 5.851 12.339 -14.987 1.00 92.75 381 VAL A O 1
ATOM 3021 N N . PRO A 1 382 ? 4.434 12.447 -16.711 1.00 90.56 382 PRO A N 1
ATOM 3022 C CA . PRO A 1 382 ? 4.296 13.894 -16.605 1.00 90.56 382 PRO A CA 1
ATOM 3023 C C . PRO A 1 382 ? 3.689 14.336 -15.262 1.00 90.56 382 PRO A C 1
ATOM 3025 O O . PRO A 1 382 ? 2.633 13.855 -14.835 1.00 90.56 382 PRO A O 1
ATOM 3028 N N . MET A 1 383 ? 4.292 15.354 -14.640 1.00 88.75 383 MET A N 1
ATOM 3029 C CA . MET A 1 383 ? 3.699 16.071 -13.503 1.00 88.75 383 MET A CA 1
ATOM 3030 C C . MET A 1 383 ? 2.325 16.637 -13.888 1.00 88.75 383 MET A C 1
ATOM 3032 O O . MET A 1 383 ? 1.334 16.453 -13.175 1.00 88.75 383 MET A O 1
ATOM 3036 N N . ASN A 1 384 ? 2.259 17.266 -15.067 1.00 87.50 384 ASN A N 1
ATOM 3037 C CA . ASN A 1 384 ? 1.041 17.795 -15.665 1.00 87.50 384 ASN A CA 1
ATOM 3038 C C . ASN A 1 384 ? 0.732 17.107 -16.999 1.00 87.50 384 ASN A C 1
ATOM 3040 O O . ASN A 1 384 ? 1.303 17.448 -18.035 1.00 87.50 384 ASN A O 1
ATOM 3044 N N . HIS A 1 385 ? -0.247 16.205 -16.983 1.00 84.69 385 HIS A N 1
ATOM 3045 C CA . HIS A 1 385 ? -0.693 15.473 -18.170 1.00 84.69 385 HIS A CA 1
ATOM 3046 C C . HIS A 1 385 ? -1.260 16.367 -19.288 1.00 84.69 385 HIS A C 1
ATOM 3048 O O . HIS A 1 385 ? -1.216 15.982 -20.452 1.00 84.69 385 HIS A O 1
ATOM 3054 N N . ASN A 1 386 ? -1.737 17.580 -18.980 1.00 78.44 386 ASN A N 1
ATOM 3055 C CA . ASN A 1 386 ? -2.258 18.512 -19.993 1.00 78.44 386 ASN A CA 1
ATOM 3056 C C . ASN A 1 386 ? -1.152 19.244 -20.777 1.00 78.44 386 ASN A C 1
ATOM 3058 O O . ASN A 1 386 ? -1.443 19.863 -21.797 1.00 78.44 386 ASN A O 1
ATOM 3062 N N . LEU A 1 387 ? 0.095 19.203 -20.297 1.00 68.50 387 LEU A N 1
ATOM 3063 C CA . LEU A 1 387 ? 1.260 19.854 -20.911 1.00 68.50 387 LEU A CA 1
ATOM 3064 C C . LEU A 1 387 ? 2.338 18.832 -21.300 1.00 68.50 387 LEU A C 1
ATOM 3066 O O . LEU A 1 387 ? 3.505 19.186 -21.435 1.00 68.50 387 LEU A O 1
ATOM 3070 N N . ALA A 1 388 ? 1.962 17.561 -21.482 1.00 59.59 388 ALA A N 1
ATOM 3071 C CA . ALA A 1 388 ? 2.903 16.468 -21.737 1.00 59.59 388 ALA A CA 1
ATOM 3072 C C . ALA A 1 388 ? 3.798 16.698 -22.975 1.00 59.59 388 ALA A C 1
ATOM 3074 O O . ALA A 1 388 ? 4.922 16.211 -23.019 1.00 59.59 388 ALA A O 1
ATOM 3075 N N . SER A 1 389 ? 3.341 17.485 -23.957 1.00 52.97 389 SER A N 1
ATOM 3076 C CA . SER A 1 389 ? 4.118 17.866 -25.147 1.00 52.97 389 SER A CA 1
ATOM 3077 C C . SER A 1 389 ? 5.107 19.024 -24.934 1.00 52.97 389 SER A C 1
ATOM 3079 O O . SER A 1 389 ? 5.862 19.338 -25.850 1.00 52.97 389 SER A O 1
ATOM 3081 N N . GLU A 1 390 ? 5.080 19.692 -23.777 1.00 50.75 390 GLU A N 1
ATOM 3082 C CA . GLU A 1 390 ? 5.914 20.862 -23.441 1.00 50.75 390 GLU A CA 1
ATOM 3083 C C . GLU A 1 390 ? 7.006 20.550 -22.399 1.00 50.75 390 GLU A C 1
ATOM 3085 O O . GLU A 1 390 ? 7.688 21.468 -21.944 1.00 50.75 390 GLU A O 1
ATOM 3090 N N . ALA A 1 391 ? 7.176 19.282 -22.001 1.00 53.44 391 ALA A N 1
ATOM 3091 C CA . ALA A 1 391 ? 8.205 18.868 -21.048 1.00 53.44 391 ALA A CA 1
ATOM 3092 C C . ALA A 1 391 ? 9.609 19.137 -21.630 1.00 53.44 391 ALA A C 1
ATOM 3094 O O . ALA A 1 391 ? 10.095 18.408 -22.490 1.00 53.44 391 ALA A O 1
ATOM 3095 N N . ASP A 1 392 ? 10.255 20.215 -21.181 1.00 46.34 392 ASP A N 1
ATOM 3096 C CA . ASP A 1 392 ? 11.532 20.717 -21.711 1.00 46.34 392 ASP A CA 1
ATOM 3097 C C . ASP A 1 392 ? 12.777 19.977 -21.185 1.00 46.34 392 ASP A C 1
ATOM 3099 O O . ASP A 1 392 ? 13.899 20.454 -21.355 1.00 46.34 392 ASP A O 1
ATOM 3103 N N . GLY A 1 393 ? 12.595 18.813 -20.555 1.00 47.91 393 GLY A N 1
ATOM 3104 C CA . GLY A 1 393 ? 13.681 18.036 -19.956 1.00 47.91 393 GLY A CA 1
ATOM 3105 C C . GLY A 1 393 ? 14.159 18.552 -18.593 1.00 47.91 393 GLY A C 1
ATOM 3106 O O . GLY A 1 393 ? 15.230 18.156 -18.145 1.00 47.91 393 GLY A O 1
ATOM 3107 N N . SER A 1 394 ? 13.410 19.431 -17.917 1.00 53.88 394 SER A N 1
ATOM 3108 C CA . SER A 1 394 ? 13.672 19.769 -16.511 1.00 53.88 394 SER A CA 1
ATOM 3109 C C . SER A 1 394 ? 13.143 18.689 -15.548 1.00 53.88 394 SER A C 1
ATOM 3111 O O . SER A 1 394 ? 11.957 18.354 -15.602 1.00 53.88 394 SER A O 1
ATOM 3113 N N . ASP A 1 395 ? 13.987 18.212 -14.613 1.00 54.06 395 ASP A N 1
ATOM 3114 C CA . ASP A 1 395 ? 13.682 17.170 -13.594 1.00 54.06 395 ASP A CA 1
ATOM 3115 C C . ASP A 1 395 ? 12.330 17.359 -12.887 1.00 54.06 395 ASP A C 1
ATOM 3117 O O . ASP A 1 395 ? 11.657 16.416 -12.489 1.00 54.06 395 ASP A O 1
ATOM 3121 N N . TYR A 1 396 ? 11.897 18.606 -12.724 1.00 59.78 396 TYR A N 1
ATOM 3122 C CA . TYR A 1 396 ? 10.726 18.960 -11.927 1.00 59.78 396 TYR A CA 1
ATOM 3123 C C . TYR A 1 396 ? 9.405 18.996 -12.706 1.00 59.78 396 TYR A C 1
ATOM 3125 O O . TYR A 1 396 ? 8.383 19.430 -12.171 1.00 59.78 396 TYR A O 1
ATOM 3133 N N . SER A 1 397 ? 9.431 18.577 -13.971 1.00 76.06 397 SER A N 1
ATOM 3134 C CA . SER A 1 397 ? 8.246 18.367 -14.810 1.00 76.06 397 SER A CA 1
ATOM 3135 C C . SER A 1 397 ? 7.777 16.906 -14.824 1.00 76.06 397 SER A C 1
ATOM 3137 O O . SER A 1 397 ? 6.754 16.595 -15.441 1.00 76.06 397 SER A O 1
ATOM 3139 N N . ILE A 1 398 ? 8.485 16.032 -14.103 1.00 87.25 398 ILE A N 1
ATOM 3140 C CA . ILE A 1 398 ? 8.303 14.582 -14.095 1.00 87.25 398 ILE A CA 1
ATOM 3141 C C . ILE A 1 398 ? 7.928 14.114 -12.681 1.00 87.25 398 ILE A C 1
ATOM 3143 O O . ILE A 1 398 ? 8.315 14.709 -11.674 1.00 87.25 398 ILE A O 1
ATOM 3147 N N . VAL A 1 399 ? 7.122 13.059 -12.620 1.00 91.94 399 VAL A N 1
ATOM 3148 C CA . VAL A 1 399 ? 6.878 12.245 -11.431 1.00 91.94 399 VAL A CA 1
ATOM 3149 C C . VAL A 1 399 ? 7.524 10.887 -11.678 1.00 91.94 399 VAL A C 1
ATOM 3151 O O . VAL A 1 399 ? 7.253 10.241 -12.685 1.00 91.94 399 VAL A O 1
ATOM 3154 N N . GLU A 1 400 ? 8.369 10.457 -10.753 1.00 93.44 400 GLU A N 1
ATOM 3155 C CA . GLU A 1 400 ? 9.065 9.175 -10.785 1.00 93.44 400 GLU A CA 1
ATOM 3156 C C . GLU A 1 400 ? 8.246 8.169 -9.970 1.00 93.44 400 GLU A C 1
ATOM 3158 O O . GLU A 1 400 ? 8.397 8.070 -8.748 1.00 93.44 400 GLU A O 1
ATOM 3163 N N . LEU A 1 401 ? 7.320 7.469 -10.629 1.00 95.81 401 LEU A N 1
ATOM 3164 C CA . LEU A 1 401 ? 6.443 6.490 -9.991 1.00 95.81 401 LEU A CA 1
ATOM 3165 C C . LEU A 1 401 ? 7.241 5.269 -9.548 1.00 95.81 401 LEU A C 1
ATOM 3167 O O . LEU A 1 401 ? 7.853 4.593 -10.372 1.00 95.81 401 LEU A O 1
ATOM 3171 N N . ALA A 1 402 ? 7.174 4.942 -8.264 1.00 94.69 402 ALA A N 1
ATOM 3172 C CA . ALA A 1 402 ? 7.702 3.698 -7.734 1.00 94.69 402 ALA A CA 1
ATOM 3173 C C . ALA A 1 402 ? 6.733 2.543 -8.031 1.00 94.69 402 ALA A C 1
ATOM 3175 O O . ALA A 1 402 ? 5.579 2.569 -7.598 1.00 94.69 402 ALA A O 1
ATOM 3176 N N . ILE A 1 403 ? 7.202 1.536 -8.769 1.00 96.81 403 ILE A N 1
ATOM 3177 C CA . ILE A 1 403 ? 6.420 0.370 -9.200 1.00 96.81 403 ILE A CA 1
ATOM 3178 C C . ILE A 1 403 ? 7.087 -0.901 -8.689 1.00 96.81 403 ILE A C 1
ATOM 3180 O O . ILE A 1 403 ? 8.304 -1.042 -8.820 1.00 96.81 403 ILE A O 1
ATOM 3184 N N . ILE A 1 404 ? 6.307 -1.810 -8.105 1.00 94.69 404 ILE A N 1
ATOM 3185 C CA . ILE A 1 404 ? 6.742 -3.135 -7.648 1.00 94.69 404 ILE A CA 1
ATOM 3186 C C . ILE A 1 404 ? 6.010 -4.219 -8.443 1.00 94.69 404 ILE A C 1
ATOM 3188 O O . ILE A 1 404 ? 4.828 -4.079 -8.767 1.00 94.69 404 ILE A O 1
ATOM 3192 N N . MET A 1 405 ? 6.702 -5.313 -8.726 1.00 93.44 405 MET A N 1
ATOM 3193 C CA . MET A 1 405 ? 6.165 -6.514 -9.344 1.00 93.44 405 MET A CA 1
ATOM 3194 C C . MET A 1 405 ? 6.553 -7.736 -8.517 1.00 93.44 405 MET A C 1
ATOM 3196 O O . MET A 1 405 ? 7.729 -7.960 -8.236 1.00 93.44 405 MET A O 1
ATOM 3200 N N . LEU A 1 406 ? 5.554 -8.554 -8.203 1.00 92.50 406 LEU A N 1
ATOM 3201 C CA . LEU A 1 406 ? 5.726 -9.953 -7.842 1.00 92.50 406 LEU A CA 1
ATOM 3202 C C . LEU A 1 406 ? 5.396 -10.801 -9.082 1.00 92.50 406 LEU A C 1
ATOM 3204 O O . LEU A 1 406 ? 4.234 -10.812 -9.508 1.00 92.50 406 LEU A O 1
ATOM 3208 N N . PRO A 1 407 ? 6.375 -11.485 -9.691 1.00 88.75 407 PRO A N 1
ATOM 3209 C CA . PRO A 1 407 ? 6.126 -12.313 -10.856 1.00 88.75 407 PRO A CA 1
ATOM 3210 C C . PRO A 1 407 ? 5.276 -13.540 -10.502 1.00 88.75 407 PRO A C 1
ATOM 3212 O O . PRO A 1 407 ? 5.310 -14.042 -9.378 1.00 88.75 407 PRO A O 1
ATOM 3215 N N . GLY A 1 408 ? 4.530 -14.055 -11.480 1.00 82.75 408 GLY A N 1
ATOM 3216 C CA . GLY A 1 408 ? 3.866 -15.360 -11.394 1.00 82.75 408 GLY A CA 1
ATOM 3217 C C . GLY A 1 408 ? 4.852 -16.466 -10.998 1.00 82.75 408 GLY A C 1
ATOM 3218 O O . GLY A 1 408 ? 6.009 -16.433 -11.412 1.00 82.75 408 GLY A O 1
ATOM 3219 N N . ILE A 1 409 ? 4.408 -17.498 -10.270 1.00 74.12 409 ILE A N 1
ATOM 3220 C CA . ILE A 1 409 ? 5.285 -18.583 -9.762 1.00 74.12 409 ILE A CA 1
ATOM 3221 C C . ILE A 1 409 ? 6.118 -19.252 -10.878 1.00 74.12 409 ILE A C 1
ATOM 3223 O O . ILE A 1 409 ? 7.219 -19.744 -10.644 1.00 74.12 409 ILE A O 1
ATOM 3227 N N . ASN A 1 410 ? 5.620 -19.253 -12.118 1.00 66.19 410 ASN A N 1
ATOM 3228 C CA . ASN A 1 410 ? 6.313 -19.814 -13.283 1.00 66.19 410 ASN A CA 1
ATOM 3229 C C . ASN A 1 410 ? 6.959 -18.757 -14.206 1.00 66.19 410 ASN A C 1
ATOM 3231 O O . ASN A 1 410 ? 7.515 -19.113 -15.251 1.00 66.19 410 ASN A O 1
ATOM 3235 N N . HIS A 1 411 ? 6.891 -17.474 -13.843 1.00 67.00 411 HIS A N 1
ATOM 3236 C CA . HIS A 1 411 ? 7.371 -16.320 -14.607 1.00 67.00 411 HIS A CA 1
ATOM 3237 C C . HIS A 1 411 ? 8.745 -15.867 -14.090 1.00 67.00 411 HIS A C 1
ATOM 3239 O O . HIS A 1 411 ? 8.941 -14.762 -13.601 1.00 67.00 411 HIS A O 1
ATOM 3245 N N . THR A 1 412 ? 9.737 -16.752 -14.176 1.00 56.44 412 THR A N 1
ATOM 3246 C CA . THR A 1 412 ? 11.147 -16.361 -13.983 1.00 56.44 412 THR A CA 1
ATOM 3247 C C . THR A 1 412 ? 11.657 -15.576 -15.197 1.00 56.44 412 THR A C 1
ATOM 3249 O O . THR A 1 412 ? 11.092 -15.727 -16.280 1.00 56.44 412 THR A O 1
ATOM 3252 N N . ALA A 1 413 ? 12.778 -14.854 -15.061 1.00 50.50 413 ALA A N 1
ATOM 3253 C CA . ALA A 1 413 ? 13.402 -13.982 -16.076 1.00 50.50 413 ALA A CA 1
ATOM 3254 C C . ALA A 1 413 ? 13.594 -14.559 -17.507 1.00 50.50 413 ALA A C 1
ATOM 3256 O O . ALA A 1 413 ? 13.941 -13.814 -18.417 1.00 50.50 413 ALA A O 1
ATOM 3257 N N . ASN A 1 414 ? 13.346 -15.856 -17.732 1.00 46.91 414 ASN A N 1
ATOM 3258 C CA . ASN A 1 414 ? 13.431 -16.541 -19.026 1.00 46.91 414 ASN A CA 1
ATOM 3259 C C . ASN A 1 414 ? 12.083 -17.129 -19.541 1.00 46.91 414 ASN A C 1
ATOM 3261 O O . ASN A 1 414 ? 12.116 -17.985 -20.430 1.00 46.91 414 ASN A O 1
ATOM 3265 N N . ARG A 1 415 ? 10.900 -16.759 -18.999 1.00 54.38 415 ARG A N 1
ATOM 3266 C CA . ARG A 1 415 ? 9.568 -17.292 -19.412 1.00 54.38 415 ARG A CA 1
ATOM 3267 C C . ARG A 1 415 ? 8.426 -16.249 -19.408 1.00 54.38 415 ARG A C 1
ATOM 3269 O O . ARG A 1 415 ? 8.572 -15.168 -18.862 1.00 54.38 415 ARG A O 1
ATOM 3276 N N . ASN A 1 416 ? 7.309 -16.596 -20.068 1.00 66.25 416 ASN A N 1
ATOM 3277 C CA . ASN A 1 416 ? 6.169 -15.735 -20.437 1.00 66.25 416 ASN A CA 1
ATOM 3278 C C . ASN A 1 416 ? 5.514 -14.982 -19.266 1.00 66.25 416 ASN A C 1
ATOM 3280 O O . ASN A 1 416 ? 4.677 -15.554 -18.583 1.00 66.25 416 ASN A O 1
ATOM 3284 N N . TYR A 1 417 ? 5.798 -13.688 -19.132 1.00 77.69 417 TYR A N 1
ATOM 3285 C CA . TYR A 1 417 ? 5.017 -12.767 -18.304 1.00 77.69 417 TYR A CA 1
ATOM 3286 C C . TYR A 1 417 ? 3.560 -12.622 -18.792 1.00 77.69 417 TYR A C 1
ATOM 3288 O O . TYR A 1 417 ? 3.224 -12.864 -19.959 1.00 77.69 417 TYR A O 1
ATOM 3296 N N . SER A 1 418 ? 2.692 -12.186 -17.884 1.00 81.56 418 SER A N 1
ATOM 3297 C CA . SER A 1 418 ? 1.270 -11.912 -18.082 1.00 81.56 418 SER A CA 1
ATOM 3298 C C . SER A 1 418 ? 1.090 -10.847 -19.150 1.00 81.56 418 SER A C 1
ATOM 3300 O O . SER A 1 418 ? 1.669 -9.772 -19.059 1.00 81.56 418 SER A O 1
ATOM 3302 N N . VAL A 1 419 ? 0.224 -11.096 -20.137 1.00 79.38 419 VAL A N 1
ATOM 3303 C CA . VAL A 1 419 ? -0.078 -10.080 -21.163 1.00 79.38 419 VAL A CA 1
ATOM 3304 C C . VAL A 1 419 ? -0.641 -8.803 -20.541 1.00 79.38 419 VAL A C 1
ATOM 3306 O O . VAL A 1 419 ? -0.269 -7.719 -20.959 1.00 79.38 419 VAL A O 1
ATOM 3309 N N . ALA A 1 420 ? -1.492 -8.942 -19.525 1.00 85.75 420 ALA A N 1
ATOM 3310 C CA . ALA A 1 420 ? -1.917 -7.846 -18.667 1.00 85.75 420 ALA A CA 1
ATOM 3311 C C . ALA A 1 420 ? -1.686 -8.273 -17.208 1.00 85.75 420 ALA A C 1
ATOM 3313 O O . ALA A 1 420 ? -2.279 -9.279 -16.789 1.00 85.75 420 ALA A O 1
ATOM 3314 N N . PRO A 1 421 ? -0.833 -7.569 -16.446 1.00 91.62 421 PRO A N 1
ATOM 3315 C CA . PRO A 1 421 ? -0.582 -7.888 -15.051 1.00 91.62 421 PRO A CA 1
ATOM 3316 C C . PRO A 1 421 ? -1.794 -7.472 -14.217 1.00 91.62 421 PRO A C 1
ATOM 3318 O O . PRO A 1 421 ? -2.566 -6.595 -14.615 1.00 91.62 421 PRO A O 1
ATOM 3321 N N . LEU A 1 422 ? -1.976 -8.081 -13.046 1.00 94.44 422 LEU A N 1
ATOM 3322 C CA . LEU A 1 422 ? -2.982 -7.602 -12.105 1.00 94.44 422 LEU A CA 1
ATOM 3323 C C . LEU A 1 422 ? -2.412 -6.413 -11.331 1.00 94.44 422 LEU A C 1
ATOM 3325 O O . LEU A 1 422 ? -1.599 -6.601 -10.430 1.00 94.44 422 LEU A O 1
ATOM 3329 N N . ILE A 1 423 ? -2.862 -5.205 -11.675 1.00 97.56 423 ILE A N 1
ATOM 3330 C CA . ILE A 1 423 ? -2.520 -3.986 -10.944 1.00 97.56 423 ILE A CA 1
ATOM 3331 C C . ILE A 1 423 ? -3.385 -3.890 -9.684 1.00 97.56 423 ILE A C 1
ATOM 3333 O O . ILE A 1 423 ? -4.611 -3.972 -9.759 1.00 97.56 423 ILE A O 1
ATOM 3337 N N . VAL A 1 424 ? -2.768 -3.696 -8.522 1.00 96.31 424 VAL A N 1
ATOM 3338 C CA . VAL A 1 424 ? -3.467 -3.653 -7.230 1.00 96.31 424 VAL A CA 1
ATOM 3339 C C . VAL A 1 424 ? -3.315 -2.282 -6.576 1.00 96.31 424 VAL A C 1
ATOM 3341 O O . VAL A 1 424 ? -2.266 -1.655 -6.683 1.00 96.31 424 VAL A O 1
ATOM 3344 N N . ASN A 1 425 ? -4.351 -1.803 -5.881 1.00 96.00 425 ASN A N 1
ATOM 3345 C CA . ASN A 1 425 ? -4.260 -0.598 -5.057 1.00 96.00 425 ASN A CA 1
ATOM 3346 C C . ASN A 1 425 ? -4.981 -0.769 -3.702 1.00 96.00 425 ASN A C 1
ATOM 3348 O O . ASN A 1 425 ? -6.164 -1.124 -3.696 1.00 96.00 425 ASN A O 1
ATOM 3352 N N . PRO A 1 426 ? -4.318 -0.474 -2.563 1.00 88.50 426 PRO A N 1
ATOM 3353 C CA . PRO A 1 426 ? -4.902 -0.642 -1.226 1.00 88.50 426 PRO A CA 1
ATOM 3354 C C . PRO A 1 426 ? -5.901 0.454 -0.822 1.00 88.50 426 PRO A C 1
ATOM 3356 O O . PRO A 1 426 ? -6.650 0.286 0.138 1.00 88.50 426 PRO A O 1
ATOM 3359 N N . GLY A 1 427 ? -5.905 1.599 -1.510 1.00 87.69 427 GLY A N 1
ATOM 3360 C CA . GLY A 1 427 ? -6.716 2.756 -1.148 1.00 87.69 427 GLY A CA 1
ATOM 3361 C C . GLY A 1 427 ? -6.059 3.695 -0.127 1.00 87.69 427 GLY A C 1
ATOM 3362 O O . GLY A 1 427 ? -4.923 4.134 -0.304 1.00 87.69 427 GLY A O 1
ATOM 3363 N N . GLY A 1 428 ? -6.823 4.108 0.890 1.00 82.19 428 GLY A N 1
ATOM 3364 C CA . GLY A 1 428 ? -6.439 5.134 1.870 1.00 82.19 428 GLY A CA 1
ATOM 3365 C C . GLY A 1 428 ? -7.297 6.414 1.793 1.00 82.19 428 GLY A C 1
ATOM 3366 O O . GLY A 1 428 ? -8.188 6.571 2.632 1.00 82.19 428 GLY A O 1
ATOM 3367 N N . PRO A 1 429 ? -7.093 7.345 0.831 1.00 84.31 429 PRO A N 1
ATOM 3368 C CA . PRO A 1 429 ? -5.962 7.461 -0.102 1.00 84.31 429 PRO A CA 1
ATOM 3369 C C . PRO A 1 429 ? -4.616 7.587 0.614 1.00 84.31 429 PRO A C 1
ATOM 3371 O O . PRO A 1 429 ? -4.568 7.715 1.836 1.00 84.31 429 PRO A O 1
ATOM 3374 N N . GLY A 1 430 ? -3.530 7.588 -0.156 1.00 82.81 430 GLY A N 1
ATOM 3375 C CA . GLY A 1 430 ? -2.178 7.751 0.372 1.00 82.81 430 GLY A CA 1
ATOM 3376 C C . GLY A 1 430 ? -1.524 6.453 0.842 1.00 82.81 430 GLY A C 1
ATOM 3377 O O . GLY A 1 430 ? -0.377 6.512 1.260 1.00 82.81 430 GLY A O 1
ATOM 3378 N N . GLY A 1 431 ? -2.207 5.303 0.761 1.00 82.44 431 GLY A N 1
ATOM 3379 C CA . GLY A 1 431 ? -1.602 3.997 1.023 1.00 82.44 431 GLY A CA 1
ATOM 3380 C C . GLY A 1 431 ? -0.541 3.651 -0.024 1.00 82.44 431 GLY A C 1
ATOM 3381 O O . GLY A 1 431 ? -0.775 3.830 -1.221 1.00 82.44 431 GLY A O 1
ATOM 3382 N N . SER A 1 432 ? 0.615 3.157 0.426 1.00 87.25 432 SER A N 1
ATOM 3383 C CA . SER A 1 432 ? 1.688 2.698 -0.461 1.00 87.25 432 SER A CA 1
ATOM 3384 C C . SER A 1 432 ? 1.297 1.377 -1.116 1.00 87.25 432 SER A C 1
ATOM 3386 O O . SER A 1 432 ? 1.072 0.374 -0.439 1.00 87.25 432 SER A O 1
ATOM 3388 N N . GLY A 1 433 ? 1.214 1.375 -2.444 1.00 89.38 433 GLY A N 1
ATOM 3389 C CA . GLY A 1 433 ? 1.005 0.155 -3.209 1.00 89.38 433 GLY A CA 1
ATOM 3390 C C . GLY A 1 433 ? 2.235 -0.752 -3.190 1.00 89.38 433 GLY A C 1
ATOM 3391 O O . GLY A 1 433 ? 2.074 -1.974 -3.249 1.00 89.38 433 GLY A O 1
ATOM 3392 N N . VAL A 1 434 ? 3.431 -0.168 -3.065 1.00 89.12 434 VAL A N 1
ATOM 3393 C CA . VAL A 1 434 ? 4.696 -0.894 -2.920 1.00 89.12 434 VAL A CA 1
ATOM 3394 C C . VAL A 1 434 ? 4.701 -1.726 -1.643 1.00 89.12 434 VAL A C 1
ATOM 3396 O O . VAL A 1 434 ? 4.827 -2.947 -1.720 1.00 89.12 434 VAL A O 1
ATOM 3399 N N . GLU A 1 435 ? 4.498 -1.101 -0.479 1.00 82.12 435 GLU A N 1
ATOM 3400 C CA . GLU A 1 435 ? 4.456 -1.833 0.794 1.00 82.12 435 GLU A CA 1
ATOM 3401 C C . GLU A 1 435 ? 3.323 -2.845 0.832 1.00 82.12 435 GLU A C 1
ATOM 3403 O O . GLU A 1 435 ? 3.497 -3.953 1.340 1.00 82.12 435 GLU A O 1
ATOM 3408 N N . PHE A 1 436 ? 2.176 -2.496 0.251 1.00 81.88 436 PHE A N 1
ATOM 3409 C CA . PHE A 1 436 ? 1.043 -3.402 0.215 1.00 81.88 436 PHE A CA 1
ATOM 3410 C C . PHE A 1 436 ? 1.391 -4.716 -0.491 1.00 81.88 436 PHE A C 1
ATOM 3412 O O . PHE A 1 436 ? 1.118 -5.783 0.048 1.00 81.88 436 PHE A O 1
ATOM 3419 N N . ILE A 1 437 ? 2.059 -4.678 -1.650 1.00 86.12 437 ILE A N 1
ATOM 3420 C CA . ILE A 1 437 ? 2.467 -5.904 -2.357 1.00 86.12 437 ILE A CA 1
ATOM 3421 C C . ILE A 1 437 ? 3.720 -6.541 -1.764 1.00 86.12 437 ILE A C 1
ATOM 3423 O O . ILE A 1 437 ? 3.792 -7.768 -1.731 1.00 86.12 437 ILE A O 1
ATOM 3427 N N . ARG A 1 438 ? 4.659 -5.765 -1.216 1.00 84.12 438 ARG A N 1
ATOM 3428 C CA . ARG A 1 438 ? 5.808 -6.326 -0.490 1.00 84.12 438 ARG A CA 1
ATOM 3429 C C . ARG A 1 438 ? 5.352 -7.262 0.629 1.00 84.12 438 ARG A C 1
ATOM 3431 O O . ARG A 1 438 ? 5.959 -8.301 0.858 1.00 84.12 438 ARG A O 1
ATOM 3438 N N . ASN A 1 439 ? 4.262 -6.906 1.306 1.00 75.75 439 ASN A N 1
ATOM 3439 C CA . ASN A 1 439 ? 3.755 -7.681 2.427 1.00 75.75 439 ASN A CA 1
ATOM 3440 C C . ASN A 1 439 ? 2.631 -8.667 2.048 1.00 75.75 439 ASN A C 1
ATOM 3442 O O . ASN A 1 439 ? 2.555 -9.741 2.639 1.00 75.75 439 ASN A O 1
ATOM 3446 N N . LEU A 1 440 ? 1.773 -8.342 1.069 1.00 78.81 440 LEU A N 1
ATOM 3447 C CA . LEU A 1 440 ? 0.595 -9.149 0.701 1.00 78.81 440 LEU A CA 1
ATOM 3448 C C . LEU A 1 440 ? 0.579 -9.704 -0.721 1.00 78.81 440 LEU A C 1
ATOM 3450 O O . LEU A 1 440 ? -0.362 -10.414 -1.081 1.00 78.81 440 LEU A O 1
ATOM 3454 N N . GLY A 1 441 ? 1.601 -9.432 -1.527 1.00 84.94 441 GLY A N 1
ATOM 3455 C CA . GLY A 1 441 ? 1.659 -9.814 -2.936 1.00 84.94 441 GLY A CA 1
ATOM 3456 C C . GLY A 1 441 ? 1.399 -11.297 -3.161 1.00 84.94 441 GLY A C 1
ATOM 3457 O O . GLY A 1 441 ? 0.518 -11.641 -3.944 1.00 84.94 441 GLY A O 1
ATOM 3458 N N . HIS A 1 442 ? 2.089 -12.165 -2.417 1.00 84.38 442 HIS A N 1
ATOM 3459 C CA . HIS A 1 442 ? 1.933 -13.621 -2.514 1.00 84.38 442 HIS A CA 1
ATOM 3460 C C . HIS A 1 442 ? 0.510 -14.077 -2.181 1.00 84.38 442 HIS A C 1
ATOM 3462 O O . HIS A 1 442 ? -0.065 -14.907 -2.881 1.00 84.38 442 HIS A O 1
ATOM 3468 N N . ALA A 1 443 ? -0.108 -13.486 -1.158 1.00 80.56 443 ALA A N 1
ATOM 3469 C CA . ALA A 1 443 ? -1.473 -13.826 -0.775 1.00 80.56 443 ALA A CA 1
ATOM 3470 C C . ALA A 1 443 ? -2.504 -13.340 -1.813 1.00 80.56 443 ALA A C 1
ATOM 3472 O O . ALA A 1 443 ? -3.437 -14.065 -2.162 1.00 80.56 443 ALA A O 1
ATOM 3473 N N . ILE A 1 444 ? -2.310 -12.145 -2.374 1.00 85.62 444 ILE A N 1
ATOM 3474 C CA . ILE A 1 444 ? -3.139 -11.625 -3.470 1.00 85.62 444 ILE A CA 1
ATOM 3475 C C . ILE A 1 444 ? -2.968 -12.476 -4.733 1.00 85.62 444 ILE A C 1
ATOM 3477 O O . ILE A 1 444 ? -3.950 -12.760 -5.423 1.00 85.62 444 ILE A O 1
ATOM 3481 N N . GLN A 1 445 ? -1.747 -12.927 -5.017 1.00 84.56 445 GLN A N 1
ATOM 3482 C CA . GLN A 1 445 ? -1.451 -13.833 -6.119 1.00 84.56 445 GLN A CA 1
ATOM 3483 C C . GLN A 1 445 ? -2.156 -15.178 -5.928 1.00 84.56 445 GLN A C 1
ATOM 3485 O O . GLN A 1 445 ? -2.816 -15.665 -6.844 1.00 84.56 445 GLN A O 1
ATOM 3490 N N . GLU A 1 446 ? -2.133 -15.744 -4.720 1.00 78.19 446 GLU A N 1
ATOM 3491 C CA . GLU A 1 446 ? -2.933 -16.924 -4.401 1.00 78.19 446 GLU A CA 1
ATOM 3492 C C . GLU A 1 446 ? -4.428 -16.662 -4.635 1.00 78.19 446 GLU A C 1
ATOM 3494 O O . GLU A 1 446 ? -5.092 -17.492 -5.249 1.00 78.19 446 GLU A O 1
ATOM 3499 N N . MET A 1 447 ? -4.972 -15.510 -4.240 1.00 76.12 447 MET A N 1
ATOM 3500 C CA . MET A 1 447 ? -6.388 -15.172 -4.439 1.00 76.12 447 MET A CA 1
ATOM 3501 C C . MET A 1 447 ? -6.784 -15.058 -5.918 1.00 76.12 447 MET A C 1
ATOM 3503 O O . MET A 1 447 ? -7.750 -15.691 -6.361 1.00 76.12 447 MET A O 1
ATOM 3507 N N . ALA A 1 448 ? -6.033 -14.278 -6.694 1.00 78.56 448 ALA A N 1
ATOM 3508 C CA . ALA A 1 448 ? -6.373 -13.933 -8.071 1.00 78.56 448 ALA A CA 1
ATOM 3509 C C . ALA A 1 448 ? -5.888 -14.952 -9.121 1.00 78.56 448 ALA A C 1
ATOM 3511 O O . ALA A 1 448 ? -6.491 -15.054 -10.193 1.00 78.56 448 ALA A O 1
ATOM 3512 N N . GLY A 1 449 ? -4.833 -15.717 -8.821 1.00 74.19 449 GLY A N 1
ATOM 3513 C CA . GLY A 1 449 ? -4.211 -16.711 -9.703 1.00 74.19 449 GLY A CA 1
ATOM 3514 C C . GLY A 1 449 ? -2.683 -16.735 -9.561 1.00 74.19 449 GLY A C 1
ATOM 3515 O O . GLY A 1 449 ? -2.031 -15.718 -9.779 1.00 74.19 449 GLY A O 1
ATOM 3516 N N . HIS A 1 450 ? -2.117 -17.906 -9.232 1.00 76.56 450 HIS A N 1
ATOM 3517 C CA . HIS A 1 450 ? -0.677 -18.110 -8.974 1.00 76.56 450 HIS A CA 1
ATOM 3518 C C . HIS A 1 450 ? 0.230 -17.849 -10.190 1.00 76.56 450 HIS A C 1
ATOM 3520 O O . HIS A 1 450 ? 1.444 -17.708 -10.070 1.00 76.56 450 HIS A O 1
ATOM 3526 N N . ASP A 1 451 ? -0.362 -17.846 -11.377 1.00 73.69 451 ASP A N 1
ATOM 3527 C CA . ASP A 1 451 ? 0.271 -17.630 -12.669 1.00 73.69 451 ASP A CA 1
ATOM 3528 C C . ASP A 1 451 ? 0.265 -16.158 -13.093 1.00 73.69 451 ASP A C 1
ATOM 3530 O O . ASP A 1 451 ? 0.736 -15.844 -14.176 1.00 73.69 451 ASP A O 1
ATOM 3534 N N . ARG A 1 452 ? -0.276 -15.242 -12.284 1.00 81.50 452 ARG A N 1
ATOM 3535 C CA . ARG A 1 452 ? -0.352 -13.823 -12.641 1.00 81.50 452 ARG A CA 1
ATOM 3536 C C . ARG A 1 452 ? 0.777 -13.031 -12.015 1.00 81.50 452 ARG A C 1
ATOM 3538 O O . ARG A 1 452 ? 1.069 -13.175 -10.830 1.00 81.50 452 ARG A O 1
ATOM 3545 N N . ASP A 1 453 ? 1.332 -12.121 -12.803 1.00 90.44 453 ASP A N 1
ATOM 3546 C CA . ASP A 1 453 ? 2.197 -11.076 -12.272 1.00 90.44 453 ASP A CA 1
ATOM 3547 C C . ASP A 1 453 ? 1.321 -10.067 -11.536 1.00 90.44 453 ASP A C 1
ATOM 3549 O O . ASP A 1 453 ? 0.348 -9.536 -12.089 1.00 90.44 453 ASP A O 1
ATOM 3553 N N . ILE A 1 454 ? 1.651 -9.844 -10.269 1.00 93.94 454 ILE A N 1
ATOM 3554 C CA . ILE A 1 454 ? 0.992 -8.862 -9.422 1.00 93.94 454 ILE A CA 1
ATOM 3555 C C . ILE A 1 454 ? 1.848 -7.611 -9.450 1.00 93.94 454 ILE A C 1
ATOM 3557 O O . ILE A 1 454 ? 2.994 -7.622 -9.009 1.00 93.94 454 ILE A O 1
ATOM 3561 N N . VAL A 1 455 ? 1.284 -6.534 -9.980 1.00 96.44 455 VAL A N 1
ATOM 3562 C CA . VAL A 1 455 ? 1.952 -5.241 -10.076 1.00 96.44 455 VAL A CA 1
ATOM 3563 C C . VAL A 1 455 ? 1.235 -4.261 -9.165 1.00 96.44 455 VAL A C 1
ATOM 3565 O O . VAL A 1 455 ? 0.017 -4.288 -9.005 1.00 96.44 455 VAL A O 1
ATOM 3568 N N . SER A 1 456 ? 1.985 -3.374 -8.542 1.00 96.69 456 SER A N 1
ATOM 3569 C CA . SER A 1 456 ? 1.425 -2.261 -7.793 1.00 96.69 456 SER A CA 1
ATOM 3570 C C . SER A 1 456 ? 2.373 -1.084 -7.871 1.00 96.69 456 SER A C 1
ATOM 3572 O O . SER A 1 456 ? 3.515 -1.208 -8.312 1.00 96.69 456 SER A O 1
ATOM 3574 N N . PHE A 1 457 ? 1.880 0.079 -7.490 1.00 96.88 457 PHE A N 1
ATOM 3575 C CA . PHE A 1 457 ? 2.635 1.312 -7.563 1.00 96.88 457 PHE A CA 1
ATOM 3576 C C . PHE A 1 457 ? 2.244 2.228 -6.417 1.00 96.88 457 PHE A C 1
ATOM 3578 O O . PHE A 1 457 ? 1.108 2.196 -5.933 1.00 96.88 457 PHE A O 1
ATOM 3585 N N . ASP A 1 458 ? 3.178 3.074 -6.014 1.00 94.69 458 ASP A N 1
ATOM 3586 C CA . ASP A 1 458 ? 2.862 4.199 -5.154 1.00 94.69 458 ASP A CA 1
ATOM 3587 C C . ASP A 1 458 ? 2.315 5.343 -6.015 1.00 94.69 458 ASP A C 1
ATOM 3589 O O . ASP A 1 458 ? 3.015 5.820 -6.915 1.00 94.69 458 ASP A O 1
ATOM 3593 N N . PRO A 1 459 ? 1.076 5.816 -5.781 1.00 95.25 459 PRO A N 1
ATOM 3594 C CA . PRO A 1 459 ? 0.552 6.963 -6.511 1.00 95.25 459 PRO A CA 1
ATOM 3595 C C . PRO A 1 459 ? 1.465 8.189 -6.396 1.00 95.25 459 PRO A C 1
ATOM 3597 O O . PRO A 1 459 ? 2.228 8.328 -5.440 1.00 95.25 459 PRO A O 1
ATOM 3600 N N . ARG A 1 460 ? 1.356 9.124 -7.346 1.00 93.62 460 ARG A N 1
ATOM 3601 C CA . ARG A 1 460 ? 2.025 10.434 -7.268 1.00 93.62 460 ARG A CA 1
ATOM 3602 C C . ARG A 1 460 ? 1.936 11.032 -5.857 1.00 93.62 460 ARG A C 1
ATOM 3604 O O . ARG A 1 460 ? 0.855 11.125 -5.282 1.00 93.62 460 ARG A O 1
ATOM 3611 N N . GLY A 1 461 ? 3.086 11.403 -5.293 1.00 90.94 461 GLY A N 1
ATOM 3612 C CA . GLY A 1 461 ? 3.210 11.982 -3.952 1.00 90.94 461 GLY A CA 1
ATOM 3613 C C . GLY A 1 461 ? 3.152 11.002 -2.779 1.00 90.94 461 GLY A C 1
ATOM 3614 O O . GLY A 1 461 ? 3.283 11.453 -1.642 1.00 90.94 461 GLY A O 1
ATOM 3615 N N . VAL A 1 462 ? 2.975 9.704 -3.024 1.00 89.69 462 VAL A N 1
ATOM 3616 C CA . VAL A 1 462 ? 2.854 8.659 -1.999 1.00 89.69 462 VAL A CA 1
ATOM 3617 C C . VAL A 1 462 ? 4.144 7.846 -1.898 1.00 89.69 462 VAL A C 1
ATOM 3619 O O . VAL A 1 462 ? 4.788 7.581 -2.907 1.00 89.69 462 VAL A O 1
ATOM 3622 N N . GLY A 1 463 ? 4.496 7.424 -0.680 1.00 83.94 463 GLY A N 1
ATOM 3623 C CA . GLY A 1 463 ? 5.545 6.431 -0.427 1.00 83.94 463 GLY A CA 1
ATOM 3624 C C . GLY A 1 463 ? 6.881 6.749 -1.105 1.00 83.94 463 GLY A C 1
ATOM 3625 O O . GLY A 1 463 ? 7.495 7.788 -0.848 1.00 83.94 463 GLY A O 1
ATOM 3626 N N . TYR A 1 464 ? 7.323 5.833 -1.961 1.00 86.25 464 TYR A N 1
ATOM 3627 C CA . TYR A 1 464 ? 8.587 5.887 -2.688 1.00 86.25 464 TYR A CA 1
ATOM 3628 C C . TYR A 1 464 ? 8.552 6.772 -3.939 1.00 86.25 464 TYR A C 1
ATOM 3630 O O . TYR A 1 464 ? 9.614 7.138 -4.446 1.00 86.25 464 TYR A O 1
ATOM 3638 N N . THR A 1 465 ? 7.366 7.153 -4.416 1.00 90.31 465 THR A N 1
ATOM 3639 C CA . THR A 1 465 ? 7.210 8.001 -5.600 1.00 90.31 465 THR A CA 1
ATOM 3640 C C . THR A 1 465 ? 7.712 9.416 -5.336 1.00 90.31 465 THR A C 1
ATOM 3642 O O . THR A 1 465 ? 7.395 10.036 -4.313 1.00 90.31 465 THR A O 1
ATOM 3645 N N . LYS A 1 466 ? 8.490 9.952 -6.280 1.00 88.44 466 LYS A N 1
ATOM 3646 C CA . LYS A 1 466 ? 9.063 11.298 -6.187 1.00 88.44 466 LYS A CA 1
ATOM 3647 C C . LYS A 1 466 ? 8.460 12.256 -7.217 1.00 88.44 466 LYS A C 1
ATOM 3649 O O . LYS A 1 466 ? 8.117 11.836 -8.318 1.00 88.44 466 LYS A O 1
ATOM 3654 N N . PRO A 1 467 ? 8.340 13.552 -6.878 1.00 88.12 467 PRO A N 1
ATOM 3655 C CA . PRO A 1 467 ? 8.514 14.130 -5.539 1.00 88.12 467 PRO A CA 1
ATOM 3656 C C . PRO A 1 467 ? 7.402 13.696 -4.559 1.00 88.12 467 PRO A C 1
ATOM 3658 O O . PRO A 1 467 ? 6.277 13.423 -4.959 1.00 88.12 467 PRO A O 1
ATOM 3661 N N . THR A 1 468 ? 7.709 13.619 -3.261 1.00 86.06 468 THR A N 1
ATOM 3662 C CA . THR A 1 468 ? 6.734 13.237 -2.219 1.00 86.06 468 THR A CA 1
ATOM 3663 C C . THR A 1 468 ? 5.821 14.402 -1.842 1.00 86.06 468 THR A C 1
ATOM 3665 O O . THR A 1 468 ? 6.261 15.553 -1.815 1.00 86.06 468 THR A O 1
ATOM 3668 N N . ALA A 1 469 ? 4.569 14.114 -1.476 1.00 89.06 469 ALA A N 1
ATOM 3669 C CA . ALA A 1 469 ? 3.692 15.100 -0.853 1.00 89.06 469 ALA A CA 1
ATOM 3670 C C . ALA A 1 469 ? 4.129 15.318 0.605 1.00 89.06 469 ALA A C 1
ATOM 3672 O O . ALA A 1 469 ? 3.844 14.503 1.477 1.00 89.06 469 ALA A O 1
ATOM 3673 N N . ASP A 1 470 ? 4.854 16.404 0.857 1.00 87.38 470 ASP A N 1
ATOM 3674 C CA . ASP A 1 470 ? 5.415 16.731 2.167 1.00 87.38 470 ASP A CA 1
ATOM 3675 C C . ASP A 1 470 ? 5.179 18.203 2.471 1.00 87.38 470 ASP A C 1
ATOM 3677 O O . ASP A 1 470 ? 5.598 19.058 1.692 1.00 87.38 470 ASP A O 1
ATOM 3681 N N . CYS A 1 471 ? 4.528 18.492 3.597 1.00 89.44 471 CYS A N 1
ATOM 3682 C CA . CYS A 1 471 ? 4.261 19.856 4.034 1.00 89.44 471 CYS A CA 1
ATOM 3683 C C . CYS A 1 471 ? 5.269 20.393 5.056 1.00 89.44 471 CYS A C 1
ATOM 3685 O O . CYS A 1 471 ? 5.309 21.600 5.268 1.00 89.44 471 CYS A O 1
ATOM 3687 N N . TYR A 1 472 ? 6.061 19.544 5.716 1.00 88.50 472 TYR A N 1
ATOM 3688 C CA . TYR A 1 472 ? 6.820 19.923 6.916 1.00 88.50 472 TYR A CA 1
ATOM 3689 C C . TYR A 1 472 ? 8.302 20.201 6.663 1.00 88.50 472 TYR A C 1
ATOM 3691 O O . TYR A 1 472 ? 8.945 20.865 7.484 1.00 88.50 472 TYR A O 1
ATOM 3699 N N . THR A 1 473 ? 8.861 19.715 5.557 1.00 86.94 473 THR A N 1
ATOM 3700 C CA . THR A 1 473 ? 10.296 19.852 5.286 1.00 86.94 473 THR A CA 1
ATOM 3701 C C . THR A 1 473 ? 10.607 21.125 4.494 1.00 86.94 473 THR A C 1
ATOM 3703 O O . THR A 1 473 ? 10.211 21.285 3.336 1.00 86.94 473 THR A O 1
ATOM 3706 N N . PHE A 1 474 ? 11.376 22.025 5.118 1.00 86.69 474 PHE A N 1
ATOM 3707 C CA . PHE A 1 474 ? 11.831 23.298 4.545 1.00 86.69 474 PHE A CA 1
ATOM 3708 C C . PHE A 1 474 ? 13.363 23.400 4.583 1.00 86.69 474 PHE A C 1
ATOM 3710 O O . PHE A 1 474 ? 13.947 23.041 5.613 1.00 86.69 474 PHE A O 1
ATOM 3717 N N . PRO A 1 475 ? 14.007 23.944 3.529 1.00 83.88 475 PRO A N 1
ATOM 3718 C CA . PRO A 1 475 ? 15.452 24.134 3.483 1.00 83.88 475 PRO A CA 1
ATOM 3719 C C . PRO A 1 475 ? 15.914 25.210 4.476 1.00 83.88 475 PRO A C 1
ATOM 3721 O O . PRO A 1 475 ? 15.350 26.303 4.544 1.00 83.88 475 PRO A O 1
ATOM 3724 N N . THR A 1 476 ? 16.982 24.927 5.221 1.00 72.88 476 THR A N 1
ATOM 3725 C CA . THR A 1 476 ? 17.586 25.854 6.202 1.00 72.88 476 THR A CA 1
ATOM 3726 C C . THR A 1 476 ? 18.191 27.105 5.568 1.00 72.88 476 THR A C 1
ATOM 3728 O O . THR A 1 476 ? 18.172 28.174 6.174 1.00 72.88 476 THR A O 1
ATOM 3731 N N . SER A 1 477 ? 18.772 26.976 4.374 1.00 64.38 477 SER A N 1
ATOM 3732 C CA . SER A 1 477 ? 19.590 28.017 3.737 1.00 64.38 477 SER A CA 1
ATOM 3733 C C . SER A 1 477 ? 18.783 29.048 2.938 1.00 64.38 477 SER A C 1
ATOM 3735 O O . SER A 1 477 ? 19.369 29.966 2.367 1.00 64.38 477 SER A O 1
ATOM 3737 N N . GLY A 1 478 ? 17.453 28.910 2.862 1.00 56.78 478 GLY A N 1
ATOM 3738 C CA . GLY A 1 478 ? 16.584 29.775 2.051 1.00 56.78 478 GLY A CA 1
ATOM 3739 C C . GLY A 1 478 ? 16.783 29.642 0.531 1.00 56.78 478 GLY A C 1
ATOM 3740 O O . GLY A 1 478 ? 16.094 30.316 -0.230 1.00 56.78 478 GLY A O 1
ATOM 3741 N N . SER A 1 479 ? 17.698 28.774 0.084 1.00 52.94 479 SER A N 1
ATOM 3742 C CA . SER A 1 479 ? 17.898 28.396 -1.315 1.00 52.94 479 SER A CA 1
ATOM 3743 C C . SER A 1 479 ? 17.096 27.136 -1.631 1.00 52.94 479 SER A C 1
ATOM 3745 O O . SER A 1 479 ? 17.081 26.183 -0.857 1.00 52.94 479 SER A O 1
ATOM 3747 N N . SER A 1 480 ? 16.458 27.106 -2.797 1.00 52.72 480 SER A N 1
ATOM 3748 C CA . SER A 1 480 ? 15.614 26.012 -3.291 1.00 52.72 480 SER A CA 1
ATOM 3749 C C . SER A 1 480 ? 16.397 24.785 -3.798 1.00 52.72 480 SER A C 1
ATOM 3751 O O . SER A 1 480 ? 15.881 24.025 -4.625 1.00 52.72 480 SER A O 1
ATOM 3753 N N . SER A 1 481 ? 17.653 24.642 -3.371 1.00 50.75 481 SER A N 1
ATOM 3754 C CA . SER A 1 481 ? 18.601 23.604 -3.778 1.00 50.75 481 SER A CA 1
ATOM 3755 C C . SER A 1 481 ? 18.689 22.522 -2.701 1.00 50.75 481 SER A C 1
ATOM 3757 O O . SER A 1 481 ? 19.018 22.865 -1.570 1.00 50.75 481 SER A O 1
ATOM 3759 N N . ALA A 1 482 ? 18.393 21.276 -3.098 1.00 59.72 482 ALA A N 1
ATOM 3760 C CA . ALA A 1 482 ? 18.518 19.994 -2.388 1.00 59.72 482 ALA A CA 1
ATOM 3761 C C . ALA A 1 482 ? 18.332 20.027 -0.856 1.00 59.72 482 ALA A C 1
ATOM 3763 O O . ALA A 1 482 ? 19.186 20.511 -0.116 1.00 59.72 482 ALA A O 1
ATOM 3764 N N . LEU A 1 483 ? 17.220 19.454 -0.382 1.00 70.38 483 LEU A N 1
ATOM 3765 C CA . LEU A 1 483 ? 16.981 19.216 1.044 1.00 70.38 483 LEU A CA 1
ATOM 3766 C C . LEU A 1 483 ? 18.133 18.393 1.636 1.00 70.38 483 LEU A C 1
ATOM 3768 O O . LEU A 1 483 ? 18.463 17.337 1.103 1.00 70.38 483 LEU A O 1
ATOM 3772 N N . GLY A 1 484 ? 18.730 18.871 2.728 1.00 73.50 484 GLY A N 1
ATOM 3773 C CA . GLY A 1 484 ? 19.698 18.086 3.493 1.00 73.50 484 GLY A CA 1
ATOM 3774 C C . GLY A 1 484 ? 19.014 17.185 4.524 1.00 73.50 484 GLY A C 1
ATOM 3775 O O . GLY A 1 484 ? 17.888 17.458 4.947 1.00 73.50 484 GLY A O 1
ATOM 3776 N N . ASP A 1 485 ? 19.722 16.164 5.010 1.00 75.94 485 ASP A N 1
ATOM 3777 C CA . ASP A 1 485 ? 19.218 15.246 6.047 1.00 75.94 485 ASP A CA 1
ATOM 3778 C C . ASP A 1 485 ? 18.728 15.977 7.304 1.00 75.94 485 ASP A C 1
ATOM 3780 O O . ASP A 1 485 ? 17.725 15.605 7.913 1.00 75.94 485 ASP A O 1
ATOM 3784 N N . SER A 1 486 ? 19.399 17.067 7.684 1.00 78.50 486 SER A N 1
ATOM 3785 C CA . SER A 1 486 ? 19.011 17.888 8.834 1.00 78.50 486 SER A CA 1
ATOM 3786 C C . SER A 1 486 ? 17.669 18.600 8.636 1.00 78.50 486 SER A C 1
ATOM 3788 O O . SER A 1 486 ? 16.913 18.756 9.599 1.00 78.50 486 SER A O 1
ATOM 3790 N N . ASP A 1 487 ? 17.342 19.006 7.405 1.00 83.00 487 ASP A N 1
ATOM 3791 C CA . ASP A 1 487 ? 16.055 19.616 7.081 1.00 83.00 487 ASP A CA 1
ATOM 3792 C C . ASP A 1 487 ? 14.939 18.572 7.169 1.00 83.00 487 ASP A C 1
ATOM 3794 O O . ASP A 1 487 ? 13.908 18.847 7.789 1.00 83.00 487 ASP A O 1
ATOM 3798 N N . ILE A 1 488 ? 15.175 17.369 6.627 1.00 79.56 488 ILE A N 1
ATOM 3799 C CA . ILE A 1 488 ? 14.247 16.228 6.688 1.00 79.56 488 ILE A CA 1
ATOM 3800 C C . IL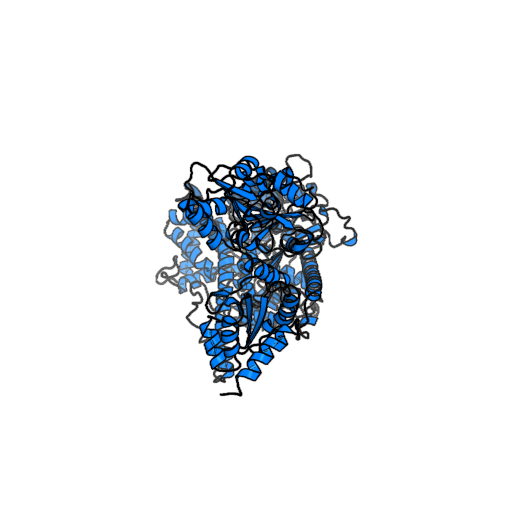E A 1 488 ? 13.973 15.856 8.145 1.00 79.56 488 ILE A C 1
ATOM 3802 O O . ILE A 1 488 ? 12.819 15.839 8.572 1.00 79.56 488 ILE A O 1
ATOM 3806 N N . MET A 1 489 ? 15.019 15.635 8.945 1.00 78.06 489 MET A N 1
ATOM 3807 C CA . MET A 1 489 ? 14.877 15.264 10.356 1.00 78.06 489 MET A CA 1
ATOM 3808 C C . MET A 1 489 ? 14.117 16.321 11.159 1.00 78.06 489 MET A C 1
ATOM 3810 O O . MET A 1 489 ? 13.263 15.985 11.980 1.00 78.06 489 MET A O 1
ATOM 3814 N N . ARG A 1 490 ? 14.367 17.610 10.898 1.00 82.50 490 ARG A N 1
ATOM 3815 C CA . ARG A 1 490 ? 13.605 18.694 11.525 1.00 82.50 490 ARG A CA 1
ATOM 3816 C C . ARG A 1 490 ? 12.140 18.691 11.088 1.00 82.50 490 ARG A C 1
ATOM 3818 O O . ARG A 1 490 ? 11.269 18.877 11.935 1.00 82.50 490 ARG A O 1
ATOM 3825 N N . GLY A 1 491 ? 11.862 18.496 9.799 1.00 83.44 491 GLY A N 1
ATOM 3826 C CA . GLY A 1 491 ? 10.498 18.378 9.278 1.00 83.44 491 GLY A CA 1
ATOM 3827 C C . GLY A 1 491 ? 9.733 17.246 9.965 1.00 83.44 491 GLY A C 1
ATOM 3828 O O . GLY A 1 491 ? 8.645 17.470 10.496 1.00 83.44 491 GLY A O 1
ATOM 3829 N N . GLN A 1 492 ? 10.350 16.066 10.064 1.00 80.06 492 GLN A N 1
ATOM 3830 C CA . GLN A 1 492 ? 9.779 14.905 10.753 1.00 80.06 492 GLN A CA 1
ATOM 3831 C C . GLN A 1 492 ? 9.543 15.161 12.245 1.00 80.06 492 GLN A C 1
ATOM 3833 O O . GLN A 1 492 ? 8.470 14.857 12.766 1.00 80.06 492 GLN A O 1
ATOM 3838 N N . PHE A 1 493 ? 10.504 15.779 12.935 1.00 81.06 493 PHE A N 1
ATOM 3839 C CA . PHE A 1 493 ? 10.343 16.144 14.341 1.00 81.06 493 PHE A CA 1
ATOM 3840 C C . PHE A 1 493 ? 9.175 17.121 14.548 1.00 81.06 493 PHE A C 1
ATOM 3842 O O . PHE A 1 493 ? 8.332 16.904 15.420 1.00 81.06 493 PHE A O 1
ATOM 3849 N N . ASN A 1 494 ? 9.079 18.162 13.715 1.00 85.75 494 ASN A N 1
ATOM 3850 C CA . ASN A 1 494 ? 7.994 19.144 13.775 1.00 85.75 494 ASN A CA 1
ATOM 3851 C C . ASN A 1 494 ? 6.628 18.499 13.513 1.00 85.75 494 ASN A C 1
ATOM 3853 O O . ASN A 1 494 ? 5.658 18.801 14.212 1.00 85.75 494 ASN A O 1
ATOM 3857 N N . ARG A 1 495 ? 6.556 17.595 12.529 1.00 84.75 495 ARG A N 1
ATOM 3858 C CA . ARG A 1 495 ? 5.361 16.806 12.217 1.00 84.75 495 ARG A CA 1
ATOM 3859 C C . ARG A 1 495 ? 4.921 15.984 13.423 1.00 84.75 495 ARG A C 1
ATOM 3861 O O . ARG A 1 495 ? 3.776 16.108 13.855 1.00 84.75 495 ARG A O 1
ATOM 3868 N N . LEU A 1 496 ? 5.831 15.199 14.001 1.00 78.62 496 LEU A N 1
ATOM 3869 C CA . LEU A 1 496 ? 5.551 14.358 15.165 1.00 78.62 496 LEU A CA 1
ATOM 3870 C C . LEU A 1 496 ? 5.088 15.193 16.365 1.00 78.62 496 LEU A C 1
ATOM 3872 O O . LEU A 1 496 ? 4.064 14.888 16.977 1.00 78.62 496 LEU A O 1
ATOM 3876 N N . GLN A 1 497 ? 5.805 16.274 16.673 1.00 82.19 497 GLN A N 1
ATOM 3877 C CA . GLN A 1 497 ? 5.450 17.182 17.760 1.00 82.19 497 GLN A CA 1
ATOM 3878 C C . GLN A 1 497 ? 4.041 17.761 17.566 1.00 82.19 497 GLN A C 1
ATOM 3880 O O . GLN A 1 497 ? 3.242 17.785 18.506 1.00 82.19 497 GLN A O 1
ATOM 3885 N N . PHE A 1 498 ? 3.721 18.212 16.351 1.00 86.81 498 PHE A N 1
ATOM 3886 C CA . PHE A 1 498 ? 2.409 18.766 16.040 1.00 86.81 498 PHE A CA 1
ATOM 3887 C C . PHE A 1 498 ? 1.306 17.706 16.134 1.00 86.81 498 PHE A C 1
ATOM 3889 O O . PHE A 1 498 ? 0.260 17.961 16.730 1.00 86.81 498 PHE A O 1
ATOM 3896 N N . ALA A 1 499 ? 1.548 16.501 15.614 1.00 81.56 499 ALA A N 1
ATOM 3897 C CA . ALA A 1 499 ? 0.598 15.397 15.671 1.00 81.56 499 ALA A CA 1
ATOM 3898 C C . ALA A 1 499 ? 0.263 15.001 17.119 1.00 81.56 499 ALA A C 1
ATOM 3900 O O . ALA A 1 499 ? -0.915 14.881 17.453 1.00 81.56 499 ALA A O 1
ATOM 3901 N N . LEU A 1 500 ? 1.270 14.885 17.995 1.00 79.19 500 LEU A N 1
ATOM 3902 C CA . LEU A 1 500 ? 1.079 14.599 19.424 1.00 79.19 500 LEU A CA 1
ATOM 3903 C C . LEU A 1 500 ? 0.302 15.715 20.138 1.00 79.19 500 LEU A C 1
ATOM 3905 O O . LEU A 1 500 ? -0.613 15.442 20.915 1.00 79.19 500 LEU A O 1
ATOM 3909 N N . SER A 1 501 ? 0.616 16.983 19.844 1.00 85.19 501 SER A N 1
ATOM 3910 C CA . SER A 1 501 ? -0.132 18.120 20.397 1.00 85.19 501 SER A CA 1
ATOM 3911 C C . SER A 1 501 ? -1.601 18.095 19.980 1.00 85.19 501 SER A C 1
ATOM 3913 O O . SER A 1 501 ? -2.470 18.470 20.763 1.00 85.19 501 SER A O 1
ATOM 3915 N N . ASN A 1 502 ? -1.883 17.689 18.743 1.00 84.81 502 ASN A N 1
ATOM 3916 C CA . ASN A 1 502 ? -3.231 17.687 18.192 1.00 84.81 502 ASN A CA 1
ATOM 3917 C C . ASN A 1 502 ? -4.040 16.455 18.634 1.00 84.81 502 ASN A C 1
ATOM 3919 O O . ASN A 1 502 ? -5.268 16.497 18.680 1.00 84.81 502 ASN A O 1
ATOM 3923 N N . GLU A 1 503 ? -3.358 15.362 18.965 1.00 81.56 503 GLU A N 1
ATOM 3924 C CA . GLU A 1 503 ? -3.934 14.168 19.582 1.00 81.56 503 GLU A CA 1
ATOM 3925 C C . GLU A 1 503 ? -4.342 14.414 21.037 1.00 81.56 503 GLU A C 1
ATOM 3927 O O . GLU A 1 503 ? -5.420 13.988 21.447 1.00 81.56 503 GLU A O 1
ATOM 3932 N N . ALA A 1 504 ? -3.553 15.191 21.786 1.00 84.31 504 ALA A N 1
ATOM 3933 C CA . ALA A 1 504 ? -3.887 15.589 23.154 1.00 84.31 504 ALA A CA 1
ATOM 3934 C C . ALA A 1 504 ? -5.200 16.396 23.263 1.00 84.31 504 ALA A C 1
ATOM 3936 O O . ALA A 1 504 ? -5.811 16.427 24.329 1.00 84.31 504 ALA A O 1
ATOM 3937 N N . VAL A 1 505 ? -5.658 17.024 22.170 1.00 91.38 505 VAL A N 1
ATOM 3938 C CA . VAL A 1 505 ? -6.969 17.700 22.095 1.00 91.38 505 VAL A CA 1
ATOM 3939 C C . VAL A 1 505 ? -8.132 16.694 22.116 1.00 91.38 505 VAL A C 1
ATOM 3941 O O . VAL A 1 505 ? -9.206 16.998 22.637 1.00 91.38 505 VAL A O 1
ATOM 3944 N N . GLY A 1 506 ? -7.924 15.490 21.577 1.00 90.38 506 GLY A N 1
ATOM 3945 C CA . GLY A 1 506 ? -8.946 14.455 21.434 1.00 90.38 506 GLY A CA 1
ATOM 3946 C C . GLY A 1 506 ? -9.847 14.621 20.203 1.00 90.38 506 GLY A C 1
ATOM 3947 O O . GLY A 1 506 ? -9.487 15.245 19.203 1.00 90.38 506 GLY A O 1
ATOM 3948 N N . LEU A 1 507 ? -11.030 14.005 20.266 1.00 92.44 507 LEU A N 1
ATOM 3949 C CA . LEU A 1 507 ? -12.075 14.087 19.242 1.00 92.44 507 LEU A CA 1
ATOM 3950 C C . LEU A 1 507 ? -12.786 15.446 19.274 1.00 92.44 507 LEU A C 1
ATOM 3952 O O . LEU A 1 507 ? -12.750 16.171 20.265 1.00 92.44 507 LEU A O 1
ATOM 3956 N N . VAL A 1 508 ? -13.500 15.776 18.195 1.00 92.88 508 VAL A N 1
ATOM 3957 C CA . VAL A 1 508 ? -14.156 17.087 18.023 1.00 92.88 508 VAL A CA 1
ATOM 3958 C C . VAL A 1 508 ? -15.187 17.438 19.108 1.00 92.88 508 VAL A C 1
ATOM 3960 O O . VAL A 1 508 ? -15.504 18.611 19.280 1.00 92.88 508 VAL A O 1
ATOM 3963 N N . ASN A 1 509 ? -15.690 16.454 19.857 1.00 92.75 509 ASN A N 1
ATOM 3964 C CA . ASN A 1 509 ? -16.668 16.616 20.941 1.00 92.75 509 ASN A CA 1
ATOM 3965 C C . ASN A 1 509 ? -16.117 16.226 22.330 1.00 92.75 509 ASN A C 1
ATOM 3967 O O . ASN A 1 509 ? -16.898 16.021 23.266 1.00 92.75 509 ASN A O 1
ATOM 3971 N N . SER A 1 510 ? -14.797 16.078 22.465 1.00 91.38 510 SER A N 1
ATOM 3972 C CA . SER A 1 510 ? -14.170 15.684 23.731 1.00 91.38 510 SER A CA 1
ATOM 3973 C C . SER A 1 510 ? -14.260 16.766 24.799 1.00 91.38 510 SER A C 1
ATOM 3975 O O . SER A 1 510 ? -14.449 16.457 25.972 1.00 91.38 510 SER A O 1
ATOM 3977 N N . THR A 1 511 ? -14.144 18.031 24.396 1.00 91.25 511 THR A N 1
ATOM 3978 C CA . THR A 1 511 ? -14.297 19.215 25.252 1.00 91.25 511 THR A CA 1
ATOM 3979 C C . THR A 1 511 ? -15.034 20.311 24.481 1.00 91.25 511 THR A C 1
ATOM 3981 O O . THR A 1 511 ? -15.124 20.254 23.254 1.00 91.25 511 THR A O 1
ATOM 3984 N N . GLU A 1 512 ? -15.533 21.338 25.175 1.00 89.88 512 GLU A N 1
ATOM 3985 C CA . GLU A 1 512 ? -16.219 22.478 24.539 1.00 89.88 512 GLU A CA 1
ATOM 3986 C C . GLU A 1 512 ? -15.336 23.210 23.512 1.00 89.88 512 GLU A C 1
ATOM 3988 O O . GLU A 1 512 ? -15.836 23.744 22.524 1.00 89.88 512 GLU A O 1
ATOM 3993 N N . SER A 1 513 ? -14.013 23.209 23.713 1.00 94.06 513 SER A N 1
ATOM 3994 C CA . SER A 1 513 ? -13.049 23.860 22.821 1.00 94.06 513 SER A CA 1
ATOM 3995 C C . SER A 1 513 ? -12.465 22.938 21.749 1.00 94.06 513 SER A C 1
ATOM 3997 O O . SER A 1 513 ? -11.747 23.425 20.874 1.00 94.06 513 SER A O 1
ATOM 3999 N N . ALA A 1 514 ? -12.726 21.627 21.806 1.00 94.75 514 ALA A N 1
ATOM 4000 C CA . ALA A 1 514 ? -12.025 20.643 20.982 1.00 94.75 514 ALA A CA 1
ATOM 4001 C C . ALA A 1 514 ? -12.238 20.883 19.483 1.00 94.75 514 ALA A C 1
ATOM 4003 O O . ALA A 1 514 ? -11.263 20.968 18.742 1.00 94.75 514 ALA A O 1
ATOM 4004 N N . LEU A 1 515 ? -13.482 21.088 19.029 1.00 94.75 515 LEU A N 1
ATOM 4005 C CA . LEU A 1 515 ? -13.772 21.387 17.620 1.00 94.75 515 LEU A CA 1
ATOM 4006 C C . LEU A 1 515 ? -12.996 22.615 17.117 1.00 94.75 515 LEU A C 1
ATOM 4008 O O . LEU A 1 515 ? -12.397 22.567 16.046 1.00 94.75 515 LEU A O 1
ATOM 4012 N N . MET A 1 516 ? -12.963 23.696 17.902 1.00 95.25 516 MET A N 1
ATOM 4013 C CA . MET A 1 516 ? -12.246 24.923 17.541 1.00 95.25 516 MET A CA 1
ATOM 4014 C C . MET A 1 516 ? -10.728 24.709 17.482 1.00 95.25 516 MET A C 1
ATOM 4016 O O . MET A 1 516 ? -10.069 25.216 16.575 1.00 95.25 516 MET A O 1
ATOM 4020 N N . GLN A 1 517 ? -10.164 23.959 18.430 1.00 96.00 517 GLN A N 1
ATOM 4021 C CA . GLN A 1 517 ? -8.735 23.636 18.451 1.00 96.00 517 GLN A CA 1
ATOM 4022 C C . GLN A 1 517 ? -8.347 22.731 17.275 1.00 96.00 517 GLN A C 1
ATOM 4024 O O . GLN A 1 517 ? -7.350 22.999 16.606 1.00 96.00 517 GLN A O 1
ATOM 4029 N N . ARG A 1 518 ? -9.166 21.718 16.968 1.00 93.81 518 ARG A N 1
ATOM 4030 C CA . ARG A 1 518 ? -8.966 20.812 15.828 1.00 93.81 518 ARG A CA 1
ATOM 4031 C C . ARG A 1 518 ? -9.089 21.545 14.488 1.00 93.81 518 ARG A C 1
ATOM 4033 O O . ARG A 1 518 ? -8.258 21.325 13.612 1.00 93.81 518 ARG A O 1
ATOM 4040 N N . ASP A 1 519 ? -10.059 22.451 14.341 1.00 95.12 519 ASP A N 1
ATOM 4041 C CA . ASP A 1 519 ? -10.177 23.329 13.165 1.00 95.12 519 ASP A CA 1
ATOM 4042 C C . ASP A 1 519 ? -8.955 24.244 13.015 1.00 95.12 519 ASP A C 1
ATOM 4044 O O . ASP A 1 519 ? -8.366 24.341 11.939 1.00 95.12 519 ASP A O 1
ATOM 4048 N N . SER A 1 520 ? -8.523 24.872 14.111 1.00 95.56 520 SER A N 1
ATOM 4049 C CA . SER A 1 520 ? -7.337 25.735 14.113 1.00 95.56 520 SER A CA 1
ATOM 4050 C C . SER A 1 520 ? -6.089 24.963 13.683 1.00 95.56 520 SER A C 1
ATOM 4052 O O . SER A 1 520 ? -5.291 25.469 12.895 1.00 95.56 520 SER A O 1
ATOM 4054 N N . ALA A 1 521 ? -5.940 23.720 14.150 1.00 93.38 521 ALA A N 1
ATOM 4055 C CA . ALA A 1 521 ? -4.843 22.854 13.752 1.00 93.38 521 ALA A CA 1
ATOM 4056 C C . ALA A 1 521 ? -4.922 22.448 12.270 1.00 93.38 521 ALA A C 1
ATOM 4058 O O . ALA A 1 521 ? -3.909 22.514 11.577 1.00 93.38 521 ALA A O 1
ATOM 4059 N N . ALA A 1 522 ? -6.109 22.098 11.762 1.00 92.69 522 ALA A N 1
ATOM 4060 C CA . ALA A 1 522 ? -6.315 21.803 10.341 1.00 92.69 522 ALA A CA 1
ATOM 4061 C C . ALA A 1 522 ? -5.924 22.997 9.452 1.00 92.69 522 ALA A C 1
ATOM 4063 O O . ALA A 1 522 ? -5.142 22.853 8.512 1.00 92.69 522 ALA A O 1
ATOM 4064 N N . ARG A 1 523 ? -6.378 24.205 9.808 1.00 95.62 523 ARG A N 1
ATOM 4065 C CA . ARG A 1 523 ? -6.034 25.444 9.095 1.00 95.62 523 ARG A CA 1
ATOM 4066 C C . ARG A 1 523 ? -4.540 25.762 9.156 1.00 95.62 523 ARG A C 1
ATOM 4068 O O . ARG A 1 523 ? -3.994 26.249 8.168 1.00 95.62 523 ARG A O 1
ATOM 4075 N N . ALA A 1 524 ? -3.874 25.490 10.279 1.00 94.94 524 ALA A N 1
ATOM 4076 C CA . ALA A 1 524 ? -2.430 25.683 10.412 1.00 94.94 524 ALA A CA 1
ATOM 4077 C C . ALA A 1 524 ? -1.643 24.760 9.465 1.00 94.94 524 ALA A C 1
ATOM 4079 O O . ALA A 1 524 ? -0.740 25.228 8.772 1.00 94.94 524 ALA A O 1
ATOM 4080 N N . VAL A 1 525 ? -2.027 23.481 9.366 1.00 92.25 525 VAL A N 1
ATOM 4081 C CA . VAL A 1 525 ? -1.421 22.537 8.409 1.00 92.25 525 VAL A CA 1
ATOM 4082 C C . VAL A 1 525 ? -1.707 22.965 6.972 1.00 92.25 525 VAL A C 1
ATOM 4084 O O . VAL A 1 525 ? -0.790 23.021 6.160 1.00 92.25 525 VAL A O 1
ATOM 4087 N N . ALA A 1 526 ? -2.940 23.371 6.659 1.00 93.81 526 ALA A N 1
ATOM 4088 C CA . ALA A 1 526 ? -3.285 23.884 5.335 1.00 93.81 526 ALA A CA 1
ATOM 4089 C C . ALA A 1 526 ? -2.446 25.116 4.936 1.00 93.81 526 ALA A C 1
ATOM 4091 O O . ALA A 1 526 ? -2.020 25.234 3.785 1.00 93.81 526 ALA A O 1
ATOM 4092 N N . GLN A 1 527 ? -2.177 26.029 5.876 1.00 95.94 527 GLN A N 1
ATOM 4093 C CA . GLN A 1 527 ? -1.285 27.172 5.659 1.00 95.94 527 GLN A CA 1
ATOM 4094 C C . GLN A 1 527 ? 0.168 26.737 5.452 1.00 95.94 527 GLN A C 1
ATOM 4096 O O . GLN A 1 527 ? 0.836 27.275 4.571 1.00 95.94 527 GLN A O 1
ATOM 4101 N N . LEU A 1 528 ? 0.649 25.763 6.227 1.00 94.44 528 LEU A N 1
ATOM 4102 C CA . LEU A 1 528 ? 1.995 25.210 6.095 1.00 94.44 528 LEU A CA 1
ATOM 4103 C C . LEU A 1 528 ? 2.196 24.560 4.718 1.00 94.44 528 LEU A C 1
ATOM 4105 O O . LEU A 1 528 ? 3.121 24.922 3.993 1.00 94.44 528 LEU A O 1
ATOM 4109 N N . CYS A 1 529 ? 1.273 23.686 4.312 1.00 93.88 529 CYS A N 1
ATOM 4110 C CA . CYS A 1 529 ? 1.272 23.074 2.986 1.00 93.88 529 CYS A CA 1
ATOM 4111 C C . CYS A 1 529 ? 1.216 24.138 1.883 1.00 93.88 529 CYS A C 1
ATOM 4113 O O . CYS A 1 529 ? 1.903 24.017 0.874 1.00 93.88 529 CYS A O 1
ATOM 4115 N N . LYS A 1 530 ? 0.445 25.220 2.069 1.00 95.38 530 LYS A N 1
ATOM 4116 C CA . LYS A 1 530 ? 0.399 26.324 1.101 1.00 95.38 530 LYS A CA 1
ATOM 4117 C C . LYS A 1 530 ? 1.732 27.070 0.988 1.00 95.38 530 LYS A C 1
ATOM 4119 O O . LYS A 1 530 ? 2.122 27.427 -0.118 1.00 95.38 530 LYS A O 1
ATOM 4124 N N . GLN A 1 531 ? 2.439 27.293 2.097 1.00 94.50 531 GLN A N 1
ATOM 4125 C CA . GLN A 1 531 ? 3.788 27.875 2.062 1.00 94.50 531 GLN A CA 1
ATOM 4126 C C . GLN A 1 531 ? 4.769 26.957 1.335 1.00 94.50 531 GLN A C 1
ATOM 4128 O O . GLN A 1 531 ? 5.620 27.433 0.587 1.00 94.50 531 GLN A O 1
ATOM 4133 N N . LYS A 1 532 ? 4.630 25.644 1.528 1.00 90.94 532 LYS A N 1
ATOM 4134 C CA . LYS A 1 532 ? 5.424 24.640 0.827 1.00 90.94 532 LYS A CA 1
ATOM 4135 C C . LYS A 1 532 ? 5.121 24.609 -0.677 1.00 90.94 532 LYS A C 1
ATOM 4137 O O . LYS A 1 532 ? 6.046 24.638 -1.481 1.00 90.94 532 LYS A O 1
ATOM 4142 N N . ASP A 1 533 ? 3.848 24.679 -1.061 1.00 92.94 533 ASP A N 1
ATOM 4143 C CA . ASP A 1 533 ? 3.407 24.860 -2.450 1.00 92.94 533 ASP A CA 1
ATOM 4144 C C . ASP A 1 533 ? 3.987 26.134 -3.090 1.00 92.94 533 ASP A C 1
ATOM 4146 O O . ASP A 1 533 ? 4.475 26.094 -4.218 1.00 92.94 533 ASP A O 1
ATOM 4150 N N . ASP A 1 534 ? 3.988 27.258 -2.366 1.00 93.00 534 ASP A N 1
ATOM 4151 C CA . ASP A 1 534 ? 4.569 28.519 -2.843 1.00 93.00 534 ASP A CA 1
ATOM 4152 C C . ASP A 1 534 ? 6.091 28.447 -2.996 1.00 93.00 534 ASP A C 1
ATOM 4154 O O . ASP A 1 534 ? 6.636 28.979 -3.965 1.00 93.00 534 ASP A O 1
ATOM 4158 N N . LEU A 1 535 ? 6.769 27.772 -2.063 1.00 88.94 535 LEU A N 1
ATOM 4159 C CA . LEU A 1 535 ? 8.211 27.540 -2.107 1.00 88.94 535 LEU A CA 1
ATOM 4160 C C . LEU A 1 535 ? 8.608 26.672 -3.308 1.00 88.94 535 LEU A C 1
ATOM 4162 O O . LEU A 1 535 ? 9.582 26.975 -4.000 1.00 88.94 535 LEU A O 1
ATOM 4166 N N . ASP A 1 536 ? 7.864 25.595 -3.558 1.00 86.38 536 ASP A N 1
ATOM 4167 C CA . ASP A 1 536 ? 8.155 24.661 -4.646 1.00 86.38 536 ASP A CA 1
ATOM 4168 C C . ASP A 1 536 ? 7.706 25.225 -6.011 1.00 86.38 536 ASP A C 1
ATOM 4170 O O . ASP A 1 536 ? 8.299 24.923 -7.055 1.00 86.38 536 ASP A O 1
ATOM 4174 N N . GLY A 1 537 ? 6.700 26.104 -6.020 1.00 87.19 537 GLY A N 1
ATOM 4175 C CA . GLY A 1 537 ? 6.245 26.840 -7.192 1.00 87.19 537 GLY A CA 1
ATOM 4176 C C . GLY A 1 537 ? 5.691 25.915 -8.276 1.00 87.19 537 GLY A C 1
ATOM 4177 O O . GLY A 1 537 ? 4.761 25.147 -8.046 1.00 87.19 537 GLY A O 1
ATOM 4178 N N . LYS A 1 538 ? 6.256 25.980 -9.490 1.00 80.94 538 LYS A N 1
ATOM 4179 C CA . LYS A 1 538 ? 5.870 25.085 -10.601 1.00 80.94 538 LYS A CA 1
ATOM 4180 C C . LYS A 1 538 ? 6.210 23.612 -10.342 1.00 80.94 538 LYS A C 1
ATOM 4182 O O . LYS A 1 538 ? 5.685 22.755 -11.035 1.00 80.94 538 LYS A O 1
ATOM 4187 N N . ARG A 1 539 ? 7.079 23.342 -9.366 1.00 81.81 539 ARG A N 1
ATOM 4188 C CA . ARG A 1 539 ? 7.569 22.005 -9.012 1.00 81.81 539 ARG A CA 1
ATOM 4189 C C . ARG A 1 539 ? 6.714 21.333 -7.938 1.00 81.81 539 ARG A C 1
ATOM 4191 O O . ARG A 1 539 ? 7.013 20.216 -7.533 1.00 81.81 539 ARG A O 1
ATOM 4198 N N . SER A 1 540 ? 5.696 22.030 -7.423 1.00 88.75 540 SER A N 1
ATOM 4199 C CA . SER A 1 540 ? 4.872 21.492 -6.348 1.00 88.75 540 SER A CA 1
ATOM 4200 C C . SER A 1 540 ? 3.958 20.391 -6.865 1.00 88.75 540 SER A C 1
ATOM 4202 O O . SER A 1 540 ? 3.033 20.642 -7.641 1.00 88.75 540 SER A O 1
ATOM 4204 N N . ILE A 1 541 ? 4.166 19.178 -6.360 1.00 90.94 541 ILE A N 1
ATOM 4205 C CA . ILE A 1 541 ? 3.278 18.054 -6.651 1.00 90.94 541 ILE A CA 1
ATOM 4206 C C . ILE A 1 541 ? 1.889 18.234 -6.045 1.00 90.94 541 ILE A C 1
ATOM 4208 O O . ILE A 1 541 ? 0.930 17.684 -6.572 1.00 90.94 541 ILE A O 1
ATOM 4212 N N . LEU A 1 542 ? 1.745 19.059 -4.998 1.00 92.88 542 LEU A N 1
ATOM 4213 C CA . LEU A 1 542 ? 0.500 19.243 -4.240 1.00 92.88 542 LEU A CA 1
ATOM 4214 C C . LEU A 1 542 ? -0.689 19.710 -5.103 1.00 92.88 542 LEU A C 1
ATOM 4216 O O . LEU A 1 542 ? -1.842 19.527 -4.715 1.00 92.88 542 LEU A O 1
ATOM 4220 N N . ARG A 1 543 ? -0.428 20.279 -6.287 1.00 91.81 543 ARG A N 1
ATOM 4221 C CA . ARG A 1 543 ? -1.445 20.722 -7.263 1.00 91.81 543 ARG A CA 1
ATOM 4222 C C . ARG A 1 543 ? -1.925 19.625 -8.214 1.00 91.81 543 ARG A C 1
ATOM 4224 O O . ARG A 1 543 ? -2.848 19.852 -8.996 1.00 91.81 543 ARG A O 1
ATOM 4231 N N . HIS A 1 544 ? -1.278 18.467 -8.176 1.00 92.12 544 HIS A N 1
ATOM 4232 C CA . HIS A 1 544 ? -1.365 17.430 -9.196 1.00 92.12 544 HIS A CA 1
ATOM 4233 C C . HIS A 1 544 ? -1.768 16.060 -8.639 1.00 92.12 544 HIS A C 1
ATOM 4235 O O . HIS A 1 544 ? -1.736 15.096 -9.392 1.00 92.12 544 HIS A O 1
ATOM 4241 N N . LEU A 1 545 ? -2.136 15.965 -7.356 1.00 91.81 545 LEU A N 1
ATOM 4242 C CA . LEU A 1 545 ? -2.364 14.708 -6.622 1.00 91.81 545 LEU A CA 1
ATOM 4243 C C . LEU A 1 545 ? -3.757 14.083 -6.793 1.00 91.81 545 LEU A C 1
ATOM 4245 O O . LEU A 1 545 ? -4.004 13.004 -6.261 1.00 91.81 545 LEU A O 1
ATOM 4249 N N . ASN A 1 546 ? -4.673 14.747 -7.492 1.00 90.25 546 ASN A N 1
ATOM 4250 C CA . ASN A 1 546 ? -6.054 14.285 -7.601 1.00 90.25 546 ASN A CA 1
ATOM 4251 C C . ASN A 1 546 ? -6.178 12.942 -8.351 1.00 90.25 546 ASN A C 1
ATOM 4253 O O . ASN A 1 546 ? -5.354 12.585 -9.198 1.00 90.25 546 ASN A O 1
ATOM 4257 N N . THR A 1 547 ? -7.259 12.210 -8.078 1.00 91.88 547 THR A N 1
ATOM 4258 C CA . THR A 1 547 ? -7.511 10.848 -8.576 1.00 91.88 547 THR A CA 1
ATOM 4259 C C . THR A 1 547 ? -7.405 10.742 -10.100 1.00 91.88 547 THR A C 1
ATOM 4261 O O . THR A 1 547 ? -6.902 9.750 -10.619 1.00 91.88 547 THR A O 1
ATOM 4264 N N . GLN A 1 548 ? -7.850 11.760 -10.844 1.00 89.12 548 GLN A N 1
ATOM 4265 C CA . GLN A 1 548 ? -7.788 11.763 -12.313 1.00 89.12 548 GLN A CA 1
ATOM 4266 C C . GLN A 1 548 ? -6.359 11.661 -12.838 1.00 89.12 548 GLN A C 1
ATOM 4268 O O . GLN A 1 548 ? -6.109 10.987 -13.834 1.00 89.12 548 GLN A O 1
ATOM 4273 N N . ASN A 1 549 ? -5.421 12.339 -12.181 1.00 92.44 549 ASN A N 1
ATOM 4274 C CA . ASN A 1 549 ? -4.027 12.292 -12.574 1.00 92.44 549 ASN A CA 1
ATOM 4275 C C . ASN A 1 549 ? -3.399 10.938 -12.236 1.00 92.44 549 ASN A C 1
ATOM 4277 O O . ASN A 1 549 ? -2.689 10.391 -13.071 1.00 92.44 549 ASN A O 1
ATOM 4281 N N . VAL A 1 550 ? -3.768 10.331 -11.105 1.00 95.56 550 VAL A N 1
ATOM 4282 C CA . VAL A 1 550 ? -3.387 8.943 -10.788 1.00 95.56 550 VAL A CA 1
ATOM 4283 C C . VAL A 1 550 ? -3.979 7.950 -11.803 1.00 95.56 550 VAL A C 1
ATOM 4285 O O . VAL A 1 550 ? -3.315 7.004 -12.211 1.00 95.56 550 VAL A O 1
ATOM 4288 N N . ALA A 1 551 ? -5.211 8.161 -12.275 1.00 95.19 551 ALA A N 1
ATOM 4289 C CA . ALA A 1 551 ? -5.809 7.318 -13.313 1.00 95.19 551 ALA A CA 1
ATOM 4290 C C . ALA A 1 551 ? -5.065 7.436 -14.657 1.00 95.19 551 ALA A C 1
ATOM 4292 O O . ALA A 1 551 ? -4.938 6.452 -15.382 1.00 95.19 551 ALA A O 1
ATOM 4293 N N . ARG A 1 552 ? -4.539 8.620 -14.994 1.00 94.56 552 ARG A N 1
ATOM 4294 C CA . ARG A 1 552 ? -3.645 8.784 -16.152 1.00 94.56 552 ARG A CA 1
ATOM 4295 C C . ARG A 1 552 ? -2.317 8.070 -15.929 1.00 94.56 552 ARG A C 1
ATOM 4297 O O . ARG A 1 552 ? -1.862 7.389 -16.835 1.00 94.56 552 ARG A O 1
ATOM 4304 N N . ASP A 1 553 ? -1.749 8.142 -14.729 1.00 97.12 553 ASP A N 1
ATOM 4305 C CA . ASP A 1 553 ? -0.534 7.396 -14.375 1.00 97.12 553 ASP A CA 1
ATOM 4306 C C . ASP A 1 553 ? -0.721 5.884 -14.574 1.00 97.12 553 ASP A C 1
ATOM 4308 O O . ASP A 1 553 ? 0.130 5.228 -15.165 1.00 97.12 553 ASP A O 1
ATOM 4312 N N . MET A 1 554 ? -1.876 5.332 -14.182 1.00 97.94 554 MET A N 1
ATOM 4313 C CA . MET A 1 554 ? -2.210 3.925 -14.440 1.00 97.94 554 MET A CA 1
ATOM 4314 C C . MET A 1 554 ? -2.231 3.580 -15.933 1.00 97.94 554 MET A C 1
ATOM 4316 O O . MET A 1 554 ? -1.849 2.473 -16.299 1.00 97.94 554 MET A O 1
ATOM 4320 N N . LEU A 1 555 ? -2.661 4.506 -16.798 1.00 95.19 555 LEU A N 1
ATOM 4321 C CA . LEU A 1 555 ? -2.623 4.305 -18.248 1.00 95.19 555 LEU A CA 1
ATOM 4322 C C . LEU A 1 555 ? -1.177 4.205 -18.748 1.00 95.19 555 LEU A C 1
ATOM 4324 O O . LEU A 1 555 ? -0.866 3.285 -19.497 1.00 95.19 555 LEU A O 1
ATOM 4328 N N . TYR A 1 556 ? -0.296 5.091 -18.269 1.00 95.25 556 TYR A N 1
ATOM 4329 C CA . TYR A 1 556 ? 1.140 5.042 -18.565 1.00 95.25 556 TYR A CA 1
ATOM 4330 C C . TYR A 1 556 ? 1.777 3.731 -18.093 1.00 95.25 556 TYR A C 1
ATOM 4332 O O . TYR A 1 556 ? 2.589 3.166 -18.814 1.00 95.25 556 TYR A O 1
ATOM 4340 N N . ILE A 1 557 ? 1.390 3.213 -16.922 1.00 97.25 557 ILE A N 1
ATOM 4341 C CA . ILE A 1 557 ? 1.880 1.914 -16.430 1.00 97.25 557 ILE A CA 1
ATOM 4342 C C . ILE A 1 557 ? 1.456 0.777 -17.370 1.00 97.25 557 ILE A C 1
ATOM 4344 O O . ILE A 1 557 ? 2.272 -0.088 -17.681 1.00 97.25 557 ILE A O 1
ATOM 4348 N N . VAL A 1 558 ? 0.201 0.774 -17.835 1.00 95.31 558 VAL A N 1
ATOM 4349 C CA . VAL A 1 558 ? -0.299 -0.238 -18.783 1.00 95.31 558 VAL A CA 1
ATOM 4350 C C . VAL A 1 558 ? 0.452 -0.161 -20.114 1.00 95.31 558 VAL A C 1
ATOM 4352 O O . VAL A 1 558 ? 0.894 -1.191 -20.614 1.00 95.31 558 VAL A O 1
ATOM 4355 N N . ASP A 1 559 ? 0.623 1.041 -20.666 1.00 93.62 559 ASP A N 1
ATOM 4356 C CA . ASP A 1 559 ? 1.333 1.238 -21.935 1.00 93.62 559 ASP A CA 1
ATOM 4357 C C . ASP A 1 559 ? 2.820 0.841 -21.805 1.00 93.62 559 ASP A C 1
ATOM 4359 O O . ASP A 1 559 ? 3.340 0.090 -22.628 1.00 93.62 559 ASP A O 1
ATOM 4363 N N . ALA A 1 560 ? 3.487 1.240 -20.717 1.00 93.56 560 ALA A N 1
ATOM 4364 C CA . ALA A 1 560 ? 4.887 0.895 -20.467 1.00 93.56 560 ALA A CA 1
ATOM 4365 C C . ALA A 1 560 ? 5.103 -0.611 -20.232 1.00 93.56 560 ALA A C 1
ATOM 4367 O O . ALA A 1 560 ? 6.157 -1.146 -20.585 1.00 93.56 560 ALA A O 1
ATOM 4368 N N . TRP A 1 561 ? 4.119 -1.309 -19.651 1.00 92.31 561 TRP A N 1
ATOM 4369 C CA . TRP A 1 561 ? 4.136 -2.769 -19.530 1.00 92.31 561 TRP A CA 1
ATOM 4370 C C . TRP A 1 561 ? 4.098 -3.451 -20.896 1.00 92.31 561 TRP A C 1
ATOM 4372 O O . TRP A 1 561 ? 4.893 -4.357 -21.150 1.00 92.31 561 TRP A O 1
ATOM 4382 N N . ASP A 1 562 ? 3.206 -3.010 -21.783 1.00 89.31 562 ASP A N 1
ATOM 4383 C CA . ASP A 1 562 ? 3.104 -3.563 -23.133 1.00 89.31 562 ASP A CA 1
ATOM 4384 C C . ASP A 1 562 ? 4.396 -3.352 -23.933 1.00 89.31 562 ASP A C 1
ATOM 4386 O O . ASP A 1 562 ? 4.895 -4.303 -24.541 1.00 89.31 562 ASP A O 1
ATOM 4390 N N . ASP A 1 563 ? 4.970 -2.148 -23.885 1.00 89.31 563 ASP A N 1
ATOM 4391 C CA . ASP A 1 563 ? 6.231 -1.821 -24.562 1.00 89.31 563 ASP A CA 1
ATOM 4392 C C . ASP A 1 563 ? 7.394 -2.691 -24.047 1.00 89.31 563 ASP A C 1
ATOM 4394 O O . ASP A 1 563 ? 8.210 -3.214 -24.822 1.00 89.31 563 ASP A O 1
ATOM 4398 N N . TRP A 1 564 ? 7.453 -2.904 -22.729 1.00 87.81 564 TRP A N 1
ATOM 4399 C CA . TRP A 1 564 ? 8.439 -3.782 -22.101 1.00 87.81 564 TRP A CA 1
ATOM 4400 C C . TRP A 1 564 ? 8.254 -5.257 -22.504 1.00 87.81 564 TRP A C 1
ATOM 4402 O O . TRP A 1 564 ? 9.221 -5.956 -22.826 1.00 87.81 564 TRP A O 1
ATOM 4412 N N . LEU A 1 565 ? 7.010 -5.745 -22.570 1.00 81.62 565 LEU A N 1
ATOM 4413 C CA . LEU A 1 565 ? 6.725 -7.101 -23.046 1.00 81.62 565 LEU A CA 1
ATOM 4414 C C . LEU A 1 565 ? 7.130 -7.309 -24.508 1.00 81.62 565 LEU A C 1
ATOM 4416 O O . LEU A 1 565 ? 7.586 -8.399 -24.865 1.00 81.62 565 LEU A O 1
ATOM 4420 N N . GLU A 1 566 ? 6.943 -6.311 -25.373 1.00 78.56 566 GLU A N 1
ATOM 4421 C CA . GLU A 1 566 ? 7.344 -6.396 -26.781 1.00 78.56 566 GLU A CA 1
ATOM 4422 C C . GLU A 1 566 ? 8.860 -6.521 -26.940 1.00 78.56 566 GLU A C 1
ATOM 4424 O O . GLU A 1 566 ? 9.338 -7.374 -27.697 1.00 78.56 566 GLU A O 1
ATOM 4429 N N . THR A 1 567 ? 9.621 -5.731 -26.180 1.00 72.06 567 THR A N 1
ATOM 4430 C CA . THR A 1 567 ? 11.089 -5.813 -26.163 1.00 72.06 567 THR A CA 1
ATOM 4431 C C . THR A 1 567 ? 11.580 -7.168 -25.643 1.00 72.06 567 THR A C 1
ATOM 4433 O O . THR A 1 567 ? 12.534 -7.731 -26.190 1.00 72.06 567 THR A O 1
ATOM 4436 N N . PHE A 1 568 ? 10.889 -7.754 -24.661 1.00 64.38 568 PHE A N 1
ATOM 4437 C CA . PHE A 1 568 ? 11.183 -9.096 -24.149 1.00 64.38 568 PHE A CA 1
ATOM 4438 C C . PHE A 1 568 ? 10.846 -10.215 -25.159 1.00 64.38 568 PHE A C 1
ATOM 4440 O O . PHE A 1 568 ? 11.653 -11.118 -25.402 1.00 64.38 568 PHE A O 1
ATOM 4447 N N . LYS A 1 569 ? 9.674 -10.157 -25.810 1.00 60.94 569 LYS A N 1
ATOM 4448 C CA . LYS A 1 569 ? 9.217 -11.173 -26.783 1.00 60.94 569 LYS A CA 1
ATOM 4449 C C . LYS A 1 569 ? 10.039 -11.207 -28.071 1.00 60.94 569 LYS A C 1
ATOM 4451 O O . LYS A 1 569 ? 10.169 -12.274 -28.665 1.00 60.94 569 LYS A O 1
ATOM 4456 N N . ALA A 1 570 ? 10.662 -10.098 -28.472 1.00 49.34 570 ALA A N 1
ATOM 4457 C CA . ALA A 1 570 ? 11.598 -10.072 -29.601 1.00 49.34 570 ALA A CA 1
ATOM 4458 C C . ALA A 1 570 ? 12.806 -11.028 -29.431 1.00 49.34 570 ALA A C 1
ATOM 4460 O O . ALA A 1 570 ? 13.468 -11.359 -30.414 1.00 49.34 570 ALA A O 1
ATOM 4461 N N . HIS A 1 571 ? 13.064 -11.506 -28.207 1.00 43.69 571 HIS A N 1
ATOM 4462 C CA . HIS A 1 571 ? 14.191 -12.372 -27.850 1.00 43.69 571 HIS A CA 1
ATOM 4463 C C . HIS A 1 571 ? 13.788 -13.824 -27.511 1.00 43.69 571 HIS A C 1
ATOM 4465 O O . HIS A 1 571 ? 14.640 -14.608 -27.094 1.00 43.69 571 HIS A O 1
ATOM 4471 N N . THR A 1 572 ? 12.518 -14.220 -27.689 1.00 39.19 572 THR A N 1
ATOM 4472 C CA . THR A 1 572 ? 12.014 -15.562 -27.322 1.00 39.19 572 THR A CA 1
ATOM 4473 C C . THR A 1 572 ? 11.196 -16.226 -28.442 1.00 39.19 572 THR A C 1
ATOM 4475 O O . THR A 1 572 ? 10.489 -15.575 -29.206 1.00 39.19 572 THR A O 1
ATOM 4478 N N . THR A 1 573 ? 11.311 -17.554 -28.584 1.00 33.91 573 THR A N 1
ATOM 4479 C CA . THR A 1 573 ? 10.602 -18.332 -29.624 1.00 33.91 573 THR A CA 1
ATOM 4480 C C . THR A 1 573 ? 9.098 -18.453 -29.308 1.00 33.91 573 THR A C 1
ATOM 4482 O O . THR A 1 573 ? 8.770 -18.812 -28.176 1.00 33.91 573 THR A O 1
ATOM 4485 N N . PRO A 1 574 ? 8.171 -18.246 -30.267 1.00 36.38 574 PRO A N 1
ATOM 4486 C CA . PRO A 1 574 ? 6.729 -18.265 -29.987 1.00 36.38 574 PRO A CA 1
ATOM 4487 C C . PRO A 1 574 ? 6.201 -19.660 -29.603 1.00 36.38 574 PRO A C 1
ATOM 4489 O O . PRO A 1 574 ? 6.548 -20.652 -30.248 1.00 36.38 574 PRO A O 1
ATOM 4492 N N . GLN A 1 575 ? 5.295 -19.740 -28.618 1.00 41.94 575 GLN A N 1
ATOM 4493 C CA . GLN A 1 575 ? 4.483 -20.934 -28.328 1.00 41.94 575 GLN A CA 1
ATOM 4494 C C . GLN A 1 575 ? 2.978 -20.638 -28.405 1.00 41.94 575 GLN A C 1
ATOM 4496 O O . GLN A 1 575 ? 2.516 -19.572 -28.018 1.00 41.94 575 GLN A O 1
ATOM 4501 N N . MET A 1 576 ? 2.228 -21.628 -28.901 1.00 36.16 576 MET A N 1
ATOM 4502 C CA . MET A 1 576 ? 0.790 -21.587 -29.182 1.00 36.16 576 MET A CA 1
ATOM 4503 C C . MET A 1 576 ? -0.078 -21.500 -27.914 1.00 36.16 576 MET A C 1
ATOM 4505 O O . MET A 1 576 ? -0.201 -22.494 -27.202 1.00 36.16 576 MET A O 1
ATOM 4509 N N . ASN A 1 577 ? -0.752 -20.361 -27.706 1.00 38.22 577 ASN A N 1
ATOM 4510 C CA . ASN A 1 577 ? -2.168 -20.269 -27.284 1.00 38.22 577 ASN A CA 1
ATOM 4511 C C . ASN A 1 577 ? -2.670 -18.799 -27.301 1.00 38.22 577 ASN A C 1
ATOM 4513 O O . ASN A 1 577 ? -3.086 -18.237 -26.292 1.00 38.22 577 ASN A O 1
ATOM 4517 N N . ASP A 1 578 ? -2.670 -18.169 -28.481 1.00 44.47 578 ASP A N 1
ATOM 4518 C CA . ASP A 1 578 ? -2.771 -16.702 -28.633 1.00 44.47 578 ASP A CA 1
ATOM 4519 C C . ASP A 1 578 ? -4.183 -16.075 -28.658 1.00 44.47 578 ASP A C 1
ATOM 4521 O O . ASP A 1 578 ? -4.322 -14.855 -28.626 1.00 44.47 578 ASP A O 1
ATOM 4525 N N . LYS A 1 579 ? -5.282 -16.843 -28.683 1.00 39.81 579 LYS A N 1
ATOM 4526 C CA . LYS A 1 579 ? -6.608 -16.249 -28.992 1.00 39.81 579 LYS A CA 1
ATOM 4527 C C . LYS A 1 579 ? -7.300 -15.482 -27.855 1.00 39.81 579 LYS A C 1
ATOM 4529 O O . LYS A 1 579 ? -8.149 -14.639 -28.140 1.00 39.81 579 LYS A O 1
ATOM 4534 N N . VAL A 1 580 ? -6.982 -15.768 -26.591 1.00 44.22 580 VAL A N 1
ATOM 4535 C CA . VAL A 1 580 ? -7.475 -14.989 -25.430 1.00 44.22 580 VAL A CA 1
ATOM 4536 C C . VAL A 1 580 ? -6.454 -13.911 -25.026 1.00 44.22 580 VAL A C 1
ATOM 4538 O O . VAL A 1 580 ? -6.842 -12.866 -24.512 1.00 44.22 580 VAL A O 1
ATOM 4541 N N . MET A 1 581 ? -5.171 -14.133 -25.343 1.00 43.09 581 MET A N 1
ATOM 4542 C CA . MET A 1 581 ? -4.033 -13.253 -25.053 1.00 43.09 581 MET A CA 1
ATOM 4543 C C . MET A 1 581 ? -4.017 -11.967 -25.892 1.00 43.09 581 MET A C 1
ATOM 4545 O O . MET A 1 581 ? -3.744 -10.908 -25.342 1.00 43.09 581 MET A O 1
ATOM 4549 N N . GLU A 1 582 ? -4.373 -11.998 -27.179 1.00 51.31 582 GLU A N 1
ATOM 4550 C CA . GLU A 1 582 ? -4.356 -10.783 -28.021 1.00 51.31 582 GLU A CA 1
ATOM 4551 C C . GLU A 1 582 ? -5.396 -9.718 -27.624 1.00 51.31 582 GLU A C 1
ATOM 4553 O O . GLU A 1 582 ? -5.215 -8.542 -27.926 1.00 51.31 582 GLU A O 1
ATOM 4558 N N . ARG A 1 583 ? -6.484 -10.093 -26.934 1.00 56.91 583 ARG A N 1
ATOM 4559 C CA . ARG A 1 583 ? -7.573 -9.160 -26.576 1.00 56.91 583 ARG A CA 1
ATOM 4560 C C . ARG A 1 583 ? -7.296 -8.306 -25.338 1.00 56.91 583 ARG A C 1
ATOM 4562 O O . ARG A 1 583 ? -8.000 -7.323 -25.135 1.00 56.91 583 ARG A O 1
ATOM 4569 N N . SER A 1 584 ? -6.329 -8.702 -24.512 1.00 67.88 584 SER A N 1
ATOM 4570 C CA . SER A 1 584 ? -6.029 -8.047 -23.230 1.00 67.88 584 SER A CA 1
ATOM 4571 C C . SER A 1 584 ? -4.820 -7.115 -23.299 1.00 67.88 584 SER A C 1
ATOM 4573 O O . SER A 1 584 ? -4.529 -6.437 -22.321 1.00 67.88 584 SER A O 1
ATOM 4575 N N . LYS A 1 585 ? -4.119 -7.075 -24.437 1.00 78.81 585 LYS A N 1
ATOM 4576 C CA . LYS A 1 585 ? -3.041 -6.115 -24.672 1.00 78.81 585 LYS A CA 1
ATOM 4577 C C . LYS A 1 585 ? -3.605 -4.694 -24.623 1.00 78.81 585 LYS A C 1
ATOM 4579 O O . LYS A 1 585 ? -4.666 -4.430 -25.190 1.00 78.81 585 LYS A O 1
ATOM 4584 N N . GLY A 1 586 ? -2.926 -3.804 -23.917 1.00 85.75 586 GLY A N 1
ATOM 4585 C CA . GLY A 1 586 ? -3.367 -2.439 -23.673 1.00 85.75 586 GLY A CA 1
ATOM 4586 C C . GLY A 1 586 ? -4.532 -2.348 -22.698 1.00 85.75 586 GLY A C 1
ATOM 4587 O O . GLY A 1 586 ? -5.058 -1.261 -22.491 1.00 85.75 586 GLY A O 1
ATOM 4588 N N . MET A 1 587 ? -4.979 -3.440 -22.084 1.00 92.00 587 MET A N 1
ATOM 4589 C CA . MET A 1 587 ? -6.139 -3.416 -21.200 1.00 92.00 587 MET A CA 1
ATOM 4590 C C . MET A 1 587 ? -5.705 -3.487 -19.741 1.00 92.00 587 MET A C 1
ATOM 4592 O O . MET A 1 587 ? -4.900 -4.327 -19.352 1.00 92.00 587 MET A O 1
ATOM 4596 N N . LEU A 1 588 ? -6.309 -2.651 -18.901 1.00 95.81 588 LEU A N 1
ATOM 4597 C CA . LEU A 1 588 ? -6.094 -2.680 -17.465 1.00 95.81 588 LEU A CA 1
ATOM 4598 C C . LEU A 1 588 ? -6.776 -3.911 -16.843 1.00 95.81 588 LEU A C 1
ATOM 4600 O O . LEU A 1 588 ? -7.993 -4.096 -16.977 1.00 95.81 588 LEU A O 1
ATOM 4604 N N . SER A 1 589 ? -6.001 -4.717 -16.113 1.00 95.44 589 SER A N 1
ATOM 4605 C CA . SER A 1 589 ? -6.509 -5.663 -15.116 1.00 95.44 589 SER A CA 1
ATOM 4606 C C . SER A 1 589 ? -6.257 -5.090 -13.719 1.00 95.44 589 SER A C 1
ATOM 4608 O O . SER A 1 589 ? -5.106 -4.854 -13.372 1.00 95.44 589 SER A O 1
ATOM 4610 N N . PHE A 1 590 ? -7.302 -4.837 -12.926 1.00 97.81 590 PHE A N 1
ATOM 4611 C CA . PHE A 1 590 ? -7.207 -4.059 -11.685 1.00 97.81 590 PHE A CA 1
ATOM 4612 C C . PHE A 1 590 ? -7.988 -4.653 -10.508 1.00 97.81 590 PHE A C 1
ATOM 4614 O O . PHE A 1 590 ? -9.121 -5.112 -10.672 1.00 97.81 590 PHE A O 1
ATOM 4621 N N . LEU A 1 591 ? -7.403 -4.577 -9.312 1.00 97.25 591 LEU A N 1
ATOM 4622 C CA . LEU A 1 591 ? -8.048 -4.849 -8.027 1.00 97.25 591 LEU A CA 1
ATOM 4623 C C . LEU A 1 591 ? -7.850 -3.645 -7.097 1.00 97.25 591 LEU A C 1
ATOM 4625 O O . LEU A 1 591 ? -6.740 -3.381 -6.637 1.00 97.25 591 LEU A O 1
ATOM 4629 N N . GLY A 1 592 ? -8.929 -2.911 -6.832 1.00 96.50 592 GLY A N 1
ATOM 4630 C CA . GLY A 1 592 ? -8.907 -1.735 -5.965 1.00 96.50 592 GLY A CA 1
ATOM 4631 C C . GLY A 1 592 ? -9.704 -1.959 -4.690 1.00 96.50 592 GLY A C 1
ATOM 4632 O O . GLY A 1 592 ? -10.877 -2.325 -4.768 1.00 96.50 592 GLY A O 1
ATOM 4633 N N . PHE A 1 593 ? -9.091 -1.675 -3.543 1.00 94.12 593 PHE A N 1
ATOM 4634 C CA . PHE A 1 593 ? -9.743 -1.713 -2.234 1.00 94.12 593 PHE A CA 1
ATOM 4635 C C . PHE A 1 593 ? -10.049 -0.306 -1.728 1.00 94.12 593 PHE A C 1
ATOM 4637 O O . PHE A 1 593 ? -9.250 0.612 -1.929 1.00 94.12 593 PHE A O 1
ATOM 4644 N N . SER A 1 594 ? -11.170 -0.121 -1.028 1.00 92.12 594 SER A N 1
ATOM 4645 C CA . SER A 1 594 ? -11.488 1.136 -0.339 1.00 92.12 594 SER A CA 1
ATOM 4646 C C . SER A 1 594 ? -11.436 2.340 -1.297 1.00 92.12 594 SER A C 1
ATOM 4648 O O . SER A 1 594 ? -12.056 2.323 -2.357 1.00 92.12 594 SER A O 1
ATOM 4650 N N . TYR A 1 595 ? -10.658 3.388 -1.007 1.00 92.06 595 TYR A N 1
ATOM 4651 C CA . TYR A 1 595 ? -10.412 4.499 -1.941 1.00 92.06 595 TYR A CA 1
ATOM 4652 C C . TYR A 1 595 ? -9.904 4.054 -3.331 1.00 92.06 595 TYR A C 1
ATOM 4654 O O . TYR A 1 595 ? -10.214 4.700 -4.331 1.00 92.06 595 TYR A O 1
ATOM 4662 N N . GLY A 1 596 ? -9.199 2.924 -3.437 1.00 94.94 596 GLY A N 1
ATOM 4663 C CA . GLY A 1 596 ? -8.818 2.318 -4.714 1.00 94.94 596 GLY A CA 1
ATOM 4664 C C . GLY A 1 596 ? -10.023 2.021 -5.618 1.00 94.94 596 GLY A C 1
ATOM 4665 O O . GLY A 1 596 ? -9.887 2.014 -6.840 1.00 94.94 596 GLY A O 1
ATOM 4666 N N . THR A 1 597 ? -11.228 1.872 -5.054 1.00 96.00 597 THR A N 1
ATOM 4667 C CA . THR A 1 597 ? -12.478 1.768 -5.824 1.00 96.00 597 THR A CA 1
ATOM 4668 C C . THR A 1 597 ? -12.862 3.069 -6.525 1.00 96.00 597 THR A C 1
ATOM 4670 O O . THR A 1 597 ? -13.324 3.033 -7.666 1.00 96.00 597 THR A O 1
ATOM 4673 N N . LEU A 1 598 ? -12.617 4.224 -5.893 1.00 92.00 598 LEU A N 1
ATOM 4674 C CA . LEU A 1 598 ? -12.799 5.536 -6.516 1.00 92.00 598 LEU A CA 1
ATOM 4675 C C . LEU A 1 598 ? -11.794 5.734 -7.654 1.00 92.00 598 LEU A C 1
ATOM 4677 O O . LEU A 1 598 ? -12.170 6.210 -8.727 1.00 92.00 598 LEU A O 1
ATOM 4681 N N . LEU A 1 599 ? -10.541 5.316 -7.448 1.00 95.06 599 LEU A N 1
ATOM 4682 C CA . LEU A 1 599 ? -9.504 5.330 -8.480 1.00 95.06 599 LEU A CA 1
ATOM 4683 C C . LEU A 1 599 ? -9.883 4.451 -9.680 1.00 95.06 599 LEU A C 1
ATOM 4685 O O . LEU A 1 599 ? -9.885 4.931 -10.814 1.00 95.06 599 LEU A O 1
ATOM 4689 N N . GLY A 1 600 ? -10.287 3.202 -9.438 1.00 96.06 600 GLY A N 1
ATOM 4690 C CA . GLY A 1 600 ? -10.725 2.283 -10.490 1.00 96.06 600 GLY A CA 1
ATOM 4691 C C . GLY A 1 600 ? -11.953 2.789 -11.253 1.00 96.06 600 GLY A C 1
ATOM 4692 O O . GLY A 1 600 ? -11.952 2.805 -12.482 1.00 96.06 600 GLY A O 1
ATOM 4693 N N . ALA A 1 601 ? -12.974 3.292 -10.550 1.00 93.81 601 ALA A N 1
ATOM 4694 C CA . ALA A 1 601 ? -14.160 3.877 -11.182 1.00 93.81 601 ALA A CA 1
ATOM 4695 C C . ALA A 1 601 ? -13.830 5.139 -12.005 1.00 93.81 601 ALA A C 1
ATOM 4697 O O . ALA A 1 601 ? -14.409 5.354 -13.075 1.00 93.81 601 ALA A O 1
ATOM 4698 N N . THR A 1 602 ? -12.877 5.952 -11.539 1.00 92.06 602 THR A N 1
ATOM 4699 C CA . THR A 1 602 ? -12.368 7.120 -12.272 1.00 92.06 602 THR A CA 1
ATOM 4700 C C . THR A 1 602 ? -11.662 6.688 -13.554 1.00 92.06 602 THR A C 1
ATOM 4702 O O . THR A 1 602 ? -12.002 7.190 -14.626 1.00 92.06 602 THR A O 1
ATOM 4705 N N . PHE A 1 603 ? -10.763 5.700 -13.476 1.00 94.94 603 PHE A N 1
ATOM 4706 C CA . PHE A 1 603 ? -10.096 5.127 -14.646 1.00 94.94 603 PHE A CA 1
ATOM 4707 C C . PHE A 1 603 ? -11.111 4.566 -15.649 1.00 94.94 603 PHE A C 1
ATOM 4709 O O . PHE A 1 603 ? -11.074 4.926 -16.821 1.00 94.94 603 PHE A O 1
ATOM 4716 N N . ALA A 1 604 ? -12.074 3.762 -15.192 1.00 94.44 604 ALA A N 1
ATOM 4717 C CA . ALA A 1 604 ? -13.116 3.184 -16.043 1.00 94.44 604 ALA A CA 1
ATOM 4718 C C . ALA A 1 604 ? -14.012 4.230 -16.719 1.00 94.44 604 ALA A C 1
ATOM 4720 O O . ALA A 1 604 ? -14.557 3.977 -17.790 1.00 94.44 604 ALA A O 1
ATOM 4721 N N . THR A 1 605 ? -14.156 5.411 -16.117 1.00 90.94 605 THR A N 1
ATOM 4722 C CA . THR A 1 605 ? -14.906 6.527 -16.706 1.00 90.94 605 THR A CA 1
ATOM 4723 C C . THR A 1 605 ? -14.074 7.308 -17.721 1.00 90.94 605 THR A C 1
ATOM 4725 O O . THR A 1 605 ? -14.606 7.740 -18.740 1.00 90.94 605 THR A O 1
ATOM 4728 N N . MET A 1 606 ? -12.780 7.502 -17.455 1.00 89.38 606 MET A N 1
ATOM 4729 C CA . MET A 1 606 ? -11.874 8.250 -18.335 1.00 89.38 606 MET A CA 1
ATOM 4730 C C . MET A 1 606 ? -11.403 7.422 -19.536 1.00 89.38 606 MET A C 1
ATOM 4732 O O . MET A 1 606 ? -11.253 7.961 -20.630 1.00 89.38 606 MET A O 1
ATOM 4736 N N . PHE A 1 607 ? -11.200 6.119 -19.337 1.00 93.12 607 PHE A N 1
ATOM 4737 C CA . PHE A 1 607 ? -10.642 5.181 -20.310 1.00 93.12 607 PHE A CA 1
ATOM 4738 C C . PHE A 1 607 ? -11.500 3.906 -20.415 1.00 93.12 607 PHE A C 1
ATOM 4740 O O . PHE A 1 607 ? -10.996 2.800 -20.203 1.00 93.12 607 PHE A O 1
ATOM 4747 N N . PRO A 1 608 ? -12.802 4.020 -20.744 1.00 92.69 608 PRO A N 1
ATOM 4748 C CA . PRO A 1 608 ? -13.718 2.874 -20.775 1.00 92.69 608 PRO A CA 1
ATOM 4749 C C . PRO A 1 608 ? -13.282 1.770 -21.748 1.00 92.69 608 PRO A C 1
ATOM 4751 O O . PRO A 1 608 ? -13.553 0.589 -21.512 1.00 92.69 608 PRO A O 1
ATOM 4754 N N . ASP A 1 609 ? -12.564 2.141 -22.810 1.00 92.38 609 ASP A N 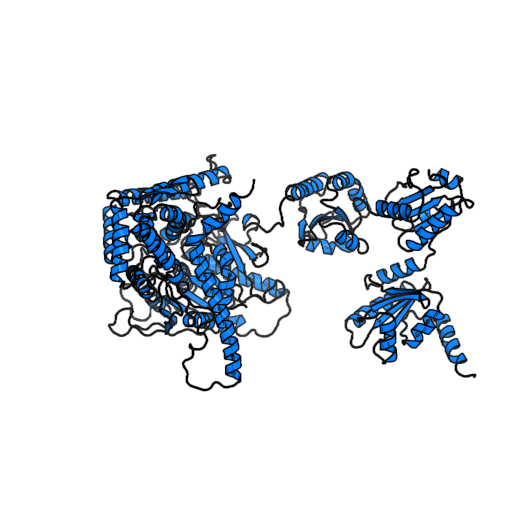1
ATOM 4755 C CA . ASP A 1 609 ? -12.049 1.226 -23.831 1.00 92.38 609 ASP A CA 1
ATOM 4756 C C . ASP A 1 609 ? -10.741 0.525 -23.436 1.00 92.38 609 ASP A C 1
ATOM 4758 O O . ASP A 1 609 ? -10.239 -0.310 -24.180 1.00 92.38 609 ASP A O 1
ATOM 4762 N N . ARG A 1 610 ? -10.180 0.852 -22.266 1.00 93.94 610 ARG A N 1
ATOM 4763 C CA . ARG A 1 610 ? -8.924 0.292 -21.744 1.00 93.94 610 ARG A CA 1
ATOM 4764 C C . ARG A 1 610 ? -9.172 -0.656 -20.564 1.00 93.94 610 ARG A C 1
ATOM 4766 O O . ARG A 1 610 ? -8.299 -0.833 -19.722 1.00 93.94 610 ARG A O 1
ATOM 4773 N N . ILE A 1 611 ? -10.368 -1.244 -20.460 1.00 95.00 611 ILE A N 1
ATOM 4774 C CA . ILE A 1 611 ? -10.777 -2.105 -19.337 1.00 95.00 611 ILE A CA 1
ATOM 4775 C C . ILE A 1 611 ? -10.765 -3.576 -19.741 1.00 95.00 611 ILE A C 1
ATOM 4777 O O . ILE A 1 611 ? -11.590 -4.011 -20.544 1.00 95.00 611 ILE A O 1
ATOM 4781 N N . GLY A 1 612 ? -9.864 -4.347 -19.126 1.00 93.12 612 GLY A N 1
ATOM 4782 C CA . GLY A 1 612 ? -9.759 -5.796 -19.297 1.00 93.12 612 GLY A CA 1
ATOM 4783 C C . GLY A 1 612 ? -10.505 -6.561 -18.208 1.00 93.12 612 GLY A C 1
ATOM 4784 O O . GLY A 1 612 ? -11.454 -7.290 -18.491 1.00 93.12 612 GLY A O 1
ATOM 4785 N N . ARG A 1 613 ? -10.084 -6.406 -16.950 1.00 93.38 613 ARG A N 1
ATOM 4786 C CA . ARG A 1 613 ? -10.742 -6.976 -15.759 1.00 93.38 613 ARG A CA 1
ATOM 4787 C C . ARG A 1 613 ? -10.644 -5.970 -14.624 1.00 93.38 613 ARG A C 1
ATOM 4789 O O . ARG A 1 613 ? -9.580 -5.422 -14.398 1.00 93.38 613 ARG A O 1
ATOM 4796 N N . MET A 1 614 ? -11.717 -5.715 -13.893 1.00 97.69 614 MET A N 1
ATOM 4797 C CA . MET A 1 614 ? -11.673 -4.756 -12.794 1.00 97.69 614 MET A CA 1
ATOM 4798 C C . MET A 1 614 ? -12.598 -5.174 -11.656 1.00 97.69 614 MET A C 1
ATOM 4800 O O . MET A 1 614 ? -13.813 -5.249 -11.842 1.00 97.69 614 MET A O 1
ATOM 4804 N N . VAL A 1 615 ? -12.005 -5.420 -10.487 1.00 98.25 615 VAL A N 1
ATOM 4805 C CA . VAL A 1 615 ? -12.711 -5.695 -9.231 1.00 98.25 615 VAL A CA 1
ATOM 4806 C C . VAL A 1 615 ? -12.539 -4.508 -8.291 1.00 98.25 615 VAL A C 1
ATOM 4808 O O . VAL A 1 615 ? -11.414 -4.088 -8.021 1.00 98.25 615 VAL A O 1
ATOM 4811 N N . LEU A 1 616 ? -13.657 -3.972 -7.804 1.00 98.50 616 LEU A N 1
ATOM 4812 C CA . LEU A 1 616 ? -13.706 -2.855 -6.864 1.00 98.50 616 LEU A CA 1
ATOM 4813 C C . LEU A 1 616 ? -14.364 -3.331 -5.560 1.00 98.50 616 LEU A C 1
ATOM 4815 O O . LEU A 1 616 ? -15.557 -3.636 -5.555 1.00 98.50 616 LEU A O 1
ATOM 4819 N N . ASP A 1 617 ? -13.590 -3.409 -4.478 1.00 97.31 617 ASP A N 1
ATOM 4820 C CA . ASP A 1 617 ? -13.989 -3.97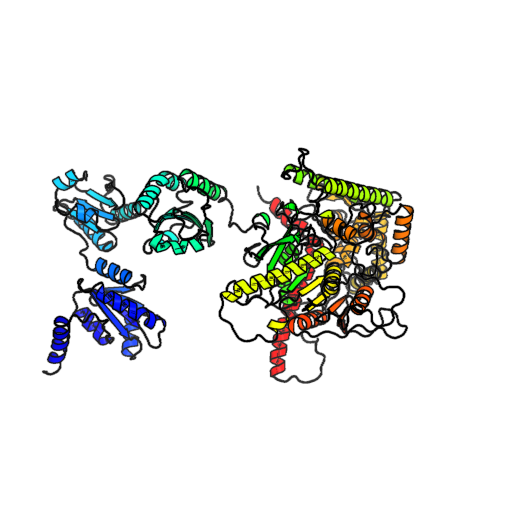9 -3.184 1.00 97.31 617 ASP A CA 1
ATOM 4821 C C . ASP A 1 617 ? -13.957 -2.929 -2.056 1.00 97.31 617 ASP A C 1
ATOM 4823 O O . ASP A 1 617 ? -12.983 -2.194 -1.918 1.00 97.31 617 ASP A O 1
ATOM 4827 N N . GLY A 1 618 ? -15.027 -2.834 -1.260 1.00 95.38 618 GLY A N 1
ATOM 4828 C CA . GLY A 1 618 ? -15.208 -1.760 -0.271 1.00 95.38 618 GLY A CA 1
ATOM 4829 C C . GLY A 1 618 ? -15.431 -0.414 -0.960 1.00 95.38 618 GLY A C 1
ATOM 4830 O O . GLY A 1 618 ? -14.543 0.431 -1.065 1.00 95.38 618 GLY A O 1
ATOM 4831 N N . VAL A 1 619 ? -16.622 -0.244 -1.530 1.00 94.38 619 VAL A N 1
ATOM 4832 C CA . VAL A 1 619 ? -16.849 0.721 -2.611 1.00 94.38 619 VAL A CA 1
ATOM 4833 C C . VAL A 1 619 ? -17.175 2.123 -2.098 1.00 94.38 619 VAL A C 1
ATOM 4835 O O . VAL A 1 619 ? -18.159 2.338 -1.392 1.00 94.38 619 VAL A O 1
ATOM 4838 N N . VAL A 1 620 ? -16.399 3.113 -2.538 1.00 90.56 620 VAL A N 1
ATOM 4839 C CA . VAL A 1 620 ? -16.622 4.534 -2.241 1.00 90.56 620 VAL A CA 1
ATOM 4840 C C . VAL A 1 620 ? -17.709 5.120 -3.148 1.00 90.56 620 VAL A C 1
ATOM 4842 O O . VAL A 1 620 ? -17.661 4.991 -4.371 1.00 90.56 620 VAL A O 1
ATOM 4845 N N . ASP A 1 621 ? -18.677 5.829 -2.556 1.00 86.12 621 ASP A N 1
ATOM 4846 C CA . ASP A 1 621 ? -19.712 6.555 -3.304 1.00 86.12 621 ASP A CA 1
ATOM 4847 C C . ASP A 1 621 ? -19.146 7.858 -3.903 1.00 86.12 621 ASP A C 1
ATOM 4849 O O . ASP A 1 621 ? -19.052 8.895 -3.241 1.00 86.12 621 ASP A O 1
ATOM 4853 N N . ALA A 1 622 ? -18.810 7.813 -5.193 1.00 79.62 622 ALA A N 1
ATOM 4854 C CA . ALA A 1 622 ? -18.278 8.944 -5.956 1.00 79.62 622 ALA A CA 1
ATOM 4855 C C . ALA A 1 622 ? -19.328 10.029 -6.302 1.00 79.62 622 ALA A C 1
ATOM 4857 O O . ALA A 1 622 ? -19.044 10.947 -7.075 1.00 79.62 622 ALA A O 1
ATOM 4858 N N . ALA A 1 623 ? -20.572 9.919 -5.816 1.00 70.81 623 ALA A N 1
ATOM 4859 C CA . ALA A 1 623 ? -21.627 10.901 -6.080 1.00 70.81 623 ALA A CA 1
ATOM 4860 C C . ALA A 1 623 ? -21.511 12.178 -5.235 1.00 70.81 623 ALA A C 1
ATOM 4862 O O . ALA A 1 623 ? -22.023 13.224 -5.643 1.00 70.81 623 ALA A O 1
ATOM 4863 N N . SER A 1 624 ? -20.904 12.093 -4.046 1.00 68.88 624 SER A N 1
ATOM 4864 C CA . SER A 1 624 ? -20.841 1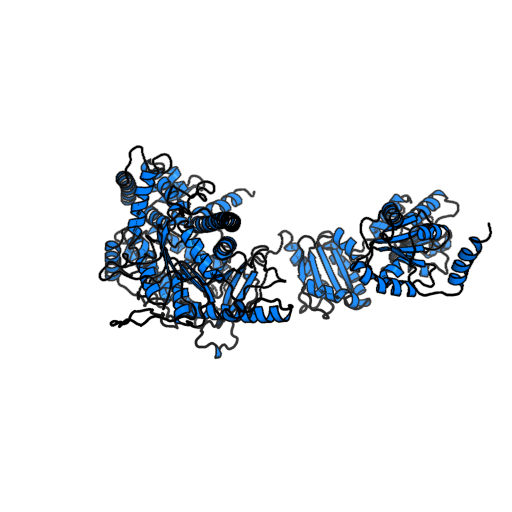3.215 -3.106 1.00 68.88 624 SER A CA 1
ATOM 4865 C C . SER A 1 624 ? -19.742 14.205 -3.480 1.00 68.88 624 SER A C 1
ATOM 4867 O O . SER A 1 624 ? -18.621 13.823 -3.798 1.00 68.88 624 SER A O 1
ATOM 4869 N N . SER A 1 625 ? -20.041 15.499 -3.363 1.00 64.81 625 SER A N 1
ATOM 4870 C CA . SER A 1 625 ? -19.056 16.573 -3.522 1.00 64.81 625 SER A CA 1
ATOM 4871 C C . SER A 1 625 ? -18.087 16.704 -2.342 1.00 64.81 625 SER A C 1
ATOM 4873 O O . SER A 1 625 ? -17.059 17.358 -2.495 1.00 64.81 625 SER A O 1
ATOM 4875 N N . ASN A 1 626 ? -18.423 16.098 -1.197 1.00 71.69 626 ASN A N 1
ATOM 4876 C CA . ASN A 1 626 ? -17.620 16.020 0.022 1.00 71.69 626 ASN A CA 1
ATOM 4877 C C . ASN A 1 626 ? -17.796 14.617 0.621 1.00 71.69 626 ASN A C 1
ATOM 4879 O O . ASN A 1 626 ? -18.712 14.381 1.414 1.00 71.69 626 ASN A O 1
ATOM 4883 N N . ILE A 1 627 ? -16.957 13.666 0.209 1.00 70.00 627 ILE A N 1
ATOM 4884 C CA . ILE A 1 627 ? -17.087 12.243 0.577 1.00 70.00 627 ILE A CA 1
ATOM 4885 C C . ILE A 1 627 ? -17.064 12.059 2.107 1.00 70.00 627 ILE A C 1
ATOM 4887 O O . ILE A 1 627 ? -17.871 11.311 2.658 1.00 70.00 627 ILE A O 1
ATOM 4891 N N . ALA A 1 628 ? -16.216 12.819 2.808 1.00 67.44 628 ALA A N 1
ATOM 4892 C CA . ALA A 1 628 ? -16.052 12.723 4.260 1.00 67.44 628 ALA A CA 1
ATOM 4893 C C . ALA A 1 628 ? -17.230 13.282 5.088 1.00 67.44 628 ALA A C 1
ATOM 4895 O O . ALA A 1 628 ? -17.346 12.962 6.266 1.00 67.44 628 ALA A O 1
ATOM 4896 N N . PHE A 1 629 ? -18.109 14.097 4.494 1.00 71.50 629 PHE A N 1
ATOM 4897 C CA . PHE A 1 629 ? -19.296 14.654 5.167 1.00 71.50 629 PHE A CA 1
ATOM 4898 C C . PHE A 1 629 ? -20.606 14.175 4.534 1.00 71.50 629 PHE A C 1
ATOM 4900 O O . PHE A 1 629 ? -21.670 14.735 4.804 1.00 71.50 629 PHE A O 1
ATOM 4907 N N . ALA A 1 630 ? -20.549 13.170 3.658 1.00 73.25 630 ALA A N 1
ATOM 4908 C CA . ALA A 1 630 ? -21.744 12.661 3.009 1.00 73.25 630 ALA A CA 1
ATOM 4909 C C . ALA A 1 630 ? -22.641 11.971 4.060 1.00 73.25 630 ALA A C 1
ATOM 4911 O O . ALA A 1 630 ? -22.160 11.089 4.768 1.00 73.25 630 ALA A O 1
ATOM 4912 N N . PRO A 1 631 ? -23.948 12.299 4.149 1.00 65.00 631 PRO A N 1
ATOM 4913 C CA . PRO A 1 631 ? -24.850 11.719 5.156 1.00 65.00 631 PRO A CA 1
ATOM 4914 C C . PRO A 1 631 ? -24.987 10.195 5.094 1.00 65.00 631 PRO A C 1
ATOM 4916 O O . PRO A 1 631 ? -25.496 9.575 6.014 1.00 65.00 631 PRO A O 1
ATOM 4919 N N . GLY A 1 632 ? -24.599 9.602 3.970 1.00 76.69 632 GLY A N 1
ATOM 4920 C CA . GLY A 1 632 ? -24.653 8.170 3.747 1.00 76.69 632 GLY A CA 1
ATOM 4921 C C . GLY A 1 632 ? -23.388 7.409 4.147 1.00 76.69 632 GLY A C 1
ATOM 4922 O O . GLY A 1 632 ? -23.348 6.189 4.017 1.00 76.69 632 GLY A O 1
ATOM 4923 N N . THR A 1 633 ? -22.351 8.125 4.568 1.00 77.75 633 THR A N 1
ATOM 4924 C CA . THR A 1 633 ? -21.120 7.547 5.099 1.00 77.75 633 THR A CA 1
ATOM 4925 C C . THR A 1 633 ? -21.371 7.146 6.557 1.00 77.75 633 THR A C 1
ATOM 4927 O O . THR A 1 633 ? -22.046 7.881 7.273 1.00 77.75 633 THR A O 1
ATOM 4930 N N . LEU A 1 634 ? -20.841 5.997 6.996 1.00 87.44 634 LEU A N 1
ATOM 4931 C CA . LEU A 1 634 ? -21.007 5.406 8.344 1.00 87.44 634 LEU A CA 1
ATOM 4932 C C . LEU A 1 634 ? -22.361 4.765 8.685 1.00 87.44 634 LEU A C 1
ATOM 4934 O O . LEU A 1 634 ? -22.538 4.345 9.826 1.00 87.44 634 LEU A O 1
ATOM 4938 N N . GLU A 1 635 ? -23.314 4.651 7.757 1.00 90.00 635 GLU A N 1
ATOM 4939 C CA . GLU A 1 635 ? -24.655 4.117 8.086 1.00 90.00 635 GLU A CA 1
ATOM 4940 C C . GLU A 1 635 ? -24.639 2.676 8.646 1.00 90.00 635 GLU A C 1
ATOM 4942 O O . GLU A 1 635 ? -25.582 2.269 9.318 1.00 90.00 635 GLU A O 1
ATOM 4947 N N . ASP A 1 636 ? -23.564 1.919 8.404 1.00 93.12 636 ASP A N 1
ATOM 4948 C CA . ASP A 1 636 ? -23.354 0.565 8.931 1.00 93.12 636 ASP A CA 1
ATOM 4949 C C . ASP A 1 636 ? -22.470 0.510 10.191 1.00 93.12 636 ASP A C 1
ATOM 4951 O O . ASP A 1 636 ? -22.445 -0.520 10.864 1.00 93.12 636 ASP A O 1
ATOM 4955 N N . ALA A 1 637 ? -21.776 1.593 10.563 1.00 94.31 637 ALA A N 1
ATOM 4956 C CA . ALA A 1 637 ? -20.784 1.572 11.644 1.00 94.31 637 ALA A CA 1
ATOM 4957 C C . ALA A 1 637 ? -21.392 1.192 13.003 1.00 94.31 637 ALA A C 1
ATOM 4959 O O . ALA A 1 637 ? -20.860 0.338 13.712 1.00 94.31 637 ALA A O 1
ATOM 4960 N N . ASP A 1 638 ? -22.543 1.775 13.340 1.00 96.00 638 ASP A N 1
ATOM 4961 C CA . ASP A 1 638 ? -23.243 1.482 14.594 1.00 96.00 638 ASP A CA 1
ATOM 4962 C C . ASP A 1 638 ? -23.762 0.036 14.621 1.00 96.00 638 ASP A C 1
ATOM 4964 O O . ASP A 1 638 ? -23.752 -0.599 15.672 1.00 96.00 638 ASP A O 1
ATOM 4968 N N . THR A 1 639 ? -24.124 -0.528 13.461 1.00 96.00 639 THR A N 1
ATOM 4969 C CA . THR A 1 639 ? -24.558 -1.932 13.367 1.00 96.00 639 THR A CA 1
ATOM 4970 C C . THR A 1 639 ? -23.398 -2.887 13.642 1.00 96.00 639 THR A C 1
ATOM 4972 O O . THR A 1 639 ? -23.545 -3.816 14.434 1.00 96.00 639 THR A O 1
ATOM 4975 N N . VAL A 1 640 ? -22.221 -2.642 13.052 1.00 96.44 640 VAL A N 1
ATOM 4976 C CA . VAL A 1 640 ? -21.013 -3.443 13.330 1.00 96.44 640 VAL A CA 1
ATOM 4977 C C . VAL A 1 640 ? -20.621 -3.335 14.809 1.00 96.44 640 VAL A C 1
ATOM 4979 O O . VAL A 1 640 ? -20.247 -4.329 15.435 1.00 96.44 640 VAL A O 1
ATOM 4982 N N . TYR A 1 641 ? -20.771 -2.150 15.405 1.00 97.19 641 TYR A N 1
ATOM 4983 C CA . TYR A 1 641 ? -20.548 -1.949 16.835 1.00 97.19 641 TYR A CA 1
ATOM 4984 C C . TYR A 1 641 ? -21.558 -2.707 17.713 1.00 97.19 641 TYR A C 1
ATOM 4986 O O . TYR A 1 641 ? -21.161 -3.336 18.691 1.00 97.19 641 TYR A O 1
ATOM 4994 N N . ASP A 1 642 ? -22.840 -2.744 17.358 1.00 97.44 642 ASP A N 1
ATOM 4995 C CA . ASP A 1 642 ? -23.828 -3.541 18.095 1.00 97.44 642 ASP A CA 1
ATOM 4996 C C . ASP A 1 642 ? -23.541 -5.051 18.000 1.00 97.44 642 ASP A C 1
ATOM 4998 O O . ASP A 1 642 ? -23.725 -5.805 18.969 1.00 97.44 642 ASP A O 1
ATOM 5002 N N . LEU A 1 643 ? -23.024 -5.502 16.853 1.00 96.56 643 LEU A N 1
ATOM 5003 C CA . LEU A 1 643 ? -22.626 -6.892 16.635 1.00 96.56 643 LEU A CA 1
ATOM 5004 C C . LEU A 1 643 ? -21.446 -7.318 17.518 1.00 96.56 643 LEU A C 1
ATOM 5006 O O . LEU A 1 643 ? -21.420 -8.473 17.945 1.00 96.56 643 LEU A O 1
ATOM 5010 N N . PHE A 1 644 ? -20.546 -6.406 17.908 1.00 97.31 644 PHE A N 1
ATOM 5011 C CA . PHE A 1 644 ? -19.515 -6.693 18.918 1.00 97.31 644 PHE A CA 1
ATOM 5012 C C . PHE A 1 644 ? -20.134 -7.248 20.210 1.00 97.31 644 PHE A C 1
ATOM 5014 O O . PHE A 1 644 ? -19.681 -8.270 20.734 1.00 97.31 644 PHE A O 1
ATOM 5021 N N . PHE A 1 645 ? -21.206 -6.627 20.708 1.00 98.00 645 PHE A N 1
ATOM 5022 C CA . PHE A 1 645 ? -21.862 -7.065 21.942 1.00 98.00 645 PHE A CA 1
ATOM 5023 C C . PHE A 1 645 ? -22.548 -8.413 21.782 1.00 98.00 645 PHE A C 1
ATOM 5025 O O . PHE A 1 645 ? -22.462 -9.264 22.672 1.00 98.00 645 PHE A O 1
ATOM 5032 N N . LYS A 1 646 ? -23.222 -8.606 20.645 1.00 97.12 646 LYS A N 1
ATOM 5033 C CA . LYS A 1 646 ? -23.885 -9.863 20.305 1.00 97.12 646 LYS A CA 1
ATOM 5034 C C . LYS A 1 646 ? -22.877 -11.006 20.247 1.00 97.12 646 LYS A C 1
ATOM 5036 O O . LYS A 1 646 ? -23.034 -11.985 20.974 1.00 97.12 646 LYS A O 1
ATOM 5041 N N . TYR A 1 647 ? -21.824 -10.864 19.448 1.00 96.56 647 TYR A N 1
ATOM 5042 C CA . TYR A 1 647 ? -20.815 -11.903 19.272 1.00 96.56 647 TYR A CA 1
ATOM 5043 C C . TYR A 1 647 ? -20.032 -12.181 20.553 1.00 96.56 647 TYR A C 1
ATOM 5045 O O . TYR A 1 647 ? -19.800 -13.344 20.879 1.00 96.56 647 TYR A O 1
ATOM 5053 N N . CYS A 1 648 ? -19.699 -11.152 21.335 1.00 97.56 648 CYS A N 1
ATOM 5054 C CA . CYS A 1 648 ? -19.036 -11.338 22.623 1.00 97.56 648 CYS A CA 1
ATOM 5055 C C . CYS A 1 648 ? -19.906 -12.131 23.617 1.00 97.56 648 CYS A C 1
ATOM 5057 O O . CYS A 1 648 ? -19.408 -13.045 24.278 1.00 97.56 648 CYS A O 1
ATOM 5059 N N . ALA A 1 649 ? -21.204 -11.817 23.712 1.00 97.56 649 ALA A N 1
ATOM 5060 C CA . ALA A 1 649 ? -22.131 -12.543 24.580 1.00 97.56 649 ALA A CA 1
ATOM 5061 C C . ALA A 1 649 ? -22.334 -13.996 24.112 1.00 97.56 649 ALA A C 1
ATOM 5063 O O . ALA A 1 649 ? -22.260 -14.913 24.928 1.00 97.56 649 ALA A O 1
ATOM 5064 N N . GLU A 1 650 ? -22.509 -14.221 22.803 1.00 95.94 650 GLU A N 1
ATOM 5065 C CA . GLU A 1 650 ? -22.603 -15.566 22.208 1.00 95.94 650 GLU A CA 1
ATOM 5066 C C . GLU A 1 650 ? -21.334 -16.402 22.447 1.00 95.94 650 GLU A C 1
ATOM 5068 O O . GLU A 1 650 ? -21.414 -17.612 22.665 1.00 95.94 650 GLU A O 1
ATOM 5073 N N . ALA A 1 651 ? -20.157 -15.770 22.423 1.00 95.69 651 ALA A N 1
ATOM 5074 C CA . ALA A 1 651 ? -18.879 -16.431 22.672 1.00 95.69 651 ALA A CA 1
ATOM 5075 C C . ALA A 1 651 ? -18.693 -16.841 24.147 1.00 95.69 651 ALA A C 1
ATOM 5077 O O . ALA A 1 651 ? -17.995 -17.821 24.434 1.00 95.69 651 ALA A O 1
ATOM 5078 N N . GLY A 1 652 ? -19.320 -16.110 25.074 1.00 96.44 652 GLY A N 1
ATOM 5079 C CA . GLY A 1 652 ? -19.277 -16.356 26.513 1.00 96.44 652 GLY A CA 1
ATOM 5080 C C . GLY A 1 652 ? -17.926 -16.029 27.176 1.00 96.44 652 GLY A C 1
ATOM 5081 O O . GLY A 1 652 ? -16.928 -15.751 26.500 1.00 96.44 652 GLY A O 1
ATOM 5082 N N . PRO A 1 653 ? -17.848 -16.106 28.519 1.00 95.25 653 PRO A N 1
ATOM 5083 C CA . PRO A 1 653 ? -16.692 -15.650 29.306 1.00 95.25 653 PRO A CA 1
ATOM 5084 C C . PRO A 1 653 ? -15.399 -16.438 29.064 1.00 95.25 653 PRO A C 1
ATOM 5086 O O . PRO A 1 653 ? -14.319 -15.987 29.431 1.00 95.25 653 PRO A O 1
ATOM 5089 N N . ARG A 1 654 ? -15.483 -17.629 28.454 1.00 93.56 654 ARG A N 1
ATOM 5090 C CA . ARG A 1 654 ? -14.298 -18.429 28.101 1.00 93.56 654 ARG A CA 1
ATOM 5091 C C . ARG A 1 654 ? -13.544 -17.881 26.890 1.00 93.56 654 ARG A C 1
ATOM 5093 O O . ARG A 1 654 ? -12.364 -18.181 26.749 1.00 93.56 654 ARG A O 1
ATOM 5100 N N . LYS A 1 655 ? -14.226 -17.148 26.007 1.00 92.88 655 LYS A N 1
ATOM 5101 C CA . LYS A 1 655 ? -13.664 -16.629 24.751 1.00 92.88 655 LYS A CA 1
ATOM 5102 C C . LYS A 1 655 ? -13.637 -15.103 24.715 1.00 92.88 655 LYS A C 1
ATOM 5104 O O . LYS A 1 655 ? -12.644 -14.533 24.278 1.00 92.88 655 LYS A O 1
ATOM 5109 N N . CYS A 1 656 ? -14.699 -14.443 25.175 1.00 96.75 656 CYS A N 1
ATOM 5110 C CA . CYS A 1 656 ? -14.748 -12.989 25.261 1.00 96.75 656 CYS A CA 1
ATOM 5111 C C . CYS A 1 656 ? -14.401 -12.522 26.683 1.00 96.75 656 CYS A C 1
ATOM 5113 O O . CYS A 1 656 ? -15.156 -12.774 27.620 1.00 96.75 656 CYS A O 1
ATOM 5115 N N . ALA A 1 657 ? -13.280 -11.810 26.846 1.00 96.00 657 ALA A N 1
ATOM 5116 C CA . ALA A 1 657 ? -12.735 -11.433 28.157 1.00 96.00 657 ALA A CA 1
ATOM 5117 C C . ALA A 1 657 ? -13.691 -10.583 29.014 1.00 96.00 657 ALA A C 1
ATOM 5119 O O . ALA A 1 657 ? -13.764 -10.749 30.235 1.00 96.00 657 ALA A O 1
ATOM 5120 N N . ILE A 1 658 ? -14.452 -9.687 28.380 1.00 95.94 658 ILE A N 1
ATOM 5121 C CA . ILE A 1 658 ? -15.395 -8.824 29.092 1.00 95.94 658 ILE A CA 1
ATOM 5122 C C . ILE A 1 658 ? -16.680 -9.568 29.482 1.00 95.94 658 ILE A C 1
ATOM 5124 O O . ILE A 1 658 ? -17.332 -9.147 30.434 1.00 95.94 658 ILE A O 1
ATOM 5128 N N . ALA A 1 659 ? -17.046 -10.662 28.804 1.00 97.50 659 ALA A N 1
ATOM 5129 C CA . ALA A 1 659 ? -18.266 -11.419 29.089 1.00 97.50 659 ALA A CA 1
ATOM 5130 C C . ALA A 1 659 ? -18.212 -12.146 30.449 1.00 97.50 659 ALA A C 1
ATOM 5132 O O . ALA A 1 659 ? -17.148 -12.382 31.026 1.00 97.50 659 ALA A O 1
ATOM 5133 N N . ARG A 1 660 ? -19.386 -12.485 30.977 1.00 96.31 660 ARG A N 1
ATOM 5134 C CA . ARG A 1 660 ? -19.683 -13.155 32.249 1.00 96.31 660 ARG A CA 1
ATOM 5135 C C . ARG A 1 660 ? -20.730 -14.242 32.006 1.00 96.31 660 ARG A C 1
ATOM 5137 O O . ARG A 1 660 ? -21.445 -14.224 31.005 1.00 96.31 660 ARG A O 1
ATOM 5144 N N . ASP A 1 661 ? -20.807 -15.208 32.916 1.00 95.69 661 ASP A N 1
ATOM 5145 C CA . ASP A 1 661 ? -21.768 -16.307 32.800 1.00 95.69 661 ASP A CA 1
ATOM 5146 C C . ASP A 1 661 ? -23.211 -15.776 32.804 1.00 95.69 661 ASP A C 1
ATOM 5148 O O . ASP A 1 661 ? -23.618 -15.062 33.719 1.00 95.69 661 ASP A O 1
ATOM 5152 N N . GLY A 1 662 ? -23.984 -16.147 31.779 1.00 94.94 662 GLY A N 1
ATOM 5153 C CA . GLY A 1 662 ? -25.385 -15.738 31.622 1.00 94.94 662 GLY A CA 1
ATOM 5154 C C . GLY A 1 662 ? -25.605 -14.349 31.011 1.00 94.94 662 GLY A C 1
ATOM 5155 O O . GLY A 1 662 ? -26.753 -13.911 30.931 1.00 94.94 662 GLY A O 1
ATOM 5156 N N . ASP A 1 663 ? -24.543 -13.666 30.575 1.00 97.44 663 ASP A N 1
ATOM 5157 C CA . ASP A 1 663 ? -24.659 -12.385 29.881 1.00 97.44 663 ASP A CA 1
ATOM 5158 C C . ASP A 1 663 ? -25.476 -12.479 28.590 1.00 97.44 663 ASP A C 1
ATOM 5160 O O . ASP A 1 663 ? -25.327 -13.408 27.795 1.00 97.44 663 ASP A O 1
ATOM 5164 N N . HIS A 1 664 ? -26.244 -11.425 28.325 1.00 97.75 664 HIS A N 1
ATOM 5165 C CA . HIS A 1 664 ? -26.771 -11.127 26.997 1.00 97.75 664 HIS A CA 1
ATOM 5166 C C . HIS A 1 664 ? -26.034 -9.914 26.406 1.00 97.75 664 HIS A C 1
ATOM 5168 O O . HIS A 1 664 ? -25.334 -9.188 27.114 1.00 97.75 664 HIS A O 1
ATOM 5174 N N . ALA A 1 665 ? -26.228 -9.639 25.111 1.00 97.50 665 ALA A N 1
ATOM 5175 C CA . ALA A 1 665 ? -25.572 -8.520 24.419 1.00 97.50 665 ALA A CA 1
ATOM 5176 C C . ALA A 1 665 ? -25.704 -7.181 25.177 1.00 97.50 665 ALA A C 1
ATOM 5178 O O . ALA A 1 665 ? -24.732 -6.450 25.351 1.00 97.50 665 ALA A O 1
ATOM 5179 N N . HIS A 1 666 ? -26.891 -6.890 25.715 1.00 97.69 666 HIS A N 1
ATOM 5180 C CA . HIS A 1 666 ? -27.153 -5.648 26.442 1.00 97.69 666 HIS A CA 1
ATOM 5181 C C . HIS A 1 666 ? -26.378 -5.525 27.772 1.00 97.69 666 HIS A C 1
ATOM 5183 O O . HIS A 1 666 ? -26.106 -4.410 28.218 1.00 97.69 666 HIS A O 1
ATOM 5189 N N . ASP A 1 667 ? -25.992 -6.636 28.407 1.00 98.06 667 ASP A N 1
ATOM 5190 C CA . ASP A 1 667 ? -25.159 -6.618 29.616 1.00 98.06 667 ASP A CA 1
ATOM 5191 C C . ASP A 1 667 ? -23.711 -6.256 29.280 1.00 98.06 667 ASP A C 1
ATOM 5193 O O . ASP A 1 667 ? -23.086 -5.462 29.993 1.00 98.06 667 ASP A O 1
ATOM 5197 N N . VAL A 1 668 ? -23.201 -6.782 28.158 1.00 97.88 668 VAL A N 1
ATOM 5198 C CA . VAL A 1 668 ? -21.878 -6.428 27.627 1.00 97.88 668 VAL A CA 1
ATOM 5199 C C . VAL A 1 668 ? -21.850 -4.956 27.228 1.00 97.88 668 VAL A C 1
ATOM 5201 O O . VAL A 1 668 ? -20.952 -4.226 27.651 1.00 97.88 668 VAL A O 1
ATOM 5204 N N . ALA A 1 669 ? -22.878 -4.498 26.509 1.00 97.44 669 ALA A N 1
ATOM 5205 C CA . ALA A 1 669 ? -23.035 -3.099 26.127 1.00 97.44 669 ALA A CA 1
ATOM 5206 C C . ALA A 1 669 ? -23.036 -2.167 27.346 1.00 97.44 669 ALA A C 1
ATOM 5208 O O . ALA A 1 669 ? -22.335 -1.155 27.355 1.00 97.44 669 ALA A O 1
ATOM 5209 N N . ARG A 1 670 ? -23.749 -2.534 28.422 1.00 97.44 670 ARG A N 1
ATOM 5210 C CA . ARG A 1 670 ? -23.777 -1.759 29.673 1.00 97.44 670 ARG A CA 1
ATOM 5211 C C . ARG A 1 670 ? -22.386 -1.629 30.300 1.00 97.44 670 ARG A C 1
ATOM 5213 O O . ARG A 1 670 ? -22.035 -0.547 30.766 1.00 97.44 670 ARG A O 1
ATOM 5220 N N . ARG A 1 671 ? -21.588 -2.704 30.307 1.00 95.88 671 ARG A N 1
ATOM 5221 C CA . ARG A 1 671 ? -20.210 -2.683 30.834 1.00 95.88 671 ARG A CA 1
ATOM 5222 C C . ARG A 1 671 ? -19.280 -1.809 29.998 1.00 95.88 671 ARG A C 1
ATOM 5224 O O . ARG A 1 671 ? -18.557 -1.003 30.577 1.00 95.88 671 ARG A O 1
ATOM 5231 N N . VAL A 1 672 ? -19.334 -1.916 28.670 1.00 95.44 672 VAL A N 1
ATOM 5232 C CA . VAL A 1 672 ? -18.544 -1.064 27.762 1.00 95.44 672 VAL A CA 1
ATOM 5233 C C . VAL A 1 672 ? -18.935 0.408 27.897 1.00 95.44 672 VAL A C 1
ATOM 5235 O O . VAL A 1 672 ? -18.065 1.266 28.043 1.00 95.44 672 VAL A O 1
ATOM 5238 N N . ALA A 1 673 ? -20.235 0.708 27.939 1.00 94.94 673 ALA A N 1
ATOM 5239 C CA . ALA A 1 673 ? -20.731 2.067 28.128 1.00 94.94 673 ALA A CA 1
ATOM 5240 C C . ALA A 1 673 ? -20.283 2.666 29.471 1.00 94.94 673 ALA A C 1
ATOM 5242 O O . ALA A 1 673 ? -19.855 3.817 29.510 1.00 94.94 673 ALA A O 1
ATOM 5243 N N . ALA A 1 674 ? -20.319 1.888 30.559 1.00 94.19 674 ALA A N 1
ATOM 5244 C CA . ALA A 1 674 ? -19.826 2.326 31.866 1.00 94.19 674 ALA A CA 1
ATOM 5245 C C . ALA A 1 674 ? -18.317 2.626 31.847 1.00 94.19 674 ALA A C 1
ATOM 5247 O O . ALA A 1 674 ? -17.879 3.622 32.420 1.00 94.19 674 ALA A O 1
ATOM 5248 N N . ALA A 1 675 ? -17.532 1.804 31.147 1.00 91.50 675 ALA A N 1
ATOM 5249 C CA . ALA A 1 675 ? -16.101 2.020 30.945 1.00 91.50 675 ALA A CA 1
ATOM 5250 C C . ALA A 1 675 ? -15.820 3.341 30.202 1.00 91.50 675 ALA A C 1
ATOM 5252 O O . ALA A 1 675 ? -15.039 4.171 30.670 1.00 91.50 675 ALA A O 1
ATOM 5253 N N . LEU A 1 676 ? -16.498 3.573 29.072 1.00 92.19 676 LEU A N 1
ATOM 5254 C CA . LEU A 1 676 ? -16.370 4.821 28.314 1.00 92.19 676 LEU A CA 1
ATOM 5255 C C . LEU A 1 676 ? -16.820 6.037 29.133 1.00 92.19 676 LEU A C 1
ATOM 5257 O O . LEU A 1 676 ? -16.159 7.073 29.100 1.00 92.19 676 LEU A O 1
ATOM 5261 N N . GLN A 1 677 ? -17.914 5.915 29.886 1.00 93.19 677 GLN A N 1
ATOM 5262 C CA . GLN A 1 677 ? -18.417 6.991 30.737 1.00 93.19 677 GLN A CA 1
ATOM 5263 C C . GLN A 1 677 ? -17.419 7.351 31.845 1.00 93.19 677 GLN A C 1
ATOM 5265 O O . GLN A 1 677 ? -17.141 8.531 32.046 1.00 93.19 677 GLN A O 1
ATOM 5270 N N . SER A 1 678 ? -16.814 6.354 32.499 1.00 92.25 678 SER A N 1
ATOM 5271 C CA . SER A 1 678 ? -15.786 6.580 33.522 1.00 92.25 678 SER A CA 1
ATOM 5272 C C . SER A 1 678 ? -14.598 7.377 32.974 1.00 92.25 678 SER A C 1
ATOM 5274 O O . SER A 1 678 ? -14.165 8.333 33.612 1.00 92.25 678 SER A O 1
ATOM 5276 N N . LEU A 1 679 ? -14.125 7.056 31.765 1.00 92.19 679 LEU A N 1
ATOM 5277 C CA . LEU A 1 679 ? -13.040 7.804 31.117 1.00 92.19 679 LEU A CA 1
ATOM 5278 C C . LEU A 1 679 ? -13.431 9.219 30.689 1.00 92.19 679 LEU A C 1
ATOM 5280 O O . LEU A 1 679 ? -12.563 10.085 30.555 1.00 92.19 679 LEU A O 1
ATOM 5284 N N . ARG A 1 680 ? -14.721 9.448 30.429 1.00 90.88 680 ARG A N 1
ATOM 5285 C CA . ARG A 1 680 ? -15.242 10.771 30.082 1.00 90.88 680 ARG A CA 1
ATOM 5286 C C . ARG A 1 680 ? -15.305 11.687 31.301 1.00 90.88 680 ARG A C 1
ATOM 5288 O O . ARG A 1 680 ? -15.095 12.886 31.163 1.00 90.88 680 ARG A O 1
ATOM 5295 N N . GLU A 1 681 ? -15.566 11.121 32.474 1.00 90.94 681 GLU A N 1
ATOM 5296 C CA . GLU A 1 681 ? -15.538 11.832 33.755 1.00 90.94 681 GLU A CA 1
ATOM 5297 C C . GLU A 1 681 ? -14.104 12.076 34.234 1.00 90.94 681 GLU A C 1
ATOM 5299 O O . GLU A 1 681 ? -13.779 13.175 34.685 1.00 90.94 681 GLU A O 1
ATOM 5304 N N . GLN A 1 682 ? -13.233 11.071 34.110 1.00 91.44 682 GLN A N 1
ATOM 5305 C CA . GLN A 1 682 ? -11.844 11.163 34.536 1.00 91.44 682 GLN A CA 1
ATOM 5306 C C . GLN A 1 682 ? -10.930 10.312 33.648 1.00 91.44 682 GLN A C 1
ATOM 5308 O O . GLN A 1 682 ? -11.043 9.089 33.597 1.00 91.44 682 GLN A O 1
ATOM 5313 N N . SER A 1 683 ? -9.962 10.958 32.990 1.00 92.56 683 SER A N 1
ATOM 5314 C CA . SER A 1 683 ? -8.911 10.240 32.258 1.00 92.56 683 SER A CA 1
ATOM 5315 C C . SER A 1 683 ? -8.035 9.428 33.211 1.00 92.56 683 SER A C 1
ATOM 5317 O O . SER A 1 683 ? -7.727 9.871 34.322 1.00 92.56 683 SER A O 1
ATOM 5319 N N . LEU A 1 684 ? -7.595 8.256 32.760 1.00 91.81 684 LEU A N 1
ATOM 5320 C CA . LEU A 1 684 ? -6.694 7.409 33.533 1.00 91.81 684 LEU A CA 1
ATOM 5321 C C . LEU A 1 684 ? -5.254 7.882 33.367 1.00 91.81 684 LEU A C 1
ATOM 5323 O O . LEU A 1 684 ? -4.782 8.082 32.249 1.00 91.81 684 LEU A O 1
ATOM 5327 N N . VAL A 1 685 ? -4.552 8.032 34.485 1.00 91.88 685 VAL A N 1
ATOM 5328 C CA . VAL A 1 685 ? -3.152 8.461 34.529 1.00 91.88 685 VAL A CA 1
ATOM 5329 C C . VAL A 1 685 ? -2.293 7.370 35.154 1.00 91.88 685 VAL A C 1
ATOM 5331 O O . VAL A 1 685 ? -2.681 6.755 36.148 1.00 91.88 685 VAL A O 1
ATOM 5334 N N . GLY A 1 686 ? -1.103 7.162 34.600 1.00 89.25 686 GLY A N 1
ATOM 5335 C CA . GLY A 1 686 ? -0.176 6.163 35.112 1.00 89.25 686 GLY A CA 1
ATOM 5336 C C . GLY A 1 686 ? 1.167 6.184 34.403 1.00 89.25 686 GLY A C 1
ATOM 5337 O O . GLY A 1 686 ? 1.473 7.077 33.613 1.00 89.25 686 GLY A O 1
ATOM 5338 N N . VAL A 1 687 ? 1.997 5.195 34.712 1.00 84.25 687 VAL A N 1
ATOM 5339 C CA . VAL A 1 687 ? 3.345 5.060 34.159 1.00 84.25 687 VAL A CA 1
ATOM 5340 C C . VAL A 1 687 ? 3.440 3.709 33.473 1.00 84.25 687 VAL A C 1
ATOM 5342 O O . VAL A 1 687 ? 3.151 2.684 34.089 1.00 84.25 687 VAL A O 1
ATOM 5345 N N . HIS A 1 688 ? 3.862 3.703 32.210 1.00 80.31 688 HIS A N 1
ATOM 5346 C CA . HIS A 1 688 ? 4.057 2.468 31.466 1.00 80.31 688 HIS A CA 1
ATOM 5347 C C . HIS A 1 688 ? 5.103 1.592 32.170 1.00 80.31 688 HIS A C 1
ATOM 5349 O O . HIS A 1 688 ? 6.218 2.035 32.465 1.00 80.31 688 HIS A O 1
ATOM 5355 N N . ALA A 1 689 ? 4.741 0.345 32.474 1.00 76.75 689 ALA A N 1
ATOM 5356 C CA . ALA A 1 689 ? 5.514 -0.485 33.393 1.00 76.75 689 ALA A CA 1
ATOM 5357 C C . ALA A 1 689 ? 6.926 -0.809 32.873 1.00 76.75 689 ALA A C 1
ATOM 5359 O O . ALA A 1 689 ? 7.865 -0.824 33.676 1.00 76.75 689 ALA A O 1
ATOM 5360 N N . ALA A 1 690 ? 7.078 -1.023 31.560 1.00 74.38 690 ALA A N 1
ATOM 5361 C CA . ALA A 1 690 ? 8.348 -1.391 30.930 1.00 74.38 690 ALA A CA 1
ATOM 5362 C C . ALA A 1 690 ? 9.237 -0.173 30.628 1.00 74.38 690 ALA A C 1
ATOM 5364 O O . ALA A 1 690 ? 10.389 -0.124 31.040 1.00 74.38 690 ALA A O 1
ATOM 5365 N N . THR A 1 691 ? 8.685 0.842 29.966 1.00 78.12 691 THR A N 1
ATOM 5366 C CA . THR A 1 691 ? 9.436 2.017 29.473 1.00 78.12 691 THR A CA 1
ATOM 5367 C C . THR A 1 691 ? 9.550 3.142 30.501 1.00 78.12 691 THR A C 1
ATOM 5369 O O . THR A 1 691 ? 10.263 4.113 30.269 1.00 78.12 691 THR A O 1
ATOM 5372 N N . LYS A 1 692 ? 8.827 3.050 31.626 1.00 81.81 692 LYS A N 1
ATOM 5373 C CA . LYS A 1 692 ? 8.744 4.085 32.671 1.00 81.81 692 LYS A CA 1
ATOM 5374 C C . LYS A 1 692 ? 8.286 5.459 32.164 1.00 81.81 692 LYS A C 1
ATOM 5376 O O . LYS A 1 692 ? 8.532 6.470 32.818 1.00 81.81 692 LYS A O 1
ATOM 5381 N N . THR A 1 693 ? 7.575 5.507 31.038 1.00 80.69 693 THR A N 1
ATOM 5382 C CA . THR A 1 693 ? 7.021 6.750 30.492 1.00 80.69 693 THR A CA 1
ATOM 5383 C C . THR A 1 693 ? 5.694 7.114 31.164 1.00 80.69 693 THR A C 1
ATOM 5385 O O . THR A 1 693 ? 4.830 6.244 31.319 1.00 80.69 693 THR A O 1
ATOM 5388 N N . PRO A 1 694 ? 5.491 8.387 31.556 1.00 87.69 694 PRO A N 1
ATOM 5389 C CA . PRO A 1 694 ? 4.174 8.887 31.934 1.00 87.69 694 PRO A CA 1
ATOM 5390 C C . PRO A 1 694 ? 3.181 8.677 30.794 1.00 87.69 694 PRO A C 1
ATOM 5392 O O . PRO A 1 694 ? 3.521 8.855 29.626 1.00 87.69 694 PRO A O 1
ATOM 5395 N N . SER A 1 695 ? 1.955 8.297 31.130 1.00 85.88 695 SER A N 1
ATOM 5396 C CA . SER A 1 695 ? 0.943 7.962 30.138 1.00 85.88 695 SER A CA 1
ATOM 5397 C C . SER A 1 695 ? -0.459 8.308 30.621 1.00 85.88 695 SER A C 1
ATOM 5399 O O . SER A 1 695 ? -0.769 8.224 31.813 1.00 85.88 695 SER A O 1
ATOM 5401 N N . ILE A 1 696 ? -1.297 8.719 29.673 1.00 88.56 696 ILE A N 1
ATOM 5402 C CA . ILE A 1 696 ? -2.677 9.135 29.903 1.00 88.56 696 ILE A CA 1
ATOM 5403 C C . ILE A 1 696 ? -3.550 8.362 28.922 1.00 88.56 696 ILE A C 1
ATOM 5405 O O . ILE A 1 696 ? -3.267 8.357 27.728 1.00 88.56 696 ILE A O 1
ATOM 5409 N N . ILE A 1 697 ? -4.599 7.714 29.424 1.00 90.00 697 ILE A N 1
ATOM 5410 C CA . ILE A 1 697 ? -5.612 7.051 28.603 1.00 90.00 697 ILE A CA 1
ATOM 5411 C C . ILE A 1 697 ? -6.889 7.879 28.688 1.00 90.00 697 ILE A C 1
ATOM 5413 O O . ILE A 1 697 ? -7.437 8.099 29.771 1.00 90.00 697 ILE A O 1
ATOM 5417 N N . THR A 1 698 ? -7.352 8.351 27.534 1.00 91.38 698 THR A N 1
ATOM 5418 C CA . THR A 1 698 ? -8.521 9.228 27.423 1.00 91.38 698 THR A CA 1
ATOM 5419 C C . THR A 1 698 ? -9.719 8.495 26.828 1.00 91.38 698 THR A C 1
ATOM 5421 O O . THR A 1 698 ? -9.585 7.472 26.152 1.00 91.38 698 THR A O 1
ATOM 5424 N N . TRP A 1 699 ? -10.911 9.064 27.020 1.00 93.38 699 TRP A N 1
ATOM 5425 C CA . TRP A 1 699 ? -12.128 8.613 26.342 1.00 93.38 699 TRP A CA 1
ATOM 5426 C C . TRP A 1 699 ? -11.981 8.611 24.811 1.00 93.38 699 TRP A C 1
ATOM 5428 O O . TRP A 1 699 ? -12.413 7.668 24.151 1.00 93.38 699 TRP A O 1
ATOM 5438 N N . SER A 1 700 ? -11.321 9.628 24.246 1.00 92.19 700 SER A N 1
ATOM 5439 C CA . SER A 1 700 ? -11.071 9.733 22.803 1.00 92.19 700 SER A CA 1
ATOM 5440 C C . SER A 1 700 ? -10.250 8.579 22.256 1.00 92.19 700 SER A C 1
ATOM 5442 O O . SER A 1 700 ? -10.556 8.097 21.171 1.00 92.19 700 SER A O 1
ATOM 5444 N N . MET A 1 701 ? -9.246 8.120 23.009 1.00 89.69 701 MET A N 1
ATOM 5445 C CA . MET A 1 701 ? -8.412 6.995 22.593 1.00 89.69 701 MET A CA 1
ATOM 5446 C C . MET A 1 701 ? -9.233 5.711 22.502 1.00 89.69 701 MET A C 1
ATOM 5448 O O . MET A 1 701 ? -9.228 5.062 21.464 1.00 89.69 701 MET A O 1
ATOM 5452 N N . LEU A 1 702 ? -10.003 5.366 23.540 1.00 91.44 702 LEU A N 1
ATOM 5453 C CA . LEU A 1 702 ? -10.821 4.147 23.498 1.00 91.44 702 LEU A CA 1
ATOM 5454 C C . LEU A 1 702 ? -11.949 4.237 22.468 1.00 91.44 702 LEU A C 1
ATOM 5456 O O . LEU A 1 702 ? -12.246 3.243 21.807 1.00 91.44 702 LEU A O 1
ATOM 5460 N N . LYS A 1 703 ? -12.555 5.419 22.293 1.00 92.94 703 LYS A N 1
ATOM 5461 C CA . LYS A 1 703 ? -13.583 5.621 21.267 1.00 92.94 703 LYS A CA 1
ATOM 5462 C C . LYS A 1 703 ? -13.015 5.544 19.843 1.00 92.94 703 LYS A C 1
ATOM 5464 O O . LYS A 1 703 ? -13.665 4.994 18.959 1.00 92.94 703 LYS A O 1
ATOM 5469 N N . GLY A 1 704 ? -11.808 6.058 19.618 1.00 90.44 704 GLY A N 1
ATOM 5470 C CA . GLY A 1 704 ? -11.099 5.889 18.351 1.00 90.44 704 GLY A CA 1
ATOM 5471 C C . GLY A 1 704 ? -10.715 4.429 18.107 1.00 90.44 704 GLY A C 1
ATOM 5472 O O . GLY A 1 704 ? -10.982 3.905 17.033 1.00 90.44 704 GLY A O 1
ATOM 5473 N N . ALA A 1 705 ? -10.180 3.746 19.122 1.00 89.38 705 ALA A N 1
ATOM 5474 C CA . ALA A 1 705 ? -9.752 2.354 19.014 1.00 89.38 705 ALA A CA 1
ATOM 5475 C C . ALA A 1 705 ? -10.918 1.397 18.737 1.00 89.38 705 ALA A C 1
ATOM 5477 O O . ALA A 1 705 ? -10.794 0.497 17.911 1.00 89.38 705 ALA A O 1
ATOM 5478 N N . ILE A 1 706 ? -12.081 1.607 19.367 1.00 92.25 706 ILE A N 1
ATOM 5479 C CA . ILE A 1 706 ? -13.249 0.778 19.064 1.00 92.25 706 ILE A CA 1
ATOM 5480 C C . ILE A 1 706 ? -13.770 1.019 17.644 1.00 92.25 706 ILE A C 1
ATOM 5482 O O . ILE A 1 706 ? -14.121 0.049 16.982 1.00 92.25 706 ILE A O 1
ATOM 5486 N N . PHE A 1 707 ? -13.748 2.258 17.138 1.00 92.00 707 PHE A N 1
ATOM 5487 C CA . PHE A 1 707 ? -14.065 2.531 15.733 1.00 92.00 707 PHE A CA 1
ATOM 5488 C C . PHE A 1 707 ? -13.069 1.848 14.784 1.00 92.00 707 PHE A C 1
ATOM 5490 O O . PHE A 1 707 ? -13.481 1.195 13.830 1.00 92.00 707 PHE A O 1
ATOM 5497 N N . GLY A 1 708 ? -11.769 1.924 15.086 1.00 87.00 708 GLY A N 1
ATOM 5498 C CA . GLY A 1 708 ? -10.726 1.206 14.351 1.00 87.00 708 GLY A CA 1
ATOM 5499 C C . GLY A 1 708 ? -10.955 -0.306 14.334 1.00 87.00 708 GLY A C 1
ATOM 5500 O O . GLY A 1 708 ? -10.820 -0.939 13.292 1.00 87.00 708 GLY A O 1
ATOM 5501 N N . SER A 1 709 ? -11.421 -0.884 15.447 1.00 89.38 709 SER A N 1
ATOM 5502 C CA . SER A 1 709 ? -11.729 -2.318 15.526 1.00 89.38 709 SER A CA 1
ATOM 5503 C C . SER A 1 709 ? -12.867 -2.765 14.600 1.00 89.38 709 SER A C 1
ATOM 5505 O O . SER A 1 709 ? -12.948 -3.949 14.275 1.00 89.38 709 SER A O 1
ATOM 5507 N N . LEU A 1 710 ? -13.726 -1.838 14.150 1.00 92.69 710 LEU A N 1
ATOM 5508 C CA . LEU A 1 710 ? -14.807 -2.148 13.212 1.00 92.69 710 LEU A CA 1
ATOM 5509 C C . LEU A 1 710 ? -14.272 -2.495 11.817 1.00 92.69 710 LEU A C 1
ATOM 5511 O O . LEU A 1 710 ? -14.977 -3.165 11.076 1.00 92.69 710 LEU A O 1
ATOM 5515 N N . TYR A 1 711 ? -13.053 -2.074 11.451 1.00 87.62 711 TYR A N 1
ATOM 5516 C CA . TYR A 1 711 ? -12.461 -2.388 10.143 1.00 87.62 711 TYR A CA 1
ATOM 5517 C C . TYR A 1 711 ? -12.244 -3.890 9.956 1.00 87.62 711 TYR A C 1
ATOM 5519 O O . TYR A 1 711 ? -12.549 -4.415 8.890 1.00 87.62 711 TYR A O 1
ATOM 5527 N N . SER A 1 712 ? -11.770 -4.573 11.001 1.00 87.06 712 SER A N 1
ATOM 5528 C CA . SER A 1 712 ? -11.464 -6.007 10.971 1.00 87.06 712 SER A CA 1
ATOM 5529 C C . SER A 1 712 ? -11.993 -6.694 12.237 1.00 87.06 712 SER A C 1
ATOM 5531 O O . SER A 1 712 ? -11.212 -6.999 13.149 1.00 87.06 712 SER A O 1
ATOM 5533 N N . PRO A 1 713 ? -13.317 -6.926 12.334 1.00 91.19 713 PRO A N 1
ATOM 5534 C CA . PRO A 1 713 ? -13.962 -7.430 13.545 1.00 91.19 713 PRO A CA 1
ATOM 5535 C C . PRO A 1 713 ? -13.405 -8.764 14.049 1.00 91.19 713 PRO A C 1
ATOM 5537 O O . PRO A 1 713 ? -13.196 -8.932 15.251 1.00 91.19 713 PRO A O 1
ATOM 5540 N N . VAL A 1 714 ? -13.137 -9.711 13.142 1.00 88.44 714 VAL A N 1
ATOM 5541 C CA . VAL A 1 714 ? -12.722 -11.087 13.479 1.00 88.44 714 VAL A CA 1
ATOM 5542 C C . VAL A 1 714 ? -11.484 -11.114 14.373 1.00 88.44 714 VAL A C 1
ATOM 5544 O O . VAL A 1 714 ? -11.431 -11.874 15.343 1.00 88.44 714 VAL A O 1
ATOM 5547 N N . THR A 1 715 ? -10.514 -10.259 14.073 1.00 82.25 715 THR A N 1
ATOM 5548 C CA . THR A 1 715 ? -9.224 -10.172 14.762 1.00 82.25 715 THR A CA 1
ATOM 5549 C C . THR A 1 715 ? -9.217 -9.110 15.862 1.00 82.25 715 THR A C 1
ATOM 5551 O O . THR A 1 715 ? -8.608 -9.313 16.912 1.00 82.25 715 THR A O 1
ATOM 5554 N N . SER A 1 716 ? -9.922 -7.991 15.668 1.00 85.81 716 SER A N 1
ATOM 5555 C CA . SER A 1 716 ? -9.815 -6.819 16.547 1.00 85.81 716 SER A CA 1
ATOM 5556 C C . SER A 1 716 ? -10.795 -6.854 17.722 1.00 85.81 716 SER A C 1
ATOM 5558 O O . SER A 1 716 ? -10.498 -6.321 18.795 1.00 85.81 716 SER A O 1
ATOM 5560 N N . PHE A 1 717 ? -11.953 -7.509 17.572 1.00 93.31 717 PHE A N 1
ATOM 5561 C CA . PHE A 1 717 ? -12.956 -7.596 18.638 1.00 93.31 717 PHE A CA 1
ATOM 5562 C C . PHE A 1 717 ? -12.466 -8.346 19.890 1.00 93.31 717 PHE A C 1
ATOM 5564 O O . PHE A 1 717 ? -12.705 -7.861 21.001 1.00 93.31 717 PHE A O 1
ATOM 5571 N N . PRO A 1 718 ? -11.748 -9.482 19.782 1.00 91.44 718 PRO A N 1
ATOM 5572 C CA . PRO A 1 718 ? -11.157 -10.132 20.951 1.00 91.44 718 PRO A CA 1
ATOM 5573 C C . PRO A 1 718 ? -10.224 -9.209 21.746 1.00 91.44 718 PRO A C 1
ATOM 5575 O O . PRO A 1 718 ? -10.311 -9.164 22.976 1.00 91.44 718 PRO A O 1
ATOM 5578 N N . LEU A 1 719 ? -9.386 -8.435 21.050 1.00 86.75 719 LEU A N 1
ATOM 5579 C CA . LEU A 1 719 ? -8.430 -7.520 21.669 1.00 86.75 719 LEU A CA 1
ATOM 5580 C C . LEU A 1 719 ? -9.130 -6.338 22.350 1.00 86.75 719 LEU A C 1
ATOM 5582 O O . LEU A 1 719 ? -8.865 -6.052 23.518 1.00 86.75 719 LEU A O 1
ATOM 5586 N N . ILE A 1 720 ? -10.080 -5.682 21.674 1.00 91.00 720 ILE A N 1
ATOM 5587 C CA . ILE A 1 720 ? -10.797 -4.556 22.285 1.00 91.00 720 ILE A CA 1
ATOM 5588 C C . ILE A 1 720 ? -11.660 -5.015 23.474 1.00 91.00 720 ILE A C 1
ATOM 5590 O O . ILE A 1 720 ? -11.738 -4.316 24.485 1.00 91.00 720 ILE A O 1
ATOM 5594 N N . ALA A 1 721 ? -12.235 -6.225 23.428 1.00 95.38 721 ALA A N 1
ATOM 5595 C CA . ALA A 1 721 ? -12.937 -6.812 24.570 1.00 95.38 721 ALA A CA 1
ATOM 5596 C C . ALA A 1 721 ? -12.016 -7.025 25.779 1.00 95.38 721 ALA A C 1
ATOM 5598 O O . ALA A 1 721 ? -12.443 -6.817 26.914 1.00 95.38 721 ALA A O 1
ATOM 5599 N N . GLN A 1 722 ? -10.760 -7.413 25.553 1.00 93.69 722 GLN A N 1
ATOM 5600 C CA . GLN A 1 722 ? -9.763 -7.542 26.615 1.00 93.69 722 GLN A CA 1
ATOM 5601 C C . GLN A 1 722 ? -9.418 -6.185 27.239 1.00 93.69 722 GLN A C 1
ATOM 5603 O O . GLN A 1 722 ? -9.404 -6.062 28.463 1.00 93.69 722 GLN A O 1
ATOM 5608 N N . ILE A 1 723 ? -9.228 -5.149 26.418 1.00 91.94 723 ILE A N 1
ATOM 5609 C CA . ILE A 1 723 ? -8.952 -3.785 26.894 1.00 91.94 723 ILE A CA 1
ATOM 5610 C C . ILE A 1 723 ? -10.114 -3.257 27.750 1.00 91.94 723 ILE A C 1
ATOM 5612 O O . ILE A 1 723 ? -9.893 -2.732 28.844 1.00 91.94 723 ILE A O 1
ATOM 5616 N N . TYR A 1 724 ? -11.361 -3.439 27.307 1.00 94.75 724 TYR A N 1
ATOM 5617 C CA . TYR A 1 724 ? -12.523 -3.047 28.109 1.00 94.75 724 TYR A CA 1
ATOM 5618 C C . TYR A 1 724 ? -12.664 -3.858 29.401 1.00 94.75 724 TYR A C 1
ATOM 5620 O O . TYR A 1 724 ? -13.130 -3.319 30.406 1.00 94.75 724 TYR A O 1
ATOM 5628 N N . ASP A 1 725 ? -12.257 -5.129 29.414 1.00 94.94 725 ASP A N 1
ATOM 5629 C CA . ASP A 1 725 ? -12.247 -5.936 30.636 1.00 94.94 725 ASP A CA 1
ATOM 5630 C C . ASP A 1 725 ? -11.204 -5.438 31.648 1.00 94.94 725 ASP A C 1
ATOM 5632 O O . ASP A 1 725 ? -11.525 -5.339 32.833 1.00 94.94 725 ASP A O 1
ATOM 5636 N N . TYR A 1 726 ? -10.003 -5.036 31.207 1.00 93.38 726 TYR A N 1
ATOM 5637 C CA . TYR A 1 726 ? -9.011 -4.411 32.092 1.00 93.38 726 TYR A CA 1
ATOM 5638 C C . TYR A 1 726 ? -9.548 -3.129 32.732 1.00 93.38 726 TYR A C 1
ATOM 5640 O O . TYR A 1 726 ? -9.403 -2.932 33.940 1.00 93.38 726 TYR A O 1
ATOM 5648 N N . LEU A 1 727 ? -10.241 -2.295 31.951 1.00 91.31 727 LEU A N 1
ATOM 5649 C CA . LEU A 1 727 ? -10.904 -1.091 32.453 1.00 91.31 727 LEU A CA 1
ATOM 5650 C C . LEU A 1 727 ? -12.013 -1.420 33.448 1.00 91.31 727 LEU A C 1
ATOM 5652 O O . LEU A 1 727 ? -12.084 -0.821 34.518 1.00 91.31 727 LEU A O 1
ATOM 5656 N N . HIS A 1 728 ? -12.836 -2.417 33.141 1.00 90.94 728 HIS A N 1
ATOM 5657 C CA . HIS A 1 728 ? -13.912 -2.850 34.021 1.00 90.94 728 HIS A CA 1
ATOM 5658 C C . HIS A 1 728 ? -13.404 -3.432 35.354 1.00 90.94 728 HIS A C 1
ATOM 5660 O O . HIS A 1 728 ? -14.043 -3.236 36.387 1.00 90.94 728 HIS A O 1
ATOM 5666 N N . ARG A 1 729 ? -12.264 -4.135 35.354 1.00 91.00 729 ARG A N 1
ATOM 5667 C CA . ARG A 1 729 ? -11.650 -4.714 36.565 1.00 91.00 729 ARG A CA 1
ATOM 5668 C C . ARG A 1 729 ? -10.751 -3.740 37.333 1.00 91.00 729 ARG A C 1
ATOM 5670 O O . ARG A 1 729 ? -10.355 -4.063 38.450 1.00 91.00 729 ARG A O 1
ATOM 5677 N N . GLY A 1 730 ? -10.421 -2.583 36.757 1.00 89.62 730 GLY A N 1
ATOM 5678 C CA . GLY A 1 730 ? -9.469 -1.632 37.337 1.00 89.62 730 GLY A CA 1
ATOM 5679 C C . GLY A 1 730 ? -8.004 -2.079 37.237 1.00 89.62 730 GLY A C 1
ATOM 5680 O O . GLY A 1 730 ? -7.189 -1.697 38.076 1.00 89.62 730 GLY A O 1
ATOM 5681 N N . ASP A 1 731 ? -7.646 -2.890 36.235 1.00 90.62 731 ASP A N 1
ATOM 5682 C CA . ASP A 1 731 ? -6.257 -3.301 35.991 1.00 90.62 731 ASP A CA 1
ATOM 5683 C C . ASP A 1 731 ? -5.498 -2.219 35.209 1.00 90.62 731 ASP A C 1
ATOM 5685 O O . ASP A 1 731 ? -5.315 -2.278 33.991 1.00 90.62 731 ASP A O 1
ATOM 5689 N N . HIS A 1 732 ? -5.073 -1.178 35.928 1.00 86.44 732 HIS A N 1
ATOM 5690 C CA . HIS A 1 732 ? -4.405 -0.029 35.317 1.00 86.44 732 HIS A CA 1
ATOM 5691 C C . HIS A 1 732 ? -3.063 -0.402 34.669 1.00 86.44 732 HIS A C 1
ATOM 5693 O O . HIS A 1 732 ? -2.704 0.173 33.645 1.00 86.44 732 HIS A O 1
ATOM 5699 N N . ASN A 1 733 ? -2.329 -1.378 35.213 1.00 85.00 733 ASN A N 1
ATOM 5700 C CA . ASN A 1 733 ? -1.040 -1.781 34.646 1.00 85.00 733 ASN A CA 1
ATOM 5701 C C . ASN A 1 733 ? -1.220 -2.421 33.264 1.00 85.00 733 ASN A C 1
ATOM 5703 O O . ASN A 1 733 ? -0.506 -2.051 32.330 1.00 85.00 733 ASN A O 1
ATOM 5707 N N . ALA A 1 734 ? -2.189 -3.331 33.122 1.00 86.31 734 ALA A N 1
ATOM 5708 C CA . ALA A 1 734 ? -2.502 -3.957 31.840 1.00 86.31 734 ALA A CA 1
ATOM 5709 C C . ALA A 1 734 ? -3.046 -2.944 30.816 1.00 86.31 734 ALA A C 1
ATOM 5711 O O . ALA A 1 734 ? -2.670 -2.987 29.643 1.00 86.31 734 ALA A O 1
ATOM 5712 N N . LEU A 1 735 ? -3.864 -1.978 31.254 1.00 86.75 735 LEU A N 1
ATOM 5713 C CA . LEU A 1 735 ? -4.337 -0.887 30.393 1.00 86.75 735 LEU A CA 1
ATOM 5714 C C . LEU A 1 735 ? -3.199 -0.022 29.866 1.00 86.75 735 LEU A C 1
ATOM 5716 O O . LEU A 1 735 ? -3.126 0.224 28.665 1.00 86.75 735 LEU A O 1
ATOM 5720 N N . HIS A 1 736 ? -2.300 0.429 30.744 1.00 85.25 736 HIS A N 1
ATOM 5721 C CA . HIS A 1 736 ? -1.163 1.240 30.322 1.00 85.25 736 HIS A CA 1
ATOM 5722 C C . HIS A 1 736 ? -0.247 0.453 29.381 1.00 85.25 736 HIS A C 1
ATOM 5724 O O . HIS A 1 736 ? 0.203 1.016 28.388 1.00 85.25 736 HIS A O 1
ATOM 5730 N N . ALA A 1 737 ? -0.054 -0.849 29.611 1.00 82.31 737 ALA A N 1
ATOM 5731 C CA . ALA A 1 737 ? 0.665 -1.728 28.686 1.00 82.31 737 ALA A CA 1
ATOM 5732 C C . ALA A 1 737 ? -0.031 -1.903 27.319 1.00 82.31 737 ALA A C 1
ATOM 5734 O O . ALA A 1 737 ? 0.636 -2.249 26.349 1.00 82.31 737 ALA A O 1
ATOM 5735 N N . SER A 1 738 ? -1.339 -1.630 27.229 1.00 81.88 738 SER A N 1
ATOM 5736 C CA . SER A 1 738 ? -2.136 -1.731 25.995 1.00 81.88 738 SER A CA 1
ATOM 5737 C C . SER A 1 738 ? -2.133 -0.443 25.151 1.00 81.88 738 SER A C 1
ATOM 5739 O O . SER A 1 738 ? -2.809 -0.360 24.126 1.00 81.88 738 SER A O 1
ATOM 5741 N N . ILE A 1 739 ? -1.416 0.603 25.580 1.00 80.25 739 ILE A N 1
ATOM 5742 C CA . ILE A 1 739 ? -1.375 1.901 24.889 1.00 80.25 739 ILE A CA 1
ATOM 5743 C C . ILE A 1 739 ? -0.863 1.803 23.447 1.00 80.25 739 ILE A C 1
ATOM 5745 O O . ILE A 1 739 ? -1.468 2.452 22.590 1.00 80.25 739 ILE A O 1
ATOM 5749 N N . PRO A 1 740 ? 0.198 1.034 23.135 1.00 74.38 740 PRO A N 1
ATOM 5750 C CA . PRO A 1 740 ? 0.638 0.876 21.754 1.00 74.38 740 PRO A CA 1
ATOM 5751 C C . PRO A 1 740 ? -0.449 0.273 20.861 1.00 74.38 740 PRO A C 1
ATOM 5753 O O . PRO A 1 740 ? -0.675 0.799 19.780 1.00 74.38 740 PRO A O 1
ATOM 5756 N N . GLN A 1 741 ? -1.174 -0.743 21.350 1.00 74.12 741 GLN A N 1
ATOM 5757 C CA . GLN A 1 741 ? -2.297 -1.382 20.651 1.00 74.12 741 GLN A CA 1
ATOM 5758 C C . GLN A 1 741 ? -3.468 -0.413 20.436 1.00 74.12 741 GLN A C 1
ATOM 5760 O O . GLN A 1 741 ? -4.146 -0.459 19.416 1.00 74.12 741 GLN A O 1
ATOM 5765 N N . LEU A 1 742 ? -3.719 0.485 21.395 1.00 77.88 742 LEU A N 1
ATOM 5766 C CA . LEU A 1 742 ? -4.714 1.544 21.227 1.00 77.88 742 LEU A CA 1
ATOM 5767 C C . LEU A 1 742 ? -4.289 2.542 20.146 1.00 77.88 742 LEU A C 1
ATOM 5769 O O . LEU A 1 742 ? -5.103 2.891 19.299 1.00 77.88 742 LEU A O 1
ATOM 5773 N N . HIS A 1 743 ? -3.035 3.005 20.167 1.00 74.06 743 HIS A N 1
ATOM 5774 C CA . HIS A 1 743 ? -2.547 3.981 19.187 1.00 74.06 743 HIS A CA 1
ATOM 5775 C C . HIS A 1 743 ? -2.584 3.425 17.774 1.00 74.06 743 HIS A C 1
ATOM 5777 O O . HIS A 1 743 ? -3.004 4.131 16.864 1.00 74.06 743 HIS A O 1
ATOM 5783 N N . SER A 1 744 ? -2.197 2.169 17.598 1.00 66.44 744 SER A N 1
ATOM 5784 C CA . SER A 1 744 ? -2.226 1.510 16.304 1.00 66.44 744 SER A CA 1
ATOM 5785 C C . SER A 1 744 ? -3.670 1.366 15.786 1.00 66.44 744 SER A C 1
ATOM 5787 O O . SER A 1 744 ? -3.941 1.724 14.643 1.00 66.44 744 SER A O 1
ATOM 5789 N N . MET A 1 745 ? -4.651 1.003 16.627 1.00 72.00 745 MET A N 1
ATOM 5790 C CA . MET A 1 745 ? -6.065 0.981 16.200 1.00 72.00 745 MET A CA 1
ATOM 5791 C C . MET A 1 745 ? -6.615 2.366 15.811 1.00 72.00 745 MET A C 1
ATOM 5793 O O . MET A 1 745 ? -7.576 2.458 15.050 1.00 72.00 745 MET A O 1
ATOM 5797 N N . ILE A 1 746 ? -6.057 3.450 16.359 1.00 71.19 746 ILE A N 1
ATOM 5798 C CA . ILE A 1 746 ? -6.479 4.831 16.065 1.00 71.19 746 ILE A CA 1
ATOM 5799 C C . ILE A 1 746 ? -5.742 5.388 14.835 1.00 71.19 746 ILE A C 1
ATOM 5801 O O . ILE A 1 746 ? -6.281 6.237 14.121 1.00 71.19 746 ILE A O 1
ATOM 5805 N N . ARG A 1 747 ? -4.492 4.967 14.607 1.00 60.47 747 ARG A N 1
ATOM 5806 C CA . ARG A 1 747 ? -3.552 5.552 13.642 1.00 60.47 747 ARG A CA 1
ATOM 5807 C C . ARG A 1 747 ? -2.902 4.460 12.800 1.00 60.47 747 ARG A C 1
ATOM 5809 O O . ARG A 1 747 ? -2.262 3.568 13.331 1.00 60.47 747 ARG A O 1
ATOM 5816 N N . GLN A 1 748 ? -2.844 4.671 11.488 1.00 45.62 748 GLN A N 1
ATOM 5817 C CA . GLN A 1 748 ? -1.926 3.937 10.604 1.00 45.62 748 GLN A CA 1
ATOM 5818 C C . GLN A 1 748 ? -0.456 4.415 10.717 1.00 45.62 748 GLN A C 1
ATOM 5820 O O . GLN A 1 748 ? 0.321 4.287 9.780 1.00 45.62 748 GLN A O 1
ATOM 5825 N N . GLN A 1 749 ? -0.060 5.027 11.839 1.00 42.28 749 GLN A N 1
ATOM 5826 C CA . GLN A 1 749 ? 1.302 5.521 12.069 1.00 42.28 749 GLN A CA 1
ATOM 5827 C C . GLN A 1 749 ? 1.887 4.847 13.309 1.00 42.28 749 GLN A C 1
ATOM 5829 O O . GLN A 1 749 ? 1.352 4.980 14.410 1.00 42.28 749 GLN A O 1
ATOM 5834 N N . SER A 1 750 ? 3.025 4.175 13.143 1.00 34.31 750 SER A N 1
ATOM 5835 C CA . SER A 1 750 ? 3.817 3.669 14.264 1.00 34.31 750 SER A CA 1
ATOM 5836 C C . SER A 1 750 ? 4.740 4.770 14.790 1.00 34.31 750 SER A C 1
ATOM 5838 O O . SER A 1 750 ? 5.627 5.235 14.086 1.00 34.31 750 SER A O 1
ATOM 5840 N N . TYR A 1 751 ? 4.565 5.171 16.049 1.00 33.69 751 TYR A N 1
ATOM 5841 C CA . TYR A 1 751 ? 5.367 6.217 16.707 1.00 33.69 751 TYR A CA 1
ATOM 5842 C C . TYR A 1 751 ? 6.755 5.743 17.168 1.00 33.69 751 TYR A C 1
ATOM 5844 O O . TYR A 1 751 ? 7.526 6.536 17.705 1.00 33.69 751 TYR A O 1
ATOM 5852 N N . CYS A 1 752 ? 7.052 4.448 17.028 1.00 31.73 752 CYS A N 1
ATOM 5853 C CA . CYS A 1 752 ? 8.215 3.806 17.646 1.00 31.73 752 CYS A CA 1
ATOM 5854 C C . CYS A 1 752 ? 9.182 3.155 16.651 1.00 31.73 752 CYS A C 1
ATOM 5856 O O . CYS A 1 752 ? 10.189 2.604 17.088 1.00 31.73 752 CYS A O 1
ATOM 5858 N N . LEU A 1 753 ? 8.910 3.226 15.345 1.00 33.03 753 LEU A N 1
ATOM 5859 C CA . LEU A 1 753 ? 9.882 2.811 14.338 1.00 33.03 753 LEU A CA 1
ATOM 5860 C C . LEU A 1 753 ? 10.826 3.990 14.072 1.00 33.03 753 LEU A C 1
ATOM 5862 O O . LEU A 1 753 ? 10.332 5.096 13.823 1.00 33.03 753 LEU A O 1
ATOM 5866 N N . PRO A 1 754 ? 12.161 3.814 14.140 1.00 28.55 754 PRO A N 1
ATOM 5867 C CA . PRO A 1 754 ? 13.055 4.817 13.584 1.00 28.55 754 PRO A CA 1
ATOM 5868 C C . PRO A 1 754 ? 12.660 4.978 12.111 1.00 28.55 754 PRO A C 1
ATOM 5870 O O . PRO A 1 754 ? 12.542 3.968 11.413 1.00 28.55 754 PRO A O 1
ATOM 5873 N N . PRO A 1 755 ? 12.391 6.200 11.624 1.00 32.91 755 PRO A N 1
ATOM 5874 C CA . PRO A 1 755 ? 12.115 6.371 10.216 1.00 32.91 755 PRO A CA 1
ATOM 5875 C C . PRO A 1 755 ? 13.386 5.951 9.485 1.00 32.91 755 PRO A C 1
ATOM 5877 O O . PRO A 1 755 ? 14.404 6.642 9.538 1.00 32.91 755 PRO A O 1
ATOM 5880 N N . THR A 1 756 ? 13.340 4.815 8.791 1.00 34.34 756 THR A N 1
ATOM 5881 C CA . THR A 1 756 ? 14.185 4.696 7.606 1.00 34.34 756 THR A CA 1
ATOM 5882 C C . THR A 1 756 ? 13.813 5.895 6.729 1.00 34.34 756 THR A C 1
ATOM 5884 O O . THR A 1 756 ? 12.655 6.326 6.743 1.00 34.34 756 THR A O 1
ATOM 5887 N N . GLN A 1 757 ? 14.754 6.470 5.975 1.00 39.66 757 GLN A N 1
ATOM 5888 C CA . GLN A 1 757 ? 14.515 7.622 5.077 1.00 39.66 757 GLN A CA 1
ATOM 5889 C C . GLN A 1 757 ? 13.367 7.404 4.055 1.00 39.66 757 GLN A C 1
ATOM 5891 O O . GLN A 1 757 ? 13.029 8.292 3.271 1.00 39.66 757 GLN A O 1
ATOM 5896 N N . HIS A 1 758 ? 12.748 6.228 4.088 1.00 42.69 758 HIS A N 1
ATOM 5897 C CA . HIS A 1 758 ? 11.866 5.647 3.105 1.00 42.69 758 HIS A CA 1
ATOM 5898 C C . HIS A 1 758 ? 10.516 5.203 3.668 1.00 42.69 758 HIS A C 1
ATOM 5900 O O . HIS A 1 758 ? 9.596 4.963 2.891 1.00 42.69 758 HIS A O 1
ATOM 5906 N N . SER A 1 759 ? 10.362 5.152 4.997 1.00 38.28 759 SER A N 1
ATOM 5907 C CA . SER A 1 759 ? 9.118 4.736 5.638 1.00 38.28 759 SER A CA 1
ATOM 5908 C C . SER A 1 759 ? 8.276 5.921 6.135 1.00 38.28 759 SER A C 1
ATOM 5910 O O . SER A 1 759 ? 8.430 6.384 7.262 1.00 38.28 759 SER A O 1
ATOM 5912 N N . PHE A 1 760 ? 7.386 6.356 5.239 1.00 48.19 760 PHE A N 1
ATOM 5913 C CA . PHE A 1 760 ? 5.969 6.722 5.427 1.00 48.19 760 PHE A CA 1
ATOM 5914 C C . PHE A 1 760 ? 5.560 7.851 6.389 1.00 48.19 760 PHE A C 1
ATOM 5916 O O . PHE A 1 760 ? 5.517 7.689 7.605 1.00 48.19 760 PHE A O 1
ATOM 5923 N N . ASP A 1 761 ? 5.008 8.923 5.806 1.00 50.34 761 ASP A N 1
ATOM 5924 C CA . ASP A 1 761 ? 3.822 9.562 6.380 1.00 50.34 761 ASP A CA 1
ATOM 5925 C C . ASP A 1 761 ? 2.653 9.479 5.388 1.00 50.34 761 ASP A C 1
ATOM 5927 O O . ASP A 1 761 ? 2.635 10.152 4.358 1.00 50.34 761 ASP A O 1
ATOM 5931 N N . LEU A 1 762 ? 1.658 8.653 5.719 1.00 52.62 762 LEU A N 1
ATOM 5932 C CA . LEU A 1 762 ? 0.386 8.586 5.001 1.00 52.62 762 LEU A CA 1
ATOM 5933 C C . LEU A 1 762 ? -0.368 9.924 5.074 1.00 52.62 762 LEU A C 1
ATOM 5935 O O . LEU A 1 762 ? -1.129 10.233 4.170 1.00 52.62 762 LEU A O 1
ATOM 5939 N N . GLY A 1 763 ? -0.174 10.719 6.131 1.00 65.38 763 GLY A N 1
ATOM 5940 C CA . GLY A 1 763 ? -1.003 11.868 6.487 1.00 65.38 763 GLY A CA 1
ATOM 5941 C C . GLY A 1 763 ? -0.974 13.010 5.476 1.00 65.38 763 GLY A C 1
ATOM 5942 O O . GLY A 1 763 ? -2.035 13.435 5.020 1.00 65.38 763 GLY A O 1
ATOM 5943 N N . ASP A 1 764 ? 0.207 13.505 5.104 1.00 84.25 764 ASP A N 1
ATOM 5944 C CA . ASP A 1 764 ? 0.320 14.642 4.178 1.00 84.25 764 ASP A CA 1
ATOM 5945 C C . ASP A 1 764 ? -0.186 14.280 2.778 1.00 84.25 764 ASP A C 1
ATOM 5947 O O . ASP A 1 764 ? -0.987 15.022 2.203 1.00 84.25 764 ASP A O 1
ATOM 5951 N N . ALA A 1 765 ? 0.211 13.117 2.254 1.00 86.06 765 ALA A N 1
ATOM 5952 C CA . ALA A 1 765 ? -0.262 12.623 0.966 1.00 86.06 765 ALA A CA 1
ATOM 5953 C C . ALA A 1 765 ? -1.769 12.335 0.994 1.00 86.06 765 ALA A C 1
ATOM 5955 O O . ALA A 1 765 ? -2.503 12.842 0.148 1.00 86.06 765 ALA A O 1
ATOM 5956 N N . GLN A 1 766 ? -2.261 11.599 1.996 1.00 84.94 766 GLN A N 1
ATOM 5957 C CA . GLN A 1 766 ? -3.685 11.294 2.160 1.00 84.94 766 GLN A CA 1
ATOM 5958 C C . GLN A 1 766 ? -4.531 12.564 2.238 1.00 84.94 766 GLN A C 1
ATOM 5960 O O . GLN A 1 766 ? -5.544 12.658 1.545 1.00 84.94 766 GLN A O 1
ATOM 5965 N N . ASN A 1 767 ? -4.132 13.534 3.066 1.00 86.50 767 ASN A N 1
ATOM 5966 C CA . ASN A 1 767 ? -4.845 14.799 3.192 1.00 86.50 767 ASN A CA 1
ATOM 5967 C C . ASN A 1 767 ? -4.794 15.564 1.872 1.00 86.50 767 ASN A C 1
ATOM 5969 O O . ASN A 1 767 ? -5.838 15.963 1.370 1.00 86.50 767 ASN A O 1
ATOM 5973 N N . SER A 1 768 ? -3.618 15.708 1.263 1.00 90.19 768 SER A N 1
ATOM 5974 C CA . SER A 1 768 ? -3.471 16.464 0.018 1.00 90.19 768 SER A CA 1
ATOM 5975 C C . SER A 1 768 ? -4.297 15.863 -1.123 1.00 90.19 768 SER A C 1
ATOM 5977 O O . SER A 1 768 ? -5.021 16.600 -1.792 1.00 90.19 768 SER A O 1
ATOM 5979 N N . ILE A 1 769 ? -4.273 14.535 -1.289 1.00 90.81 769 ILE A N 1
ATOM 5980 C CA . ILE A 1 769 ? -5.096 13.805 -2.265 1.00 90.81 769 ILE A CA 1
ATOM 5981 C C . ILE A 1 769 ? -6.582 14.027 -1.959 1.00 90.81 769 ILE A C 1
ATOM 5983 O O . ILE A 1 769 ? -7.308 14.572 -2.790 1.00 90.81 769 ILE A O 1
ATOM 5987 N N . ARG A 1 770 ? -7.028 13.715 -0.733 1.00 88.31 770 ARG A N 1
ATOM 5988 C CA . ARG A 1 770 ? -8.434 13.856 -0.317 1.00 88.31 770 ARG A CA 1
ATOM 5989 C C . ARG A 1 770 ? -8.956 15.273 -0.536 1.00 88.31 770 ARG A C 1
ATOM 5991 O O . ARG A 1 770 ? -10.064 15.444 -1.036 1.00 88.31 770 ARG A O 1
ATOM 5998 N N . CYS A 1 771 ? -8.179 16.289 -0.169 1.00 89.81 771 CYS A N 1
ATOM 5999 C CA . CYS A 1 771 ? -8.573 17.683 -0.338 1.00 89.81 771 CYS A CA 1
ATOM 6000 C C . CYS A 1 771 ? -8.559 18.116 -1.809 1.00 89.81 771 CYS A C 1
ATOM 6002 O O . CYS A 1 771 ? -9.342 18.988 -2.181 1.00 89.81 771 CYS A O 1
ATOM 6004 N N . SER A 1 772 ? -7.709 17.507 -2.642 1.00 89.06 772 SER A N 1
ATOM 6005 C CA . SER A 1 772 ? -7.670 17.748 -4.087 1.00 89.06 772 SER A CA 1
ATOM 6006 C C . SER A 1 772 ? -8.814 17.083 -4.859 1.00 89.06 772 SER A C 1
ATOM 6008 O O . SER A 1 772 ? -9.142 17.557 -5.942 1.00 89.06 772 SER A O 1
ATOM 6010 N N . ASP A 1 773 ? -9.449 16.050 -4.293 1.00 87.06 773 ASP A N 1
ATOM 6011 C CA . ASP A 1 773 ? -10.550 15.287 -4.904 1.00 87.06 773 ASP A CA 1
ATOM 6012 C C . ASP A 1 773 ? -11.953 15.756 -4.510 1.00 87.06 773 ASP A C 1
ATOM 6014 O O . ASP A 1 773 ? -12.960 15.204 -4.958 1.00 87.06 773 ASP A O 1
ATOM 6018 N N . GLN A 1 774 ? -12.049 16.799 -3.692 1.00 79.81 774 GLN A N 1
ATOM 6019 C CA . GLN A 1 774 ? -13.325 17.360 -3.266 1.00 79.81 774 GLN A CA 1
ATOM 6020 C C . GLN A 1 774 ? -13.381 18.868 -3.482 1.00 79.81 774 GLN A C 1
ATOM 6022 O O . GLN A 1 774 ? -12.422 19.518 -3.903 1.00 79.81 774 GLN A O 1
ATOM 6027 N N . ASN A 1 775 ? -14.545 19.450 -3.203 1.00 78.94 775 ASN A N 1
ATOM 6028 C CA . ASN A 1 775 ? -14.663 20.898 -3.232 1.00 78.94 775 ASN A CA 1
ATOM 6029 C C . ASN A 1 775 ? -13.826 21.540 -2.136 1.00 78.94 775 ASN A C 1
ATOM 6031 O O . ASN A 1 775 ? -13.721 21.024 -1.025 1.00 78.94 775 ASN A O 1
ATOM 6035 N N . ARG A 1 776 ? -13.314 22.737 -2.432 1.00 81.75 776 ARG A N 1
ATOM 6036 C CA . ARG A 1 776 ? -12.672 23.570 -1.418 1.00 81.75 776 ARG A CA 1
ATOM 6037 C C . ARG A 1 776 ? -13.613 23.751 -0.233 1.00 81.75 776 ARG A C 1
ATOM 6039 O O . ARG A 1 776 ? -14.698 24.317 -0.372 1.00 81.75 776 ARG A O 1
ATOM 6046 N N . LEU A 1 777 ? -13.157 23.288 0.922 1.00 86.06 777 LEU A N 1
ATOM 6047 C CA . LEU A 1 777 ? -13.854 23.413 2.185 1.00 86.06 777 LEU A CA 1
ATOM 6048 C C . LEU A 1 777 ? -13.263 24.594 2.956 1.00 86.06 777 LEU A C 1
ATOM 6050 O O . LEU A 1 777 ? -12.063 24.642 3.218 1.00 86.06 777 LEU A O 1
ATOM 6054 N N . ASN A 1 778 ? -14.100 25.565 3.306 1.00 91.12 778 ASN A N 1
ATOM 6055 C CA . ASN A 1 778 ? -13.728 26.670 4.188 1.00 91.12 778 ASN A CA 1
ATOM 6056 C C . ASN A 1 778 ? -14.914 27.029 5.090 1.00 91.12 778 ASN A C 1
ATOM 6058 O O . ASN A 1 778 ? -15.454 28.130 5.024 1.00 91.12 778 ASN A O 1
ATOM 6062 N N . ALA A 1 779 ? -15.339 26.051 5.880 1.00 92.12 779 ALA A N 1
ATOM 6063 C CA . ALA A 1 779 ? -16.450 26.140 6.808 1.00 92.12 779 ALA A CA 1
ATOM 6064 C C . ALA A 1 779 ? -16.055 26.888 8.091 1.00 92.12 779 ALA A C 1
ATOM 6066 O O . ALA A 1 779 ? -14.950 26.741 8.623 1.00 92.12 779 ALA A O 1
ATOM 6067 N N . THR A 1 780 ? -16.984 27.682 8.603 1.00 95.38 780 THR A N 1
ATOM 6068 C CA . THR A 1 780 ? -16.951 28.288 9.934 1.00 95.38 780 THR A CA 1
ATOM 6069 C C . THR A 1 780 ? -17.223 27.240 11.019 1.00 95.38 780 THR A C 1
ATOM 6071 O O . THR A 1 780 ? -17.760 26.168 10.744 1.00 95.38 780 THR A O 1
ATOM 6074 N N . ILE A 1 781 ? -16.895 27.543 12.281 1.00 95.00 781 ILE A N 1
ATOM 6075 C CA . ILE A 1 781 ? -17.176 26.630 13.404 1.00 95.00 781 ILE A CA 1
ATOM 6076 C C . ILE A 1 781 ? -18.666 26.232 13.485 1.00 95.00 781 ILE A C 1
ATOM 6078 O O . ILE A 1 781 ? -18.926 25.039 13.631 1.00 95.00 781 ILE A O 1
ATOM 6082 N N . PRO A 1 782 ? -19.654 27.143 13.334 1.00 96.25 782 PRO A N 1
ATOM 6083 C CA . PRO A 1 782 ? -21.066 26.750 13.301 1.00 96.25 782 PRO A CA 1
ATOM 6084 C C . PRO A 1 782 ? -21.427 25.794 12.154 1.00 96.25 782 PRO A C 1
ATOM 6086 O O . PRO A 1 782 ? -22.216 24.877 12.356 1.00 96.25 782 PRO A O 1
ATOM 6089 N N . GLU A 1 783 ? -20.839 25.960 10.967 1.00 94.25 783 GLU A N 1
ATOM 6090 C CA . GLU A 1 783 ? -21.074 25.062 9.823 1.00 94.25 783 GLU A CA 1
ATOM 6091 C C . GLU A 1 783 ? -20.430 23.682 10.038 1.00 94.25 783 GLU A C 1
ATOM 6093 O O . GLU A 1 783 ? -21.019 22.651 9.700 1.00 94.25 783 GLU A O 1
ATOM 6098 N N . LEU A 1 784 ? -19.242 23.636 10.650 1.00 93.38 784 LEU A N 1
ATOM 6099 C CA . LEU A 1 784 ? -18.610 22.380 11.062 1.00 93.38 784 LEU A CA 1
ATOM 6100 C C . LEU A 1 784 ? -19.422 21.673 12.151 1.00 93.38 784 LEU A C 1
ATOM 6102 O O . LEU A 1 784 ? -19.585 20.455 12.095 1.00 93.38 784 LEU A O 1
ATOM 6106 N N . LEU A 1 785 ? -19.967 22.426 13.111 1.00 92.88 785 LEU A N 1
ATOM 6107 C CA . LEU A 1 785 ? -20.860 21.890 14.134 1.00 92.88 785 LEU A CA 1
ATOM 6108 C C . LEU A 1 785 ? -22.130 21.318 13.498 1.00 92.88 785 LEU A C 1
ATOM 6110 O O . LEU A 1 785 ? -22.508 20.199 13.818 1.00 92.88 785 LEU A O 1
ATOM 6114 N N . GLN A 1 786 ? -22.734 22.022 12.539 1.00 92.38 786 GLN A N 1
ATOM 6115 C CA . GLN A 1 786 ? -23.884 21.515 11.789 1.00 92.38 786 GLN A CA 1
ATOM 6116 C C . GLN A 1 786 ? -23.549 20.227 11.019 1.00 92.38 786 GLN A C 1
ATOM 6118 O O . GLN A 1 786 ? -24.366 19.307 10.960 1.00 92.38 786 GLN A O 1
ATOM 6123 N N . SER A 1 787 ? -22.343 20.136 10.453 1.00 90.12 787 SER A N 1
ATOM 6124 C CA . SER A 1 787 ? -21.867 18.927 9.768 1.00 90.12 787 SER A CA 1
ATOM 6125 C C . SER A 1 787 ? -21.721 17.757 10.747 1.00 90.12 787 SER A C 1
ATOM 6127 O O . SER A 1 787 ? -22.203 16.657 10.474 1.00 90.12 787 SER A O 1
ATOM 6129 N N . PHE A 1 788 ? -21.148 18.006 11.929 1.00 91.88 788 PHE A N 1
ATOM 6130 C CA . PHE A 1 788 ? -21.080 17.027 13.013 1.00 91.88 788 PHE A CA 1
ATOM 6131 C C . PHE A 1 788 ? -22.474 16.612 13.512 1.00 91.88 788 PHE A C 1
ATOM 6133 O O . PHE A 1 788 ? -22.736 15.425 13.694 1.00 91.88 788 PHE A O 1
ATOM 6140 N N . GLU A 1 789 ? -23.405 17.551 13.686 1.00 91.69 789 GLU A N 1
ATOM 6141 C CA . GLU A 1 789 ? -24.792 17.258 14.067 1.00 91.69 789 GLU A CA 1
ATOM 6142 C C . GLU A 1 789 ? -25.504 16.406 13.011 1.00 91.69 789 GLU A C 1
ATOM 6144 O O . GLU A 1 789 ? -26.256 15.495 13.347 1.00 91.69 789 GLU A O 1
ATOM 6149 N N . SER A 1 790 ? -25.249 16.664 11.726 1.00 90.31 790 SER A N 1
ATOM 6150 C CA . SER A 1 790 ? -25.796 15.856 10.636 1.00 90.31 790 SER A CA 1
ATOM 6151 C C . SER A 1 790 ? -25.259 14.427 10.672 1.00 90.31 790 SER A C 1
ATOM 6153 O O . SER A 1 790 ? -26.042 13.488 10.562 1.00 90.31 790 SER A O 1
ATOM 6155 N N . LEU A 1 791 ? -23.947 14.252 10.844 1.00 89.56 791 LEU A N 1
ATOM 6156 C CA . LEU A 1 791 ? -23.326 12.928 10.924 1.00 89.56 791 LEU A CA 1
ATOM 6157 C C . LEU A 1 791 ? -23.713 12.184 12.210 1.00 89.56 791 LEU A C 1
ATOM 6159 O O . LEU A 1 791 ? -23.946 10.982 12.176 1.00 89.56 791 LEU A O 1
ATOM 6163 N N . SER A 1 792 ? -23.840 12.880 13.341 1.00 92.50 792 SER A N 1
ATOM 6164 C CA . SER A 1 792 ? -24.190 12.257 14.631 1.00 92.50 792 SER A CA 1
ATOM 6165 C C . SER A 1 792 ? -25.642 11.783 14.714 1.00 92.50 792 SER A C 1
ATOM 6167 O O . SER A 1 792 ? -25.975 10.990 15.590 1.00 92.50 792 SER A O 1
ATOM 6169 N N . ARG A 1 793 ? -26.507 12.212 13.784 1.00 92.38 793 ARG A N 1
ATOM 6170 C CA . ARG A 1 793 ? -27.833 11.602 13.571 1.00 92.38 793 ARG A CA 1
ATOM 6171 C C . ARG A 1 793 ? -27.765 10.255 12.852 1.00 92.38 793 ARG A C 1
ATOM 6173 O O . ARG A 1 793 ? -28.751 9.527 12.883 1.00 92.38 793 ARG A O 1
ATOM 6180 N N . VAL A 1 794 ? -26.653 9.968 12.177 1.00 90.56 794 VAL A N 1
ATOM 6181 C CA . VAL A 1 794 ? -26.438 8.745 11.393 1.00 90.56 794 VAL A CA 1
ATOM 6182 C C . VAL A 1 794 ? -25.650 7.722 12.200 1.00 90.56 794 VAL A C 1
ATOM 6184 O O . VAL A 1 794 ? -26.026 6.557 12.207 1.00 90.56 794 VAL A O 1
ATOM 6187 N N . SER A 1 795 ? -24.583 8.151 12.879 1.00 93.69 795 SER A N 1
ATOM 6188 C CA . SER A 1 795 ? -23.716 7.254 13.644 1.00 93.69 795 SER A CA 1
ATOM 6189 C C . SER A 1 795 ? -23.180 7.893 14.925 1.00 93.69 795 SER A C 1
ATOM 6191 O O . SER A 1 795 ? -22.803 9.071 14.959 1.00 93.69 795 SER A O 1
ATOM 6193 N N . LEU A 1 796 ? -23.042 7.073 15.968 1.00 93.19 796 LEU A N 1
ATOM 6194 C CA . LEU A 1 796 ? -22.343 7.402 17.210 1.00 93.19 796 LEU A CA 1
ATOM 6195 C C . LEU A 1 796 ? -20.859 7.748 16.999 1.00 93.19 796 LEU A C 1
ATOM 6197 O O . LEU A 1 796 ? -20.265 8.375 17.880 1.00 93.19 796 LEU A O 1
ATOM 6201 N N . PHE A 1 797 ? -20.266 7.373 15.863 1.00 93.38 797 PHE A N 1
ATOM 6202 C CA . PHE A 1 797 ? -18.859 7.601 15.511 1.00 93.38 797 PHE A CA 1
ATOM 6203 C C . PHE A 1 797 ? -18.618 8.833 14.636 1.00 93.38 797 PHE A C 1
ATOM 6205 O O . PHE A 1 797 ? -17.510 9.033 14.133 1.00 93.38 797 PHE A O 1
ATOM 6212 N N . ALA A 1 798 ? -19.622 9.699 14.486 1.00 92.44 798 ALA A N 1
ATOM 6213 C CA . ALA A 1 798 ? -19.486 10.960 13.764 1.00 92.44 798 ALA A CA 1
ATOM 6214 C C . ALA A 1 798 ? -18.283 11.794 14.230 1.00 92.44 798 ALA A C 1
ATOM 6216 O O . ALA A 1 798 ? -17.582 12.384 13.419 1.00 92.44 798 ALA A O 1
ATOM 6217 N N . ASP A 1 799 ? -18.002 11.827 15.529 1.00 91.75 799 ASP A N 1
ATOM 6218 C CA . ASP A 1 799 ? -16.873 12.559 16.106 1.00 91.75 799 ASP A CA 1
ATOM 6219 C C . ASP A 1 799 ? -15.507 11.979 15.729 1.00 91.75 799 ASP A C 1
ATOM 6221 O O . ASP A 1 799 ? -14.568 12.739 15.482 1.00 91.75 799 ASP A O 1
ATOM 6225 N N . VAL A 1 800 ? -15.398 10.650 15.664 1.00 90.25 800 VAL A N 1
ATOM 6226 C CA . VAL A 1 800 ? -14.202 9.960 15.171 1.00 90.25 800 VAL A CA 1
ATOM 6227 C C . VAL A 1 800 ? -14.009 10.272 13.692 1.00 90.25 800 VAL A C 1
ATOM 6229 O O . VAL A 1 800 ? -12.933 10.715 13.289 1.00 90.25 800 VAL A O 1
ATOM 6232 N N . PHE A 1 801 ? -15.066 10.122 12.896 1.00 87.94 801 PHE A N 1
ATOM 6233 C CA . PHE A 1 801 ? -14.990 10.267 11.447 1.00 87.94 801 PHE A CA 1
ATOM 6234 C C . PHE A 1 801 ? -14.846 11.715 10.969 1.00 87.94 801 PHE A C 1
ATOM 6236 O O . PHE A 1 801 ? -14.251 11.959 9.923 1.00 87.94 801 PHE A O 1
ATOM 6243 N N . MET A 1 802 ? -15.289 12.708 11.748 1.00 88.19 802 MET A N 1
ATOM 6244 C CA . MET A 1 802 ? -15.024 14.127 11.462 1.00 88.19 802 MET A CA 1
ATOM 6245 C C . MET A 1 802 ? -13.524 14.406 11.275 1.00 88.19 802 MET A C 1
ATOM 6247 O O . MET A 1 802 ? -13.165 15.290 10.498 1.00 88.19 802 MET A O 1
ATOM 6251 N N . ASN A 1 803 ? -12.637 13.629 11.910 1.00 83.56 803 ASN A N 1
ATOM 6252 C CA . ASN A 1 803 ? -11.188 13.748 11.719 1.00 83.56 803 ASN A CA 1
ATOM 6253 C C . ASN A 1 803 ? -10.709 13.379 10.305 1.00 83.56 803 ASN A C 1
ATOM 6255 O O . ASN A 1 803 ? -9.591 13.736 9.947 1.00 83.56 803 ASN A O 1
ATOM 6259 N N . VAL A 1 804 ? -11.533 12.708 9.498 1.00 81.81 804 VAL A N 1
ATOM 6260 C CA . VAL A 1 804 ? -11.241 12.380 8.095 1.00 81.81 804 VAL A CA 1
ATOM 6261 C C . VAL A 1 804 ? -11.441 13.612 7.205 1.00 81.81 804 VAL A C 1
ATOM 6263 O O . VAL A 1 804 ? -10.601 13.921 6.361 1.00 81.81 804 VAL A O 1
ATOM 6266 N N . GLY A 1 805 ? -12.544 14.343 7.384 1.00 81.88 805 GLY A N 1
ATOM 6267 C CA . GLY A 1 805 ? -12.882 15.496 6.539 1.00 81.88 805 GLY A CA 1
ATOM 6268 C C . GLY A 1 805 ? -12.288 16.823 7.011 1.00 81.88 805 GLY A C 1
ATOM 6269 O O . GLY A 1 805 ? -11.929 17.668 6.191 1.00 81.88 805 GLY A O 1
ATOM 6270 N N . LEU A 1 806 ? -12.170 17.008 8.330 1.00 89.50 806 LEU A N 1
ATOM 6271 C CA . LEU A 1 806 ? -11.746 18.266 8.947 1.00 89.50 806 LEU A CA 1
ATOM 6272 C C . LEU A 1 806 ? -10.365 18.778 8.491 1.00 89.50 806 LEU A C 1
ATOM 6274 O O . LEU A 1 806 ? -10.259 19.990 8.302 1.00 89.50 806 LEU A O 1
ATOM 6278 N N . PRO A 1 807 ? -9.335 17.935 8.248 1.00 89.19 807 PRO A N 1
ATOM 6279 C CA . PRO A 1 807 ? -8.031 18.395 7.756 1.00 89.19 807 PRO A CA 1
ATOM 6280 C C . PRO A 1 807 ? -8.085 19.204 6.453 1.00 89.19 807 PRO A C 1
ATOM 6282 O O . PRO A 1 807 ? -7.191 20.003 6.196 1.00 89.19 807 PRO A O 1
ATOM 6285 N N . CYS A 1 808 ? -9.144 19.053 5.650 1.00 90.88 808 CYS A N 1
ATOM 6286 C CA . CYS A 1 808 ? -9.317 19.830 4.424 1.00 90.88 808 CYS A CA 1
ATOM 6287 C C . CYS A 1 808 ? -9.883 21.235 4.636 1.00 90.88 808 CYS A C 1
ATOM 6289 O O . CYS A 1 808 ? -9.957 22.009 3.678 1.00 90.88 808 CYS A O 1
ATOM 6291 N N . ASN A 1 809 ? -10.296 21.592 5.855 1.00 92.75 809 ASN A N 1
ATOM 6292 C CA . ASN A 1 809 ? -10.860 22.908 6.103 1.00 92.75 809 ASN A CA 1
ATOM 6293 C C . ASN A 1 809 ? -9.783 24.000 6.024 1.00 92.75 809 ASN A C 1
ATOM 6295 O O . ASN A 1 809 ? -8.800 23.990 6.761 1.00 92.75 809 ASN A O 1
ATOM 6299 N N . GLY A 1 810 ? -9.977 24.968 5.129 1.00 92.69 810 GLY A N 1
ATOM 6300 C CA . GLY A 1 810 ? -8.990 26.011 4.843 1.00 92.69 810 GLY A CA 1
ATOM 6301 C C . GLY A 1 810 ? -7.907 25.600 3.839 1.00 92.69 810 GLY A C 1
ATOM 6302 O O . GLY A 1 810 ? -6.996 26.393 3.590 1.00 92.69 810 GLY A O 1
ATOM 6303 N N . TRP A 1 811 ? -8.005 24.412 3.227 1.00 92.81 811 TRP A N 1
ATOM 6304 C CA . TRP A 1 811 ? -7.087 23.980 2.172 1.00 92.81 811 TRP A CA 1
ATOM 6305 C C . TRP A 1 811 ? -7.195 24.895 0.946 1.00 92.81 811 TRP A C 1
ATOM 6307 O O . TRP A 1 811 ? -8.248 25.009 0.315 1.00 92.81 811 TRP A O 1
ATOM 6317 N N . SER A 1 812 ? -6.101 25.586 0.619 1.00 91.19 812 SER A N 1
ATOM 6318 C CA . SER A 1 812 ? -6.093 26.655 -0.394 1.00 91.19 812 SER A CA 1
ATOM 6319 C C . SER A 1 812 ? -5.288 26.327 -1.652 1.00 91.19 812 SER A C 1
ATOM 6321 O O . SER A 1 812 ? -5.326 27.098 -2.616 1.00 91.19 812 SER A O 1
ATOM 6323 N N . ILE A 1 813 ? -4.606 25.179 -1.680 1.00 92.25 813 ILE A N 1
ATOM 6324 C CA . ILE A 1 813 ? -3.843 24.726 -2.846 1.00 92.25 813 ILE A CA 1
ATOM 6325 C C . ILE A 1 813 ? -4.837 24.314 -3.948 1.00 92.25 813 ILE A C 1
ATOM 6327 O O . ILE A 1 813 ? -5.739 23.513 -3.693 1.00 92.25 813 ILE A O 1
ATOM 6331 N N . PRO A 1 814 ? -4.768 24.905 -5.155 1.00 84.50 814 PRO A N 1
ATOM 6332 C CA . PRO A 1 814 ? -5.608 24.495 -6.275 1.00 84.50 814 PRO A CA 1
ATOM 6333 C C . PRO A 1 814 ? -5.173 23.132 -6.820 1.00 84.50 814 PRO A C 1
ATOM 6335 O O . PRO A 1 814 ? -3.992 22.926 -7.074 1.00 84.50 814 PRO A O 1
ATOM 6338 N N . SER A 1 815 ? -6.142 22.257 -7.085 1.00 85.31 815 SER A N 1
ATOM 6339 C CA . SER A 1 815 ? -5.940 21.148 -8.018 1.00 85.31 815 SER A CA 1
ATOM 6340 C C . SER A 1 815 ? -5.992 21.702 -9.442 1.00 85.31 815 SER A C 1
ATOM 6342 O O . SER A 1 815 ? -6.896 22.483 -9.757 1.00 85.31 815 SER A O 1
ATOM 6344 N N . ILE A 1 816 ? -5.018 21.356 -10.286 1.00 79.94 816 ILE A N 1
ATOM 6345 C CA . ILE A 1 816 ? -4.963 21.847 -11.674 1.00 79.94 816 ILE A CA 1
ATOM 6346 C C . ILE A 1 816 ? -6.088 21.257 -12.522 1.00 79.94 816 ILE A C 1
ATOM 6348 O O . ILE A 1 816 ? -6.677 21.972 -13.332 1.00 79.94 816 ILE A O 1
ATOM 6352 N N . ASP A 1 817 ? -6.445 19.999 -12.274 1.00 75.06 817 ASP A N 1
ATOM 6353 C CA . ASP A 1 817 ? -7.635 19.390 -12.848 1.00 75.06 817 ASP A CA 1
ATOM 6354 C C . ASP A 1 817 ? -8.793 19.446 -11.846 1.00 75.06 817 ASP A C 1
ATOM 6356 O O . ASP A 1 817 ? -8.647 19.154 -10.654 1.00 75.06 817 ASP A O 1
ATOM 6360 N N . SER A 1 818 ? -9.973 19.826 -12.335 1.00 68.69 818 SER A N 1
ATOM 6361 C CA . SER A 1 818 ? -11.183 19.809 -11.511 1.00 68.69 818 SER A CA 1
ATOM 6362 C C . SER A 1 818 ? -11.570 18.365 -11.179 1.00 68.69 818 SER A C 1
ATOM 6364 O O . SER A 1 818 ? -11.642 17.567 -12.115 1.00 68.69 818 SER A O 1
ATOM 6366 N N . PRO A 1 819 ? -11.894 18.038 -9.910 1.00 68.50 819 PRO A N 1
ATOM 6367 C CA . PRO A 1 819 ? -12.245 16.679 -9.507 1.00 68.50 819 PRO A CA 1
ATOM 6368 C C . PRO A 1 819 ? -13.300 16.061 -10.421 1.00 68.50 819 PRO A C 1
ATOM 6370 O O . PRO A 1 819 ? -14.321 16.700 -10.715 1.00 68.50 819 PRO A O 1
ATOM 6373 N N . LEU A 1 820 ? -13.079 14.813 -10.850 1.00 68.19 820 LEU A N 1
ATOM 6374 C CA . LEU A 1 820 ? -14.076 14.101 -11.639 1.00 68.19 820 LEU A CA 1
ATOM 6375 C C . LEU A 1 820 ? -15.279 13.817 -10.750 1.00 68.19 820 LEU A C 1
ATOM 6377 O O . LEU A 1 820 ? -15.243 12.957 -9.874 1.00 68.19 820 LEU A O 1
ATOM 6381 N N . ARG A 1 821 ? -16.374 14.527 -10.996 1.00 65.31 821 ARG A N 1
ATOM 6382 C CA . ARG A 1 821 ? -17.629 14.229 -10.326 1.00 65.31 821 ARG A CA 1
ATOM 6383 C C . ARG A 1 821 ? -18.388 13.196 -11.124 1.00 65.31 821 ARG A C 1
ATOM 6385 O O . ARG A 1 821 ? -18.946 13.500 -12.176 1.00 65.31 821 ARG A O 1
ATOM 6392 N N . MET A 1 822 ? -18.514 12.005 -10.560 1.00 61.72 822 MET A N 1
ATOM 6393 C CA . MET A 1 822 ? -19.512 11.042 -11.004 1.00 61.72 822 MET A CA 1
ATOM 6394 C C . MET A 1 822 ? -20.870 11.459 -10.410 1.00 61.72 822 MET A C 1
ATOM 6396 O O . MET A 1 822 ? -21.504 10.727 -9.658 1.00 61.72 822 MET A O 1
ATOM 6400 N N . THR A 1 823 ? -21.304 12.698 -10.641 1.00 53.81 823 THR A N 1
ATOM 6401 C CA . THR A 1 823 ? -22.621 13.169 -10.196 1.00 53.81 823 THR A CA 1
ATOM 6402 C C . THR A 1 823 ? -23.691 12.660 -11.146 1.00 53.81 823 THR A C 1
ATOM 6404 O O . THR A 1 823 ? -23.490 12.620 -12.355 1.00 53.81 823 THR A O 1
ATOM 6407 N N . VAL A 1 824 ? -24.846 12.306 -10.595 1.00 41.75 824 VAL A N 1
ATOM 6408 C CA . VAL A 1 824 ? -26.080 12.093 -11.356 1.00 41.75 824 VAL A CA 1
ATOM 6409 C C . VAL A 1 824 ? -26.625 13.493 -11.682 1.00 41.75 824 VAL A C 1
ATOM 6411 O O . VAL A 1 824 ? -26.923 14.212 -10.730 1.00 41.75 824 VAL A O 1
ATOM 6414 N N . PRO A 1 825 ? -26.727 13.956 -12.946 1.00 38.19 825 PRO A N 1
ATOM 6415 C CA . PRO A 1 825 ? -27.523 15.147 -13.224 1.00 38.19 825 PRO A CA 1
ATOM 6416 C C . PRO A 1 825 ? -28.957 14.953 -12.719 1.00 38.19 825 PRO A C 1
ATOM 6418 O O . PRO A 1 825 ? -29.546 13.896 -12.952 1.00 38.19 825 PRO A O 1
ATOM 6421 N N . ASP A 1 826 ? -29.531 15.963 -12.068 1.00 31.19 826 ASP A N 1
ATOM 6422 C CA . ASP A 1 826 ? -30.958 15.980 -11.743 1.00 31.19 826 ASP A CA 1
ATOM 6423 C C . ASP A 1 826 ? -31.770 15.747 -13.032 1.00 31.19 826 ASP A C 1
ATOM 6425 O O . ASP A 1 826 ? -31.767 16.579 -13.941 1.00 31.19 826 ASP A O 1
ATOM 6429 N N . GLY A 1 827 ? -32.430 14.586 -13.138 1.00 35.38 827 GLY A N 1
ATOM 6430 C CA . GLY A 1 827 ? -33.249 14.215 -14.301 1.00 35.38 827 GLY A CA 1
ATOM 6431 C C . GLY A 1 827 ? -32.780 13.009 -15.125 1.00 35.38 827 GLY A C 1
ATOM 6432 O O . GLY A 1 827 ? -32.939 13.014 -16.346 1.00 35.38 827 GLY A O 1
ATOM 6433 N N . TRP A 1 828 ? -32.249 11.951 -14.501 1.00 38.62 828 TRP A N 1
ATOM 6434 C CA . TRP A 1 828 ? -32.004 10.683 -15.200 1.00 38.62 828 TRP A CA 1
ATOM 6435 C C . TRP A 1 828 ? -33.298 10.067 -15.750 1.00 38.62 828 TRP A C 1
ATOM 6437 O O . TRP A 1 828 ? -34.132 9.549 -15.011 1.00 38.62 828 TRP A O 1
ATOM 6447 N N . LYS A 1 829 ? -33.409 10.070 -17.082 1.00 33.50 829 LYS A N 1
ATOM 6448 C CA . LYS A 1 829 ? -34.088 9.015 -17.837 1.00 33.50 829 LYS A CA 1
ATOM 6449 C C . LYS A 1 829 ? -33.101 7.853 -18.012 1.00 33.50 829 LYS A C 1
ATOM 6451 O O . LYS A 1 829 ? -32.085 8.022 -18.671 1.00 33.50 829 LYS A O 1
ATOM 6456 N N . GLU A 1 830 ? -33.405 6.733 -17.368 1.00 40.97 830 GLU A N 1
ATOM 6457 C CA . GLU A 1 830 ? -33.065 5.310 -17.603 1.00 40.97 830 GLU A CA 1
ATOM 6458 C C . GLU A 1 830 ? -31.792 4.809 -18.353 1.00 40.97 830 GLU A C 1
ATOM 6460 O O . GLU A 1 830 ? -31.615 3.597 -18.359 1.00 40.97 830 GLU A O 1
ATOM 6465 N N . THR A 1 831 ? -30.857 5.589 -18.925 1.00 44.28 831 THR A N 1
ATOM 6466 C CA . THR A 1 831 ? -29.720 4.994 -19.694 1.00 44.28 831 THR A CA 1
ATOM 6467 C C . THR A 1 831 ? -28.327 5.643 -19.550 1.00 44.28 831 THR A C 1
ATOM 6469 O O . THR A 1 831 ? -27.464 5.400 -20.386 1.00 44.28 831 THR A O 1
ATOM 6472 N N . GLY A 1 832 ? -28.038 6.442 -18.517 1.00 60.22 832 GLY A N 1
ATOM 6473 C CA . GLY A 1 832 ? -26.752 7.163 -18.362 1.00 60.22 832 GLY A CA 1
ATOM 6474 C C . GLY A 1 832 ? -25.530 6.348 -17.889 1.00 60.22 832 GLY A C 1
ATOM 6475 O O . GLY A 1 832 ? -24.668 6.910 -17.220 1.00 60.22 832 GLY A O 1
ATOM 6476 N N . GLN A 1 833 ? -25.463 5.040 -18.153 1.00 77.50 833 GLN A N 1
ATOM 6477 C CA . GLN A 1 833 ? -24.385 4.172 -17.656 1.00 77.50 833 GLN A CA 1
ATOM 6478 C C . GLN A 1 833 ? -23.101 4.299 -18.491 1.00 77.50 833 GLN A C 1
ATOM 6480 O O . GLN A 1 833 ? -23.161 4.348 -19.720 1.00 77.50 833 GLN A O 1
ATOM 6485 N N . THR A 1 834 ? -21.935 4.280 -17.841 1.00 85.44 834 THR A N 1
ATOM 6486 C CA . THR A 1 834 ? -20.642 4.147 -18.524 1.00 85.44 834 THR A CA 1
ATOM 6487 C C . THR A 1 834 ? -20.522 2.730 -19.078 1.00 85.44 834 THR A C 1
ATOM 6489 O O . THR A 1 834 ? -20.591 1.756 -18.327 1.00 85.44 834 THR A O 1
ATOM 6492 N N . ASN A 1 835 ? -20.351 2.607 -20.392 1.00 90.25 835 ASN A N 1
ATOM 6493 C CA . ASN A 1 835 ? -20.117 1.328 -21.053 1.00 90.25 835 ASN A CA 1
ATOM 6494 C C . ASN A 1 835 ? -18.611 1.100 -21.205 1.00 90.25 835 ASN A C 1
ATOM 6496 O O . ASN A 1 835 ? -17.943 1.915 -21.833 1.00 90.25 835 ASN A O 1
ATOM 6500 N N . THR A 1 836 ? -18.091 0.021 -20.628 1.00 93.19 836 THR A N 1
ATOM 6501 C CA . THR A 1 836 ? -16.665 -0.334 -20.646 1.00 93.19 836 THR A CA 1
ATOM 6502 C C . THR A 1 836 ? -16.416 -1.537 -21.555 1.00 93.19 836 THR A C 1
ATOM 6504 O O . THR A 1 836 ? -17.321 -2.333 -21.805 1.00 93.19 836 THR A O 1
ATOM 6507 N N . SER A 1 837 ? -15.179 -1.710 -22.033 1.00 92.88 837 SER A N 1
ATOM 6508 C CA . SER A 1 837 ? -14.795 -2.845 -22.895 1.00 92.88 837 SER A CA 1
ATOM 6509 C C . SER A 1 837 ? -15.014 -4.218 -22.250 1.00 92.88 837 SER A C 1
ATOM 6511 O O . SER A 1 837 ? -15.256 -5.205 -22.947 1.00 92.88 837 SER A O 1
ATOM 6513 N N . PHE A 1 838 ? -14.986 -4.278 -20.919 1.00 94.94 838 PHE A N 1
ATOM 6514 C CA . PHE A 1 838 ? -15.400 -5.439 -20.147 1.00 94.94 838 PHE A CA 1
ATOM 6515 C C . PHE A 1 838 ? -16.195 -4.996 -18.908 1.00 94.94 838 PHE A C 1
ATOM 6517 O O . PHE A 1 838 ? -15.818 -3.990 -18.294 1.00 94.94 838 PHE A O 1
ATOM 6524 N N . PRO A 1 839 ? -17.271 -5.702 -18.508 1.00 96.75 839 PRO A N 1
ATOM 6525 C CA . PRO A 1 839 ? -18.044 -5.322 -17.330 1.00 96.75 839 PRO A CA 1
ATOM 6526 C C . PRO A 1 839 ? -17.232 -5.392 -16.031 1.00 96.75 839 PRO A C 1
ATOM 6528 O O . PRO A 1 839 ? -16.519 -6.366 -15.778 1.00 96.75 839 PRO A O 1
ATOM 6531 N N . LEU A 1 840 ? -17.365 -4.368 -15.188 1.00 97.75 840 LEU A N 1
ATOM 6532 C CA . LEU A 1 840 ? -16.743 -4.305 -13.860 1.00 97.75 840 LEU A CA 1
ATOM 6533 C C . LEU A 1 840 ? -17.409 -5.292 -12.888 1.00 97.75 840 LEU A C 1
ATOM 6535 O O . LEU A 1 840 ? -18.575 -5.652 -13.062 1.00 97.75 840 LEU A O 1
ATOM 6539 N N . LEU A 1 841 ? -16.690 -5.679 -11.835 1.00 98.38 841 LEU A N 1
ATOM 6540 C CA . LEU A 1 841 ? -17.228 -6.414 -10.692 1.00 98.38 841 LEU A CA 1
ATOM 6541 C C . LEU A 1 841 ? -17.071 -5.589 -9.409 1.00 98.38 841 LEU A C 1
ATOM 6543 O O . LEU A 1 841 ? -15.969 -5.194 -9.043 1.00 98.38 841 LEU A O 1
ATOM 6547 N N . PHE A 1 842 ? -18.178 -5.361 -8.714 1.00 98.31 842 PHE A N 1
ATOM 6548 C CA . PHE A 1 842 ? -18.215 -4.685 -7.421 1.00 98.31 842 PHE A CA 1
ATOM 6549 C C . PHE A 1 842 ? -18.423 -5.698 -6.292 1.00 98.31 842 PHE A C 1
ATOM 6551 O O . PHE A 1 842 ? -19.272 -6.586 -6.405 1.00 98.31 842 PHE A O 1
ATOM 6558 N N . VAL A 1 843 ? -17.675 -5.546 -5.201 1.00 98.12 843 VAL A N 1
ATOM 6559 C CA . VAL A 1 843 ? -17.795 -6.360 -3.986 1.00 98.12 843 VAL A CA 1
ATOM 6560 C C . VAL A 1 843 ? -18.053 -5.437 -2.799 1.00 98.12 843 VAL A C 1
ATOM 6562 O O . VAL A 1 843 ? -17.454 -4.368 -2.673 1.00 98.12 843 VAL A O 1
ATOM 6565 N N . SER A 1 844 ? -19.009 -5.788 -1.947 1.00 96.56 844 SER A N 1
ATOM 6566 C CA . SER A 1 844 ? -19.307 -5.023 -0.735 1.00 96.56 844 SER A CA 1
ATOM 6567 C C . SER A 1 844 ? -19.785 -5.943 0.375 1.00 96.56 844 SER A C 1
ATOM 6569 O O . SER A 1 844 ? -20.509 -6.903 0.112 1.00 96.56 844 SER A O 1
ATOM 6571 N N . ASN A 1 845 ? -19.414 -5.627 1.611 1.00 95.88 845 ASN A N 1
ATOM 6572 C CA . ASN A 1 845 ? -19.935 -6.328 2.776 1.00 95.88 845 ASN A CA 1
ATOM 6573 C C . ASN A 1 845 ? -21.350 -5.842 3.104 1.00 95.88 845 ASN A C 1
ATOM 6575 O O . ASN A 1 845 ? -21.688 -4.679 2.861 1.00 95.88 845 ASN A O 1
ATOM 6579 N N . THR A 1 846 ? -22.168 -6.714 3.693 1.00 94.94 846 THR A N 1
ATOM 6580 C CA . THR A 1 846 ? -23.498 -6.353 4.205 1.00 94.94 846 THR A CA 1
ATOM 6581 C C . THR A 1 846 ? -23.414 -5.213 5.218 1.00 94.94 846 THR A C 1
ATOM 6583 O O . THR A 1 846 ? -24.253 -4.306 5.183 1.00 94.94 846 THR A O 1
ATOM 6586 N N . HIS A 1 847 ? -22.391 -5.236 6.080 1.00 95.12 847 HIS A N 1
ATOM 6587 C CA . HIS A 1 847 ? -22.117 -4.188 7.058 1.00 95.12 847 HIS A CA 1
ATOM 6588 C C . HIS A 1 847 ? -20.658 -3.724 6.991 1.00 95.12 847 HIS A C 1
ATOM 6590 O O . HIS A 1 847 ? -19.795 -4.207 7.723 1.00 95.12 847 HIS A O 1
ATOM 6596 N N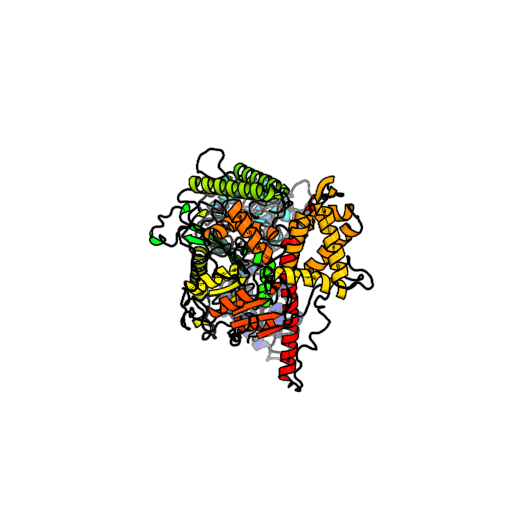 . ASP A 1 848 ? -20.391 -2.745 6.129 1.00 95.00 848 ASP A N 1
ATOM 6597 C CA . ASP A 1 848 ? -19.088 -2.085 6.050 1.00 95.00 848 ASP A CA 1
ATOM 6598 C C . ASP A 1 848 ? -19.132 -0.730 6.780 1.00 95.00 848 ASP A C 1
ATOM 6600 O O . ASP A 1 848 ? -19.872 0.164 6.357 1.00 95.00 848 ASP A O 1
ATOM 6604 N N . PRO A 1 849 ? -18.347 -0.531 7.857 1.00 92.69 849 PRO A N 1
ATOM 6605 C CA . PRO A 1 849 ? -18.433 0.673 8.680 1.00 92.69 849 PRO A CA 1
ATOM 6606 C C . PRO A 1 849 ? -17.977 1.952 7.958 1.00 92.69 849 PRO A C 1
ATOM 6608 O O . PRO A 1 849 ? -18.261 3.045 8.445 1.00 92.69 849 PRO A O 1
ATOM 6611 N N . ILE A 1 850 ? -17.290 1.844 6.814 1.00 88.56 850 ILE A N 1
ATOM 6612 C CA . ILE A 1 850 ? -16.664 2.968 6.097 1.00 88.56 850 ILE A CA 1
ATOM 6613 C C . ILE A 1 850 ? -17.251 3.150 4.702 1.00 88.56 850 ILE A C 1
ATOM 6615 O O . ILE A 1 850 ? -17.548 4.279 4.302 1.00 88.56 850 ILE A O 1
ATOM 6619 N N . THR A 1 851 ? -17.452 2.046 3.981 1.00 91.25 851 THR A N 1
ATOM 6620 C CA . THR A 1 851 ? -18.007 1.991 2.621 1.00 91.25 851 THR A CA 1
ATOM 6621 C C . THR A 1 851 ? -19.277 1.137 2.582 1.00 91.25 851 THR A C 1
ATOM 6623 O O . THR A 1 851 ? -19.250 0.027 2.052 1.00 91.25 851 THR A O 1
ATOM 6626 N N . PRO A 1 852 ? -20.400 1.639 3.139 1.00 92.38 852 PRO A N 1
ATOM 6627 C CA . PRO A 1 852 ? -21.639 0.883 3.317 1.00 92.38 852 PRO A CA 1
ATOM 6628 C C . PRO A 1 852 ? -22.149 0.215 2.041 1.00 92.38 852 PRO A C 1
ATOM 6630 O O . PRO A 1 852 ? -22.002 0.765 0.946 1.00 92.38 852 PRO A O 1
ATOM 6633 N N . LEU A 1 853 ? -22.879 -0.897 2.184 1.00 92.62 853 LEU A N 1
ATOM 6634 C CA . LEU A 1 853 ? -23.437 -1.688 1.073 1.00 92.62 853 LEU A CA 1
ATOM 6635 C C . LEU A 1 853 ? -24.144 -0.830 0.004 1.00 92.62 853 LEU A C 1
ATOM 6637 O O . LEU A 1 853 ? -24.038 -1.069 -1.203 1.00 92.62 853 LEU A O 1
ATOM 6641 N N . ARG A 1 854 ? -24.857 0.213 0.447 1.00 89.12 854 ARG A N 1
ATOM 6642 C CA . ARG A 1 854 ? -25.577 1.154 -0.420 1.00 89.12 854 ARG A CA 1
ATOM 6643 C C . ARG A 1 854 ? -24.664 1.847 -1.436 1.00 89.12 854 ARG A C 1
ATOM 6645 O O . ARG A 1 854 ? -25.116 2.115 -2.551 1.00 89.12 854 ARG A O 1
ATOM 6652 N N . ALA A 1 855 ? -23.421 2.155 -1.068 1.00 89.44 855 ALA A N 1
ATOM 6653 C CA . ALA A 1 855 ? -22.441 2.778 -1.953 1.00 89.44 855 ALA A CA 1
ATOM 6654 C C . ALA A 1 855 ? -22.059 1.837 -3.105 1.00 89.44 855 ALA A C 1
ATOM 6656 O O . ALA A 1 855 ? -22.132 2.238 -4.268 1.00 89.44 855 ALA A O 1
ATOM 6657 N N . GLY A 1 856 ? -21.772 0.568 -2.797 1.00 91.94 856 GLY A N 1
ATOM 6658 C CA . GLY A 1 856 ? -21.464 -0.462 -3.791 1.00 91.94 856 GLY A CA 1
ATOM 6659 C C . GLY A 1 856 ? -22.582 -0.676 -4.805 1.00 91.94 856 GLY A C 1
ATOM 6660 O O . GLY A 1 856 ? -22.335 -0.638 -6.009 1.00 91.94 856 GLY A O 1
ATOM 6661 N N . ILE A 1 857 ? -23.828 -0.797 -4.338 1.00 90.69 857 ILE A N 1
ATOM 6662 C CA . ILE A 1 857 ? -24.998 -0.972 -5.216 1.00 90.69 857 ILE A CA 1
ATOM 6663 C C . ILE A 1 857 ? -25.154 0.225 -6.164 1.00 90.69 857 ILE A C 1
ATOM 6665 O O . ILE A 1 857 ? -25.329 0.052 -7.372 1.00 90.69 857 ILE A O 1
ATOM 6669 N N . ARG A 1 858 ? -25.067 1.451 -5.632 1.00 87.06 858 ARG A N 1
ATOM 6670 C CA . ARG A 1 858 ? -25.200 2.679 -6.431 1.00 87.06 858 ARG A CA 1
ATOM 6671 C C . ARG A 1 858 ? -24.095 2.820 -7.465 1.00 87.06 858 ARG A C 1
ATOM 6673 O O . ARG A 1 858 ? -24.371 3.242 -8.585 1.00 87.06 858 ARG A O 1
ATOM 6680 N N . MET A 1 859 ? -22.860 2.495 -7.095 1.00 88.44 859 MET A N 1
ATOM 6681 C CA . MET A 1 859 ? -21.723 2.580 -8.005 1.00 88.44 859 MET A CA 1
ATOM 6682 C C . MET A 1 859 ? -21.785 1.501 -9.086 1.00 88.44 859 MET A C 1
ATOM 6684 O O . MET A 1 859 ? -21.580 1.829 -10.252 1.00 88.44 859 MET A O 1
ATOM 6688 N N . ALA A 1 860 ? -22.184 0.271 -8.753 1.00 92.25 860 ALA A N 1
ATOM 6689 C CA . ALA A 1 860 ? -22.402 -0.788 -9.738 1.00 92.25 860 ALA A CA 1
ATOM 6690 C C . ALA A 1 860 ? 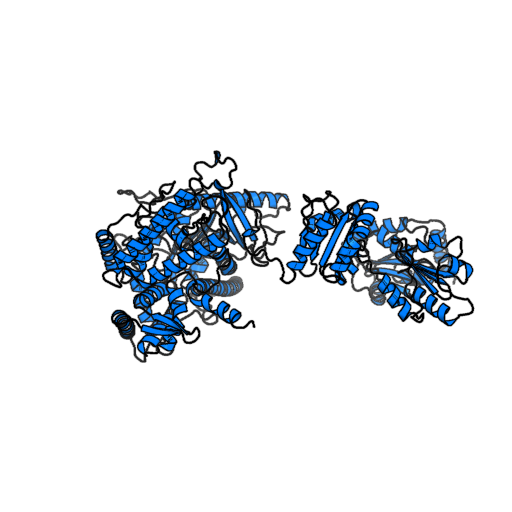-23.452 -0.395 -10.789 1.00 92.25 860 ALA A C 1
ATOM 6692 O O . ALA A 1 860 ? -23.244 -0.587 -11.984 1.00 92.25 860 ALA A O 1
ATOM 6693 N N . GLN A 1 861 ? -24.542 0.259 -10.377 1.00 87.31 861 GLN A N 1
ATOM 6694 C CA . GLN A 1 861 ? -25.587 0.734 -11.293 1.00 87.31 861 GLN A CA 1
ATOM 6695 C C . GLN A 1 861 ? -25.121 1.811 -12.285 1.00 87.31 861 GLN A C 1
ATOM 6697 O O . GLN A 1 861 ? -25.837 2.087 -13.249 1.00 87.31 861 GLN A O 1
ATOM 6702 N N . ARG A 1 862 ? -23.942 2.415 -12.095 1.00 85.44 862 ARG A N 1
ATOM 6703 C CA . ARG A 1 862 ? -23.386 3.428 -13.010 1.00 85.44 862 ARG A CA 1
ATOM 6704 C C . ARG A 1 862 ? -22.634 2.837 -14.189 1.00 85.44 862 ARG A C 1
ATOM 6706 O O . ARG A 1 862 ? -22.374 3.567 -15.139 1.00 85.44 862 ARG A O 1
ATOM 6713 N N . PHE A 1 863 ? -22.311 1.551 -14.146 1.00 90.56 863 PHE A N 1
ATOM 6714 C CA . PHE A 1 863 ? -21.565 0.875 -15.197 1.00 90.56 863 PHE A CA 1
ATOM 6715 C C . PHE A 1 863 ? -22.450 -0.163 -15.880 1.00 90.56 863 PHE A C 1
ATOM 6717 O O . PHE A 1 863 ? -23.132 -0.958 -15.229 1.00 90.56 863 PHE A O 1
ATOM 6724 N N . TYR A 1 864 ? -22.472 -0.135 -17.210 1.00 90.88 864 TYR A N 1
ATOM 6725 C CA . TYR A 1 864 ? -23.322 -1.022 -17.992 1.00 90.88 864 TYR A CA 1
ATOM 6726 C C . TYR A 1 864 ? -22.891 -2.478 -17.793 1.00 90.88 864 TYR A C 1
ATOM 6728 O O . TYR A 1 864 ? -21.728 -2.829 -17.981 1.00 90.88 864 TYR A O 1
ATOM 6736 N N . GLY A 1 865 ? -23.838 -3.330 -17.395 1.00 92.00 865 GLY A N 1
ATOM 6737 C CA . GLY A 1 865 ? -23.598 -4.761 -17.196 1.00 92.00 865 GLY A CA 1
ATOM 6738 C C . GLY A 1 865 ? -22.691 -5.121 -16.014 1.00 92.00 865 GLY A C 1
ATOM 6739 O O . GLY A 1 865 ? -22.319 -6.287 -15.907 1.00 92.00 865 GLY A O 1
ATOM 6740 N N . ALA A 1 866 ? -22.334 -4.171 -15.141 1.00 95.75 866 ALA A N 1
ATOM 6741 C CA . ALA A 1 866 ? -21.452 -4.443 -14.011 1.00 95.75 866 ALA A CA 1
ATOM 6742 C C . ALA A 1 866 ? -22.070 -5.444 -13.024 1.00 95.75 866 ALA A C 1
ATOM 6744 O O . ALA A 1 866 ? -23.225 -5.302 -12.618 1.00 95.75 866 ALA A O 1
ATOM 6745 N N . GLY A 1 867 ? -21.282 -6.446 -12.639 1.00 97.00 867 GLY A N 1
ATOM 6746 C CA . GLY A 1 867 ? -21.665 -7.459 -11.663 1.00 97.00 867 GLY A CA 1
ATOM 6747 C C . GLY A 1 867 ? -21.523 -6.964 -10.229 1.00 97.00 867 GLY A C 1
ATOM 6748 O O . GLY A 1 867 ? -20.741 -6.053 -9.947 1.00 97.00 867 GLY A O 1
ATOM 6749 N N . PHE A 1 868 ? -22.267 -7.582 -9.313 1.00 97.56 868 PHE A N 1
ATOM 6750 C CA . PHE A 1 868 ? -22.230 -7.238 -7.894 1.00 97.56 868 PHE A CA 1
ATOM 6751 C C . PHE A 1 868 ? -22.274 -8.481 -7.003 1.00 97.56 868 PHE A C 1
ATOM 6753 O O . PHE A 1 868 ? -23.087 -9.381 -7.226 1.00 97.56 868 PHE A O 1
ATOM 6760 N N . ILE A 1 869 ? -21.408 -8.505 -5.989 1.00 97.44 869 ILE A N 1
ATOM 6761 C CA . ILE A 1 869 ? -21.387 -9.502 -4.918 1.00 97.44 869 ILE A CA 1
ATOM 6762 C C . ILE A 1 869 ? -21.585 -8.778 -3.587 1.00 97.44 869 ILE A C 1
ATOM 6764 O O . ILE A 1 869 ? -20.810 -7.888 -3.234 1.00 97.44 869 ILE A O 1
ATOM 6768 N N . GLU A 1 870 ? -22.597 -9.201 -2.835 1.00 97.06 870 GLU A N 1
ATOM 6769 C CA . GLU A 1 870 ? -22.697 -8.915 -1.406 1.00 97.06 870 GLU A CA 1
ATOM 6770 C C . GLU A 1 870 ? -22.021 -10.052 -0.635 1.00 97.06 870 GLU A C 1
ATOM 6772 O O . GLU A 1 870 ? -22.452 -11.204 -0.723 1.00 97.06 870 GLU A O 1
ATOM 6777 N N . GLN A 1 871 ? -20.967 -9.743 0.115 1.00 96.62 871 GLN A N 1
ATOM 6778 C CA . GLN A 1 871 ? -20.442 -10.645 1.132 1.00 96.62 871 GLN A CA 1
ATOM 6779 C C . GLN A 1 871 ? -21.251 -10.444 2.414 1.00 96.62 871 GLN A C 1
ATOM 6781 O O . GLN A 1 871 ? -21.294 -9.339 2.954 1.00 96.62 871 GLN A O 1
ATOM 6786 N N . GLU A 1 872 ? -21.895 -11.504 2.897 1.00 95.25 872 GLU A N 1
ATOM 6787 C CA . GLU A 1 872 ? -22.729 -11.473 4.101 1.00 95.25 872 GLU A CA 1
ATOM 6788 C C . GLU A 1 872 ? -21.863 -11.489 5.354 1.00 95.25 872 GLU A C 1
ATOM 6790 O O . GLU A 1 872 ? -21.749 -12.502 6.039 1.00 95.25 872 GLU A O 1
ATOM 6795 N N . GLY A 1 873 ? -21.216 -10.353 5.594 1.00 93.12 873 GLY A N 1
ATOM 6796 C CA . GLY A 1 873 ? -20.237 -10.172 6.646 1.00 93.12 873 GLY A CA 1
ATOM 6797 C C . GLY A 1 873 ? -20.095 -8.733 7.116 1.00 93.12 873 GLY A C 1
ATOM 6798 O O . GLY A 1 873 ? -20.732 -7.802 6.602 1.00 93.12 873 GLY A O 1
ATOM 6799 N N . GLU A 1 874 ? -19.226 -8.576 8.105 1.00 93.75 874 GLU A N 1
ATOM 6800 C CA . GLU A 1 874 ? -18.929 -7.322 8.777 1.00 93.75 874 GLU A CA 1
ATOM 6801 C C . GLU A 1 874 ? -17.488 -6.857 8.558 1.00 93.75 874 GLU A C 1
ATOM 6803 O O . GLU A 1 874 ? -16.551 -7.645 8.480 1.00 93.75 874 GLU A O 1
ATOM 6808 N N . GLY A 1 875 ? -17.300 -5.541 8.545 1.00 92.56 875 GLY A N 1
ATOM 6809 C CA . GLY A 1 875 ? -15.985 -4.914 8.460 1.00 92.56 875 GLY A CA 1
ATOM 6810 C C . GLY A 1 875 ? -15.700 -4.297 7.101 1.00 92.56 875 GLY A C 1
ATOM 6811 O O . GLY A 1 875 ? -16.563 -4.259 6.224 1.00 92.56 875 GLY A O 1
ATOM 6812 N N . HIS A 1 876 ? -14.510 -3.727 6.951 1.00 92.00 876 HIS A N 1
ATOM 6813 C CA . HIS A 1 876 ? -14.169 -2.900 5.804 1.00 92.00 876 HIS A CA 1
ATOM 6814 C C . HIS A 1 876 ? -13.524 -3.711 4.677 1.00 92.00 876 HIS A C 1
ATOM 6816 O O . HIS A 1 876 ? -12.468 -4.311 4.880 1.00 92.00 876 HIS A O 1
ATOM 6822 N N . CYS A 1 877 ? -14.125 -3.652 3.481 1.00 92.88 877 CYS A N 1
ATOM 6823 C CA . CYS A 1 877 ? -13.797 -4.500 2.323 1.00 92.88 877 CYS A CA 1
ATOM 6824 C C . CYS A 1 877 ? -14.032 -6.002 2.584 1.00 92.88 877 CYS A C 1
ATOM 6826 O O . CYS A 1 877 ? -14.066 -6.470 3.724 1.00 92.88 877 CYS A O 1
ATOM 6828 N N . SER A 1 878 ? -14.158 -6.800 1.522 1.00 91.56 878 SER A N 1
ATOM 6829 C CA . SER A 1 878 ? -14.382 -8.248 1.642 1.00 91.56 878 SER A CA 1
ATOM 6830 C C . SER A 1 878 ? -13.274 -8.962 2.407 1.00 91.56 878 SER A C 1
ATOM 6832 O O . SER A 1 878 ? -13.511 -9.993 3.030 1.00 91.56 878 SER A O 1
ATOM 6834 N N . ILE A 1 879 ? -12.070 -8.394 2.434 1.00 86.88 879 ILE A N 1
ATOM 6835 C CA . ILE A 1 879 ? -10.946 -8.948 3.183 1.00 86.88 879 ILE A CA 1
ATOM 6836 C C . ILE A 1 879 ? -11.160 -8.940 4.698 1.00 86.88 879 ILE A C 1
ATOM 6838 O O . ILE A 1 879 ? -10.423 -9.633 5.372 1.00 86.88 879 ILE A O 1
ATOM 6842 N N . ALA A 1 880 ? -12.146 -8.233 5.260 1.00 88.31 880 ALA A N 1
ATOM 6843 C CA . ALA A 1 880 ? -12.401 -8.244 6.705 1.00 88.31 880 ALA A CA 1
ATOM 6844 C C . ALA A 1 880 ? -12.814 -9.628 7.246 1.00 88.31 880 ALA A C 1
ATOM 6846 O O . ALA A 1 880 ? -12.480 -9.968 8.382 1.00 88.31 880 ALA A O 1
ATOM 6847 N N . GLU A 1 881 ? -13.465 -10.456 6.422 1.00 88.38 881 GLU A N 1
ATOM 6848 C CA . GLU A 1 881 ? -13.938 -11.804 6.771 1.00 88.38 881 GLU A CA 1
ATOM 6849 C C . GLU A 1 881 ? -13.694 -12.785 5.620 1.00 88.38 881 GLU A C 1
ATOM 6851 O O . GLU A 1 881 ? -13.801 -12.430 4.447 1.00 88.38 881 GLU A O 1
ATOM 6856 N N . VAL A 1 882 ? -13.378 -14.044 5.926 1.00 86.88 882 VAL A N 1
ATOM 6857 C CA . VAL A 1 882 ? -13.223 -15.063 4.879 1.00 86.88 882 VAL A CA 1
ATOM 6858 C C . VAL A 1 882 ? -14.596 -15.470 4.337 1.00 86.88 882 VAL A C 1
ATOM 6860 O O . VAL A 1 882 ? -15.413 -16.022 5.073 1.00 86.88 882 VAL A O 1
ATOM 6863 N N . SER A 1 883 ? -14.818 -15.314 3.028 1.00 87.81 883 SER A N 1
ATOM 6864 C CA . SER A 1 883 ? -15.902 -15.986 2.295 1.00 87.81 883 SER A CA 1
ATOM 6865 C C . SER A 1 883 ? -15.362 -16.744 1.085 1.00 87.81 883 SER A C 1
ATOM 6867 O O . SER A 1 883 ? -15.016 -16.163 0.055 1.00 87.81 883 SER A O 1
ATOM 6869 N N . LEU A 1 884 ? -15.366 -18.076 1.168 1.00 85.38 884 LEU A N 1
ATOM 6870 C CA . LEU A 1 884 ? -15.024 -18.979 0.067 1.00 85.38 884 LEU A CA 1
ATOM 6871 C C . LEU A 1 884 ? -15.872 -18.715 -1.184 1.00 85.38 884 LEU A C 1
ATOM 6873 O O . LEU A 1 884 ? -15.379 -18.863 -2.304 1.00 85.38 884 LEU A O 1
ATOM 6877 N N . CYS A 1 885 ? -17.131 -18.307 -1.004 1.00 89.06 885 CYS A N 1
ATOM 6878 C CA . CYS A 1 885 ? -18.021 -17.928 -2.099 1.00 89.06 885 CYS A CA 1
ATOM 6879 C C . CYS A 1 885 ? -17.513 -16.670 -2.817 1.00 89.06 885 CYS A C 1
ATOM 6881 O O . CYS A 1 885 ? -17.360 -16.701 -4.041 1.00 89.06 885 CYS A O 1
ATOM 6883 N N . THR A 1 886 ? -17.198 -15.600 -2.074 1.00 91.31 886 THR A N 1
ATOM 6884 C CA . THR A 1 886 ? -16.662 -14.351 -2.642 1.00 91.31 886 THR A CA 1
ATOM 6885 C C . THR A 1 886 ? -15.346 -14.611 -3.365 1.00 91.31 886 THR A C 1
ATOM 6887 O O . THR A 1 886 ? -15.216 -14.273 -4.544 1.00 91.31 886 THR A O 1
ATOM 6890 N N . VAL A 1 887 ? -14.406 -15.299 -2.706 1.00 87.00 887 VAL A N 1
ATOM 6891 C CA . VAL A 1 887 ? -13.088 -15.633 -3.269 1.00 87.00 887 VAL A CA 1
ATOM 6892 C C . VAL A 1 887 ? -13.226 -16.402 -4.583 1.00 87.00 887 VAL A C 1
ATOM 6894 O O . VAL A 1 887 ? -12.608 -16.045 -5.588 1.00 87.00 887 VAL A O 1
ATOM 6897 N N . SER A 1 888 ? -14.075 -17.434 -4.607 1.00 85.56 888 SER A N 1
ATOM 6898 C CA . SER A 1 888 ? -14.278 -18.266 -5.799 1.00 85.56 888 SER A CA 1
ATOM 6899 C C . SER A 1 888 ? -14.815 -17.456 -6.980 1.00 85.56 888 SER A C 1
ATOM 6901 O O . SER A 1 888 ? -14.376 -17.651 -8.114 1.00 85.56 888 SER A O 1
ATOM 6903 N N . LYS A 1 889 ? -15.736 -16.516 -6.729 1.00 90.69 889 LYS A N 1
ATOM 6904 C CA . LYS A 1 889 ? -16.310 -15.658 -7.775 1.00 90.69 889 LYS A CA 1
ATOM 6905 C C . LYS A 1 889 ? -15.324 -14.608 -8.278 1.00 90.69 889 LYS A C 1
ATOM 6907 O O . LYS A 1 889 ? -15.238 -14.411 -9.487 1.00 90.69 889 LYS A O 1
ATOM 6912 N N . VAL A 1 890 ? -14.550 -13.984 -7.390 1.00 90.38 890 VAL A N 1
ATOM 6913 C CA . VAL A 1 890 ? -13.485 -13.038 -7.772 1.00 90.38 890 VAL A CA 1
ATOM 6914 C C . VAL A 1 890 ? -12.433 -13.736 -8.638 1.00 90.38 890 VAL A C 1
ATOM 6916 O O . VAL A 1 890 ? -12.062 -13.230 -9.698 1.00 90.38 890 VAL A O 1
ATOM 6919 N N . ARG A 1 891 ? -12.012 -14.947 -8.255 1.00 85.81 891 ARG A N 1
ATOM 6920 C CA . ARG A 1 891 ? -11.083 -15.752 -9.056 1.00 85.81 891 ARG A CA 1
ATOM 6921 C C . ARG A 1 891 ? -11.674 -16.124 -10.420 1.00 85.81 891 ARG A C 1
ATOM 6923 O O . ARG A 1 891 ? -10.995 -15.970 -11.433 1.00 85.81 891 ARG A O 1
ATOM 6930 N N . ALA A 1 892 ? -12.930 -16.571 -10.472 1.00 87.06 892 ALA A N 1
ATOM 6931 C CA . ALA A 1 892 ? -13.619 -16.885 -11.728 1.00 87.06 892 ALA A CA 1
ATOM 6932 C C . ALA A 1 892 ? -13.773 -15.652 -12.640 1.00 87.06 892 ALA A C 1
ATOM 6934 O O . ALA A 1 892 ? -13.664 -15.762 -13.862 1.00 87.06 892 ALA A O 1
ATOM 6935 N N . TYR A 1 893 ? -13.962 -14.462 -12.070 1.00 91.56 893 TYR A N 1
ATOM 6936 C CA . TYR A 1 893 ? -13.996 -13.211 -12.825 1.00 91.56 893 TYR A CA 1
ATOM 6937 C C . TYR A 1 893 ? -12.645 -12.906 -13.489 1.00 91.56 893 TYR A C 1
ATOM 6939 O O . TYR A 1 893 ? -12.586 -12.699 -14.706 1.00 91.56 893 TYR A O 1
ATOM 6947 N N . PHE A 1 894 ? -11.545 -12.935 -12.728 1.00 87.88 894 PHE A N 1
ATOM 6948 C CA . PHE A 1 894 ? -10.214 -12.666 -13.280 1.00 87.88 894 PHE A CA 1
ATOM 6949 C C . PHE A 1 894 ? -9.767 -13.739 -14.278 1.00 87.88 894 PHE A C 1
ATOM 6951 O O . PHE A 1 894 ? -9.283 -13.402 -15.361 1.00 87.88 894 PHE A O 1
ATOM 6958 N N . ARG A 1 895 ? -9.947 -15.022 -13.940 1.00 82.50 895 ARG A N 1
ATOM 6959 C CA . ARG A 1 895 ? -9.498 -16.160 -14.754 1.00 82.50 895 ARG A CA 1
ATOM 6960 C C . ARG A 1 895 ? -10.375 -16.390 -15.982 1.00 82.50 895 ARG A C 1
ATOM 6962 O O . ARG A 1 895 ? -9.859 -16.434 -17.094 1.00 82.50 895 ARG A O 1
ATOM 6969 N N . ASP A 1 896 ? -11.685 -16.487 -15.782 1.00 83.75 896 ASP A N 1
ATOM 6970 C CA . ASP A 1 896 ? -12.618 -16.991 -16.796 1.00 83.75 896 ASP A CA 1
ATOM 6971 C C . ASP A 1 896 ? -13.480 -15.875 -17.411 1.00 83.75 896 ASP A C 1
ATOM 6973 O O . ASP A 1 896 ? -14.171 -16.093 -18.404 1.00 83.75 896 ASP A O 1
ATOM 6977 N N . GLY A 1 897 ? -13.444 -14.655 -16.856 1.00 88.81 897 GLY A N 1
ATOM 6978 C CA . GLY A 1 897 ? -14.313 -13.559 -17.294 1.00 88.81 897 GLY A CA 1
ATOM 6979 C C . GLY A 1 897 ? -15.785 -13.774 -16.939 1.00 88.81 897 GLY A C 1
ATOM 6980 O O . GLY A 1 897 ? -16.665 -13.231 -17.606 1.00 88.81 897 GLY A O 1
ATOM 6981 N N . ILE A 1 898 ? -16.072 -14.578 -15.915 1.00 92.12 898 ILE A N 1
ATOM 6982 C CA . ILE A 1 898 ? -17.441 -14.802 -15.450 1.00 92.12 898 ILE A CA 1
ATOM 6983 C C . ILE A 1 898 ? -17.868 -13.601 -14.608 1.00 92.12 898 ILE A C 1
ATOM 6985 O O . ILE A 1 898 ? -17.301 -13.341 -13.549 1.00 92.12 898 ILE A O 1
ATOM 6989 N N . VAL A 1 899 ? -18.877 -12.870 -15.081 1.00 95.25 899 VAL A N 1
ATOM 6990 C CA . VAL A 1 899 ? -19.420 -11.689 -14.399 1.00 95.25 899 VAL A CA 1
ATOM 6991 C C . VAL A 1 899 ? -20.683 -12.088 -13.626 1.00 95.25 899 VAL A C 1
ATOM 6993 O O . VAL A 1 899 ? -21.639 -12.563 -14.247 1.00 95.25 899 VAL A O 1
ATOM 6996 N N . PRO A 1 900 ? -20.717 -11.913 -12.291 1.00 95.50 900 PRO A N 1
ATOM 6997 C CA . PRO A 1 900 ? -21.936 -12.054 -11.497 1.00 95.50 900 PRO A CA 1
ATOM 6998 C C . PRO A 1 900 ? -23.081 -11.156 -11.999 1.00 95.50 900 PRO A C 1
ATOM 7000 O O . PRO A 1 900 ? -22.825 -10.139 -12.646 1.00 95.50 900 PRO A O 1
ATOM 7003 N N . PRO A 1 901 ? -24.351 -11.474 -11.694 1.00 92.94 901 PRO A N 1
ATOM 7004 C CA . PRO A 1 901 ? -25.480 -10.646 -12.103 1.00 92.94 901 PRO A CA 1
ATOM 7005 C C . PRO A 1 901 ? -25.390 -9.207 -11.577 1.00 92.94 901 PRO A C 1
ATOM 7007 O O . PRO A 1 901 ? -24.991 -8.966 -10.437 1.00 92.94 901 PRO A O 1
ATOM 7010 N N . ALA A 1 902 ? -25.828 -8.250 -12.397 1.00 91.69 902 ALA A N 1
ATOM 7011 C CA . ALA A 1 902 ? -25.950 -6.855 -11.989 1.00 91.69 902 ALA A CA 1
ATOM 7012 C C . ALA A 1 902 ? -27.017 -6.674 -10.890 1.00 91.69 902 ALA A C 1
ATOM 7014 O O . ALA A 1 902 ? -28.058 -7.348 -10.934 1.00 91.69 902 ALA A O 1
ATOM 7015 N N . PRO A 1 903 ? -26.817 -5.742 -9.939 1.00 90.56 903 PRO A N 1
ATOM 7016 C CA . PRO A 1 903 ? -27.735 -5.557 -8.829 1.00 90.56 903 PRO A CA 1
ATOM 7017 C C . PRO A 1 903 ? -29.024 -4.880 -9.297 1.00 90.56 903 PRO A C 1
ATOM 7019 O O . PRO A 1 903 ? -29.016 -3.783 -9.862 1.00 90.56 903 PRO A O 1
ATOM 7022 N N . ARG A 1 904 ? -30.162 -5.531 -9.033 1.00 86.00 904 ARG A N 1
ATOM 7023 C CA . ARG A 1 904 ? -31.497 -5.015 -9.368 1.00 86.00 904 ARG A CA 1
ATOM 7024 C C . ARG A 1 904 ? -32.291 -4.730 -8.105 1.00 86.00 904 ARG A C 1
ATOM 7026 O O . ARG A 1 904 ? -32.569 -5.643 -7.333 1.00 86.00 904 ARG A O 1
ATOM 7033 N N . LEU A 1 905 ? -32.682 -3.475 -7.913 1.00 82.06 905 LEU A N 1
ATOM 7034 C CA . LEU A 1 905 ? -33.602 -3.098 -6.840 1.00 82.06 905 LEU A CA 1
ATOM 7035 C C . LEU A 1 905 ? -35.000 -3.650 -7.144 1.00 82.06 905 LEU A C 1
ATOM 7037 O O . LEU A 1 905 ? -35.399 -3.720 -8.307 1.00 82.06 905 LEU A O 1
ATOM 7041 N N . LYS A 1 906 ? -35.740 -4.050 -6.109 1.00 77.00 906 LYS A N 1
ATOM 7042 C CA . LYS A 1 906 ? -37.165 -4.380 -6.248 1.00 77.00 906 LYS A CA 1
ATOM 7043 C C . LYS A 1 906 ? -37.993 -3.089 -6.267 1.00 77.00 906 LYS A C 1
ATOM 7045 O O . LYS A 1 906 ? -37.656 -2.128 -5.576 1.00 77.00 906 LYS A O 1
ATOM 7050 N N . ASP A 1 907 ? -39.073 -3.066 -7.048 1.00 64.94 907 ASP A N 1
ATOM 7051 C CA . ASP A 1 907 ? -39.918 -1.876 -7.221 1.00 64.94 907 ASP A CA 1
ATOM 7052 C C . ASP A 1 907 ? -40.403 -1.312 -5.875 1.00 64.94 907 ASP A C 1
ATOM 7054 O O . ASP A 1 907 ? -41.041 -2.009 -5.085 1.00 64.94 907 ASP A O 1
ATOM 7058 N N . GLY A 1 908 ? -40.096 -0.036 -5.615 1.00 56.94 908 GLY A N 1
ATOM 7059 C CA . GLY A 1 908 ? -40.510 0.673 -4.400 1.00 56.94 908 GLY A CA 1
ATOM 7060 C C . GLY A 1 908 ? -39.845 0.208 -3.095 1.00 56.94 908 GLY A C 1
ATOM 7061 O O . GLY A 1 908 ? -40.287 0.642 -2.032 1.00 56.94 908 GLY A O 1
ATOM 7062 N N . GLN A 1 909 ? -38.820 -0.652 -3.148 1.00 54.78 909 GLN A N 1
ATOM 7063 C CA . GLN A 1 909 ? -38.143 -1.193 -1.962 1.00 54.78 909 GLN A CA 1
ATOM 7064 C C . GLN A 1 909 ? -36.859 -0.436 -1.584 1.00 54.78 909 GLN A C 1
ATOM 7066 O O . GLN A 1 909 ? -36.290 0.324 -2.370 1.00 54.78 909 GLN A O 1
ATOM 7071 N N . HIS A 1 910 ? -36.421 -0.625 -0.334 1.00 65.31 910 HIS A N 1
ATOM 7072 C CA . HIS A 1 910 ? -35.220 -0.004 0.232 1.00 65.31 910 HIS A CA 1
ATOM 7073 C C . HIS A 1 910 ? -33.963 -0.422 -0.556 1.00 65.31 910 HIS A C 1
ATOM 7075 O O . HIS A 1 910 ? -33.913 -1.525 -1.088 1.00 65.31 910 HIS A O 1
ATOM 7081 N N . VAL A 1 911 ? -32.901 0.399 -0.596 1.00 68.38 911 VAL A N 1
ATOM 7082 C CA . VAL A 1 911 ? -31.699 0.115 -1.428 1.00 68.38 911 VAL A CA 1
ATOM 7083 C C . VAL A 1 911 ? -30.996 -1.211 -1.065 1.00 68.38 911 VAL A C 1
ATOM 7085 O O . VAL A 1 911 ? -30.246 -1.747 -1.868 1.00 68.38 911 VAL A O 1
ATOM 7088 N N . ARG A 1 912 ? -31.277 -1.776 0.115 1.00 71.94 912 ARG A N 1
ATOM 7089 C CA . ARG A 1 912 ? -30.753 -3.075 0.579 1.00 71.94 912 ARG A CA 1
ATOM 7090 C C . ARG A 1 912 ? -31.617 -4.281 0.186 1.00 71.94 912 ARG A C 1
ATOM 7092 O O . ARG A 1 912 ? -31.217 -5.423 0.389 1.00 71.94 912 ARG A O 1
ATOM 7099 N N . GLU A 1 913 ? -32.794 -4.040 -0.381 1.00 74.94 913 GLU A N 1
ATOM 7100 C CA . GLU A 1 913 ? -33.760 -5.059 -0.782 1.00 74.94 913 GLU A CA 1
ATOM 7101 C C . GLU A 1 913 ? -33.765 -5.189 -2.309 1.00 74.94 913 GLU A C 1
ATOM 7103 O O . GLU A 1 913 ? -34.519 -4.536 -3.036 1.00 74.94 913 GLU A O 1
ATOM 7108 N N . GLY A 1 914 ? -32.895 -6.054 -2.819 1.00 82.56 914 GLY A N 1
ATOM 7109 C CA . GLY A 1 914 ? -32.838 -6.342 -4.245 1.00 82.56 914 GLY A CA 1
ATOM 7110 C C . GLY A 1 914 ? -32.304 -7.729 -4.562 1.00 82.56 914 GLY A C 1
ATOM 7111 O O . GLY A 1 914 ? -32.213 -8.604 -3.702 1.00 82.56 914 GLY A O 1
ATOM 7112 N N . LEU A 1 915 ? -32.064 -7.945 -5.849 1.00 87.25 915 LEU A N 1
ATOM 7113 C CA . LEU A 1 915 ? -31.628 -9.202 -6.434 1.00 87.25 915 LEU A CA 1
ATOM 7114 C C . LEU A 1 915 ? -30.196 -9.037 -6.940 1.00 87.25 915 LEU A C 1
ATOM 7116 O O . LEU A 1 915 ? -29.953 -8.296 -7.895 1.00 87.25 915 LEU A O 1
ATOM 7120 N N . TRP A 1 916 ? -29.282 -9.746 -6.294 1.00 92.25 916 TRP A N 1
ATOM 7121 C CA . TRP A 1 916 ? -27.872 -9.891 -6.638 1.00 92.25 916 TRP A CA 1
ATOM 7122 C C . TRP A 1 916 ? -27.328 -11.131 -5.928 1.00 92.25 916 TRP A C 1
ATOM 7124 O O . TRP A 1 916 ? -28.028 -11.765 -5.132 1.00 92.25 916 TRP A O 1
ATOM 7134 N N . ASP A 1 917 ? -26.086 -11.476 -6.226 1.00 94.31 917 ASP A N 1
ATOM 7135 C CA . ASP A 1 917 ? -25.419 -12.610 -5.614 1.00 94.31 917 ASP A CA 1
ATOM 7136 C C . ASP A 1 917 ? -24.993 -12.290 -4.179 1.00 94.31 917 ASP A C 1
ATOM 7138 O O . ASP A 1 917 ? -24.321 -11.289 -3.933 1.00 94.31 917 ASP A O 1
ATOM 7142 N N . ARG A 1 918 ? -25.355 -13.175 -3.248 1.00 95.19 918 ARG A N 1
ATOM 7143 C CA . ARG A 1 918 ? -24.948 -13.117 -1.841 1.00 95.19 918 ARG A CA 1
ATOM 7144 C C . ARG A 1 918 ? -24.011 -14.268 -1.517 1.00 95.19 918 ARG A C 1
ATOM 7146 O O . ARG A 1 918 ? -24.212 -15.381 -2.010 1.00 95.19 918 ARG A O 1
ATOM 7153 N N . CYS A 1 919 ? -22.985 -13.984 -0.733 1.00 94.69 919 CYS A N 1
ATOM 7154 C CA . CYS A 1 919 ? -21.961 -14.934 -0.339 1.00 94.69 919 CYS A CA 1
ATOM 7155 C C . CYS A 1 919 ? -21.813 -14.939 1.182 1.00 94.69 919 CYS A C 1
ATOM 7157 O O . CYS A 1 919 ? -21.260 -14.000 1.747 1.00 94.69 919 CYS A O 1
ATOM 7159 N N . GLU A 1 920 ? -22.269 -16.014 1.827 1.00 93.25 920 GLU A N 1
ATOM 7160 C CA . GLU A 1 920 ? -22.083 -16.235 3.265 1.00 93.25 920 GLU A CA 1
ATOM 7161 C C . GLU A 1 920 ? -20.593 -16.238 3.638 1.00 93.25 920 GLU A C 1
ATOM 7163 O O . GLU A 1 920 ? -19.748 -16.770 2.900 1.00 93.25 920 GLU A O 1
ATOM 7168 N N . THR A 1 921 ? -20.258 -15.655 4.787 1.00 91.06 921 THR A N 1
ATOM 7169 C CA . THR A 1 921 ? -18.919 -15.752 5.372 1.00 91.06 921 THR A CA 1
ATOM 7170 C C . THR A 1 921 ? -18.730 -17.082 6.097 1.00 91.06 921 THR A C 1
ATOM 7172 O O . THR A 1 921 ? -19.660 -17.724 6.587 1.00 91.06 921 THR A O 1
ATOM 7175 N N . ASN A 1 922 ? -17.485 -17.548 6.122 1.00 86.94 922 ASN A N 1
ATOM 7176 C CA . ASN A 1 922 ? -17.085 -18.807 6.742 1.00 86.94 922 ASN A CA 1
ATOM 7177 C C . ASN A 1 922 ? -16.517 -18.618 8.154 1.00 86.94 922 ASN A C 1
ATOM 7179 O O . ASN A 1 922 ? -16.197 -19.600 8.824 1.00 86.94 922 ASN A O 1
ATOM 7183 N N . GLU A 1 923 ? -16.400 -17.379 8.614 1.00 87.00 923 GLU A N 1
ATOM 7184 C CA . GLU A 1 923 ? -15.997 -17.027 9.968 1.00 87.00 923 GLU A CA 1
ATOM 7185 C C . GLU A 1 923 ? -16.715 -15.771 10.437 1.00 87.00 923 GLU A C 1
ATOM 7187 O O . GLU A 1 923 ? -17.306 -15.049 9.643 1.00 87.00 923 GLU A O 1
ATOM 7192 N N . ARG A 1 924 ? -16.658 -15.551 11.748 1.00 89.75 924 ARG A N 1
ATOM 7193 C CA . ARG A 1 924 ? -17.145 -14.350 12.428 1.00 89.75 924 ARG A CA 1
ATOM 7194 C C . ARG A 1 924 ? -16.360 -14.158 13.731 1.00 89.75 924 ARG A C 1
ATOM 7196 O O . ARG A 1 924 ? -15.689 -15.103 14.174 1.00 89.75 924 ARG A O 1
ATOM 7203 N N . PRO A 1 925 ? -16.430 -12.995 14.400 1.00 90.25 925 PRO A N 1
ATOM 7204 C CA . PRO A 1 925 ? -15.706 -12.750 15.649 1.00 90.25 925 PRO A CA 1
ATOM 7205 C C . PRO A 1 925 ? -15.872 -13.868 16.699 1.00 90.25 925 PRO A C 1
ATOM 7207 O O . PRO A 1 925 ? -16.974 -14.360 16.944 1.00 90.25 925 PRO A O 1
ATOM 7210 N N . TRP A 1 926 ? -14.756 -14.301 17.308 1.00 90.75 926 TRP A N 1
ATOM 7211 C CA . TRP A 1 926 ? -14.645 -15.452 18.240 1.00 90.75 926 TRP A CA 1
ATOM 7212 C C . TRP A 1 926 ? -15.052 -16.839 17.691 1.00 90.75 926 TRP A C 1
ATOM 7214 O O . TRP A 1 926 ? -15.058 -17.838 18.434 1.00 90.75 926 TRP A O 1
ATOM 7224 N N . GLN A 1 927 ? -15.349 -16.932 16.395 1.00 86.00 927 GLN A N 1
ATOM 7225 C CA . GLN A 1 927 ? -15.584 -18.170 15.650 1.00 86.00 927 GLN A CA 1
ATOM 7226 C C . GLN A 1 927 ? -14.737 -18.163 14.365 1.00 86.00 927 GLN A C 1
ATOM 7228 O O . GLN A 1 927 ? -15.290 -18.102 13.266 1.00 86.00 927 GLN A O 1
ATOM 7233 N N . PRO A 1 928 ? -13.396 -18.189 14.496 1.00 72.94 928 PRO A N 1
ATOM 7234 C CA . PRO A 1 928 ? -12.512 -18.173 13.340 1.00 72.94 928 PRO A CA 1
ATOM 7235 C C . PRO A 1 928 ? -12.670 -19.462 12.533 1.00 72.94 928 PRO A C 1
ATOM 7237 O O . PRO A 1 928 ? -12.909 -20.535 13.094 1.00 72.94 928 PRO A O 1
ATOM 7240 N N . LEU A 1 929 ? -12.464 -19.376 11.219 1.00 68.94 929 LEU A N 1
ATOM 7241 C CA . LEU A 1 929 ? -12.453 -20.554 10.357 1.00 68.94 929 LEU A CA 1
ATOM 7242 C C . LEU A 1 929 ? -11.271 -21.462 10.750 1.00 68.94 929 LEU A C 1
ATOM 7244 O O . LEU A 1 929 ? -10.110 -21.120 10.509 1.00 68.94 929 LEU A O 1
ATOM 7248 N N . HIS A 1 930 ? -11.541 -22.601 11.395 1.00 57.19 930 HIS A N 1
ATOM 7249 C CA . HIS A 1 930 ? -10.520 -23.601 11.711 1.00 57.19 930 HIS A CA 1
ATOM 7250 C C . HIS A 1 930 ? -10.169 -24.387 10.439 1.00 57.19 930 HIS A C 1
ATOM 7252 O O . HIS A 1 930 ? -11.038 -25.023 9.850 1.00 57.19 930 HIS A O 1
ATOM 7258 N N . ALA A 1 931 ? -8.890 -24.399 10.042 1.00 45.69 931 ALA A N 1
ATOM 7259 C CA . ALA A 1 931 ? -8.401 -25.017 8.799 1.00 45.69 931 ALA A CA 1
ATOM 7260 C C . ALA A 1 931 ? -8.699 -26.530 8.636 1.00 45.69 931 ALA A C 1
ATOM 7262 O O . ALA A 1 931 ? -8.457 -27.084 7.569 1.00 45.69 931 ALA A O 1
ATOM 7263 N N . GLN A 1 932 ? -9.214 -27.207 9.670 1.00 38.12 932 GLN A N 1
ATOM 7264 C CA . GLN A 1 932 ? -9.559 -28.635 9.652 1.00 38.12 932 GLN A CA 1
ATOM 7265 C C . GLN A 1 932 ? -11.061 -28.933 9.779 1.00 38.12 932 GLN A C 1
ATOM 7267 O O . GLN A 1 932 ? -11.477 -30.048 9.467 1.00 38.12 932 GLN A O 1
ATOM 7272 N N . GLU A 1 933 ? -11.902 -27.980 10.186 1.00 37.28 933 GLU A N 1
ATOM 7273 C CA . GLU A 1 933 ? -13.331 -28.235 10.388 1.00 37.28 933 GLU A CA 1
ATOM 7274 C C . GLU A 1 933 ? -14.161 -27.517 9.314 1.00 37.28 933 GLU A C 1
ATOM 7276 O O . GLU A 1 933 ? -14.471 -26.338 9.437 1.00 37.28 933 GLU A O 1
ATOM 7281 N N . LYS A 1 934 ? -14.580 -28.297 8.300 1.00 37.94 934 LYS A N 1
ATOM 7282 C CA . LYS A 1 934 ? -15.633 -28.019 7.291 1.00 37.94 934 LYS A CA 1
ATOM 7283 C C . LYS A 1 934 ? -15.234 -27.395 5.941 1.00 37.94 934 LYS A C 1
ATOM 7285 O O . LYS A 1 934 ? -15.863 -26.448 5.485 1.00 37.94 934 LYS A O 1
ATOM 7290 N N . LEU A 1 935 ? -14.361 -28.067 5.191 1.00 38.62 935 LEU A N 1
ATOM 7291 C CA . LEU A 1 935 ? -14.495 -28.091 3.719 1.00 38.62 935 LEU A CA 1
ATOM 7292 C C . LEU A 1 935 ? -15.439 -29.200 3.212 1.00 38.62 935 LEU A C 1
ATOM 7294 O O . LEU A 1 935 ? -15.936 -29.130 2.094 1.00 38.62 935 LEU A O 1
ATOM 7298 N N . GLY A 1 936 ? -15.803 -30.159 4.069 1.00 33.38 936 GLY A N 1
ATOM 7299 C CA . GLY A 1 936 ? -16.679 -31.282 3.714 1.00 33.38 936 GLY A CA 1
ATOM 7300 C C . GLY A 1 936 ? -18.190 -31.003 3.668 1.00 33.38 936 GLY A C 1
ATOM 7301 O O . GLY A 1 936 ? -18.951 -31.946 3.470 1.00 33.38 936 GLY A O 1
ATOM 7302 N N . SER A 1 937 ? -18.666 -29.767 3.878 1.00 34.22 937 SER A N 1
ATOM 7303 C CA . SER A 1 937 ? -20.118 -29.486 3.946 1.00 34.22 937 SER A CA 1
ATOM 7304 C C . SER A 1 937 ? -20.631 -28.329 3.082 1.00 34.22 937 SER A C 1
ATOM 7306 O O . SER A 1 937 ? -21.807 -27.996 3.188 1.00 34.22 937 SER A O 1
ATOM 7308 N N . VAL A 1 938 ? -19.805 -27.723 2.222 1.00 33.66 938 VAL A N 1
ATOM 7309 C CA . VAL A 1 938 ? -20.197 -26.513 1.459 1.00 33.66 938 VAL A CA 1
ATOM 7310 C C . VAL A 1 938 ? -20.866 -26.822 0.105 1.00 33.66 938 VAL A C 1
ATOM 7312 O O . VAL A 1 938 ? -21.428 -25.935 -0.523 1.00 33.66 938 VAL A O 1
ATOM 7315 N N . CYS A 1 939 ? -20.943 -28.082 -0.334 1.00 31.06 939 CYS A N 1
ATOM 7316 C CA . CYS A 1 939 ? -21.716 -28.453 -1.529 1.00 31.06 939 CYS A CA 1
ATOM 7317 C C . CYS A 1 939 ? -22.916 -29.337 -1.177 1.00 31.06 939 CYS A C 1
ATOM 7319 O O . CYS A 1 939 ? -22.907 -30.550 -1.369 1.00 31.06 939 CYS A O 1
ATOM 7321 N N . GLY A 1 940 ? -23.987 -28.709 -0.688 1.00 29.41 940 GLY A N 1
ATOM 7322 C CA . GLY A 1 940 ? -25.305 -29.320 -0.486 1.00 29.41 940 GLY A CA 1
ATOM 7323 C C . GLY A 1 940 ? -26.056 -29.663 -1.783 1.00 29.41 940 GLY A C 1
ATOM 7324 O O . GLY A 1 940 ? -27.245 -29.378 -1.887 1.00 29.41 940 GLY A O 1
ATOM 7325 N N . MET A 1 941 ? -25.405 -30.282 -2.774 1.00 28.98 941 MET A N 1
ATOM 7326 C CA . MET A 1 941 ? -26.084 -30.869 -3.935 1.00 28.98 941 MET A CA 1
ATOM 7327 C C . MET A 1 941 ? -26.124 -32.394 -3.796 1.00 28.98 941 MET A C 1
ATOM 7329 O O . MET A 1 941 ? -25.119 -33.080 -3.948 1.00 28.98 941 MET A O 1
ATOM 7333 N N . GLN A 1 942 ? -27.314 -32.933 -3.514 1.00 29.42 942 GLN A N 1
ATOM 7334 C CA . GLN A 1 942 ? -27.609 -34.371 -3.467 1.00 29.42 942 GLN A CA 1
ATOM 7335 C C . GLN A 1 942 ? -27.607 -35.007 -4.872 1.00 29.42 942 GLN A C 1
ATOM 7337 O O . GLN A 1 942 ? -28.634 -35.489 -5.353 1.00 29.42 942 GLN A O 1
ATOM 7342 N N . ARG A 1 943 ? -26.459 -35.036 -5.552 1.00 33.78 943 ARG A N 1
ATOM 7343 C CA . ARG A 1 943 ? -26.218 -35.964 -6.667 1.00 33.78 943 ARG A CA 1
ATOM 7344 C C . ARG A 1 943 ? -24.867 -36.658 -6.474 1.00 33.78 943 ARG A C 1
ATOM 7346 O O . ARG A 1 943 ? -23.916 -35.987 -6.087 1.00 33.78 943 ARG A O 1
ATOM 7353 N N . PRO A 1 944 ? -24.763 -37.980 -6.705 1.00 33.03 944 PRO A N 1
ATOM 7354 C CA . PRO A 1 944 ? -23.473 -38.658 -6.687 1.00 33.03 944 PRO A CA 1
ATOM 7355 C C . PRO A 1 944 ? -22.617 -38.132 -7.842 1.00 33.03 944 PRO A C 1
ATOM 7357 O O . PRO A 1 944 ? -23.010 -38.261 -9.002 1.00 33.03 944 PRO A O 1
ATOM 7360 N N . TRP A 1 945 ? -21.480 -37.532 -7.506 1.00 33.88 945 TRP A N 1
ATOM 7361 C CA . TRP A 1 945 ? -20.474 -37.072 -8.458 1.00 33.88 945 TRP A CA 1
ATOM 7362 C C . TRP A 1 945 ? -19.827 -38.264 -9.183 1.00 33.88 945 TRP A C 1
ATOM 7364 O O . TRP A 1 945 ? -19.621 -39.334 -8.602 1.00 33.88 945 TRP A O 1
ATOM 7374 N N . THR A 1 946 ? -19.523 -38.085 -10.463 1.00 41.62 946 THR A N 1
ATOM 7375 C CA . THR A 1 946 ? -18.750 -39.025 -11.284 1.00 41.62 946 THR A CA 1
ATOM 7376 C C . THR A 1 946 ? -17.272 -39.029 -10.869 1.00 41.62 946 THR A C 1
ATOM 7378 O O . THR A 1 946 ? -16.792 -38.121 -10.193 1.00 41.62 946 THR A O 1
ATOM 7381 N N . SER A 1 947 ? -16.513 -40.059 -11.256 1.00 43.91 947 SER A N 1
ATOM 7382 C CA . SER A 1 947 ? -15.108 -40.212 -10.843 1.00 43.91 947 SER A CA 1
ATOM 7383 C C . SER A 1 947 ? -14.187 -39.078 -11.315 1.00 43.91 947 SER A C 1
ATOM 7385 O O . SER A 1 947 ? -13.206 -38.807 -10.638 1.00 43.91 947 SER A O 1
ATOM 7387 N N . SER A 1 948 ? -14.504 -38.387 -12.419 1.00 41.53 948 SER A N 1
ATOM 7388 C CA . SER A 1 948 ? -13.744 -37.206 -12.863 1.00 41.53 948 SER A CA 1
ATOM 7389 C C . SER A 1 948 ? -14.014 -35.974 -11.998 1.00 41.53 948 SER A C 1
ATOM 7391 O O . SER A 1 948 ? -13.109 -35.189 -11.742 1.00 41.53 948 SER A O 1
ATOM 7393 N N . GLU A 1 949 ? -15.241 -35.829 -11.498 1.00 37.69 949 GLU A N 1
ATOM 7394 C CA . GLU A 1 949 ? -15.633 -34.715 -10.630 1.00 37.69 949 GLU A CA 1
ATOM 7395 C C . GLU A 1 949 ? -15.082 -34.885 -9.203 1.00 37.69 949 GLU A C 1
ATOM 7397 O O . GLU A 1 949 ? -14.879 -33.903 -8.500 1.00 37.69 949 GLU A O 1
ATOM 7402 N N . LEU A 1 950 ? -14.780 -36.117 -8.775 1.00 40.53 950 LEU A N 1
ATOM 7403 C CA . LEU A 1 950 ? -14.098 -36.401 -7.503 1.00 40.53 950 LEU A CA 1
ATOM 7404 C C . LEU A 1 950 ? -12.613 -36.009 -7.516 1.00 40.53 950 LEU A C 1
ATOM 7406 O O . LEU A 1 950 ? -12.089 -35.589 -6.482 1.00 40.53 950 LEU A O 1
ATOM 7410 N N . ASP A 1 951 ? -11.942 -36.127 -8.661 1.00 43.62 951 ASP A N 1
ATOM 7411 C CA . ASP A 1 951 ? -10.556 -35.676 -8.815 1.00 43.62 951 ASP A CA 1
ATOM 7412 C C . ASP A 1 951 ? -10.485 -34.143 -8.944 1.00 43.62 951 ASP A C 1
ATOM 7414 O O . ASP A 1 951 ? -9.610 -33.513 -8.347 1.00 43.62 951 ASP A O 1
ATOM 7418 N N . GLU A 1 952 ? -11.471 -33.524 -9.604 1.00 39.47 952 GLU A N 1
ATOM 7419 C CA . GLU A 1 952 ? -11.638 -32.066 -9.636 1.00 39.47 952 GLU A CA 1
ATOM 7420 C C . GLU A 1 952 ? -12.029 -31.502 -8.259 1.00 39.47 952 GLU A C 1
ATOM 7422 O O . GLU A 1 952 ? -11.471 -30.498 -7.826 1.00 39.47 952 GLU A O 1
ATOM 7427 N N . ALA A 1 953 ? -12.897 -32.182 -7.503 1.00 37.34 953 ALA A N 1
ATOM 7428 C CA . ALA A 1 953 ? -13.273 -31.783 -6.147 1.00 37.34 953 ALA A CA 1
ATOM 7429 C C . ALA A 1 953 ? -12.091 -31.839 -5.169 1.00 37.34 953 ALA A C 1
ATOM 7431 O O . ALA A 1 953 ? -11.946 -30.932 -4.357 1.00 37.34 953 ALA A O 1
ATOM 7432 N N . LYS A 1 954 ? -11.211 -32.846 -5.268 1.00 43.78 954 LYS A N 1
ATOM 7433 C CA . LYS A 1 954 ? -9.978 -32.910 -4.459 1.00 43.78 954 LYS A CA 1
ATOM 7434 C C . LYS A 1 954 ? -8.988 -31.804 -4.819 1.00 43.78 954 LYS A C 1
ATOM 7436 O O . LYS A 1 954 ? -8.347 -31.246 -3.930 1.00 43.78 954 LYS A O 1
ATOM 7441 N N . PHE A 1 955 ? -8.873 -31.471 -6.104 1.00 48.34 955 PHE A N 1
ATOM 7442 C CA . PHE A 1 955 ? -8.052 -30.354 -6.567 1.00 48.34 955 PHE A CA 1
ATOM 7443 C C . PHE A 1 955 ? -8.614 -29.004 -6.092 1.00 48.34 955 PHE A C 1
ATOM 7445 O O . PHE A 1 955 ? -7.875 -28.180 -5.557 1.00 48.34 955 PHE A O 1
ATOM 7452 N N . LEU A 1 956 ? -9.930 -28.803 -6.202 1.00 44.75 956 LEU A N 1
ATOM 7453 C CA . LEU A 1 956 ? -10.630 -27.619 -5.702 1.00 44.75 956 LEU A CA 1
ATOM 7454 C C . LEU A 1 956 ? -10.560 -27.514 -4.174 1.00 44.75 956 LEU A C 1
ATOM 7456 O O . LEU A 1 956 ? -10.385 -26.419 -3.657 1.00 44.75 956 LEU A O 1
ATOM 7460 N N . GLU A 1 957 ? -10.631 -28.625 -3.441 1.00 51.78 957 GLU A N 1
ATOM 7461 C CA . GLU A 1 957 ? -10.488 -28.651 -1.981 1.00 51.78 957 GLU A CA 1
ATOM 7462 C C . GLU A 1 957 ? -9.086 -28.198 -1.546 1.00 51.78 957 GLU A C 1
ATOM 7464 O O . GLU A 1 957 ? -8.962 -27.334 -0.678 1.00 51.78 957 GLU A O 1
ATOM 7469 N N . GLN A 1 958 ? -8.030 -28.690 -2.204 1.00 58.12 958 GLN A N 1
ATOM 7470 C CA . GLN A 1 958 ? -6.660 -28.225 -1.959 1.00 58.12 958 GLN A CA 1
ATOM 7471 C C . GLN A 1 958 ? -6.477 -26.746 -2.324 1.00 58.12 958 GLN A C 1
ATOM 7473 O O . GLN A 1 958 ? -5.870 -25.995 -1.557 1.00 58.12 958 GLN A O 1
ATOM 7478 N N . GLN A 1 959 ? -7.041 -26.302 -3.452 1.00 59.75 959 GLN A N 1
ATOM 7479 C CA . GLN A 1 959 ? -7.000 -24.892 -3.843 1.00 59.75 959 GLN A CA 1
ATOM 7480 C C . GLN A 1 959 ? -7.773 -23.988 -2.881 1.00 59.75 959 GLN A C 1
ATOM 7482 O O . GLN A 1 959 ? -7.323 -22.879 -2.607 1.00 59.75 959 GLN A O 1
ATOM 7487 N N . ASN A 1 960 ? -8.903 -24.450 -2.350 1.00 61.34 960 ASN A N 1
ATOM 7488 C CA . ASN A 1 960 ? -9.697 -23.701 -1.385 1.00 61.34 960 ASN A CA 1
ATOM 7489 C C . ASN A 1 960 ? -8.964 -23.565 -0.043 1.00 61.34 960 ASN A C 1
ATOM 7491 O O . ASN A 1 960 ? -9.035 -22.509 0.574 1.00 61.34 960 ASN A O 1
ATOM 7495 N N . ILE A 1 961 ? -8.215 -24.585 0.397 1.00 64.44 961 ILE A N 1
ATOM 7496 C CA . ILE A 1 961 ? -7.386 -24.500 1.614 1.00 64.44 961 ILE A CA 1
ATOM 7497 C C . ILE A 1 961 ? -6.272 -23.458 1.455 1.00 64.44 961 ILE A C 1
ATOM 7499 O O . ILE A 1 961 ? -6.044 -22.671 2.374 1.00 64.44 961 ILE A O 1
ATOM 7503 N N . ALA A 1 962 ? -5.592 -23.441 0.304 1.00 64.69 962 ALA A N 1
ATOM 7504 C CA . ALA A 1 962 ? -4.577 -22.430 0.004 1.00 64.69 962 ALA A CA 1
ATOM 7505 C C . ALA A 1 962 ? -5.198 -21.024 -0.029 1.00 64.69 962 ALA A C 1
ATOM 7507 O O . ALA A 1 962 ? -4.780 -20.149 0.718 1.00 64.69 962 ALA A O 1
ATOM 7508 N N . LEU A 1 963 ? -6.304 -20.859 -0.762 1.00 66.25 963 LEU A N 1
ATOM 7509 C CA . LEU A 1 963 ? -7.066 -19.610 -0.826 1.00 66.25 963 LEU A CA 1
ATOM 7510 C C . LEU A 1 963 ? -7.466 -19.059 0.543 1.00 66.25 963 LEU A C 1
ATOM 7512 O O . LEU A 1 963 ? -7.313 -17.868 0.798 1.00 66.25 963 LEU A O 1
ATOM 7516 N N . VAL A 1 964 ? -7.983 -19.918 1.422 1.00 71.19 964 VAL A N 1
ATOM 7517 C CA . VAL A 1 964 ? -8.357 -19.527 2.787 1.00 71.19 964 VAL A CA 1
ATOM 7518 C C . VAL A 1 964 ? -7.139 -19.057 3.566 1.00 71.19 964 VAL A C 1
ATOM 7520 O O . VAL A 1 964 ? -7.228 -18.071 4.292 1.00 71.19 964 VAL A O 1
ATOM 7523 N N . ARG A 1 965 ? -6.004 -19.749 3.431 1.00 70.94 965 ARG A N 1
ATOM 7524 C CA . ARG A 1 965 ? -4.763 -19.365 4.106 1.00 70.94 965 ARG A CA 1
ATOM 7525 C C . ARG A 1 965 ? -4.265 -18.009 3.612 1.00 70.94 965 ARG A C 1
ATOM 7527 O O . ARG A 1 965 ? -3.976 -17.155 4.442 1.00 70.94 965 ARG A O 1
ATOM 7534 N N . ALA A 1 966 ? -4.221 -17.793 2.300 1.00 72.38 966 ALA A N 1
ATOM 7535 C CA . ALA A 1 966 ? -3.873 -16.497 1.731 1.00 72.38 966 ALA A CA 1
ATOM 7536 C C . ALA A 1 966 ? -4.782 -15.382 2.247 1.00 72.38 966 ALA A C 1
ATOM 7538 O O . ALA A 1 966 ? -4.291 -14.364 2.726 1.00 72.38 966 ALA A O 1
ATOM 7539 N N . TRP A 1 967 ? -6.097 -15.594 2.224 1.00 76.75 967 TRP A N 1
ATOM 7540 C CA . TRP A 1 967 ? -7.051 -14.594 2.699 1.00 76.75 967 TRP A CA 1
ATOM 7541 C C . TRP A 1 967 ? -6.847 -14.248 4.180 1.00 76.75 967 TRP A C 1
ATOM 7543 O O . TRP A 1 967 ? -6.899 -13.080 4.558 1.00 76.75 967 TRP A O 1
ATOM 7553 N N . LYS A 1 968 ? -6.537 -15.248 5.014 1.00 73.88 968 LYS A N 1
ATOM 7554 C CA . LYS A 1 968 ? -6.199 -15.029 6.428 1.00 73.88 968 LYS A CA 1
ATOM 7555 C C . LYS A 1 968 ? -4.913 -14.244 6.619 1.00 73.88 968 LYS A C 1
ATOM 7557 O O . LYS A 1 968 ? -4.864 -13.364 7.469 1.00 73.88 968 LYS A O 1
ATOM 7562 N N . ASN A 1 969 ? -3.902 -14.496 5.797 1.00 71.94 969 ASN A N 1
ATOM 7563 C CA . ASN A 1 969 ? -2.674 -13.707 5.837 1.00 71.94 969 ASN A CA 1
ATOM 7564 C C . ASN A 1 969 ? -2.944 -12.242 5.441 1.00 71.94 969 ASN A C 1
ATOM 7566 O O . ASN A 1 969 ? -2.404 -11.332 6.067 1.00 71.94 969 ASN A O 1
ATOM 7570 N N . VAL A 1 970 ? -3.827 -12.004 4.457 1.00 70.62 970 VAL A N 1
ATOM 7571 C CA . VAL A 1 970 ? -4.292 -10.650 4.094 1.00 70.62 970 VAL A CA 1
ATOM 7572 C C . VAL A 1 970 ? -4.974 -9.967 5.278 1.00 70.62 970 VAL A C 1
ATOM 7574 O O . VAL A 1 970 ? -4.625 -8.835 5.613 1.00 70.62 970 VAL A O 1
ATOM 7577 N N . GLN A 1 971 ? -5.893 -10.659 5.952 1.00 70.50 971 GLN A N 1
ATOM 7578 C CA . GLN A 1 971 ? -6.547 -10.165 7.167 1.00 70.50 971 GLN A CA 1
ATOM 7579 C C . GLN A 1 971 ? -5.550 -9.807 8.267 1.00 70.50 971 GLN A C 1
ATOM 7581 O O . GLN A 1 971 ? -5.590 -8.699 8.799 1.00 70.50 971 GLN A O 1
ATOM 7586 N N . GLU A 1 972 ? -4.664 -10.737 8.620 1.00 65.19 972 GLU A N 1
ATOM 7587 C CA . GLU A 1 972 ? -3.692 -10.563 9.698 1.00 65.19 972 GLU A CA 1
ATOM 7588 C C . GLU A 1 972 ? -2.745 -9.394 9.418 1.00 65.19 972 GLU A C 1
ATOM 7590 O O . GLU A 1 972 ? -2.459 -8.609 10.318 1.00 65.19 972 GLU A O 1
ATOM 7595 N N . TYR A 1 973 ? -2.308 -9.196 8.175 1.00 62.50 973 TYR A N 1
ATOM 7596 C CA . TYR A 1 973 ? -1.488 -8.039 7.820 1.00 62.50 973 TYR A CA 1
ATOM 7597 C C . TYR A 1 973 ? -2.239 -6.709 7.947 1.00 62.50 973 TYR A C 1
ATOM 7599 O O . TYR A 1 973 ? -1.745 -5.782 8.590 1.00 62.50 973 TYR A O 1
ATOM 7607 N N . MET A 1 974 ? -3.458 -6.629 7.395 1.00 57.81 974 MET A N 1
ATOM 7608 C CA . MET A 1 974 ? -4.304 -5.430 7.498 1.00 57.81 974 MET A CA 1
ATOM 7609 C C . MET A 1 974 ? -4.548 -5.041 8.962 1.00 57.81 974 MET A C 1
ATOM 7611 O O . MET A 1 974 ? -4.718 -3.868 9.294 1.00 57.81 974 MET A O 1
ATOM 7615 N N . VAL A 1 975 ? -4.528 -6.029 9.855 1.00 55.44 975 VAL A N 1
ATOM 7616 C CA . VAL A 1 975 ? -4.666 -5.852 11.298 1.00 55.44 975 VAL A CA 1
ATOM 7617 C C . VAL A 1 975 ? -3.331 -5.502 11.949 1.00 55.44 975 VAL A C 1
ATOM 7619 O O . VAL A 1 975 ? -3.306 -4.616 12.785 1.00 55.44 975 VAL A O 1
ATOM 7622 N N . THR A 1 976 ? -2.214 -6.135 11.586 1.00 48.69 976 THR A N 1
ATOM 7623 C CA . THR A 1 976 ? -0.902 -5.950 12.238 1.00 48.69 976 THR A CA 1
ATOM 7624 C C . THR A 1 976 ? -0.191 -4.652 11.853 1.00 48.69 976 THR A C 1
ATOM 7626 O O . THR A 1 976 ? 0.454 -4.068 12.728 1.00 48.69 976 THR A O 1
ATOM 7629 N N . GLU A 1 977 ? -0.364 -4.132 10.629 1.00 44.22 977 GLU A N 1
ATOM 7630 C CA . GLU A 1 977 ? -0.005 -2.733 10.312 1.00 44.22 977 GLU A CA 1
ATOM 7631 C C . GLU A 1 977 ? -0.808 -1.736 11.145 1.00 44.22 977 GLU A C 1
ATOM 7633 O O . GLU A 1 977 ? -0.319 -0.659 11.485 1.00 44.22 977 GLU A O 1
ATOM 7638 N N . THR A 1 978 ? -2.017 -2.140 11.523 1.00 41.84 978 THR A N 1
ATOM 7639 C CA . THR A 1 978 ? -2.929 -1.358 12.347 1.00 41.84 978 THR A CA 1
ATOM 7640 C C . THR A 1 978 ? -2.804 -1.701 13.834 1.00 41.84 978 THR A C 1
ATOM 7642 O O . THR A 1 978 ? -3.444 -1.035 14.623 1.00 41.84 978 THR A O 1
ATOM 7645 N N . ILE A 1 979 ? -2.046 -2.714 14.294 1.00 40.09 979 ILE A N 1
ATOM 7646 C CA . ILE A 1 979 ? -2.105 -3.154 15.709 1.00 40.09 979 ILE A CA 1
ATOM 7647 C C . ILE A 1 979 ? -0.745 -3.518 16.341 1.00 40.09 979 ILE A C 1
ATOM 7649 O O . ILE A 1 979 ? -0.476 -3.057 17.455 1.00 40.09 979 ILE A O 1
ATOM 7653 N N . GLU A 1 980 ? 0.124 -4.301 15.686 1.00 34.19 980 GLU A N 1
ATOM 7654 C CA . GLU A 1 980 ? 1.178 -5.075 16.386 1.00 34.19 980 GLU A CA 1
ATOM 7655 C C . GLU A 1 980 ? 2.640 -4.768 16.015 1.00 34.19 980 GLU A C 1
ATOM 7657 O O . GLU A 1 980 ? 3.527 -5.035 16.832 1.00 34.19 980 GLU A O 1
ATOM 7662 N N . ARG A 1 981 ? 2.926 -4.148 14.856 1.00 35.47 981 ARG A N 1
ATOM 7663 C CA . ARG A 1 981 ? 4.315 -3.821 14.456 1.00 35.47 981 ARG A CA 1
ATOM 7664 C C . ARG A 1 981 ? 5.160 -3.021 15.476 1.00 35.47 981 ARG A C 1
ATOM 7666 O O . ARG A 1 981 ? 6.376 -3.190 15.433 1.00 35.47 981 ARG A O 1
ATOM 7673 N N . PRO A 1 982 ? 4.625 -2.234 16.439 1.00 38.50 982 PRO A N 1
ATOM 7674 C CA . PRO A 1 982 ? 5.483 -1.481 17.359 1.00 38.50 982 PRO A CA 1
ATOM 7675 C C . PRO A 1 982 ? 6.352 -2.314 18.325 1.00 38.50 982 PRO A C 1
ATOM 7677 O O . PRO A 1 982 ? 7.248 -1.740 18.937 1.00 38.50 982 PRO A O 1
ATOM 7680 N N . TRP A 1 983 ? 6.106 -3.619 18.524 1.00 30.72 983 TRP A N 1
ATOM 7681 C CA . TRP A 1 983 ? 6.757 -4.387 19.607 1.00 30.72 983 TRP A CA 1
ATOM 7682 C C . TRP A 1 983 ? 7.973 -5.235 19.195 1.00 30.72 983 TRP A C 1
ATOM 7684 O O . TRP A 1 983 ? 8.881 -5.422 20.011 1.00 30.72 983 TRP A O 1
ATOM 7694 N N . LEU A 1 984 ? 8.030 -5.748 17.961 1.00 29.78 984 LEU A N 1
ATOM 7695 C CA . LEU A 1 984 ? 9.116 -6.651 17.543 1.00 29.78 984 LEU A CA 1
ATOM 7696 C C . LEU A 1 984 ? 10.469 -5.928 17.425 1.00 29.78 984 LEU A C 1
ATOM 7698 O O . LEU A 1 984 ? 11.475 -6.453 17.905 1.00 29.78 984 LEU A O 1
ATOM 7702 N N . ASP A 1 985 ? 10.483 -4.683 16.944 1.00 32.56 985 ASP A N 1
ATOM 7703 C CA . ASP A 1 985 ? 11.725 -3.914 16.773 1.00 32.56 985 ASP A CA 1
ATOM 7704 C C . ASP A 1 985 ? 12.294 -3.353 18.089 1.00 32.56 985 ASP A C 1
ATOM 7706 O O . ASP A 1 985 ? 13.510 -3.237 18.253 1.00 32.56 985 ASP A O 1
ATOM 7710 N N . ILE A 1 986 ? 11.448 -3.096 19.095 1.00 30.59 986 ILE A N 1
ATOM 7711 C CA . ILE A 1 986 ? 11.903 -2.626 20.418 1.00 30.59 986 ILE A CA 1
ATOM 7712 C C . ILE A 1 986 ? 12.619 -3.749 21.187 1.00 30.59 986 ILE A C 1
ATOM 7714 O O . ILE A 1 986 ? 13.567 -3.497 21.934 1.00 30.59 986 ILE A O 1
ATOM 7718 N N . THR A 1 987 ? 12.202 -5.003 20.992 1.00 27.48 987 THR A N 1
ATOM 7719 C CA . THR A 1 987 ? 12.783 -6.151 21.709 1.00 27.48 987 THR A CA 1
ATOM 7720 C C . THR A 1 987 ? 14.169 -6.531 21.167 1.00 27.48 987 THR A C 1
ATOM 7722 O O . THR A 1 987 ? 14.999 -7.056 21.911 1.00 27.48 987 THR A O 1
ATOM 7725 N N . LEU A 1 988 ? 14.450 -6.212 19.897 1.00 29.72 988 LEU A N 1
ATOM 7726 C CA . LEU A 1 988 ? 15.770 -6.381 19.283 1.00 29.72 988 LEU A CA 1
ATOM 7727 C C . LEU A 1 988 ? 16.745 -5.265 19.696 1.00 29.72 988 LEU A C 1
ATOM 7729 O O . LEU A 1 988 ? 17.905 -5.557 19.978 1.00 29.72 988 LEU A O 1
ATOM 7733 N N . MET A 1 989 ? 16.276 -4.021 19.856 1.00 29.73 989 MET A N 1
ATOM 7734 C CA . MET A 1 989 ? 17.119 -2.912 20.338 1.00 29.73 989 MET A CA 1
ATOM 7735 C C . MET A 1 989 ? 17.477 -2.998 21.829 1.00 29.73 989 MET A C 1
ATOM 7737 O O . MET A 1 989 ? 18.491 -2.451 22.251 1.00 29.73 989 MET A O 1
ATOM 7741 N N . ALA A 1 990 ? 16.685 -3.703 22.642 1.00 28.81 990 ALA A N 1
ATOM 7742 C CA . ALA A 1 990 ? 16.976 -3.889 24.066 1.00 28.81 990 ALA A CA 1
ATOM 7743 C C . ALA A 1 990 ? 18.061 -4.951 24.355 1.00 28.81 990 ALA A C 1
ATOM 7745 O O . ALA A 1 990 ? 18.468 -5.089 25.508 1.00 28.81 990 ALA A O 1
ATOM 7746 N N . ASN A 1 991 ? 18.520 -5.700 23.341 1.00 25.48 991 ASN A N 1
ATOM 7747 C CA . ASN A 1 991 ? 19.412 -6.855 23.509 1.00 25.48 991 ASN A CA 1
ATOM 7748 C C . ASN A 1 991 ? 20.773 -6.756 22.789 1.00 25.48 991 ASN A C 1
ATOM 7750 O O . ASN A 1 991 ? 21.504 -7.748 22.786 1.00 25.48 991 ASN A O 1
ATOM 7754 N N . SER A 1 992 ? 21.170 -5.603 22.235 1.00 23.16 992 SER A N 1
ATOM 7755 C CA . SER A 1 992 ? 22.574 -5.386 21.840 1.00 23.16 992 SER A CA 1
ATOM 7756 C C . SER A 1 992 ? 23.311 -4.566 22.912 1.00 23.16 992 SER A C 1
ATOM 7758 O O . SER A 1 992 ? 22.802 -3.505 23.278 1.00 23.16 992 SER A O 1
ATOM 7760 N N . PRO A 1 993 ? 24.461 -5.032 23.436 1.00 33.16 993 PRO A N 1
ATOM 7761 C CA . PRO A 1 993 ? 25.252 -4.291 24.420 1.00 33.16 993 PRO A CA 1
ATOM 7762 C C . PRO A 1 993 ? 25.819 -2.969 23.891 1.00 33.16 993 PRO A C 1
ATOM 7764 O O . PRO A 1 993 ? 26.070 -2.874 22.668 1.00 33.16 993 PRO A O 1
#

Radius of gyration: 39.24 Å; chains: 1; bounding box: 120×102×81 Å

pLDDT: mean 77.98, std 17.8, range [23.16, 98.5]

Sequence (993 aa):
MNFHLCFFFNLLHYLRLTQALDVLNLSGAELRDFTESYHGSIFVEFWASPCLACDYLDPVLEQTVHLVSDDNILIVKVQCDNSNEDRDMCRSYGVTSKPTLMVFNGPHQYQTYVGRQRANSISWFMKRLNRPSVIEITKENIDHVKMSGDLAVIGFVDDLDTEAKSEFLSTAESLHGIHAFGISSSRDLASSENASFPGVMVYNRDSDSAISFPTSMTLTGQSLGQFLEAQNHPLIREIDFDTFDDYRKSAPVLGLIFVQTKAERLHFTNSLQDVARRYQGRITFGTVDADQFGAASVKLGLTYGKWPAFAVENILDDAVYPLDQQIVMTVPAIEAFVLSLVNNSASTVIEFDNYVDIPSSTTLQWHRCFGEDFYCAKLEVPMNHNLASEADGSDYSIVELAIIMLPGINHTANRNYSVAPLIVNPGGPGGSGVEFIRNLGHAIQEMAGHDRDIVSFDPRGVGYTKPTADCYTFPTSGSSSALGDSDIMRGQFNRLQFALSNEAVGLVNSTESALMQRDSAARAVAQLCKQKDDLDGKRSILRHLNTQNVARDMLYIVDAWDDWLETFKAHTTPQMNDKVMERSKGMLSFLGFSYGTLLGATFATMFPDRIGRMVLDGVVDAASSNIAFAPGTLEDADTVYDLFFKYCAEAGPRKCAIARDGDHAHDVARRVAAALQSLREQSLVGVHAATKTPSIITWSMLKGAIFGSLYSPVTSFPLIAQIYDYLHRGDHNALHASIPQLHSMIRQQSYCLPPTQHSFDLGDAQNSIRCSDQNRLNATIPELLQSFESLSRVSLFADVFMNVGLPCNGWSIPSIDSPLRMTVPDGWKETGQTNTSFPLLFVSNTHDPITPLRAGIRMAQRFYGAGFIEQEGEGHCSIAEVSLCTVSKVRAYFRDGIVPPAPRLKDGQHVREGLWDRCETNERPWQPLHAQEKLGSVCGMQRPWTSSELDEAKFLEQQNIALVRAWKNVQEYMVTETIERPWLDITLMANSP

Secondary structure (DSSP, 8-state):
--SSHHHHHHHHHHHHH----SPEEE-HHHHHHHHHH--SEEEEEEE-SS-HHHHTTHHHHHHHHHHHTTTTEEEEEEESSSSHHHHHHHHHTT--SSSEEEEESSTT-EEE--S-SSHHHHHHHHHHHTS-SEEE--TTTHHHHHTSSSEEEEEE--TT-HHHHHHHHHHHHHTBTTBEEEEE--HHHHHHTT--SSEEEEEETT-S--EEPPTTS---HHHHHHHHHHHT--SEEEE-TTTHHHHHHH-SEEEEEEESSHHHHHHHHHHTHHHHHHTTTT-EEEEEEHHHHGGGGGGGTPPTT--SEEEEEETTTTEEEEPPTTS---HHHHHHHHHHHHHHTTS------SGGGSPEESS---EEETTTTEEEEEEEEESSGGGGGG--S-GGGEEEEEEEEE--TT--TTS---SS-EEEE--TTT--HHHHHHHHHHHHHHHH-TTSPEEEE--TBSTTSBSB--SS---TTSSSS---HHHHHHHHHHHHHHHHHHHTT-STTSSTTHHHHHHHHHHHHHHHHHHHHHHHGGG-GGGS-SHHHHHHHHHHHHHHHHHHHHHHHTTS---S--TTTTTSTT-EEEEEETHHHHHHHHHHHH-GGGEEEEEEES---TT-SSGGG-TTTTTTHHHHHHHHHHHHHHH-TTT-TT--TT--HHHHHHHHHHHHHHHHHS-EEEE-TTT--EEEE-HHHHHHHHHHHTSSHHHHHHHHHHHHHHHHHT-HHHHHHTHHHHHHHH-S--TTS---TTS--HHHHHHHHHHHTSPPB---HHHHHHHHHHHHTT-TTHHHHHHHHGGGBT--PPPSSPP------S---S--PBP-SS--EEEEEEE-SSS-HHHHHHHHTTBTT-EEEEEEEESSSGGGS--HHHHHHHHHHHHH--PPPPPEEPTT--TTSEESEEEE-S-BTTB---TTS-STTS----SPPPHHHHHHHHHHHHHHHHHHHHHHHHHHHHHHTTTTTTTHHHHHHTT--